Protein AF-F1LXD9-F1 (afdb_monomer_lite)

Radius of gyration: 67.46 Å; chains: 1; bounding box: 187×115×206 Å

Secondary structure (DSSP, 8-state):
-----------TTSHHHHHHHHHHHHHHHHHHHHHHHHTT--------------PPPPTT--S-HHHHHHHSSPTT-SSS--HHHHHHHHHHHHHHTT--HHHHHHHHHHTS-----PPP--TTTHHHHHHHHHHHHHHHHHHHHHHHHHHHHHHHHHHHHHHHHHHHHHHHHHHHHHHHHHHHH-S-GGG--HHHHHHHHHHHHHHHHHHHHHHHHHHHHHHHHHHHHHHHHHHHHHHHHHHHHHH-SS-HHHHHHHHHHHHHHHHHHHHHHHHHHHHHHHHHHHHHHHHHHHHHHHHHHHHHHHHHHHHHHHHHHHHHHHTSHHHHS-HHHHHHHHHHHHHHHHHHHHHHHHHHHGGGS-TTS--HHHHHHHHHHHHHHHHHHHHHHHHHHHHHHHHHHHHHHHHHHHHHHHHHHHHHTSSS-HHHHHHHIIIIIHHHHHHHHHHHHHHHHHHHHHHHHHHHHHHHHHHHHHHHHHHHHHHHHHHHHHHHHHHHHHHHHHHHHHHHHHHHHHHHHHHHHHHHHHHHH--SHHHHHHHHHHHHHHHHHHHHHHHHHHHHHHHHHHHHHHHHHHHHHHHHHHHHHHTTBSEEEEE-TTS-EEEEEPPPPHHHHHHHHHHHHHHHHHHHHHHHTTSS---------------------------PPP---------------------------------SSSHHHHHHHHHHHHHHHHHHHHHHHHHHHHHHHHHHHHHHTTTT--SGGGGGGG-----S----------TTSSEEEE-TTSPEEEESS-HHHHHHHHS---S------S-HHHHHHHTTTSPPHHHHHHHHHHGGG------HHHHHHHHHHHHHHHHHHHHHHHHHHHHHHHHHHHHHHHHHHHHHHHHHHHHHHHHHHHHHHHHHHHHHHHHHHHHHHHHHHHHHHHHHHHHHHHHHHHHHHHH--S--S----HHHHHHHHHHHHHHHHHHHHHHT-BSS-----S----GGGSS-------------------------GGGGSS---S-S-TTS-HHHHHHHHHHT-S----------------------------------------------PPPGGGSTTT-TT-SPPPTT--SHHHHHHHHHHHHHHHHHHHHHHHHHH--SPPS-TTTS-SSHHHHHHHHHHHHHHHHHHHHHHHHHHHHHHHHHHHHHHHHHHHHHHHHHHHHHHHHHHHHHHHHHHHHHHHHHHHHHHHHHHHHHHHH--GGGGSGGGHHHHHHHHHHHHHHHHHHHHHHHHHHHHHHHHHHHHHHHHHHHHHHHHHHHHHHHHTS--GGGBPPP-PPPP---HHHHHHHHHTT--SS------SS--S-EEEPPPPPPHHHHHTTS-SSPPPPEEESS--HHHHHHHHHHHHHHHHHHHHHHHHHHHHHHHHHHHHHHHHHHHHHHHHHHHHHHHHH---------

Structure (mmCIF, N/CA/C/O backbone):
data_AF-F1LXD9-F1
#
_entry.id   AF-F1LXD9-F1
#
loop_
_atom_site.group_PDB
_atom_site.id
_atom_site.type_symbol
_atom_site.label_atom_id
_atom_site.label_alt_id
_atom_site.label_comp_id
_atom_site.label_asym_id
_atom_site.label_entity_id
_atom_site.label_seq_id
_atom_site.pdbx_PDB_ins_code
_atom_site.Cartn_x
_atom_site.Cartn_y
_atom_site.Cartn_z
_atom_site.occupancy
_atom_site.B_iso_or_equiv
_atom_site.auth_seq_id
_atom_site.auth_comp_id
_atom_site.auth_asym_id
_atom_site.auth_atom_id
_atom_site.pdbx_PDB_model_num
ATOM 1 N N . MET A 1 1 ? -75.282 -21.330 60.329 1.00 27.52 1 MET A N 1
ATOM 2 C CA . MET A 1 1 ? -76.629 -21.908 60.531 1.00 27.52 1 MET A CA 1
ATOM 3 C C . MET A 1 1 ? -76.500 -23.121 61.440 1.00 27.52 1 MET A C 1
ATOM 5 O O . MET A 1 1 ? -76.178 -24.201 60.967 1.00 27.52 1 MET A O 1
ATOM 9 N N . SER A 1 2 ? -76.688 -22.927 62.740 1.00 33.53 2 SER A N 1
ATOM 10 C CA . SER A 1 2 ? -76.666 -23.973 63.773 1.00 33.53 2 SER A CA 1
ATOM 11 C C . SER A 1 2 ? -77.575 -23.506 64.925 1.00 33.53 2 SER A C 1
ATOM 13 O O . SER A 1 2 ? -77.695 -22.295 65.130 1.00 33.53 2 SER A O 1
ATOM 15 N N . PRO A 1 3 ? -78.322 -24.405 65.593 1.00 41.50 3 PRO A N 1
ATOM 16 C CA . PRO A 1 3 ? -79.567 -24.012 66.249 1.00 41.50 3 PRO A CA 1
ATOM 17 C C . PRO A 1 3 ? -79.366 -23.394 67.638 1.00 41.50 3 PRO A C 1
ATOM 19 O O . PRO A 1 3 ? -78.721 -23.965 68.515 1.00 41.50 3 PRO A O 1
ATOM 22 N N . VAL A 1 4 ? -79.995 -22.237 67.838 1.00 34.25 4 VAL A N 1
ATOM 23 C CA . VAL A 1 4 ? -80.052 -21.501 69.106 1.00 34.25 4 VAL A CA 1
ATOM 24 C C . VAL A 1 4 ? -81.093 -22.117 70.046 1.00 34.25 4 VAL A C 1
ATOM 26 O O . VAL A 1 4 ? -82.196 -22.448 69.622 1.00 34.25 4 VAL A O 1
ATOM 29 N N . GLY A 1 5 ? -80.782 -22.145 71.346 1.00 36.41 5 GLY A N 1
ATOM 30 C CA . GLY A 1 5 ? -81.804 -22.043 72.395 1.00 36.41 5 GLY A CA 1
ATOM 31 C C . GLY A 1 5 ? -82.176 -23.327 73.141 1.00 36.41 5 GLY A C 1
ATOM 32 O O . GLY A 1 5 ? -83.206 -23.940 72.878 1.00 36.41 5 GLY A O 1
ATOM 33 N N . LYS A 1 6 ? -81.435 -23.628 74.215 1.00 30.03 6 LYS A N 1
ATOM 34 C CA . LYS A 1 6 ? -82.018 -24.248 75.418 1.00 30.03 6 LYS A CA 1
ATOM 35 C C . LYS A 1 6 ? -81.899 -23.272 76.586 1.00 30.03 6 LYS A C 1
ATOM 37 O O . LYS A 1 6 ? -80.832 -23.108 77.164 1.00 30.03 6 LYS A O 1
ATOM 42 N N . MET A 1 7 ? -83.012 -22.617 76.900 1.00 30.58 7 MET A N 1
ATOM 43 C CA . MET A 1 7 ? -83.160 -21.731 78.055 1.00 30.58 7 MET A CA 1
ATOM 44 C C . MET A 1 7 ? -83.231 -22.573 79.337 1.00 30.58 7 MET A C 1
ATOM 46 O O . MET A 1 7 ? -84.167 -23.354 79.508 1.00 30.58 7 MET A O 1
ATOM 50 N N . SER A 1 8 ? -82.267 -22.414 80.244 1.00 36.28 8 SER A N 1
ATOM 51 C CA . SER A 1 8 ? -82.321 -22.966 81.602 1.00 36.28 8 SER A CA 1
ATOM 52 C C . SER A 1 8 ? -82.616 -21.850 82.607 1.00 36.28 8 SER A C 1
ATOM 54 O O . SER A 1 8 ? -81.961 -20.810 82.635 1.00 36.28 8 SER A O 1
ATOM 56 N N . GLN A 1 9 ? -83.655 -22.046 83.417 1.00 37.00 9 GLN A N 1
ATOM 57 C CA . GLN A 1 9 ? -84.186 -21.026 84.320 1.00 37.00 9 GLN A CA 1
ATOM 58 C C . GLN A 1 9 ? -83.293 -20.888 85.568 1.00 37.00 9 GLN A C 1
ATOM 60 O O . GLN A 1 9 ? -83.177 -21.818 86.366 1.00 37.00 9 GLN A O 1
ATOM 65 N N . VAL A 1 10 ? -82.642 -19.732 85.728 1.00 40.84 10 VAL A N 1
ATOM 66 C CA . VAL A 1 10 ? -81.690 -19.454 86.821 1.00 40.84 10 VAL A CA 1
ATOM 67 C C . VAL A 1 10 ? -82.424 -18.969 88.078 1.00 40.84 10 VAL A C 1
ATOM 69 O O . VAL A 1 10 ? -83.356 -18.174 87.995 1.00 40.84 10 VAL A O 1
ATOM 72 N N . GLN A 1 11 ? -82.004 -19.433 89.260 1.00 36.03 11 GLN A N 1
ATOM 73 C CA . GLN A 1 11 ? -82.611 -19.038 90.537 1.00 36.03 11 GLN A CA 1
ATOM 74 C C . GLN A 1 11 ? -82.097 -17.671 91.030 1.00 36.03 11 GLN A C 1
ATOM 76 O O . GLN A 1 11 ? -80.891 -17.436 91.123 1.00 36.03 11 GLN A O 1
ATOM 81 N N . ASN A 1 12 ? -83.028 -16.795 91.425 1.00 44.34 12 ASN A N 1
ATOM 82 C CA . ASN A 1 12 ? -82.843 -15.351 91.667 1.00 44.34 12 ASN A CA 1
ATOM 83 C C . ASN A 1 12 ? -81.933 -14.935 92.854 1.00 44.34 12 ASN A C 1
ATOM 85 O O . ASN A 1 12 ? -81.952 -13.776 93.256 1.00 44.34 12 ASN A O 1
ATOM 89 N N . GLY A 1 13 ? -81.128 -15.834 93.430 1.00 50.00 13 GLY A N 1
ATOM 90 C CA . GLY A 1 13 ? -80.306 -15.549 94.617 1.00 50.00 13 GLY A CA 1
ATOM 91 C C . GLY A 1 13 ? -78.860 -15.095 94.361 1.00 50.00 13 GLY A C 1
ATOM 92 O O . GLY A 1 13 ? -78.222 -14.602 95.285 1.00 50.00 13 GLY A O 1
ATOM 93 N N . LYS A 1 14 ? -78.303 -15.289 93.152 1.00 48.88 14 LYS A N 1
ATOM 94 C CA . LYS A 1 14 ? -76.851 -15.097 92.882 1.00 48.88 14 LYS A CA 1
ATOM 95 C C . LYS A 1 14 ? -76.508 -14.195 91.689 1.00 48.88 14 LYS A C 1
ATOM 97 O O . LYS A 1 14 ? -75.339 -14.066 91.329 1.00 48.88 14 LYS A O 1
ATOM 102 N N . VAL A 1 15 ? -77.511 -13.531 91.116 1.00 53.44 15 VAL A N 1
ATOM 103 C CA . VAL A 1 15 ? -77.382 -12.731 89.886 1.00 53.44 15 VAL A CA 1
ATOM 104 C C . VAL A 1 15 ? -76.377 -11.580 90.042 1.00 53.44 15 VAL A C 1
ATOM 106 O O . VAL A 1 15 ? -75.483 -11.444 89.214 1.00 53.44 15 VAL A O 1
ATOM 109 N N . TYR A 1 16 ? -76.442 -10.805 91.132 1.00 51.16 16 TYR A N 1
ATOM 110 C CA . TYR A 1 16 ? -75.540 -9.660 91.343 1.00 51.16 16 TYR A CA 1
ATOM 111 C C . TYR A 1 16 ? -74.055 -10.043 91.397 1.00 51.16 16 TYR A C 1
ATOM 113 O O . TYR A 1 16 ? -73.221 -9.347 90.824 1.00 51.16 16 TYR A O 1
ATOM 121 N N . GLN A 1 17 ? -73.715 -11.158 92.049 1.00 58.53 17 GLN A N 1
ATOM 122 C CA . GLN A 1 17 ? -72.321 -11.585 92.185 1.00 58.53 17 GLN A CA 1
ATOM 123 C C . GLN A 1 17 ? -71.769 -12.116 90.852 1.00 58.53 17 GLN A C 1
ATOM 125 O O . GLN A 1 17 ? -70.622 -11.839 90.511 1.00 58.53 17 GLN A O 1
ATOM 130 N N . GLN A 1 18 ? -72.593 -12.816 90.063 1.00 56.94 18 GLN A N 1
ATOM 131 C CA . GLN A 1 18 ? -72.212 -13.275 88.723 1.00 56.94 18 GLN A CA 1
ATOM 132 C C . GLN A 1 18 ? -72.073 -12.118 87.725 1.00 56.94 18 GLN A C 1
ATOM 134 O O . GLN A 1 18 ? -71.101 -12.105 86.976 1.00 56.94 18 GLN A O 1
ATOM 139 N N . ILE A 1 19 ? -72.970 -11.124 87.751 1.00 61.09 19 ILE A N 1
ATOM 140 C CA . ILE A 1 19 ? -72.847 -9.921 86.909 1.00 61.09 19 ILE A CA 1
ATOM 141 C C . ILE A 1 19 ? -71.587 -9.130 87.278 1.00 61.09 19 ILE A C 1
ATOM 143 O O . ILE A 1 19 ? -70.840 -8.746 86.382 1.00 61.09 19 ILE A O 1
ATOM 147 N N . PHE A 1 20 ? -71.296 -8.940 88.570 1.00 65.25 20 PHE A N 1
ATOM 148 C CA . PHE A 1 20 ? -70.082 -8.237 88.993 1.00 65.25 20 PHE A CA 1
ATOM 149 C C . PHE A 1 20 ? -68.805 -8.971 88.552 1.00 65.25 20 PHE A C 1
ATOM 151 O O . PHE A 1 20 ? -67.899 -8.344 88.009 1.00 65.25 20 PHE A O 1
ATOM 158 N N . HIS A 1 21 ? -68.741 -10.300 88.703 1.00 63.03 21 HIS A N 1
ATOM 159 C CA . HIS A 1 21 ? -67.600 -11.079 88.206 1.00 63.03 21 HIS A CA 1
ATOM 160 C C . HIS A 1 21 ? -67.473 -11.041 86.679 1.00 63.03 21 HIS A C 1
ATOM 162 O O . HIS A 1 21 ? -66.365 -10.842 86.188 1.00 63.03 21 HIS A O 1
ATOM 168 N N . ALA A 1 22 ? -68.576 -11.156 85.934 1.00 61.69 22 ALA A N 1
ATOM 169 C CA . ALA A 1 22 ? -68.562 -11.025 84.477 1.00 61.69 22 ALA A CA 1
ATOM 170 C C . ALA A 1 22 ? -68.089 -9.628 84.036 1.00 61.69 22 ALA A C 1
ATOM 172 O O . ALA A 1 22 ? -67.298 -9.517 83.105 1.00 61.69 22 ALA A O 1
ATOM 173 N N . GLN A 1 23 ? -68.502 -8.566 84.736 1.00 67.12 23 GLN A N 1
ATOM 174 C CA . GLN A 1 23 ? -68.063 -7.198 84.458 1.00 67.12 23 GLN A CA 1
ATOM 175 C C . GLN A 1 23 ? -66.572 -6.993 84.770 1.00 67.12 23 GLN A C 1
ATOM 177 O O . GLN A 1 23 ? -65.866 -6.389 83.966 1.00 67.12 23 GLN A O 1
ATOM 182 N N . VAL A 1 24 ? -66.064 -7.530 85.886 1.00 72.38 24 VAL A N 1
ATOM 183 C CA . VAL A 1 24 ? -64.622 -7.506 86.203 1.00 72.38 24 VAL A CA 1
ATOM 184 C C . VAL A 1 24 ? -63.819 -8.278 85.154 1.00 72.38 24 VAL A C 1
ATOM 186 O O . VAL A 1 24 ? -62.790 -7.785 84.697 1.00 72.38 24 VAL A O 1
ATOM 189 N N . GLN A 1 25 ? -64.296 -9.450 84.731 1.00 66.50 25 GLN A N 1
ATOM 190 C CA . GLN A 1 25 ? -63.633 -10.274 83.721 1.00 66.50 25 GLN A CA 1
ATOM 191 C C . GLN A 1 25 ? -63.626 -9.586 82.345 1.00 66.50 25 GLN A C 1
ATOM 193 O O . GLN A 1 25 ? -62.584 -9.563 81.694 1.00 66.50 25 GLN A O 1
ATOM 198 N N . LEU A 1 26 ? -64.732 -8.936 81.956 1.00 70.31 26 LEU A N 1
ATOM 199 C CA . LEU A 1 26 ? -64.827 -8.120 80.741 1.00 70.31 26 LEU A CA 1
ATOM 200 C C . LEU A 1 26 ? -63.848 -6.934 80.770 1.00 70.31 26 LEU A C 1
ATOM 202 O O . LEU A 1 26 ? -63.158 -6.671 79.788 1.00 70.31 26 LEU A O 1
ATOM 206 N N . VAL A 1 27 ? -63.755 -6.226 81.903 1.00 73.25 27 VAL A N 1
ATOM 207 C CA . VAL A 1 27 ? -62.814 -5.105 82.082 1.00 73.25 27 VAL A CA 1
ATOM 208 C C . VAL A 1 27 ? -61.361 -5.587 82.031 1.00 73.25 27 VAL A C 1
ATOM 210 O O . VAL A 1 27 ? -60.526 -4.926 81.416 1.00 73.25 27 VAL A O 1
ATOM 213 N N . GLN A 1 28 ? -61.048 -6.747 82.615 1.00 70.50 28 GLN A N 1
ATOM 214 C CA . GLN A 1 28 ? -59.713 -7.349 82.529 1.00 70.50 28 GLN A CA 1
ATOM 215 C C . GLN A 1 28 ? -59.359 -7.781 81.099 1.00 70.50 28 GLN A C 1
ATOM 217 O O . GLN A 1 28 ? -58.237 -7.523 80.660 1.00 70.50 28 GLN A O 1
ATOM 222 N N . SER A 1 29 ? -60.292 -8.381 80.348 1.00 68.56 29 SER A N 1
ATOM 223 C CA . SER A 1 29 ? -60.050 -8.740 78.945 1.00 68.56 29 SER A CA 1
ATOM 224 C C . SER A 1 29 ? -59.862 -7.503 78.063 1.00 68.56 29 SER A C 1
ATOM 226 O O . SER A 1 29 ? -58.898 -7.464 77.302 1.00 68.56 29 SER A O 1
ATOM 228 N N . LEU A 1 30 ? -60.690 -6.463 78.239 1.00 69.50 30 LEU A N 1
ATOM 229 C CA . LEU A 1 30 ? -60.544 -5.164 77.560 1.00 69.50 30 LEU A CA 1
ATOM 230 C C . LEU A 1 30 ? -59.206 -4.483 77.875 1.00 69.50 30 LEU A C 1
ATOM 232 O O . LEU A 1 30 ? -58.548 -3.945 76.986 1.00 69.50 30 LEU A O 1
ATOM 236 N N . ALA A 1 31 ? -58.769 -4.516 79.136 1.00 71.12 31 ALA A N 1
ATOM 237 C CA . ALA A 1 31 ? -57.469 -3.980 79.528 1.00 71.12 31 ALA A CA 1
ATOM 238 C C . ALA A 1 31 ? -56.307 -4.768 78.893 1.00 71.12 31 ALA A C 1
ATOM 240 O O . ALA A 1 31 ? -55.308 -4.171 78.494 1.00 71.12 31 ALA A O 1
ATOM 241 N N . ALA A 1 32 ? -56.438 -6.092 78.752 1.00 67.00 32 ALA A N 1
ATOM 242 C CA . ALA A 1 32 ? -55.429 -6.931 78.111 1.00 67.00 32 ALA A CA 1
ATOM 243 C C . ALA A 1 32 ? -55.329 -6.690 76.592 1.00 67.00 32 ALA A C 1
ATOM 245 O O . ALA A 1 32 ? -54.213 -6.615 76.072 1.00 67.00 32 ALA A O 1
ATOM 246 N N . THR A 1 33 ? -56.450 -6.519 75.878 1.00 66.31 33 THR A N 1
ATOM 247 C CA . THR A 1 33 ? -56.434 -6.123 74.455 1.00 66.31 33 THR A CA 1
ATOM 248 C C . THR A 1 33 ? -55.857 -4.722 74.269 1.00 66.31 33 THR A C 1
ATOM 250 O O . THR A 1 33 ? -54.968 -4.548 73.435 1.00 66.31 33 THR A O 1
ATOM 253 N N . ARG A 1 34 ? -56.261 -3.745 75.096 1.00 67.56 34 ARG A N 1
ATOM 254 C CA . ARG A 1 34 ? -55.706 -2.378 75.057 1.00 67.56 34 ARG A CA 1
ATOM 255 C C . ARG A 1 34 ? -54.208 -2.339 75.339 1.00 67.56 34 ARG A C 1
ATOM 257 O O . ARG A 1 34 ? -53.489 -1.595 74.679 1.00 67.56 34 ARG A O 1
ATOM 264 N N . LYS A 1 35 ? -53.716 -3.168 76.266 1.00 65.06 35 LYS A N 1
ATOM 265 C CA . LYS A 1 35 ? -52.280 -3.269 76.550 1.00 65.06 35 LYS A CA 1
ATOM 266 C C . LYS A 1 35 ? -51.491 -3.795 75.343 1.00 65.06 35 LYS A C 1
ATOM 268 O O . LYS A 1 35 ? -50.496 -3.175 74.988 1.00 65.06 35 LYS A O 1
ATOM 273 N N . ARG A 1 36 ? -51.957 -4.858 74.669 1.00 57.44 36 ARG A N 1
ATOM 274 C CA . ARG A 1 36 ? -51.304 -5.348 73.434 1.00 57.44 36 ARG A CA 1
ATOM 275 C C . ARG A 1 36 ? -51.314 -4.303 72.316 1.00 57.44 36 ARG A C 1
ATOM 277 O O . ARG A 1 36 ? -50.323 -4.170 71.614 1.00 57.44 36 ARG A O 1
ATOM 284 N N . ALA A 1 37 ? -52.410 -3.555 72.165 1.00 53.69 37 ALA A N 1
ATOM 285 C CA . ALA A 1 37 ? -52.494 -2.479 71.178 1.00 53.69 37 ALA A CA 1
ATOM 286 C C . ALA A 1 37 ? -51.478 -1.355 71.466 1.00 53.69 37 ALA A C 1
ATOM 288 O O . ALA A 1 37 ? -50.773 -0.920 70.559 1.00 53.69 37 ALA A O 1
ATOM 289 N N . ALA A 1 38 ? -51.342 -0.939 72.731 1.00 51.78 38 ALA A N 1
ATOM 290 C CA . ALA A 1 38 ? -50.364 0.071 73.148 1.00 51.78 38 ALA A CA 1
ATOM 291 C C . ALA A 1 38 ? -48.903 -0.403 72.998 1.00 51.78 38 ALA A C 1
ATOM 293 O O . ALA A 1 38 ? -48.039 0.375 72.602 1.00 51.78 38 ALA A O 1
ATOM 294 N N . GLU A 1 39 ? -48.623 -1.686 73.247 1.00 54.09 39 GLU A N 1
ATOM 295 C CA . GLU A 1 39 ? -47.307 -2.306 73.008 1.00 54.09 39 GLU A CA 1
ATOM 296 C C . GLU A 1 39 ? -46.944 -2.407 71.512 1.00 54.09 39 GLU A C 1
ATOM 298 O O . GLU A 1 39 ? -45.822 -2.778 71.179 1.00 54.09 39 GLU A O 1
ATOM 303 N N . HIS A 1 40 ? -47.864 -2.103 70.590 1.00 45.00 40 HIS A N 1
ATOM 304 C CA . HIS A 1 40 ? -47.601 -2.057 69.144 1.00 45.00 40 HIS A CA 1
ATOM 305 C C . HIS A 1 40 ? -47.538 -0.623 68.588 1.00 45.00 40 HIS A C 1
ATOM 307 O O . HIS A 1 40 ? -47.250 -0.440 67.405 1.00 45.00 40 HIS A O 1
ATOM 313 N N . SER A 1 41 ? -47.751 0.400 69.424 1.00 35.72 41 SER A N 1
ATOM 314 C CA . SER A 1 41 ? -47.690 1.816 69.039 1.00 35.72 41 SER A CA 1
ATOM 315 C C . SER A 1 41 ? -46.401 2.517 69.496 1.00 35.72 41 SER A C 1
ATOM 317 O O . SER A 1 41 ? -46.444 3.657 69.961 1.00 35.72 41 SER A O 1
ATOM 319 N N . GLU A 1 42 ? -45.238 1.871 69.359 1.00 33.03 42 GLU A N 1
ATOM 320 C CA . GLU A 1 42 ? -43.951 2.571 69.464 1.00 33.03 42 GLU A CA 1
ATOM 321 C C . GLU A 1 42 ? -43.655 3.325 68.160 1.00 33.03 42 GLU A C 1
ATOM 323 O O . GLU A 1 42 ? -43.292 2.735 67.145 1.00 33.03 42 GLU A O 1
ATOM 328 N N . THR A 1 43 ? -43.805 4.651 68.177 1.00 32.94 43 THR A N 1
ATOM 329 C CA . THR A 1 43 ? -43.484 5.521 67.035 1.00 32.94 43 THR A CA 1
ATOM 330 C C . THR A 1 43 ? -41.965 5.699 66.882 1.00 32.94 43 THR A C 1
ATOM 332 O O . THR A 1 43 ? -41.358 6.359 67.736 1.00 32.94 43 THR A O 1
ATOM 335 N N . PRO A 1 44 ? -41.320 5.205 65.805 1.00 35.09 44 PRO A N 1
ATOM 336 C CA . PRO A 1 44 ? -39.893 5.422 65.587 1.00 35.09 44 PRO A CA 1
ATOM 337 C C . PRO A 1 44 ? -39.612 6.881 65.203 1.00 35.09 44 PRO A C 1
ATOM 339 O O . PRO A 1 44 ? -40.444 7.561 64.599 1.00 35.09 44 PRO A O 1
ATOM 342 N N . LYS A 1 45 ? -38.429 7.380 65.573 1.00 35.81 45 LYS A N 1
ATOM 343 C CA . LYS A 1 45 ? -38.072 8.806 65.489 1.00 35.81 45 LYS A CA 1
ATOM 344 C C . LYS A 1 45 ? -38.111 9.350 64.051 1.00 35.81 45 LYS A C 1
ATOM 346 O O . LYS A 1 45 ? -37.630 8.708 63.126 1.00 35.81 45 LYS A O 1
ATOM 351 N N . ASN A 1 46 ? -38.619 10.581 63.919 1.00 32.16 46 ASN A N 1
ATOM 352 C CA . ASN A 1 46 ? -38.711 11.374 62.686 1.00 32.16 46 ASN A CA 1
ATOM 353 C C . ASN A 1 46 ? -37.506 11.223 61.735 1.00 32.16 46 ASN A C 1
ATOM 355 O O . ASN A 1 46 ? -36.449 11.807 61.978 1.00 32.16 46 ASN A O 1
ATOM 359 N N . VAL A 1 47 ? -37.725 10.584 60.584 1.00 37.81 47 VAL A N 1
ATOM 360 C CA . VAL A 1 47 ? -36.912 10.774 59.374 1.00 37.81 47 VAL A CA 1
ATOM 361 C C . VAL A 1 47 ? -37.777 11.534 58.371 1.00 37.81 47 VAL A C 1
ATOM 363 O O . VAL A 1 47 ? -38.861 11.082 58.009 1.00 37.81 47 VAL A O 1
ATOM 366 N N . LYS A 1 48 ? -37.339 12.734 57.968 1.00 38.31 48 LYS A N 1
ATOM 367 C CA . LYS A 1 48 ? -38.082 13.570 57.012 1.00 38.31 48 LYS A CA 1
ATOM 368 C C . LYS A 1 48 ? -38.047 12.951 55.613 1.00 38.31 48 LYS A C 1
ATOM 370 O O . LYS A 1 48 ? -37.009 12.477 55.164 1.00 38.31 48 LYS A O 1
ATOM 375 N N . THR A 1 49 ? -39.177 13.034 54.919 1.00 36.41 49 THR A N 1
ATOM 376 C CA . THR A 1 49 ? -39.425 12.496 53.577 1.00 36.41 49 THR A CA 1
ATOM 377 C C . THR A 1 49 ? -38.387 12.968 52.543 1.00 36.41 49 THR A C 1
ATOM 379 O O . THR A 1 49 ? -38.285 14.175 52.307 1.00 36.41 49 THR A O 1
ATOM 382 N N . PRO A 1 50 ? -37.663 12.064 51.854 1.00 38.38 50 PRO A N 1
ATOM 383 C CA . PRO A 1 50 ? -36.763 12.437 50.767 1.00 38.38 50 PRO A CA 1
ATOM 384 C C . PRO A 1 50 ? -37.511 12.443 49.423 1.00 38.38 50 PRO A C 1
ATOM 386 O O . PRO A 1 50 ? -37.485 11.465 48.675 1.00 38.38 50 PRO A O 1
ATOM 389 N N . MET A 1 51 ? -38.169 13.556 49.080 1.00 35.94 51 MET A N 1
ATOM 390 C CA . MET A 1 51 ? -38.575 13.783 47.684 1.00 35.94 51 MET A CA 1
ATOM 391 C C . MET A 1 51 ? -37.326 13.954 46.810 1.00 35.94 51 MET A C 1
ATOM 393 O O . MET A 1 51 ? -36.437 14.733 47.155 1.00 35.94 51 MET A O 1
ATOM 397 N N . MET A 1 52 ? -37.283 13.278 45.656 1.00 33.31 52 MET A N 1
ATOM 398 C CA . MET A 1 52 ? -36.243 13.482 44.643 1.00 33.31 52 MET A CA 1
ATOM 399 C C . MET A 1 52 ? -36.291 14.919 44.097 1.00 33.31 52 MET A C 1
ATOM 401 O O . MET A 1 52 ? -36.960 15.196 43.102 1.00 33.31 52 MET A O 1
ATOM 405 N N . LYS A 1 53 ? -35.543 15.845 44.703 1.00 36.47 53 LYS A N 1
ATOM 406 C CA . LYS A 1 53 ? -35.055 17.012 43.965 1.00 36.47 53 LYS A CA 1
ATOM 407 C C . LYS A 1 53 ? -33.818 16.585 43.187 1.00 36.47 53 LYS A C 1
ATOM 409 O O . LYS A 1 53 ? -32.899 16.013 43.765 1.00 36.47 53 LYS A O 1
ATOM 414 N N . LYS A 1 54 ? -33.808 16.879 41.885 1.00 37.03 54 LYS A N 1
ATOM 415 C CA . LYS A 1 54 ? -32.611 16.786 41.047 1.00 37.03 54 LYS A CA 1
ATOM 416 C C . LYS A 1 54 ? -31.567 17.750 41.617 1.00 37.03 54 LYS A C 1
ATOM 418 O O . LYS A 1 54 ? -31.692 18.957 41.433 1.00 37.03 54 LYS A O 1
ATOM 423 N N . VAL A 1 55 ? -30.594 17.223 42.351 1.00 43.38 55 VAL A N 1
ATOM 424 C CA . VAL A 1 55 ? -29.374 17.955 42.703 1.00 43.38 55 VAL A CA 1
ATOM 425 C C . VAL A 1 55 ? -28.422 17.793 41.516 1.00 43.38 55 VAL A C 1
ATOM 427 O O . VAL A 1 55 ? -28.208 16.649 41.111 1.00 43.38 55 VAL A O 1
ATOM 430 N N . PRO A 1 56 ? -27.901 18.880 40.919 1.00 44.03 56 PRO A N 1
ATOM 431 C CA . PRO A 1 56 ? -26.887 18.774 39.876 1.00 44.03 56 PRO A CA 1
ATOM 432 C C . PRO A 1 56 ? -25.637 18.092 40.439 1.00 44.03 56 PRO A C 1
ATOM 434 O O . PRO A 1 56 ? -25.131 18.499 41.485 1.00 44.03 56 PRO A O 1
ATOM 437 N N . LEU A 1 57 ? -25.176 17.043 39.763 1.00 42.41 57 LEU A N 1
ATOM 438 C CA . LEU A 1 57 ? -23.901 16.387 40.046 1.00 42.41 57 LEU A CA 1
ATOM 439 C C . LEU A 1 57 ? -22.772 17.185 39.368 1.00 42.41 57 LEU A C 1
ATOM 441 O O . LEU A 1 57 ? -22.981 17.638 38.240 1.00 42.41 57 LEU A O 1
ATOM 445 N N . PRO A 1 58 ? -21.605 17.367 40.012 1.00 46.47 58 PRO A N 1
ATOM 446 C CA . PRO A 1 58 ? -20.407 17.856 39.335 1.00 46.47 58 PRO A CA 1
ATOM 447 C C . PRO A 1 58 ? -19.956 16.872 38.248 1.00 46.47 58 PRO A C 1
ATOM 449 O O . PRO A 1 58 ? -20.143 15.660 38.384 1.00 46.47 58 PRO A O 1
ATOM 452 N N . GLU A 1 59 ? -19.349 17.388 37.180 1.00 45.06 59 GLU A N 1
ATOM 453 C CA . GLU A 1 59 ? -18.827 16.565 36.086 1.00 45.06 59 GLU A CA 1
ATOM 454 C C . GLU A 1 59 ? -17.784 15.561 36.607 1.00 45.06 59 GLU A C 1
ATOM 456 O O . GLU A 1 59 ? -16.868 15.920 37.345 1.00 45.06 59 GLU A O 1
ATOM 461 N N . GLY A 1 60 ? -17.967 14.284 36.255 1.00 55.03 60 GLY A N 1
ATOM 462 C CA . GLY A 1 60 ? -17.134 13.159 36.697 1.00 55.03 60 GLY A CA 1
ATOM 463 C C . GLY A 1 60 ? -17.841 12.141 37.604 1.00 55.03 60 GLY A C 1
ATOM 464 O O . GLY A 1 60 ? -17.552 10.951 37.502 1.00 55.03 60 GLY A O 1
ATOM 465 N N . GLU A 1 61 ? -18.817 12.537 38.435 1.00 46.38 61 GLU A N 1
ATOM 466 C CA . GLU A 1 61 ? -19.558 11.585 39.288 1.00 46.38 61 GLU A CA 1
ATOM 467 C C . GLU A 1 61 ? -20.931 11.208 38.703 1.00 46.38 61 GLU A C 1
ATOM 469 O O . GLU A 1 61 ? -21.914 11.937 38.824 1.00 46.38 61 GLU A O 1
ATOM 474 N N . THR A 1 62 ? -21.037 10.008 38.123 1.00 59.09 62 THR A N 1
ATOM 475 C CA . THR A 1 62 ? -22.283 9.503 37.508 1.00 59.09 62 THR A CA 1
ATOM 476 C C . THR A 1 62 ? -23.358 9.072 38.513 1.00 59.09 62 THR A C 1
ATOM 478 O O . THR A 1 62 ? -24.539 9.002 38.164 1.00 59.09 62 THR A O 1
ATOM 481 N N . MET A 1 63 ? -22.987 8.767 39.763 1.00 54.22 63 MET A N 1
ATOM 482 C CA . MET A 1 63 ? -23.902 8.232 40.777 1.00 54.22 63 MET A CA 1
ATOM 483 C C . MET A 1 63 ? -23.607 8.745 42.187 1.00 54.22 63 MET A C 1
ATOM 485 O O . MET A 1 63 ? -22.534 8.506 42.752 1.00 54.22 63 MET A O 1
ATOM 489 N N . THR A 1 64 ? -24.634 9.325 42.817 1.00 70.94 64 THR A N 1
ATOM 490 C CA . THR A 1 64 ? -24.586 9.705 44.237 1.00 70.94 64 THR A CA 1
ATOM 491 C C . THR A 1 64 ? -24.298 8.487 45.133 1.00 70.94 64 THR A C 1
ATOM 493 O O . THR A 1 64 ? -24.755 7.377 44.829 1.00 70.94 64 THR A O 1
ATOM 496 N N . PRO A 1 65 ? -23.651 8.663 46.303 1.00 68.81 65 PRO A N 1
ATOM 497 C CA . PRO A 1 65 ? -23.396 7.567 47.245 1.00 68.81 65 PRO A CA 1
ATOM 498 C C . PRO A 1 65 ? -24.657 6.782 47.649 1.00 68.81 65 PRO A C 1
ATOM 500 O O . PRO A 1 65 ? -24.597 5.574 47.874 1.00 68.81 65 PRO A O 1
ATOM 503 N N . ARG A 1 66 ? -25.828 7.441 47.682 1.00 61.81 66 ARG A N 1
ATOM 504 C CA . ARG A 1 66 ? -27.122 6.796 47.965 1.00 61.81 66 ARG A CA 1
ATOM 505 C C . ARG A 1 66 ? -27.592 5.888 46.824 1.00 61.81 66 ARG A C 1
ATOM 507 O O . ARG A 1 66 ? -28.127 4.821 47.109 1.00 61.81 66 ARG A O 1
ATOM 514 N N . GLN A 1 67 ? -27.377 6.274 45.563 1.00 69.88 67 GLN A N 1
ATOM 515 C CA . GLN A 1 67 ? -27.658 5.409 44.409 1.00 69.88 67 GLN A CA 1
ATOM 516 C C . GLN A 1 67 ? -26.683 4.230 44.354 1.00 69.88 67 GLN A C 1
ATOM 518 O O . GLN A 1 67 ? -27.125 3.108 44.136 1.00 69.88 67 GLN A O 1
ATOM 523 N N . ARG A 1 68 ? -25.387 4.457 44.625 1.00 69.06 68 ARG A N 1
ATOM 524 C CA . ARG A 1 68 ? -24.383 3.381 44.728 1.00 69.06 68 ARG A CA 1
ATOM 525 C C . ARG A 1 68 ? -24.806 2.346 45.775 1.00 69.06 68 ARG A C 1
ATOM 527 O O . ARG A 1 68 ? -24.871 1.158 45.477 1.00 69.06 68 ARG A O 1
ATOM 534 N N . LYS A 1 69 ? -25.219 2.801 46.967 1.00 68.44 69 LYS A N 1
ATOM 535 C CA . LYS A 1 69 ? -25.739 1.912 48.017 1.00 68.44 69 LYS A CA 1
ATOM 536 C C . LYS A 1 69 ? -26.973 1.120 47.565 1.00 68.44 69 LYS A C 1
ATOM 538 O O . LYS A 1 69 ? -27.069 -0.048 47.909 1.00 68.44 69 LYS A O 1
ATOM 543 N N . TRP A 1 70 ? -27.880 1.717 46.788 1.00 73.06 70 TRP A N 1
ATOM 544 C CA . TRP A 1 70 ? -29.067 1.046 46.228 1.00 73.06 70 TRP A CA 1
ATOM 545 C C . TRP A 1 70 ? -28.757 0.027 45.119 1.00 73.06 70 TRP A C 1
ATOM 547 O O . TRP A 1 70 ? -29.447 -0.978 45.023 1.00 73.06 70 TRP A O 1
ATOM 557 N N . VAL A 1 71 ? -27.746 0.272 44.281 1.00 68.88 71 VAL A N 1
ATOM 558 C CA . VAL A 1 71 ? -27.356 -0.652 43.198 1.00 68.88 71 VAL A CA 1
ATOM 559 C C . VAL A 1 71 ? -26.583 -1.860 43.732 1.00 68.88 71 VAL A C 1
ATOM 561 O O . VAL A 1 71 ? -26.755 -2.962 43.223 1.00 68.88 71 VAL A O 1
ATOM 564 N N . HIS A 1 72 ? -25.778 -1.681 44.783 1.00 68.75 72 HIS A N 1
ATOM 565 C CA . HIS A 1 72 ? -25.004 -2.767 45.398 1.00 68.75 72 HIS A CA 1
ATOM 566 C C . HIS A 1 72 ? -25.711 -3.470 46.574 1.00 68.75 72 HIS A C 1
ATOM 568 O O . HIS A 1 72 ? -25.121 -4.356 47.189 1.00 68.75 72 HIS A O 1
ATOM 574 N N . SER A 1 73 ? -26.944 -3.088 46.926 1.00 56.91 73 SER A N 1
ATOM 575 C CA . SER A 1 73 ? -27.715 -3.754 47.989 1.00 56.91 73 SER A CA 1
ATOM 576 C C . SER A 1 73 ? -28.659 -4.813 47.435 1.00 56.91 73 SER A C 1
ATOM 578 O O . SER A 1 73 ? -29.223 -4.695 46.348 1.00 56.91 73 SER A O 1
ATOM 580 N N . LEU A 1 74 ? -28.845 -5.874 48.218 1.00 61.19 74 LEU A N 1
ATOM 581 C CA . LEU A 1 74 ? -29.757 -6.955 47.875 1.00 61.19 74 LEU A CA 1
ATOM 582 C C . LEU A 1 74 ? -31.214 -6.522 48.121 1.00 61.19 74 LEU A C 1
ATOM 584 O O . LEU A 1 74 ? -31.503 -5.888 49.141 1.00 61.19 74 LEU A O 1
ATOM 588 N N . PRO A 1 75 ? -32.166 -6.907 47.248 1.00 56.84 75 PRO A N 1
ATOM 589 C CA . PRO A 1 75 ? -33.583 -6.666 47.490 1.00 56.84 75 PRO A CA 1
ATOM 590 C C . PRO A 1 75 ? -34.020 -7.238 48.846 1.00 56.84 75 PRO A C 1
ATOM 592 O O . PRO A 1 75 ? -33.887 -8.435 49.092 1.00 56.84 75 PRO A O 1
ATOM 595 N N . ASN A 1 76 ? -34.586 -6.382 49.702 1.00 60.69 76 ASN A N 1
ATOM 596 C CA . ASN A 1 76 ? -35.062 -6.711 51.053 1.00 60.69 76 ASN A CA 1
ATOM 597 C C . ASN A 1 76 ? -33.978 -7.152 52.063 1.00 60.69 76 ASN A C 1
ATOM 599 O O . ASN A 1 76 ? -34.284 -7.913 52.978 1.00 60.69 76 ASN A O 1
ATOM 603 N N . ASP A 1 77 ? -32.752 -6.630 51.966 1.00 68.31 77 ASP A N 1
ATOM 604 C CA . ASP A 1 77 ? -31.673 -6.845 52.956 1.00 68.31 77 ASP A CA 1
ATOM 605 C C . ASP A 1 77 ? -31.977 -6.348 54.397 1.00 68.31 77 ASP A C 1
ATOM 607 O O . ASP A 1 77 ? -31.216 -6.622 55.323 1.00 68.31 77 ASP A O 1
ATOM 611 N N . GLY A 1 78 ? -33.068 -5.601 54.603 1.00 63.72 78 GLY A N 1
ATOM 612 C CA . GLY A 1 78 ? -33.484 -5.036 55.894 1.00 63.72 78 GLY A CA 1
ATOM 613 C C . GLY A 1 78 ? -32.726 -3.774 56.333 1.00 63.72 78 GLY A C 1
ATOM 614 O O . GLY A 1 78 ? -33.138 -3.129 57.298 1.00 63.72 78 GLY A O 1
ATOM 615 N N . VAL A 1 79 ? -31.664 -3.391 55.618 1.00 61.38 79 VAL A N 1
ATOM 616 C CA . VAL A 1 79 ? -30.798 -2.228 55.903 1.00 61.38 79 VAL A CA 1
ATOM 617 C C . VAL A 1 79 ? -31.029 -1.104 54.888 1.00 61.38 79 VAL A C 1
ATOM 619 O O . VAL A 1 79 ? -30.911 0.083 55.209 1.00 61.38 79 VAL A O 1
ATOM 622 N N . THR A 1 80 ? -31.371 -1.474 53.661 1.00 66.75 80 THR A N 1
ATOM 623 C CA . THR A 1 80 ? -31.689 -0.598 52.541 1.00 66.75 80 THR A CA 1
ATOM 624 C C . THR A 1 80 ? -33.182 -0.279 52.552 1.00 66.75 80 THR A C 1
ATOM 626 O O . THR A 1 80 ? -34.033 -1.151 52.724 1.00 66.75 80 THR A O 1
ATOM 629 N N . GLU A 1 81 ? -33.516 1.006 52.405 1.00 63.47 81 GLU A N 1
ATOM 630 C CA . GLU A 1 81 ? -34.884 1.523 52.527 1.00 63.47 81 GLU A CA 1
ATOM 631 C C . GLU A 1 81 ? -35.837 0.896 51.492 1.00 63.47 81 GLU A C 1
ATOM 633 O O . GLU A 1 81 ? -35.925 1.372 50.364 1.00 63.47 81 GLU A O 1
ATOM 638 N N . ASN A 1 82 ? -36.601 -0.134 51.871 1.00 66.81 82 ASN A N 1
ATOM 639 C CA . ASN A 1 82 ? -37.619 -0.721 50.998 1.00 66.81 82 ASN A CA 1
ATOM 640 C C . ASN A 1 82 ? -38.857 0.209 50.890 1.00 66.81 82 ASN A C 1
ATOM 642 O O . ASN A 1 82 ? -39.571 0.385 51.886 1.00 66.81 82 ASN A O 1
ATOM 646 N N . PRO A 1 83 ? -39.188 0.748 49.694 1.00 68.06 83 PRO A N 1
ATOM 647 C CA . PRO A 1 83 ? -40.344 1.627 49.515 1.00 68.06 83 PRO A CA 1
ATOM 648 C C . PRO A 1 83 ? -41.689 0.934 49.755 1.00 68.06 83 PRO A C 1
ATOM 650 O O . PRO A 1 83 ? -42.637 1.597 50.166 1.00 68.06 83 PRO A O 1
ATOM 653 N N . VAL A 1 84 ? -41.782 -0.377 49.504 1.00 68.81 84 VAL A N 1
ATOM 654 C CA . VAL A 1 84 ? -43.011 -1.174 49.656 1.00 68.81 84 VAL A CA 1
ATOM 655 C C . VAL A 1 84 ? -43.354 -1.336 51.133 1.00 68.81 84 VAL A C 1
ATOM 657 O O . VAL A 1 84 ? -44.446 -0.952 51.533 1.00 68.81 84 VAL A O 1
ATOM 660 N N . LEU A 1 85 ? -42.400 -1.771 51.965 1.00 59.84 85 LEU A N 1
ATOM 661 C CA . LEU A 1 85 ? -42.602 -1.884 53.419 1.00 59.84 85 LEU A CA 1
ATOM 662 C C . LEU A 1 85 ? -42.907 -0.529 54.076 1.00 59.84 85 LEU A C 1
ATOM 664 O O . LEU A 1 85 ? -43.648 -0.472 55.057 1.00 59.84 85 LEU A O 1
ATOM 668 N N . TYR A 1 86 ? -42.355 0.572 53.551 1.00 59.72 86 TYR A N 1
ATOM 669 C CA . TYR A 1 86 ? -42.739 1.911 54.001 1.00 59.72 86 TYR A CA 1
ATOM 670 C C . TYR A 1 86 ? -44.176 2.261 53.584 1.00 59.72 86 TYR A C 1
ATOM 672 O O . TYR A 1 86 ? -44.930 2.776 54.409 1.00 59.72 86 TYR A O 1
ATOM 680 N N . ARG A 1 87 ? -44.583 1.932 52.347 1.00 70.06 87 ARG A N 1
ATOM 681 C CA . ARG A 1 87 ? -45.964 2.109 51.864 1.00 70.06 87 ARG A CA 1
ATOM 682 C C . ARG A 1 87 ? -46.963 1.325 52.708 1.00 70.06 87 ARG A C 1
ATOM 684 O O . ARG A 1 87 ? -47.914 1.922 53.190 1.00 70.06 87 ARG A O 1
ATOM 691 N N . GLU A 1 88 ? -46.704 0.043 52.952 1.00 71.81 88 GLU A N 1
ATOM 692 C CA . GLU A 1 88 ? -47.553 -0.831 53.771 1.00 71.81 88 GLU A CA 1
ATOM 693 C C . GLU A 1 88 ? -47.667 -0.324 55.215 1.00 71.81 88 GLU A C 1
ATOM 695 O O . GLU A 1 88 ? -48.763 -0.296 55.770 1.00 71.81 88 GLU A O 1
ATOM 700 N N . LYS A 1 89 ? -46.567 0.151 55.821 1.00 66.75 89 LYS A N 1
ATOM 701 C CA . LYS A 1 89 ? -46.606 0.767 57.160 1.00 66.75 89 LYS A CA 1
ATOM 702 C C . LYS A 1 89 ? -47.393 2.078 57.182 1.00 66.75 89 LYS A C 1
ATOM 704 O O . LYS A 1 89 ? -48.143 2.312 58.125 1.00 66.75 89 LYS A O 1
ATOM 709 N N . GLU A 1 90 ? -47.253 2.923 56.164 1.00 70.62 90 GLU A N 1
ATOM 710 C CA . GLU A 1 90 ? -48.036 4.157 56.020 1.00 70.62 90 GLU A CA 1
ATOM 711 C C . GLU A 1 90 ? -49.520 3.885 55.726 1.00 70.62 90 GLU A C 1
ATOM 713 O O . GLU A 1 90 ? -50.379 4.617 56.210 1.00 70.62 90 GLU A O 1
ATOM 718 N N . GLU A 1 91 ? -49.843 2.841 54.964 1.00 71.44 91 GLU A N 1
ATOM 719 C CA . GLU A 1 91 ? -51.217 2.401 54.695 1.00 71.44 91 GLU A CA 1
ATOM 720 C C . GLU A 1 91 ? -51.859 1.815 55.958 1.00 71.44 91 GLU A C 1
ATOM 722 O O . GLU A 1 91 ? -52.935 2.264 56.346 1.00 71.44 91 GLU A O 1
ATOM 727 N N . ALA A 1 92 ? -51.166 0.927 56.677 1.00 68.06 92 ALA A N 1
ATOM 728 C CA . ALA A 1 92 ? -51.613 0.413 57.973 1.00 68.06 92 ALA A CA 1
ATOM 729 C C . ALA A 1 92 ? -51.803 1.537 59.005 1.00 68.06 92 ALA A C 1
ATOM 731 O O . ALA A 1 92 ? -52.772 1.530 59.765 1.00 68.06 92 ALA A O 1
ATOM 732 N N . ARG A 1 93 ? -50.918 2.543 59.009 1.00 67.31 93 ARG A N 1
ATOM 733 C CA . ARG A 1 93 ? -51.045 3.715 59.880 1.00 67.31 93 ARG A CA 1
ATOM 734 C C . ARG A 1 93 ? -52.233 4.603 59.495 1.00 67.31 93 ARG A C 1
ATOM 736 O O . ARG A 1 93 ? -52.968 5.023 60.383 1.00 67.31 93 ARG A O 1
ATOM 743 N N . LYS A 1 94 ? -52.461 4.857 58.203 1.00 72.81 94 LYS A N 1
ATOM 744 C CA . LYS A 1 94 ? -53.630 5.613 57.708 1.00 72.81 94 LYS A CA 1
ATOM 745 C C . LYS A 1 94 ? -54.945 4.888 57.956 1.00 72.81 94 LYS A C 1
ATOM 747 O O . LYS A 1 94 ? -55.956 5.549 58.177 1.00 72.81 94 LYS A O 1
ATOM 752 N N . GLU A 1 95 ? -54.936 3.560 57.926 1.00 65.44 95 GLU A N 1
ATOM 753 C CA . GLU A 1 95 ? -56.107 2.760 58.267 1.00 65.44 95 GLU A CA 1
ATOM 754 C C . GLU A 1 95 ? -56.380 2.815 59.778 1.00 65.44 95 GLU A C 1
ATOM 756 O O . GLU A 1 95 ? -57.515 3.064 60.172 1.00 65.44 95 GLU A O 1
ATOM 761 N N . MET A 1 96 ? -55.345 2.740 60.627 1.00 59.97 96 MET A N 1
ATOM 762 C CA . MET A 1 96 ? -55.471 2.976 62.076 1.00 59.97 96 MET A CA 1
ATOM 763 C C . MET A 1 96 ? -55.964 4.395 62.409 1.00 59.97 96 MET A C 1
ATOM 765 O O . MET A 1 96 ? -56.854 4.548 63.239 1.00 59.97 96 MET A O 1
ATOM 769 N N . GLU A 1 97 ? -55.460 5.431 61.728 1.00 70.25 97 GLU A N 1
ATOM 770 C CA . GLU A 1 97 ? -55.930 6.824 61.873 1.00 70.25 97 GLU A CA 1
ATOM 771 C C . GLU A 1 97 ? -57.354 7.047 61.304 1.00 70.25 97 GLU A C 1
ATOM 773 O O . GLU A 1 97 ? -57.981 8.070 61.584 1.00 70.25 97 GLU A O 1
ATOM 778 N N . ARG A 1 98 ? -57.896 6.094 60.530 1.00 68.81 98 ARG A N 1
ATOM 779 C CA . ARG A 1 98 ? -59.275 6.107 60.008 1.00 68.81 98 ARG A CA 1
ATOM 780 C C . ARG A 1 98 ? -60.303 5.446 60.921 1.00 68.81 98 ARG A C 1
ATOM 782 O O . ARG A 1 98 ? -61.500 5.680 60.723 1.00 68.81 98 ARG A O 1
ATOM 789 N N . LEU A 1 99 ? -59.880 4.624 61.881 1.00 54.06 99 LEU A N 1
ATOM 790 C CA . LEU A 1 99 ? -60.794 3.957 62.804 1.00 54.06 99 LEU A CA 1
ATOM 791 C C . LEU A 1 99 ? -61.435 4.995 63.737 1.00 54.06 99 LEU A C 1
ATOM 793 O O . LEU A 1 99 ? -60.764 5.671 64.511 1.00 54.06 99 LEU A O 1
ATOM 797 N N . THR A 1 100 ? -62.761 5.120 63.673 1.00 66.56 100 THR A N 1
ATOM 798 C CA . THR A 1 100 ? -63.533 5.909 64.649 1.00 66.56 100 THR A CA 1
ATOM 799 C C . THR A 1 100 ? -63.601 5.165 65.984 1.00 66.56 100 THR A C 1
ATOM 801 O O . THR A 1 100 ? -63.532 3.938 65.992 1.00 66.56 100 THR A O 1
ATOM 804 N N . GLU A 1 101 ? -63.793 5.865 67.109 1.00 60.91 101 GLU A N 1
ATOM 805 C CA . GLU A 1 101 ? -63.879 5.221 68.437 1.00 60.91 101 GLU A CA 1
ATOM 806 C C . GLU A 1 101 ? -64.921 4.085 68.482 1.00 60.91 101 GLU A C 1
ATOM 808 O O . GLU A 1 101 ? -64.639 3.035 69.050 1.00 60.91 101 GLU A O 1
ATOM 813 N N . ASP A 1 102 ? -66.060 4.224 67.790 1.00 68.88 102 ASP A N 1
ATOM 814 C CA . ASP A 1 102 ? -67.065 3.157 67.636 1.00 68.88 102 ASP A CA 1
ATOM 815 C C . ASP A 1 102 ? -66.555 1.935 66.845 1.00 68.88 102 ASP A C 1
ATOM 817 O O . ASP A 1 102 ? -66.934 0.800 67.144 1.00 68.88 102 ASP A O 1
ATOM 821 N N . MET A 1 103 ? -65.690 2.128 65.841 1.00 64.81 103 MET A N 1
ATOM 822 C CA . MET A 1 103 ? -65.068 1.026 65.091 1.00 64.81 103 MET A CA 1
ATOM 823 C C . MET A 1 103 ? -64.020 0.305 65.941 1.00 64.81 103 MET A C 1
ATOM 825 O O . MET A 1 103 ? -63.984 -0.925 65.939 1.00 64.81 103 MET A O 1
ATOM 829 N N . ILE A 1 104 ? -63.225 1.061 66.708 1.00 55.44 104 ILE A N 1
ATOM 830 C CA . ILE A 1 104 ? -62.265 0.510 67.673 1.00 55.44 104 ILE A CA 1
ATOM 831 C C . ILE A 1 104 ? -63.024 -0.285 68.740 1.00 55.44 104 ILE A C 1
ATOM 833 O O . ILE A 1 104 ? -62.720 -1.454 68.945 1.00 55.44 104 ILE A O 1
ATOM 837 N N . ALA A 1 105 ? -64.074 0.283 69.341 1.00 62.84 105 ALA A N 1
ATOM 838 C CA . ALA A 1 105 ? -64.920 -0.407 70.314 1.00 62.84 105 ALA A CA 1
ATOM 839 C C . ALA A 1 105 ? -65.592 -1.663 69.724 1.00 62.84 105 ALA A C 1
ATOM 841 O O . ALA A 1 105 ? -65.674 -2.695 70.389 1.00 62.84 105 ALA A O 1
ATOM 842 N N . SER A 1 106 ? -66.024 -1.620 68.459 1.00 63.59 106 SER A N 1
ATOM 843 C CA . SER A 1 106 ? -66.598 -2.785 67.770 1.00 63.59 106 SER A CA 1
ATOM 844 C C . SER A 1 106 ? -65.569 -3.901 67.548 1.00 63.59 106 SER A C 1
ATOM 846 O O . SER A 1 106 ? -65.897 -5.072 67.743 1.00 63.59 106 SER A O 1
ATOM 848 N N . GLN A 1 107 ? -64.321 -3.563 67.199 1.00 59.75 107 GLN A N 1
ATOM 849 C CA . GLN A 1 107 ? -63.219 -4.532 67.123 1.00 59.75 107 GLN A CA 1
ATOM 850 C C . GLN A 1 107 ? -62.782 -5.036 68.506 1.00 59.75 107 GLN A C 1
ATOM 852 O O . GLN A 1 107 ? -62.521 -6.228 68.650 1.00 59.75 107 GLN A O 1
ATOM 857 N N . GLU A 1 108 ? -62.756 -4.183 69.534 1.00 63.22 108 GLU A N 1
ATOM 858 C CA . GLU A 1 108 ? -62.494 -4.591 70.922 1.00 63.22 108 GLU A CA 1
ATOM 859 C C . GLU A 1 108 ? -63.527 -5.620 71.406 1.00 63.22 108 GLU A C 1
ATOM 861 O O . GLU A 1 108 ? -63.153 -6.593 72.058 1.00 63.22 108 GLU A O 1
ATOM 866 N N . VAL A 1 109 ? -64.805 -5.446 71.047 1.00 62.12 109 VAL A N 1
ATOM 867 C CA . VAL A 1 109 ? -65.887 -6.394 71.366 1.00 62.12 109 VAL A CA 1
ATOM 868 C C . VAL A 1 109 ? -65.809 -7.667 70.514 1.00 62.12 109 VAL A C 1
ATOM 870 O O . VAL A 1 109 ? -65.971 -8.755 71.061 1.00 62.12 109 VAL A O 1
ATOM 873 N N . GLN A 1 110 ? -65.514 -7.581 69.210 1.00 61.25 110 GLN A N 1
ATOM 874 C CA . GLN A 1 110 ? -65.298 -8.773 68.368 1.00 61.25 110 GLN A CA 1
ATOM 875 C C . GLN A 1 110 ? -64.039 -9.571 68.751 1.00 61.25 110 GLN A C 1
ATOM 877 O O . GLN A 1 110 ? -63.972 -10.767 68.481 1.00 61.25 110 GLN A O 1
ATOM 882 N N . GLY A 1 111 ? -63.052 -8.934 69.386 1.00 57.03 111 GLY A N 1
ATOM 883 C CA . GLY A 1 111 ? -61.843 -9.580 69.903 1.00 57.03 111 GLY A CA 1
ATOM 884 C C . GLY A 1 111 ? -62.029 -10.336 71.226 1.00 57.03 111 GLY A C 1
ATOM 885 O O . GLY A 1 111 ? -61.077 -10.957 71.705 1.00 57.03 111 GLY A O 1
ATOM 886 N N . LEU A 1 112 ? -63.220 -10.296 71.834 1.00 47.81 112 LEU A N 1
ATOM 887 C CA . LEU A 1 112 ? -63.530 -11.060 73.043 1.00 47.81 112 LEU A CA 1
ATOM 888 C C . LEU A 1 112 ? -63.669 -12.552 72.705 1.00 47.81 112 LEU A C 1
ATOM 890 O O . LEU A 1 112 ? -64.466 -12.943 71.859 1.00 47.81 112 LEU A O 1
ATOM 894 N N . MET A 1 113 ? -62.904 -13.409 73.386 1.00 43.91 113 MET A N 1
ATOM 895 C CA . MET A 1 113 ? -63.014 -14.861 73.215 1.00 43.91 113 MET A CA 1
ATOM 896 C C . MET A 1 113 ? -64.336 -15.388 73.795 1.00 43.91 113 MET A C 1
ATOM 898 O O . MET A 1 113 ? -64.559 -15.286 74.999 1.00 43.91 113 MET A O 1
ATOM 902 N N . ASP A 1 114 ? -65.134 -16.078 72.974 1.00 46.38 114 ASP A N 1
ATOM 903 C CA . ASP A 1 114 ? -66.399 -16.750 73.350 1.00 46.38 114 ASP A CA 1
ATOM 904 C C . ASP A 1 114 ? -66.255 -17.900 74.379 1.00 46.38 114 ASP A C 1
ATOM 906 O O . ASP A 1 114 ? -67.229 -18.563 74.748 1.00 46.38 114 ASP A O 1
ATOM 910 N N . ILE A 1 115 ? -65.041 -18.182 74.860 1.00 37.03 115 ILE A N 1
ATOM 911 C CA . ILE A 1 115 ? -64.777 -19.274 75.800 1.00 37.03 115 ILE A CA 1
ATOM 912 C C . ILE A 1 115 ? -64.973 -18.772 77.232 1.00 37.03 115 ILE A C 1
ATOM 914 O O . ILE A 1 115 ? -64.078 -18.179 77.835 1.00 37.03 115 ILE A O 1
ATOM 918 N N . ILE A 1 116 ? -66.141 -19.080 77.799 1.00 34.56 116 ILE A N 1
ATOM 919 C CA . ILE A 1 116 ? -66.428 -18.918 79.229 1.00 34.56 116 ILE A CA 1
ATOM 920 C C . ILE A 1 116 ? -65.450 -19.800 80.021 1.00 34.56 116 ILE A C 1
ATOM 922 O O . ILE A 1 116 ? -65.660 -21.008 80.156 1.00 34.56 116 ILE A O 1
ATOM 926 N N . ALA A 1 117 ? -64.379 -19.197 80.542 1.00 33.78 117 ALA A N 1
ATOM 927 C CA . ALA A 1 117 ? -63.411 -19.879 81.393 1.00 33.78 117 ALA A CA 1
ATOM 928 C C . ALA A 1 117 ? -64.127 -20.444 82.631 1.00 33.78 117 ALA A C 1
ATOM 930 O O . ALA A 1 117 ? -64.685 -19.700 83.441 1.00 33.78 117 ALA A O 1
ATOM 931 N N . GLN A 1 118 ? -64.170 -21.773 82.738 1.00 28.77 118 GLN A N 1
ATOM 932 C CA . GLN A 1 118 ? -64.921 -22.457 83.785 1.00 28.77 118 GLN A CA 1
ATOM 933 C C . GLN A 1 118 ? -64.286 -22.221 85.159 1.00 28.77 118 GLN A C 1
ATOM 935 O O . GLN A 1 118 ? -63.068 -22.216 85.306 1.00 28.77 118 GLN A O 1
ATOM 940 N N . PHE A 1 119 ? -65.142 -22.026 86.165 1.00 25.67 119 PHE A N 1
ATOM 941 C CA . PHE A 1 119 ? -64.741 -21.686 87.528 1.00 25.67 119 PHE A CA 1
ATOM 942 C C . PHE A 1 119 ? -63.758 -22.699 88.125 1.00 25.67 119 PHE A C 1
ATOM 944 O O . PHE A 1 119 ? -64.062 -23.887 88.234 1.00 25.67 119 PHE A O 1
ATOM 951 N N . GLU A 1 120 ? -62.628 -22.185 88.607 1.00 27.73 120 GLU A N 1
ATOM 952 C CA . GLU A 1 120 ? -61.619 -22.938 89.345 1.00 27.73 120 GLU A CA 1
ATOM 953 C C . GLU A 1 120 ? -62.228 -23.658 90.557 1.00 27.73 120 GLU A C 1
ATOM 955 O O . GLU A 1 120 ? -62.795 -23.025 91.457 1.00 27.73 120 GLU A O 1
ATOM 960 N N . LYS A 1 121 ? -62.043 -24.984 90.624 1.00 26.23 121 LYS A N 1
ATOM 961 C CA . LYS A 1 121 ? -61.960 -25.716 91.895 1.00 26.23 121 LYS A CA 1
ATOM 962 C C . LYS A 1 121 ? -61.367 -27.118 91.742 1.00 26.23 121 LYS A C 1
ATOM 964 O O . LYS A 1 121 ? -61.896 -27.940 91.005 1.00 26.23 121 LYS A O 1
ATOM 969 N N . VAL A 1 122 ? -60.371 -27.366 92.603 1.00 30.08 122 VAL A N 1
ATOM 970 C CA . VAL A 1 122 ? -59.745 -28.631 93.056 1.00 30.08 122 VAL A CA 1
ATOM 971 C C . VAL A 1 122 ? -58.272 -28.737 92.627 1.00 30.08 122 VAL A C 1
ATOM 973 O O . VAL A 1 122 ? -57.927 -29.073 91.501 1.00 30.08 122 VAL A O 1
ATOM 976 N N . SER A 1 123 ? -57.393 -28.422 93.579 1.00 45.53 123 SER A N 1
ATOM 977 C CA . SER A 1 123 ? -56.105 -27.757 93.333 1.00 45.53 123 SER A CA 1
ATOM 978 C C . SER A 1 123 ? -54.895 -28.641 92.993 1.00 45.53 123 SER A C 1
ATOM 980 O O . SER A 1 123 ? -53.780 -28.134 92.996 1.00 45.53 123 SER A O 1
ATOM 982 N N . ASN A 1 124 ? -55.071 -29.932 92.692 1.00 48.22 124 ASN A N 1
ATOM 983 C CA . ASN A 1 124 ? -53.931 -30.857 92.543 1.00 48.22 124 ASN A CA 1
ATOM 984 C C . ASN A 1 124 ? -53.504 -31.126 91.085 1.00 48.22 124 ASN A C 1
ATOM 986 O O . ASN A 1 124 ? -52.447 -31.714 90.871 1.00 48.22 124 ASN A O 1
ATOM 990 N N . LEU A 1 125 ? -54.290 -30.714 90.079 1.00 52.66 125 LEU A N 1
ATOM 991 C CA . LEU A 1 125 ? -53.903 -30.868 88.665 1.00 52.66 125 LEU A CA 1
ATOM 992 C C . LEU A 1 125 ? -52.995 -29.719 88.179 1.00 52.66 125 LEU A C 1
ATOM 994 O O . LEU A 1 125 ? -52.060 -29.950 87.415 1.00 52.66 125 LEU A O 1
ATOM 998 N N . GLN A 1 126 ? -53.235 -28.499 88.675 1.00 54.75 126 GLN A N 1
ATOM 999 C CA . GLN A 1 126 ? -52.567 -27.271 88.225 1.00 54.75 126 GLN A CA 1
ATOM 1000 C C . GLN A 1 126 ? -51.045 -27.303 88.449 1.00 54.75 126 GLN A C 1
ATOM 1002 O O . GLN A 1 126 ? -50.278 -27.001 87.538 1.00 54.75 126 GLN A O 1
ATOM 1007 N N . GLU A 1 127 ? -50.588 -27.737 89.633 1.00 58.09 127 GLU A N 1
ATOM 1008 C CA . GLU A 1 127 ? -49.150 -27.809 89.946 1.00 58.09 127 GLU A CA 1
ATOM 1009 C C . GLU A 1 127 ? -48.386 -28.744 88.996 1.00 58.09 127 GLU A C 1
ATOM 1011 O O . GLU A 1 127 ? -47.218 -28.499 88.683 1.00 58.09 127 GLU A O 1
ATOM 1016 N N . TYR A 1 128 ? -49.043 -29.802 88.508 1.00 61.81 128 TYR A N 1
ATOM 1017 C CA . TYR A 1 128 ? -48.455 -30.755 87.571 1.00 61.81 128 TYR A CA 1
ATOM 1018 C C . TYR A 1 128 ? -48.292 -30.149 86.167 1.00 61.81 128 TYR A C 1
ATOM 1020 O O . TYR A 1 128 ? -47.238 -30.318 85.542 1.00 61.81 128 TYR A O 1
ATOM 1028 N N . GLU A 1 129 ? -49.280 -29.386 85.693 1.00 67.06 129 GLU A N 1
ATOM 1029 C CA . GLU A 1 129 ? -49.185 -28.639 84.432 1.00 67.06 129 GLU A CA 1
ATOM 1030 C C . GLU A 1 129 ? -48.148 -27.509 84.510 1.00 67.06 129 GLU A C 1
ATOM 1032 O O . GLU A 1 129 ? -47.286 -27.408 83.634 1.00 67.06 129 GLU A O 1
ATOM 1037 N N . ASP A 1 130 ? -48.126 -26.727 85.594 1.00 72.12 130 ASP A N 1
ATOM 1038 C CA . ASP A 1 130 ? -47.132 -25.661 85.799 1.00 72.12 130 ASP A CA 1
ATOM 1039 C C . ASP A 1 130 ? -45.701 -26.194 85.989 1.00 72.12 130 ASP A C 1
ATOM 1041 O O . ASP A 1 130 ? -44.717 -25.508 85.677 1.00 72.12 130 ASP A O 1
ATOM 1045 N N . HIS A 1 131 ? -45.541 -27.421 86.493 1.00 75.44 131 HIS A N 1
ATOM 1046 C CA . HIS A 1 131 ? -44.244 -28.103 86.539 1.00 75.44 131 HIS A CA 1
ATOM 1047 C C . HIS A 1 131 ? -43.784 -28.549 85.147 1.00 75.44 131 HIS A C 1
ATOM 1049 O O . HIS A 1 131 ? -42.626 -28.322 84.780 1.00 75.44 131 HIS A O 1
ATOM 1055 N N . LYS A 1 132 ? -44.690 -29.119 84.338 1.00 78.94 132 LYS A N 1
ATOM 1056 C CA . LYS A 1 132 ? -44.427 -29.441 82.925 1.00 78.94 132 LYS A CA 1
ATOM 1057 C C . LYS A 1 132 ? -44.063 -28.188 82.120 1.00 78.94 132 LYS A C 1
ATOM 1059 O O . LYS A 1 132 ? -43.039 -28.187 81.436 1.00 78.94 132 LYS A O 1
ATOM 1064 N N . LYS A 1 133 ? -44.819 -27.098 82.279 1.00 79.94 133 LYS A N 1
ATOM 1065 C CA . LYS A 1 133 ? -44.568 -25.796 81.639 1.00 79.94 133 LYS A CA 1
ATOM 1066 C C . LYS A 1 133 ? -43.190 -25.233 81.983 1.00 79.94 133 LYS A C 1
ATOM 1068 O O . LYS A 1 133 ? -42.450 -24.826 81.091 1.00 79.94 133 LYS A O 1
ATOM 1073 N N . ARG A 1 134 ? -42.804 -25.250 83.266 1.00 81.69 134 ARG A N 1
ATOM 1074 C CA . ARG A 1 134 ? -41.473 -24.787 83.704 1.00 81.69 134 ARG A CA 1
ATOM 1075 C C . ARG A 1 134 ? -40.335 -25.643 83.154 1.00 81.69 134 ARG A C 1
ATOM 1077 O O . ARG A 1 134 ? -39.295 -25.087 82.811 1.00 81.69 134 ARG A O 1
ATOM 1084 N N . LYS A 1 135 ? -40.508 -26.965 83.040 1.00 82.00 135 LYS A N 1
ATOM 1085 C CA . LYS A 1 135 ? -39.523 -27.829 82.366 1.00 82.00 135 LYS A CA 1
ATOM 1086 C C . LYS A 1 135 ? -39.398 -27.494 80.880 1.00 82.00 135 LYS A C 1
ATOM 1088 O O . LYS A 1 135 ? -38.280 -27.347 80.403 1.00 82.00 135 LYS A O 1
ATOM 1093 N N . TYR A 1 136 ? -40.521 -27.303 80.190 1.00 83.75 136 TYR A N 1
ATOM 1094 C CA . TYR A 1 136 ? -40.548 -26.944 78.772 1.00 83.75 136 TYR A CA 1
ATOM 1095 C C . TYR A 1 136 ? -39.841 -25.607 78.499 1.00 83.75 136 TYR A C 1
ATOM 1097 O O . TYR A 1 136 ? -38.962 -25.540 77.647 1.00 83.75 136 TYR A O 1
ATOM 1105 N N . LEU A 1 137 ? -40.144 -24.564 79.279 1.00 85.69 137 LEU A N 1
ATOM 1106 C CA . LEU A 1 137 ? -39.505 -23.252 79.121 1.00 85.69 137 LEU A CA 1
ATOM 1107 C C . LEU A 1 137 ? -37.992 -23.289 79.399 1.00 85.69 137 LEU A C 1
ATOM 1109 O O . LEU A 1 137 ? -37.235 -22.630 78.697 1.00 85.69 137 LEU A O 1
ATOM 1113 N N . ARG A 1 138 ? -37.528 -24.095 80.366 1.00 85.62 138 ARG A N 1
ATOM 1114 C CA . ARG A 1 138 ? -36.083 -24.315 80.586 1.00 85.62 138 ARG A CA 1
ATOM 1115 C C . ARG A 1 138 ? -35.423 -25.088 79.442 1.00 85.62 138 ARG A C 1
ATOM 1117 O O . ARG A 1 138 ? -34.276 -24.806 79.111 1.00 85.62 138 ARG A O 1
ATOM 1124 N N . ALA A 1 139 ? -36.126 -26.051 78.845 1.00 86.25 139 ALA A N 1
ATOM 1125 C CA . ALA A 1 139 ? -35.632 -26.772 77.674 1.00 86.25 139 ALA A CA 1
ATOM 1126 C C . ALA A 1 139 ? -35.486 -25.837 76.462 1.00 86.25 139 ALA A C 1
ATOM 1128 O O . ALA A 1 139 ? -34.478 -25.918 75.775 1.00 86.25 139 ALA A O 1
ATOM 1129 N N . LEU A 1 140 ? -36.423 -24.904 76.246 1.00 84.75 140 LEU A N 1
ATOM 1130 C CA . LEU A 1 140 ? -36.284 -23.873 75.208 1.00 84.75 140 LEU A CA 1
ATOM 1131 C C . LEU A 1 140 ? -35.146 -22.883 75.489 1.00 84.75 140 LEU A C 1
ATOM 1133 O O . LEU A 1 140 ? -34.389 -22.576 74.578 1.00 84.75 140 LEU A O 1
ATOM 1137 N N . ALA A 1 141 ? -35.006 -22.403 76.728 1.00 86.56 141 ALA A N 1
ATOM 1138 C CA . ALA A 1 141 ? -33.932 -21.471 77.075 1.00 86.56 141 ALA A CA 1
ATOM 1139 C C . ALA A 1 141 ? -32.546 -22.107 76.868 1.00 86.56 141 ALA A C 1
ATOM 1141 O O . ALA A 1 141 ? -31.700 -21.527 76.203 1.00 86.56 141 ALA A O 1
ATOM 1142 N N . SER A 1 142 ? -32.349 -23.341 77.347 1.00 87.44 142 SER A N 1
ATOM 1143 C CA . SER A 1 142 ? -31.082 -24.064 77.151 1.00 87.44 142 SER A CA 1
ATOM 1144 C C . SER A 1 142 ? -30.840 -24.493 75.696 1.00 87.44 142 SER A C 1
ATOM 1146 O O . SER A 1 142 ? -29.693 -24.554 75.269 1.00 87.44 142 SER A O 1
ATOM 1148 N N . PHE A 1 143 ? -31.894 -24.729 74.904 1.00 87.38 143 PHE A N 1
ATOM 1149 C CA . PHE A 1 143 ? -31.772 -24.879 73.450 1.00 87.38 143 PHE A CA 1
ATOM 1150 C C . PHE A 1 143 ? -31.211 -23.605 72.811 1.00 87.38 143 PHE A C 1
ATOM 1152 O O . PHE A 1 143 ? -30.262 -23.690 72.042 1.00 87.38 143 PHE A O 1
ATOM 1159 N N . GLN A 1 144 ? -31.749 -22.433 73.161 1.00 86.75 144 GLN A N 1
ATOM 1160 C CA . GLN A 1 144 ? -31.268 -21.148 72.645 1.00 86.75 144 GLN A CA 1
ATOM 1161 C C . GLN A 1 144 ? -29.830 -20.842 73.098 1.00 86.75 144 GLN A C 1
ATOM 1163 O O . GLN A 1 144 ? -29.012 -20.488 72.254 1.00 86.75 144 GLN A O 1
ATOM 1168 N N . GLU A 1 145 ? -29.483 -21.084 74.368 1.00 87.75 145 GLU A N 1
ATOM 1169 C CA . GLU A 1 145 ? -28.101 -20.953 74.864 1.00 87.75 145 GLU A CA 1
ATOM 1170 C C . GLU A 1 145 ? -27.114 -21.853 74.092 1.00 87.75 145 GLU A C 1
ATOM 1172 O O . GLU A 1 145 ? -26.035 -21.396 73.721 1.00 87.75 145 GLU A O 1
ATOM 1177 N N . GLU A 1 146 ? -27.468 -23.110 73.788 1.00 90.50 146 GLU A N 1
ATOM 1178 C CA . GLU A 1 146 ? -26.594 -23.997 72.998 1.00 90.50 146 GLU A CA 1
ATOM 1179 C C . GLU A 1 146 ? -26.456 -23.563 71.526 1.00 90.50 146 GLU A C 1
ATOM 1181 O O . GLU A 1 146 ? -25.408 -23.797 70.923 1.00 90.50 146 GLU A O 1
ATOM 1186 N N . LEU A 1 147 ? -27.460 -22.895 70.947 1.00 87.69 147 LEU A N 1
ATOM 1187 C CA . LEU A 1 147 ? -27.358 -22.305 69.605 1.00 87.69 147 LEU A CA 1
ATOM 1188 C C . LEU A 1 147 ? -26.457 -21.062 69.593 1.00 87.69 147 LEU A C 1
ATOM 1190 O O . LEU A 1 147 ? -25.593 -20.944 68.722 1.00 87.69 147 LEU A O 1
ATOM 1194 N N . GLU A 1 148 ? -26.626 -20.160 70.562 1.00 86.88 148 GLU A N 1
ATOM 1195 C CA . GLU A 1 148 ? -25.787 -18.962 70.711 1.00 86.88 148 GLU A CA 1
ATOM 1196 C C . GLU A 1 148 ? -24.320 -19.343 70.966 1.00 86.88 148 GLU A C 1
ATOM 1198 O O . GLU A 1 148 ? -23.416 -18.794 70.332 1.00 86.88 148 GLU A O 1
ATOM 1203 N N . GLN A 1 149 ? -24.078 -20.361 71.798 1.00 89.88 149 GLN A N 1
ATOM 1204 C CA . GLN A 1 149 ? -22.743 -20.896 72.074 1.00 89.88 149 GLN A CA 1
ATOM 1205 C C . GLN A 1 149 ? -22.039 -21.424 70.805 1.00 89.88 149 GLN A C 1
ATOM 1207 O O . GLN A 1 149 ? -20.842 -21.193 70.631 1.00 89.88 149 GLN A O 1
ATOM 1212 N N . ILE A 1 150 ? -22.760 -22.065 69.872 1.00 88.69 150 ILE A N 1
ATOM 1213 C CA . ILE A 1 150 ? -22.197 -22.485 68.570 1.00 88.69 150 ILE A CA 1
ATOM 1214 C C . ILE A 1 150 ? -21.782 -21.272 67.719 1.00 88.69 150 ILE A C 1
ATOM 1216 O O . ILE A 1 150 ? -20.771 -21.339 67.013 1.00 88.69 150 ILE A O 1
ATOM 1220 N N . GLY A 1 151 ? -22.534 -20.168 67.779 1.00 87.31 151 GLY A N 1
ATOM 1221 C CA . GLY A 1 151 ? -22.163 -18.900 67.142 1.00 87.31 151 GLY A CA 1
ATOM 1222 C C . GLY A 1 151 ? -20.850 -18.356 67.705 1.00 87.31 151 GLY A C 1
ATOM 1223 O O . GLY A 1 151 ? -19.874 -18.211 66.963 1.00 87.31 151 GLY A O 1
ATOM 1224 N N . VAL A 1 152 ? -20.806 -18.183 69.030 1.00 87.81 152 VAL A N 1
ATOM 1225 C CA . VAL A 1 152 ? -19.650 -17.672 69.791 1.00 87.81 152 VAL A CA 1
ATOM 1226 C C . VAL A 1 152 ? -18.380 -18.510 69.582 1.00 87.81 152 VAL A C 1
ATOM 1228 O O . VAL A 1 152 ? -17.284 -17.956 69.560 1.00 87.81 152 VAL A O 1
ATOM 1231 N N . GLU A 1 153 ? -18.497 -19.826 69.392 1.00 89.00 153 GLU A N 1
ATOM 1232 C CA . GLU A 1 153 ? -17.350 -20.703 69.109 1.00 89.00 153 GLU A CA 1
ATOM 1233 C C . GLU A 1 153 ? -16.787 -20.569 67.686 1.00 89.00 153 GLU A C 1
ATOM 1235 O O . GLU A 1 153 ? -15.585 -20.745 67.489 1.00 89.00 153 GLU A O 1
ATOM 1240 N N . LEU A 1 154 ? -17.634 -20.317 66.682 1.00 89.00 154 LEU A N 1
ATOM 1241 C CA . LEU A 1 154 ? -17.247 -20.424 65.267 1.00 89.00 154 LEU A CA 1
ATOM 1242 C C . LEU A 1 154 ? -16.948 -19.073 64.605 1.00 89.00 154 LEU A C 1
ATOM 1244 O O . LEU A 1 154 ? -16.103 -19.005 63.714 1.00 89.00 154 LEU A O 1
ATOM 1248 N N . GLU A 1 155 ? -17.588 -17.990 65.044 1.00 90.94 155 GLU A N 1
ATOM 1249 C CA . GLU A 1 155 ? -17.351 -16.642 64.503 1.00 90.94 155 GLU A CA 1
ATOM 1250 C C . GLU A 1 155 ? -15.906 -16.141 64.694 1.00 90.94 155 GLU A C 1
ATOM 1252 O O . GLU A 1 155 ? -15.348 -15.599 63.733 1.00 90.94 155 GLU A O 1
ATOM 1257 N N . PRO A 1 156 ? -15.234 -16.362 65.847 1.00 90.38 156 PRO A N 1
ATOM 1258 C CA . PRO A 1 156 ? -13.829 -15.997 66.007 1.00 90.38 156 PRO A CA 1
ATOM 1259 C C . PRO A 1 156 ? -12.906 -16.744 65.039 1.00 90.38 156 PRO A C 1
ATOM 1261 O O . PRO A 1 156 ? -11.985 -16.133 64.503 1.00 90.38 156 PRO A O 1
ATOM 1264 N N . LEU A 1 157 ? -13.180 -18.028 64.771 1.00 90.25 157 LEU A N 1
ATOM 1265 C CA . LEU A 1 157 ? -12.382 -18.857 63.860 1.00 90.25 157 LEU A CA 1
ATOM 1266 C C . LEU A 1 157 ? -12.500 -18.364 62.411 1.00 90.25 157 LEU A C 1
ATOM 1268 O O . LEU A 1 157 ? -11.489 -18.209 61.730 1.00 90.25 157 LEU A O 1
ATOM 1272 N N . ILE A 1 158 ? -13.716 -18.038 61.960 1.00 89.94 158 ILE A N 1
ATOM 1273 C CA . ILE A 1 158 ? -13.963 -17.444 60.634 1.00 89.94 158 ILE A CA 1
ATOM 1274 C C . ILE A 1 158 ? -13.193 -16.119 60.481 1.00 89.94 158 ILE A C 1
ATOM 1276 O O . ILE A 1 158 ? -12.513 -15.897 59.475 1.00 89.94 158 ILE A O 1
ATOM 1280 N N . LEU A 1 159 ? -13.243 -15.250 61.498 1.00 89.50 159 LEU A N 1
ATOM 1281 C CA . LEU A 1 159 ? -12.520 -13.973 61.499 1.00 89.50 159 LEU A CA 1
ATOM 1282 C C . LEU A 1 159 ? -10.994 -14.140 61.558 1.00 89.50 159 LEU A C 1
ATOM 1284 O O . LEU A 1 159 ? -10.272 -13.318 60.989 1.00 89.50 159 LEU A O 1
ATOM 1288 N N . GLU A 1 160 ? -10.488 -15.165 62.242 1.00 91.38 160 GLU A N 1
ATOM 1289 C CA . GLU A 1 160 ? -9.059 -15.484 62.296 1.00 91.38 160 GLU A CA 1
ATOM 1290 C C . GLU A 1 160 ? -8.531 -15.906 60.920 1.00 91.38 160 GLU A C 1
ATOM 1292 O O . GLU A 1 160 ? -7.523 -15.360 60.462 1.00 91.38 160 GLU A O 1
ATOM 1297 N N . LYS A 1 161 ? -9.250 -16.793 60.217 1.00 90.75 161 LYS A N 1
ATOM 1298 C CA . LYS A 1 161 ? -8.888 -17.231 58.859 1.00 90.75 161 LYS A CA 1
ATOM 1299 C C . LYS A 1 161 ? -8.857 -16.075 57.856 1.00 90.75 161 LYS A C 1
ATOM 1301 O O . LYS A 1 161 ? -7.860 -15.906 57.154 1.00 90.75 161 LYS A O 1
ATOM 1306 N N . GLY A 1 162 ? -9.873 -15.208 57.862 1.00 90.44 162 GLY A N 1
ATOM 1307 C CA . GLY A 1 162 ? -9.891 -14.013 57.007 1.00 90.44 162 GLY A CA 1
ATOM 1308 C C . GLY A 1 162 ? -8.730 -13.042 57.285 1.00 90.44 162 GLY A C 1
ATOM 1309 O O . GLY A 1 162 ? -8.110 -12.528 56.354 1.00 90.44 162 GLY A O 1
ATOM 1310 N N . LYS A 1 163 ? -8.374 -12.826 58.561 1.00 90.25 163 LYS A N 1
ATOM 1311 C CA . LYS A 1 163 ? -7.222 -11.984 58.947 1.00 90.25 163 LYS A CA 1
ATOM 1312 C C . LYS A 1 163 ? -5.877 -12.587 58.539 1.00 90.25 163 LYS A C 1
ATOM 1314 O O . LYS A 1 163 ? -4.965 -11.837 58.191 1.00 90.25 163 LYS A O 1
ATOM 1319 N N . LEU A 1 164 ? -5.745 -13.914 58.595 1.00 90.38 164 LEU A N 1
ATOM 1320 C CA . LEU A 1 164 ? -4.547 -14.623 58.146 1.00 90.38 164 LEU A CA 1
ATOM 1321 C C . LEU A 1 164 ? -4.314 -14.428 56.645 1.00 90.38 164 LEU A C 1
ATOM 1323 O O . LEU A 1 164 ? -3.198 -14.068 56.273 1.00 90.38 164 LEU A O 1
ATOM 1327 N N . LEU A 1 165 ? -5.349 -14.584 55.807 1.00 90.81 165 LEU A N 1
ATOM 1328 C CA . LEU A 1 165 ? -5.225 -14.333 54.367 1.00 90.81 165 LEU A CA 1
ATOM 1329 C C . LEU A 1 165 ? -4.883 -12.866 54.075 1.00 90.81 165 LEU A C 1
ATOM 1331 O O . LEU A 1 165 ? -3.948 -12.603 53.328 1.00 90.81 165 LEU A O 1
ATOM 1335 N N . LEU A 1 166 ? -5.571 -11.906 54.702 1.00 90.69 166 LEU A N 1
ATOM 1336 C CA . LEU A 1 166 ? -5.330 -10.478 54.447 1.00 90.69 166 LEU A CA 1
ATOM 1337 C C . LEU A 1 166 ? -3.868 -10.079 54.724 1.00 90.69 166 LEU A C 1
ATOM 1339 O O . LEU A 1 166 ? -3.282 -9.316 53.961 1.00 90.69 166 LEU A O 1
ATOM 1343 N N . LYS A 1 167 ? -3.251 -10.653 55.767 1.00 90.19 167 LYS A N 1
ATOM 1344 C CA . LYS A 1 167 ? -1.828 -10.452 56.088 1.00 90.19 167 LYS A CA 1
ATOM 1345 C C . LYS A 1 167 ? -0.869 -11.150 55.107 1.00 90.19 167 LYS A C 1
ATOM 1347 O O . LYS A 1 167 ? 0.260 -10.691 54.940 1.00 90.19 167 LYS A O 1
ATOM 1352 N N . LYS A 1 168 ? -1.277 -12.269 54.498 1.00 89.69 168 LYS A N 1
ATOM 1353 C CA . LYS A 1 168 ? -0.506 -12.950 53.444 1.00 89.69 168 LYS A CA 1
ATOM 1354 C C . LYS A 1 168 ? -0.527 -12.132 52.150 1.00 89.69 168 LYS A C 1
ATOM 1356 O O . LYS A 1 168 ? 0.543 -11.833 51.624 1.00 89.69 168 LYS A O 1
ATOM 1361 N N . ILE A 1 169 ? -1.715 -11.687 51.726 1.00 89.88 169 ILE A N 1
ATOM 1362 C CA . ILE A 1 169 ? -1.914 -10.821 50.553 1.00 89.88 169 ILE A CA 1
ATOM 1363 C C . ILE A 1 169 ? -1.075 -9.549 50.693 1.00 89.88 169 ILE A C 1
ATOM 1365 O O . ILE A 1 169 ? -0.176 -9.356 49.885 1.00 89.88 169 ILE A O 1
ATOM 1369 N N . SER A 1 170 ? -1.234 -8.777 51.778 1.00 89.06 170 SER A N 1
ATOM 1370 C CA . SER A 1 170 ? -0.496 -7.513 51.944 1.00 89.06 170 SER A CA 1
ATOM 1371 C C . SER A 1 170 ? 1.027 -7.685 51.896 1.00 89.06 170 SER A C 1
ATOM 1373 O O . SER A 1 170 ? 1.735 -6.820 51.393 1.00 89.06 170 SER A O 1
ATOM 1375 N N . LYS A 1 171 ? 1.552 -8.810 52.403 1.00 90.44 171 LYS A N 1
ATOM 1376 C CA . LYS A 1 171 ? 2.985 -9.115 52.320 1.00 90.44 171 LYS A CA 1
ATOM 1377 C C . LYS A 1 171 ? 3.410 -9.467 50.888 1.00 90.44 171 LYS A C 1
ATOM 1379 O O . LYS A 1 171 ? 4.472 -9.037 50.452 1.00 90.44 171 LYS A O 1
ATOM 1384 N N . SER A 1 172 ? 2.599 -10.243 50.172 1.00 87.31 172 SER A N 1
ATOM 1385 C CA . SER A 1 172 ? 2.830 -10.548 48.756 1.00 87.31 172 SER A CA 1
ATOM 1386 C C . SER A 1 172 ? 2.825 -9.272 47.912 1.00 87.31 172 SER A C 1
ATOM 1388 O O . SER A 1 172 ? 3.706 -9.108 47.074 1.00 87.31 172 SER A O 1
ATOM 1390 N N . ASP A 1 173 ? 1.917 -8.336 48.192 1.00 89.81 173 ASP A N 1
ATOM 1391 C CA . ASP A 1 173 ? 1.843 -7.038 47.513 1.00 89.81 173 ASP A CA 1
ATOM 1392 C C . ASP A 1 173 ? 3.127 -6.232 47.743 1.00 89.81 173 ASP A C 1
ATOM 1394 O O . ASP A 1 173 ? 3.761 -5.791 46.787 1.00 89.81 173 ASP A O 1
ATOM 1398 N N . GLU A 1 174 ? 3.582 -6.123 48.998 1.00 89.94 174 GLU A N 1
ATOM 1399 C CA . GLU A 1 174 ? 4.870 -5.500 49.323 1.00 89.94 174 GLU A CA 1
ATOM 1400 C C . GLU A 1 174 ? 6.064 -6.204 48.656 1.00 89.94 174 GLU A C 1
ATOM 1402 O O . GLU A 1 174 ? 7.092 -5.569 48.436 1.00 89.94 174 GLU A O 1
ATOM 1407 N N . ASP A 1 175 ? 6.017 -7.519 48.434 1.00 89.69 175 ASP A N 1
ATOM 1408 C CA . ASP A 1 175 ? 7.114 -8.279 47.819 1.00 89.69 175 ASP A CA 1
ATOM 1409 C C . ASP A 1 175 ? 7.109 -8.136 46.281 1.00 89.69 175 ASP A C 1
ATOM 1411 O O . ASP A 1 175 ? 8.180 -7.981 45.694 1.00 89.69 175 ASP A O 1
ATOM 1415 N N . VAL A 1 176 ? 5.939 -8.077 45.631 1.00 90.81 176 VAL A N 1
ATOM 1416 C CA . VAL A 1 176 ? 5.791 -7.715 44.203 1.00 90.81 176 VAL A CA 1
ATOM 1417 C C . VAL A 1 176 ? 6.271 -6.284 43.956 1.00 90.81 176 VAL A C 1
ATOM 1419 O O . VAL A 1 176 ? 7.029 -6.025 43.023 1.00 90.81 176 VAL A O 1
ATOM 1422 N N . ASP A 1 177 ? 5.907 -5.356 44.835 1.00 89.81 177 ASP A N 1
ATOM 1423 C CA . ASP A 1 177 ? 6.253 -3.943 44.691 1.00 89.81 177 ASP A CA 1
ATOM 1424 C C . ASP A 1 177 ? 7.764 -3.678 44.894 1.00 89.81 177 ASP A C 1
ATOM 1426 O O . ASP A 1 177 ? 8.322 -2.752 44.303 1.00 89.81 177 ASP A O 1
ATOM 1430 N N . LYS A 1 178 ? 8.458 -4.530 45.670 1.00 88.88 178 LYS A N 1
ATOM 1431 C CA . LYS A 1 178 ? 9.934 -4.561 45.754 1.00 88.88 178 LYS A CA 1
ATOM 1432 C C . LYS A 1 178 ? 10.577 -5.099 44.471 1.00 88.88 178 LYS A C 1
ATOM 1434 O O . LYS A 1 178 ? 11.589 -4.550 44.047 1.00 88.88 178 LYS A O 1
ATOM 1439 N N . LEU A 1 179 ? 10.011 -6.148 43.861 1.00 88.25 179 LEU A N 1
ATOM 1440 C CA . LEU A 1 179 ? 10.542 -6.730 42.619 1.00 88.25 179 LEU A CA 1
ATOM 1441 C C . LEU A 1 179 ? 10.595 -5.690 41.491 1.00 88.25 179 LEU A C 1
ATOM 1443 O O . LEU A 1 179 ? 11.634 -5.560 40.850 1.00 88.25 179 LEU A O 1
ATOM 1447 N N . PHE A 1 180 ? 9.528 -4.906 41.305 1.00 89.88 180 PHE A N 1
ATOM 1448 C CA . PHE A 1 180 ? 9.517 -3.821 40.318 1.00 89.88 180 PHE A CA 1
ATOM 1449 C C . PHE A 1 180 ? 10.483 -2.680 40.665 1.00 89.88 180 PHE A C 1
ATOM 1451 O O . PHE A 1 180 ? 11.259 -2.264 39.809 1.00 89.88 180 PHE A O 1
ATOM 1458 N N . LYS A 1 181 ? 10.500 -2.210 41.923 1.00 85.75 181 LYS A N 1
ATOM 1459 C CA . LYS A 1 181 ? 11.372 -1.094 42.345 1.00 85.75 181 LYS A CA 1
ATOM 1460 C C . LYS A 1 181 ? 12.861 -1.369 42.145 1.00 85.75 181 LYS A C 1
ATOM 1462 O O . LYS A 1 181 ? 13.602 -0.432 41.878 1.00 85.75 181 LYS A O 1
ATOM 1467 N N . ASN A 1 182 ? 13.299 -2.622 42.253 1.00 82.94 182 ASN A N 1
ATOM 1468 C CA . ASN A 1 182 ? 14.695 -2.978 41.993 1.00 82.94 182 ASN A CA 1
ATOM 1469 C C . ASN A 1 182 ? 15.104 -2.704 40.533 1.00 82.94 182 ASN A C 1
ATOM 1471 O O . ASN A 1 182 ? 16.233 -2.297 40.301 1.00 82.94 182 ASN A O 1
ATOM 1475 N N . VAL A 1 183 ? 14.191 -2.888 39.572 1.00 82.38 183 VAL A N 1
ATOM 1476 C CA . VAL A 1 183 ? 14.452 -2.666 38.136 1.00 82.38 183 VAL A CA 1
ATOM 1477 C C . VAL A 1 183 ? 14.161 -1.217 37.725 1.00 82.38 183 VAL A C 1
ATOM 1479 O O . VAL A 1 183 ? 14.868 -0.661 36.899 1.00 82.38 183 VAL A O 1
ATOM 1482 N N . GLU A 1 184 ? 13.161 -0.571 38.332 1.00 80.50 184 GLU A N 1
ATOM 1483 C CA . GLU A 1 184 ? 12.795 0.830 38.048 1.00 80.50 184 GLU A CA 1
ATOM 1484 C C . GLU A 1 184 ? 13.803 1.871 38.566 1.00 80.50 184 GLU A C 1
ATOM 1486 O O . GLU A 1 184 ? 13.815 2.998 38.075 1.00 80.50 184 GLU A O 1
ATOM 1491 N N . ILE A 1 185 ? 14.588 1.543 39.599 1.00 70.25 185 ILE A N 1
ATOM 1492 C CA . ILE A 1 185 ? 15.513 2.488 40.255 1.00 70.25 185 ILE A CA 1
ATOM 1493 C C . ILE A 1 185 ? 16.939 2.385 39.693 1.00 70.25 185 ILE A C 1
ATOM 1495 O O . ILE A 1 185 ? 17.704 3.345 39.812 1.00 70.25 185 ILE A O 1
ATOM 1499 N N . GLU A 1 186 ? 17.323 1.253 39.099 1.00 65.31 186 GLU A N 1
ATOM 1500 C CA . GLU A 1 186 ? 18.657 1.114 38.512 1.00 65.31 186 GLU A CA 1
ATOM 1501 C C . GLU A 1 186 ? 18.766 1.932 37.211 1.00 65.31 186 GLU A C 1
ATOM 1503 O O . GLU A 1 186 ? 17.945 1.763 36.310 1.00 65.31 186 GLU A O 1
ATOM 1508 N N . PRO A 1 187 ? 19.756 2.841 37.095 1.00 60.72 187 PRO A N 1
ATOM 1509 C CA . PRO A 1 187 ? 19.818 3.792 35.984 1.00 60.72 187 PRO A CA 1
ATOM 1510 C C . PRO A 1 187 ? 20.136 3.123 34.640 1.00 60.72 187 PRO A C 1
ATOM 1512 O O . PRO A 1 187 ? 19.697 3.603 33.598 1.00 60.72 187 PRO A O 1
ATOM 1515 N N . ASP A 1 188 ? 20.854 1.999 34.661 1.00 68.00 188 ASP A N 1
ATOM 1516 C CA . ASP A 1 188 ? 21.286 1.275 33.467 1.00 68.00 188 ASP A CA 1
ATOM 1517 C C . ASP A 1 188 ? 20.251 0.222 33.043 1.00 68.00 188 ASP A C 1
ATOM 1519 O O . ASP A 1 188 ? 20.582 -0.958 32.901 1.00 68.00 188 ASP A O 1
ATOM 1523 N N . LEU A 1 189 ? 18.998 0.626 32.793 1.00 77.19 189 LEU A N 1
ATOM 1524 C CA . LEU A 1 189 ? 17.986 -0.278 32.218 1.00 77.19 189 LEU A CA 1
ATOM 1525 C C . LEU A 1 189 ? 18.475 -0.884 30.884 1.00 77.19 189 LEU A C 1
ATOM 1527 O O . LEU A 1 189 ? 18.182 -2.037 30.588 1.00 77.19 189 LEU A O 1
ATOM 1531 N N . ASP A 1 190 ? 19.301 -0.159 30.119 1.00 73.94 190 ASP A N 1
ATOM 1532 C CA . ASP A 1 190 ? 19.942 -0.669 28.897 1.00 73.94 190 ASP A CA 1
ATOM 1533 C C . ASP A 1 190 ? 20.933 -1.831 29.158 1.00 73.94 190 ASP A C 1
ATOM 1535 O O . ASP A 1 190 ? 21.189 -2.638 28.266 1.00 73.94 190 ASP A O 1
ATOM 1539 N N . SER A 1 191 ? 21.455 -2.001 30.378 1.00 76.69 191 SER A N 1
ATOM 1540 C CA . SER A 1 191 ? 22.317 -3.150 30.717 1.00 76.69 191 SER A CA 1
ATOM 1541 C C . SER A 1 191 ? 21.548 -4.468 30.898 1.00 76.69 191 SER A C 1
ATOM 1543 O O . SER A 1 191 ? 22.143 -5.546 30.830 1.00 76.69 191 SER A O 1
ATOM 1545 N N . TYR A 1 192 ? 20.227 -4.403 31.099 1.00 77.69 192 TYR A N 1
ATOM 1546 C CA . TYR A 1 192 ? 19.377 -5.575 31.298 1.00 77.69 192 TYR A CA 1
ATOM 1547 C C . TYR A 1 192 ? 19.157 -6.336 29.980 1.00 77.69 192 TYR A C 1
ATOM 1549 O O . TYR A 1 192 ? 19.111 -5.751 28.894 1.00 77.69 192 TYR A O 1
ATOM 1557 N N . THR A 1 193 ? 18.982 -7.657 30.063 1.00 82.62 193 THR A N 1
ATOM 1558 C CA . THR A 1 193 ? 18.571 -8.495 28.927 1.00 82.62 193 THR A CA 1
ATOM 1559 C C . THR A 1 193 ? 17.057 -8.711 28.952 1.00 82.62 193 THR A C 1
ATOM 1561 O O . THR A 1 193 ? 16.417 -8.604 29.997 1.00 82.62 193 THR A O 1
ATOM 1564 N N . ILE A 1 194 ? 16.451 -9.088 27.821 1.00 83.44 194 ILE A N 1
ATOM 1565 C CA . ILE A 1 194 ? 15.026 -9.468 27.820 1.00 83.44 194 ILE A CA 1
ATOM 1566 C C . ILE A 1 194 ? 14.741 -10.632 28.787 1.00 83.44 194 ILE A C 1
ATOM 1568 O O . ILE A 1 194 ? 13.660 -10.723 29.359 1.00 83.44 194 ILE A O 1
ATOM 1572 N N . GLU A 1 195 ? 15.729 -11.499 29.011 1.00 84.50 195 GLU A N 1
ATOM 1573 C CA . GLU A 1 195 ? 15.649 -12.655 29.903 1.00 84.50 195 GLU A CA 1
ATOM 1574 C C . GLU A 1 195 ? 15.487 -12.220 31.367 1.00 84.50 195 GLU A C 1
ATOM 1576 O O . GLU A 1 195 ? 14.636 -12.772 32.062 1.00 84.50 195 GLU A O 1
ATOM 1581 N N . THR A 1 196 ? 16.181 -11.170 31.827 1.00 85.56 196 THR A N 1
ATOM 1582 C CA . THR A 1 196 ? 15.989 -10.647 33.194 1.00 85.56 196 THR A CA 1
ATOM 1583 C C . THR A 1 196 ? 14.619 -9.983 33.381 1.00 85.56 196 THR A C 1
ATOM 1585 O O . THR A 1 196 ? 14.028 -10.094 34.460 1.00 85.56 196 THR A O 1
ATOM 1588 N N . LEU A 1 197 ? 14.059 -9.365 32.333 1.00 87.12 197 LEU A N 1
ATOM 1589 C CA . LEU A 1 197 ? 12.682 -8.854 32.343 1.00 87.12 197 LEU A CA 1
ATOM 1590 C C . LEU A 1 197 ? 11.645 -9.990 32.317 1.00 87.12 197 LEU A C 1
ATOM 1592 O O . LEU A 1 197 ? 10.625 -9.902 33.003 1.00 87.12 197 LEU A O 1
ATOM 1596 N N . LEU A 1 198 ? 11.890 -11.077 31.584 1.00 88.44 198 LEU A N 1
ATOM 1597 C CA . LEU A 1 198 ? 11.032 -12.267 31.602 1.00 88.44 198 LEU A CA 1
ATOM 1598 C C . LEU A 1 198 ? 11.067 -12.954 32.975 1.00 88.44 198 LEU A C 1
ATOM 1600 O O . LEU A 1 198 ? 10.007 -13.230 33.534 1.00 88.44 198 LEU A O 1
ATOM 1604 N N . GLU A 1 199 ? 12.248 -13.119 33.577 1.00 88.81 199 GLU A N 1
ATOM 1605 C CA . GLU A 1 199 ? 12.394 -13.619 34.949 1.00 88.81 199 GLU A CA 1
ATOM 1606 C C . GLU A 1 199 ? 11.648 -12.754 35.980 1.00 88.81 199 GLU A C 1
ATOM 1608 O O . GLU A 1 199 ? 11.094 -13.284 36.946 1.00 88.81 199 GLU A O 1
ATOM 1613 N N . LEU A 1 200 ? 11.647 -11.423 35.817 1.00 89.00 200 LEU A N 1
ATOM 1614 C CA . LEU A 1 200 ? 10.867 -10.517 36.667 1.00 89.00 200 LEU A CA 1
ATOM 1615 C C . LEU A 1 200 ? 9.373 -10.860 36.585 1.00 89.00 200 LEU A C 1
ATOM 1617 O O . LEU A 1 200 ? 8.721 -10.992 37.624 1.00 89.00 200 LEU A O 1
ATOM 1621 N N . TRP A 1 201 ? 8.839 -11.050 35.373 1.00 93.50 201 TRP A N 1
ATOM 1622 C CA . TRP A 1 201 ? 7.439 -11.440 35.196 1.00 93.50 201 TRP A CA 1
ATOM 1623 C C . TRP A 1 201 ? 7.145 -12.841 35.731 1.00 93.50 201 TRP A C 1
ATOM 1625 O O . TRP A 1 201 ? 6.125 -13.014 36.392 1.00 93.50 201 TRP A O 1
ATOM 1635 N N . GLU A 1 202 ? 8.028 -13.824 35.534 1.00 91.19 202 GLU A N 1
ATOM 1636 C CA . GLU A 1 202 ? 7.861 -15.166 36.112 1.00 91.19 202 GLU A CA 1
ATOM 1637 C C . GLU A 1 202 ? 7.777 -15.115 37.643 1.00 91.19 202 GLU A C 1
ATOM 1639 O O . GLU A 1 202 ? 6.852 -15.684 38.227 1.00 91.19 202 GLU A O 1
ATOM 1644 N N . LYS A 1 203 ? 8.667 -14.355 38.297 1.00 91.75 203 LYS A N 1
ATOM 1645 C CA . LYS A 1 203 ? 8.654 -14.150 39.758 1.00 91.75 203 LYS A CA 1
ATOM 1646 C C . LYS A 1 203 ? 7.352 -13.487 40.229 1.00 91.75 203 LYS A C 1
ATOM 1648 O O . LYS A 1 203 ? 6.810 -13.878 41.263 1.00 91.75 203 LYS A O 1
ATOM 1653 N N . VAL A 1 204 ? 6.822 -12.513 39.485 1.00 92.88 204 VAL A N 1
ATOM 1654 C CA . VAL A 1 204 ? 5.538 -11.849 39.794 1.00 92.88 204 VAL A CA 1
ATOM 1655 C C . VAL A 1 204 ? 4.344 -12.786 39.551 1.00 92.88 204 VAL A C 1
ATOM 1657 O O . VAL A 1 204 ? 3.460 -12.891 40.403 1.00 92.88 204 VAL A O 1
ATOM 1660 N N . ALA A 1 205 ? 4.334 -13.535 38.449 1.00 92.56 205 ALA A N 1
ATOM 1661 C CA . ALA A 1 205 ? 3.299 -14.517 38.131 1.00 92.56 205 ALA A CA 1
ATOM 1662 C C . ALA A 1 205 ? 3.264 -15.675 39.146 1.00 92.56 205 ALA A C 1
ATOM 1664 O O . ALA A 1 205 ? 2.182 -16.143 39.509 1.00 92.56 205 ALA A O 1
ATOM 1665 N N . GLU A 1 206 ? 4.417 -16.098 39.676 1.00 91.69 206 GLU A N 1
ATOM 1666 C CA . GLU A 1 206 ? 4.489 -17.082 40.761 1.00 91.69 206 GLU A CA 1
ATOM 1667 C C . GLU A 1 206 ? 3.829 -16.556 42.051 1.00 91.69 206 GLU A C 1
ATOM 1669 O O . GLU A 1 206 ? 3.106 -17.297 42.723 1.00 91.69 206 GLU A O 1
ATOM 1674 N N . ARG A 1 207 ? 3.983 -15.261 42.377 1.00 90.62 207 ARG A N 1
ATOM 1675 C CA . ARG A 1 207 ? 3.261 -14.634 43.503 1.00 90.62 207 ARG A CA 1
ATOM 1676 C C . ARG A 1 207 ? 1.751 -14.630 43.290 1.00 90.62 207 ARG A C 1
ATOM 1678 O O . ARG A 1 207 ? 1.016 -14.988 44.210 1.00 90.62 207 ARG A O 1
ATOM 1685 N N . PHE A 1 208 ? 1.277 -14.313 42.086 1.00 91.75 208 PHE A N 1
ATOM 1686 C CA . PHE A 1 208 ? -0.158 -14.362 41.781 1.00 91.75 208 PHE A CA 1
ATOM 1687 C C . PHE A 1 208 ? -0.719 -15.792 41.769 1.00 91.75 208 PHE A C 1
ATOM 1689 O O . PHE A 1 208 ? -1.831 -16.011 42.252 1.00 91.75 208 PHE A O 1
ATOM 1696 N N . MET A 1 209 ? 0.049 -16.791 41.317 1.00 91.38 209 MET A N 1
ATOM 1697 C CA . MET A 1 209 ? -0.281 -18.215 41.496 1.00 91.38 209 MET A CA 1
ATOM 1698 C C . MET A 1 209 ? -0.436 -18.574 42.982 1.00 91.38 209 MET A C 1
ATOM 1700 O O . MET A 1 209 ? -1.428 -19.203 43.357 1.00 91.38 209 MET A O 1
ATOM 1704 N N . GLN A 1 210 ? 0.507 -18.143 43.830 1.00 89.81 210 GLN A N 1
ATOM 1705 C CA . GLN A 1 210 ? 0.466 -18.363 45.281 1.00 89.81 210 GLN A CA 1
ATOM 1706 C C . GLN A 1 210 ? -0.783 -17.708 45.903 1.00 89.81 210 GLN A C 1
ATOM 1708 O O . GLN A 1 210 ? -1.566 -18.408 46.542 1.00 89.81 210 GLN A O 1
ATOM 1713 N N . GLN A 1 211 ? -1.057 -16.423 45.639 1.00 89.31 211 GLN A N 1
ATOM 1714 C CA . GLN A 1 211 ? -2.267 -15.734 46.127 1.00 89.31 211 GLN A CA 1
ATOM 1715 C C . GLN A 1 211 ? -3.569 -16.436 45.688 1.00 89.31 211 GLN A C 1
ATOM 1717 O O . GLN A 1 211 ? -4.460 -16.667 46.509 1.00 89.31 211 GLN A O 1
ATOM 1722 N N . LYS A 1 212 ? -3.679 -16.837 44.412 1.00 92.56 212 LYS A N 1
ATOM 1723 C CA . LYS A 1 212 ? -4.848 -17.571 43.883 1.00 92.56 212 LYS A CA 1
ATOM 1724 C C . LYS A 1 212 ? -5.055 -18.921 44.577 1.00 92.56 212 LYS A C 1
ATOM 1726 O O . LYS A 1 212 ? -6.198 -19.353 44.731 1.00 92.56 212 LYS A O 1
ATOM 1731 N N . GLN A 1 213 ? -3.979 -19.588 44.989 1.00 90.94 213 GLN A N 1
ATOM 1732 C CA . GLN A 1 213 ? -4.049 -20.834 45.750 1.00 90.94 213 GLN A CA 1
ATOM 1733 C C . GLN A 1 213 ? -4.463 -20.583 47.212 1.00 90.94 213 GLN A C 1
ATOM 1735 O O . GLN A 1 213 ? -5.348 -21.273 47.714 1.00 90.94 213 GLN A O 1
ATOM 1740 N N . GLU A 1 214 ? -3.931 -19.545 47.863 1.00 91.56 214 GLU A N 1
ATOM 1741 C CA . GLU A 1 214 ? -4.321 -19.169 49.231 1.00 91.56 214 GLU A CA 1
ATOM 1742 C C . GLU A 1 214 ? -5.800 -18.744 49.345 1.00 91.56 214 GLU A C 1
ATOM 1744 O O . GLU A 1 214 ? -6.440 -19.003 50.366 1.00 91.56 214 GLU A O 1
ATOM 1749 N N . ILE A 1 215 ? -6.371 -18.138 48.296 1.00 92.69 215 ILE A N 1
ATOM 1750 C CA . ILE A 1 215 ? -7.808 -17.813 48.225 1.00 92.69 215 ILE A CA 1
ATOM 1751 C C . ILE A 1 215 ? -8.670 -19.087 48.162 1.00 92.69 215 ILE A C 1
ATOM 1753 O O . ILE A 1 215 ? -9.707 -19.148 48.822 1.00 92.69 215 ILE A O 1
ATOM 1757 N N . LYS A 1 216 ? -8.241 -20.120 47.420 1.00 91.12 216 LYS A N 1
ATOM 1758 C CA . LYS A 1 216 ? -8.937 -21.423 47.378 1.00 91.12 216 LYS A CA 1
ATOM 1759 C C . LYS A 1 216 ? -8.858 -22.152 48.716 1.00 91.12 216 LYS A C 1
ATOM 1761 O O . LYS A 1 216 ? -9.863 -22.675 49.182 1.00 91.12 216 LYS A O 1
ATOM 1766 N N . GLU A 1 217 ? -7.688 -22.142 49.352 1.00 91.69 217 GLU A N 1
ATOM 1767 C CA . GLU A 1 217 ? -7.501 -22.719 50.688 1.00 91.69 217 GLU A CA 1
ATOM 1768 C C . GLU A 1 217 ? -8.411 -22.039 51.720 1.00 91.69 217 GLU A C 1
ATOM 1770 O O . GLU A 1 217 ? -9.031 -22.725 52.532 1.00 91.69 217 GLU A O 1
ATOM 1775 N N . LEU A 1 218 ? -8.571 -20.708 51.656 1.00 91.75 218 LEU A N 1
ATOM 1776 C CA . LEU A 1 218 ? -9.526 -20.003 52.513 1.00 91.75 218 LEU A CA 1
ATOM 1777 C C . LEU A 1 218 ? -10.975 -20.458 52.264 1.00 91.75 218 LEU A C 1
ATOM 1779 O O . LEU A 1 218 ? -11.714 -20.632 53.232 1.00 91.75 218 LEU A O 1
ATOM 1783 N N . ASP A 1 219 ? -11.395 -20.648 51.012 1.00 92.94 219 ASP A N 1
ATOM 1784 C CA . ASP A 1 219 ? -12.751 -21.121 50.693 1.00 92.94 219 ASP A CA 1
ATOM 1785 C C . ASP A 1 219 ? -13.010 -22.526 51.248 1.00 92.94 219 ASP A C 1
ATOM 1787 O O . ASP A 1 219 ? -13.998 -22.738 51.954 1.00 92.94 219 ASP A O 1
ATOM 1791 N N . GLU A 1 220 ? -12.082 -23.463 51.036 1.00 92.31 220 GLU A N 1
ATOM 1792 C CA . GLU A 1 220 ? -12.170 -24.817 51.595 1.00 92.31 220 GLU A CA 1
ATOM 1793 C C . GLU A 1 220 ? -12.248 -24.799 53.133 1.00 92.31 220 GLU A C 1
ATOM 1795 O O . GLU A 1 220 ? -13.088 -25.489 53.721 1.00 92.31 220 GLU A O 1
ATOM 1800 N N . GLU A 1 221 ? -11.440 -23.967 53.802 1.00 92.88 221 GLU A N 1
ATOM 1801 C CA . GLU A 1 221 ? -11.471 -23.815 55.261 1.00 92.88 221 GLU A CA 1
ATOM 1802 C C . GLU A 1 221 ? -12.770 -23.169 55.775 1.00 92.88 221 GLU A C 1
ATOM 1804 O O . GLU A 1 221 ? -13.337 -23.633 56.772 1.00 92.88 221 GLU A O 1
ATOM 1809 N N . LEU A 1 222 ? -13.274 -22.123 55.112 1.00 92.75 222 LEU A N 1
ATOM 1810 C CA . LEU A 1 222 ? -14.525 -21.455 55.488 1.00 92.75 222 LEU A CA 1
ATOM 1811 C C . LEU A 1 222 ? -15.742 -22.356 55.251 1.00 92.75 222 LEU A C 1
ATOM 1813 O O . LEU A 1 222 ? -16.631 -22.431 56.106 1.00 92.75 222 LEU A O 1
ATOM 1817 N N . LEU A 1 223 ? -15.770 -23.091 54.138 1.00 91.25 223 LEU A N 1
ATOM 1818 C CA . LEU A 1 223 ? -16.797 -24.092 53.869 1.00 91.25 223 LEU A CA 1
ATOM 1819 C C . LEU A 1 223 ? -16.742 -25.223 54.902 1.00 91.25 223 LEU A C 1
ATOM 1821 O O . LEU A 1 223 ? -17.792 -25.599 55.426 1.00 91.25 223 LEU A O 1
ATOM 1825 N N . ALA A 1 224 ? -15.556 -25.725 55.262 1.00 92.00 224 ALA A N 1
ATOM 1826 C CA . ALA A 1 224 ? -15.398 -26.750 56.297 1.00 92.00 224 ALA A CA 1
ATOM 1827 C C . ALA A 1 224 ? -15.890 -26.275 57.680 1.00 92.00 224 ALA A C 1
ATOM 1829 O O . ALA A 1 224 ? -16.581 -27.026 58.380 1.00 92.00 224 ALA A O 1
ATOM 1830 N N . LEU A 1 225 ? -15.611 -25.021 58.059 1.00 91.88 225 LEU A N 1
ATOM 1831 C CA . LEU A 1 225 ? -16.164 -24.406 59.272 1.00 91.88 225 LEU A CA 1
ATOM 1832 C C . LEU A 1 225 ? -17.699 -24.313 59.220 1.00 91.88 225 LEU A C 1
ATOM 1834 O O . LEU A 1 225 ? -18.360 -24.606 60.218 1.00 91.88 225 LEU A O 1
ATOM 1838 N N . GLU A 1 226 ? -18.285 -23.990 58.066 1.00 91.94 226 GLU A N 1
ATOM 1839 C CA . GLU A 1 226 ? -19.742 -23.874 57.921 1.00 91.94 226 GLU A CA 1
ATOM 1840 C C . GLU A 1 226 ? -20.456 -25.237 57.796 1.00 91.94 226 GLU A C 1
ATOM 1842 O O . GLU A 1 226 ? -21.605 -25.385 58.222 1.00 91.94 226 GLU A O 1
ATOM 1847 N N . PHE A 1 227 ? -19.780 -26.279 57.296 1.00 90.88 227 PHE A N 1
ATOM 1848 C CA . PHE A 1 227 ? -20.229 -27.671 57.437 1.00 90.88 227 PHE A CA 1
ATOM 1849 C C . PHE A 1 227 ? -20.197 -28.118 58.907 1.00 90.88 227 PHE A C 1
ATOM 1851 O O . PHE A 1 227 ? -21.185 -28.666 59.397 1.00 90.88 227 PHE A O 1
ATOM 1858 N N . SER A 1 228 ? -19.121 -27.804 59.638 1.00 91.38 228 SER A N 1
ATOM 1859 C CA . SER A 1 228 ? -19.016 -28.055 61.083 1.00 91.38 228 SER A CA 1
ATOM 1860 C C . SER A 1 228 ? -20.117 -27.332 61.875 1.00 91.38 228 SER A C 1
ATOM 1862 O O . SER A 1 228 ? -20.745 -27.933 62.753 1.00 91.38 228 SER A O 1
ATOM 1864 N N . ARG A 1 229 ? -20.447 -26.081 61.509 1.00 92.56 229 ARG A N 1
ATOM 1865 C CA . ARG A 1 229 ? -21.608 -25.351 62.046 1.00 92.56 229 ARG A CA 1
ATOM 1866 C C . ARG A 1 229 ? -22.908 -26.119 61.816 1.00 92.56 229 ARG A C 1
ATOM 1868 O O . ARG A 1 229 ? -23.661 -26.335 62.764 1.00 92.56 229 ARG A O 1
ATOM 1875 N N . ALA A 1 230 ? -23.162 -26.548 60.580 1.00 92.44 230 ALA A N 1
ATOM 1876 C CA . ALA A 1 230 ? -24.384 -27.260 60.219 1.00 92.44 230 ALA A CA 1
ATOM 1877 C C . ALA A 1 230 ? -24.548 -28.586 60.989 1.00 92.44 230 ALA A C 1
ATOM 1879 O O . ALA A 1 230 ? -25.643 -28.868 61.483 1.00 92.44 230 ALA A O 1
ATOM 1880 N N . ASP A 1 231 ? -23.480 -29.374 61.152 1.00 91.38 231 ASP A N 1
ATOM 1881 C CA . ASP A 1 231 ? -23.544 -30.623 61.921 1.00 91.38 231 ASP A CA 1
ATOM 1882 C C . ASP A 1 231 ? -23.676 -30.384 63.439 1.00 91.38 231 ASP A C 1
ATOM 1884 O O . ASP A 1 231 ? -24.485 -31.062 64.079 1.00 91.38 231 ASP A O 1
ATOM 1888 N N . LYS A 1 232 ? -22.999 -29.378 64.023 1.00 91.88 232 LYS A N 1
ATOM 1889 C CA . LYS A 1 232 ? -23.225 -28.983 65.432 1.00 91.88 232 LYS A CA 1
ATOM 1890 C C . LYS A 1 232 ? -24.691 -28.597 65.682 1.00 91.88 232 LYS A C 1
ATOM 1892 O O . LYS A 1 232 ? -25.315 -29.125 66.605 1.00 91.88 232 LYS A O 1
ATOM 1897 N N . LEU A 1 233 ? -25.258 -27.725 64.842 1.00 91.75 233 LEU A N 1
ATOM 1898 C CA . LEU A 1 233 ? -26.655 -27.275 64.945 1.00 91.75 233 LEU A CA 1
ATOM 1899 C C . LEU A 1 233 ? -27.645 -28.446 64.839 1.00 91.75 233 LEU A C 1
ATOM 1901 O O . LEU A 1 233 ? -28.602 -28.535 65.606 1.00 91.75 233 LEU A O 1
ATOM 1905 N N . LYS A 1 234 ? -27.391 -29.382 63.923 1.00 90.62 234 LYS A N 1
ATOM 1906 C CA . LYS A 1 234 ? -28.194 -30.594 63.700 1.00 90.62 234 LYS A CA 1
ATOM 1907 C C . LYS A 1 234 ? -28.194 -31.545 64.900 1.00 90.62 234 LYS A C 1
ATOM 1909 O O . LYS A 1 234 ? -29.251 -32.089 65.228 1.00 90.62 234 LYS A O 1
ATOM 1914 N N . GLU A 1 235 ? -27.061 -31.739 65.576 1.00 91.31 235 GLU A N 1
ATOM 1915 C CA . GLU A 1 235 ? -27.021 -32.558 66.797 1.00 91.31 235 GLU A CA 1
ATOM 1916 C C . GLU A 1 235 ? -27.715 -31.869 67.984 1.00 91.31 235 GLU A C 1
ATOM 1918 O O . GLU A 1 235 ? -28.464 -32.532 68.710 1.00 91.31 235 GLU A O 1
ATOM 1923 N N . VAL A 1 236 ? -27.578 -30.543 68.134 1.00 90.69 236 VAL A N 1
ATOM 1924 C CA . VAL A 1 236 ? -28.361 -29.762 69.114 1.00 90.69 236 VAL A CA 1
ATOM 1925 C C . VAL A 1 236 ? -29.864 -29.887 68.832 1.00 90.69 236 VAL A C 1
ATOM 1927 O O . VAL A 1 236 ? -30.630 -30.222 69.739 1.00 90.69 236 VAL A O 1
ATOM 1930 N N . LEU A 1 237 ? -30.298 -29.731 67.577 1.00 88.00 237 LEU A N 1
ATOM 1931 C CA . LEU A 1 237 ? -31.704 -29.878 67.186 1.00 88.00 237 LEU A CA 1
ATOM 1932 C C . LEU A 1 237 ? -32.259 -31.261 67.579 1.00 88.00 237 LEU A C 1
ATOM 1934 O O . LEU A 1 237 ? -33.268 -31.344 68.283 1.00 88.00 237 LEU A O 1
ATOM 1938 N N . LYS A 1 238 ? -31.574 -32.355 67.207 1.00 89.50 238 LYS A N 1
ATOM 1939 C CA . LYS A 1 238 ? -31.966 -33.734 67.574 1.00 89.50 238 LYS A CA 1
ATOM 1940 C C . LYS A 1 238 ? -32.070 -33.934 69.088 1.00 89.50 238 LYS A C 1
ATOM 1942 O O . LYS A 1 238 ? -33.033 -34.536 69.572 1.00 89.50 238 LYS A O 1
ATOM 1947 N N . LYS A 1 239 ? -31.076 -33.446 69.836 1.00 89.94 239 LYS A N 1
ATOM 1948 C CA . LYS A 1 239 ? -31.027 -33.529 71.302 1.00 89.94 239 LYS A CA 1
ATOM 1949 C C . LYS A 1 239 ? -32.253 -32.856 71.922 1.00 89.94 239 LYS A C 1
ATOM 1951 O O . LYS A 1 239 ? -32.908 -33.457 72.777 1.00 89.94 239 LYS A O 1
ATOM 1956 N N . TYR A 1 240 ? -32.602 -31.655 71.462 1.00 88.19 240 TYR A N 1
ATOM 1957 C CA . TYR A 1 240 ? -33.715 -30.895 72.025 1.00 88.19 240 TYR A CA 1
ATOM 1958 C C . TYR A 1 240 ? -35.100 -31.366 71.578 1.00 88.19 240 TYR A C 1
ATOM 1960 O O . TYR A 1 240 ? -36.000 -31.351 72.419 1.00 88.19 240 TYR A O 1
ATOM 1968 N N . VAL A 1 241 ? -35.265 -31.915 70.365 1.00 86.75 241 VAL A N 1
ATOM 1969 C CA . VAL A 1 241 ? -36.483 -32.666 69.977 1.00 86.75 241 VAL A CA 1
ATOM 1970 C C . VAL A 1 241 ? -36.820 -33.703 71.054 1.00 86.75 241 VAL A C 1
ATOM 1972 O O . VAL A 1 241 ? -37.890 -33.653 71.663 1.00 86.75 241 VAL A O 1
ATOM 1975 N N . GLY A 1 242 ? -35.864 -34.582 71.375 1.00 84.94 242 GLY A N 1
ATOM 1976 C CA . GLY A 1 242 ? -36.076 -35.661 72.341 1.00 84.94 242 GLY A CA 1
ATOM 1977 C C . GLY A 1 242 ? -36.279 -35.193 73.790 1.00 84.94 242 GLY A C 1
ATOM 1978 O O . GLY A 1 242 ? -36.912 -35.902 74.574 1.00 84.94 242 GLY A O 1
ATOM 1979 N N . ILE A 1 243 ? -35.764 -34.020 74.179 1.00 84.25 243 ILE A N 1
ATOM 1980 C CA . ILE A 1 243 ? -36.006 -33.422 75.508 1.00 84.25 243 ILE A CA 1
ATOM 1981 C C . ILE A 1 243 ? -37.416 -32.819 75.582 1.00 84.25 243 ILE A C 1
ATOM 1983 O O . ILE A 1 243 ? -38.130 -33.012 76.574 1.00 84.25 243 ILE A O 1
ATOM 1987 N N . ILE A 1 244 ? -37.829 -32.100 74.537 1.00 83.50 244 ILE A N 1
ATOM 1988 C CA . ILE A 1 244 ? -39.122 -31.415 74.485 1.00 83.50 244 ILE A CA 1
ATOM 1989 C C . ILE A 1 244 ? -40.263 -32.442 74.414 1.00 83.50 244 ILE A C 1
ATOM 1991 O O . ILE A 1 244 ? -41.195 -32.353 75.218 1.00 83.50 244 ILE A O 1
ATOM 1995 N N . GLU A 1 245 ? -40.148 -33.473 73.568 1.00 81.94 245 GLU A N 1
ATOM 1996 C CA . GLU A 1 245 ? -41.106 -34.592 73.503 1.00 81.94 245 GLU A CA 1
ATOM 1997 C C . GLU A 1 245 ? -41.305 -35.261 74.875 1.00 81.94 245 GLU A C 1
ATOM 1999 O O . GLU A 1 245 ? -42.432 -35.378 75.362 1.00 81.94 245 GLU A O 1
ATOM 2004 N N . LYS A 1 246 ? -40.209 -35.630 75.559 1.00 81.00 246 LYS A N 1
ATOM 2005 C CA . LYS A 1 246 ? -40.247 -36.270 76.892 1.00 81.00 246 LYS A CA 1
ATOM 2006 C C . LYS A 1 246 ? -40.845 -35.388 77.987 1.00 81.00 246 LYS A C 1
ATOM 2008 O O . LYS A 1 246 ? -41.271 -35.903 79.020 1.00 81.00 246 LYS A O 1
ATOM 2013 N N . THR A 1 247 ? -40.879 -34.071 77.792 1.00 80.06 247 THR A N 1
ATOM 2014 C CA . THR A 1 247 ? -41.489 -33.142 78.752 1.00 80.06 247 THR A CA 1
ATOM 2015 C C . THR A 1 247 ? -43.023 -33.209 78.707 1.00 80.06 247 THR A C 1
ATOM 2017 O O . THR A 1 247 ? -43.673 -32.926 79.717 1.00 80.06 247 THR A O 1
ATOM 2020 N N . ALA A 1 248 ? -43.606 -33.642 77.578 1.00 70.75 248 ALA A N 1
ATOM 2021 C CA . ALA A 1 248 ? -45.038 -33.905 77.402 1.00 70.75 248 ALA A CA 1
ATOM 2022 C C . ALA A 1 248 ? -45.956 -32.761 77.894 1.00 70.75 248 ALA A C 1
ATOM 2024 O O . ALA A 1 248 ? -46.983 -33.007 78.537 1.00 70.75 248 ALA A O 1
ATOM 2025 N N . TYR A 1 249 ? -45.542 -31.512 77.645 1.00 75.69 249 TYR A N 1
ATOM 2026 C CA . TYR A 1 249 ? -46.300 -30.293 77.962 1.00 75.69 249 TYR A CA 1
ATOM 2027 C C . TYR A 1 249 ? -47.192 -29.839 76.796 1.00 75.69 249 TYR A C 1
ATOM 2029 O O . TYR A 1 249 ? -48.328 -29.439 77.020 1.00 75.69 249 TYR A O 1
ATOM 2037 N N . ILE A 1 250 ? -46.690 -29.938 75.562 1.00 78.50 250 ILE A N 1
ATOM 2038 C CA . ILE A 1 250 ? -47.425 -29.639 74.324 1.00 78.50 250 ILE A CA 1
ATOM 2039 C C . ILE A 1 250 ? -47.606 -30.949 73.547 1.00 78.50 250 ILE A C 1
ATOM 2041 O O . ILE A 1 250 ? -46.848 -31.901 73.755 1.00 78.50 250 ILE A O 1
ATOM 2045 N N . LEU A 1 251 ? -48.613 -31.022 72.674 1.00 78.44 251 LEU A N 1
ATOM 2046 C CA . LEU A 1 251 ? -48.798 -32.169 71.796 1.00 78.44 251 LEU A CA 1
ATOM 2047 C C . LEU A 1 251 ? -47.624 -32.283 70.810 1.00 78.44 251 LEU A C 1
ATOM 2049 O O . LEU A 1 251 ? -47.092 -31.293 70.312 1.00 78.44 251 LEU A O 1
ATOM 2053 N N . GLN A 1 252 ? -47.260 -33.524 70.499 1.00 79.69 252 GLN A N 1
ATOM 2054 C CA . GLN A 1 252 ? -46.152 -33.888 69.614 1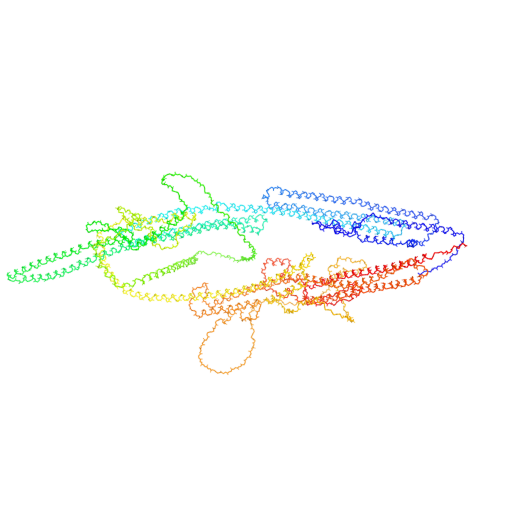.00 79.69 252 GLN A CA 1
ATOM 2055 C C . GLN A 1 252 ? -46.149 -33.157 68.243 1.00 79.69 252 GLN A C 1
ATOM 2057 O O . GLN A 1 252 ? -45.078 -32.714 67.834 1.00 79.69 252 GLN A O 1
ATOM 2062 N N . PRO A 1 253 ? -47.292 -32.909 67.558 1.00 83.81 253 PRO A N 1
ATOM 2063 C CA . PRO A 1 253 ? -47.300 -32.139 66.307 1.00 83.81 253 PRO A CA 1
ATOM 2064 C C . PRO A 1 253 ? -46.871 -30.672 66.465 1.00 83.81 253 PRO A C 1
ATOM 2066 O O . PRO A 1 253 ? -46.274 -30.108 65.551 1.00 83.81 253 PRO A O 1
ATOM 2069 N N . ASP A 1 254 ? -47.146 -30.046 67.612 1.00 81.75 254 ASP A N 1
ATOM 2070 C CA . ASP A 1 254 ? -46.752 -28.656 67.871 1.00 81.75 254 ASP A CA 1
ATOM 2071 C C . ASP A 1 254 ? -45.268 -28.551 68.248 1.00 81.75 254 ASP A C 1
ATOM 2073 O O . ASP A 1 254 ? -44.616 -27.561 67.916 1.00 81.75 254 ASP A O 1
ATOM 2077 N N . VAL A 1 255 ? -44.711 -29.599 68.872 1.00 80.94 255 VAL A N 1
ATOM 2078 C CA . VAL A 1 255 ? -43.259 -29.742 69.063 1.00 80.94 255 VAL A CA 1
ATOM 2079 C C . VAL A 1 255 ? -42.558 -29.784 67.706 1.00 80.94 255 VAL A C 1
ATOM 2081 O O . VAL A 1 255 ? -41.614 -29.027 67.496 1.00 80.94 255 VAL A O 1
ATOM 2084 N N . TYR A 1 256 ? -43.055 -30.588 66.759 1.00 85.38 256 TYR A N 1
ATOM 2085 C CA . TYR A 1 256 ? -42.501 -30.622 65.402 1.00 85.38 256 TYR A CA 1
ATOM 2086 C C . TYR A 1 256 ? -42.642 -29.284 64.680 1.00 85.38 256 TYR A C 1
ATOM 2088 O O . TYR A 1 256 ? -41.661 -28.808 64.129 1.00 85.38 256 TYR A O 1
ATOM 2096 N N . ARG A 1 257 ? -43.785 -28.596 64.783 1.00 87.38 257 ARG A N 1
ATOM 2097 C CA . ARG A 1 257 ? -43.947 -27.245 64.209 1.00 87.38 257 ARG A CA 1
ATOM 2098 C C . ARG A 1 257 ? -42.956 -26.216 64.751 1.00 87.38 257 ARG A C 1
ATOM 2100 O O . ARG A 1 257 ? -42.515 -25.350 63.998 1.00 87.38 257 ARG A O 1
ATOM 2107 N N . LEU A 1 258 ? -42.627 -26.278 66.042 1.00 82.94 258 LEU A N 1
ATOM 2108 C CA . LEU A 1 258 ? -41.611 -25.406 66.627 1.00 82.94 258 LEU A CA 1
ATOM 2109 C C . LEU A 1 258 ? -40.219 -25.760 66.089 1.00 82.94 258 LEU A C 1
ATOM 2111 O O . LEU A 1 258 ? -39.504 -24.876 65.632 1.00 82.94 258 LEU A O 1
ATOM 2115 N N . ILE A 1 259 ? -39.869 -27.046 66.071 1.00 84.00 259 ILE A N 1
ATOM 2116 C CA . ILE A 1 259 ? -38.580 -27.525 65.559 1.00 84.00 259 ILE A CA 1
ATOM 2117 C C . ILE A 1 259 ? -38.411 -27.227 64.062 1.00 84.00 259 ILE A C 1
ATOM 2119 O O . ILE A 1 259 ? -37.344 -26.768 63.672 1.00 84.00 259 ILE A O 1
ATOM 2123 N N . ASP A 1 260 ? -39.447 -27.401 63.238 1.00 85.38 260 ASP A N 1
ATOM 2124 C CA . ASP A 1 260 ? -39.438 -27.065 61.807 1.00 85.38 260 ASP A CA 1
ATOM 2125 C C . ASP A 1 260 ? -39.185 -25.568 61.585 1.00 85.38 260 ASP A C 1
ATOM 2127 O O . ASP A 1 260 ? -38.423 -25.185 60.696 1.00 85.38 260 ASP A O 1
ATOM 2131 N N . LYS A 1 261 ? -39.793 -24.705 62.411 1.00 88.56 261 LYS A N 1
ATOM 2132 C CA . LYS A 1 261 ? -39.585 -23.253 62.345 1.00 88.56 261 LYS A CA 1
ATOM 2133 C C . LYS A 1 261 ? -38.139 -22.879 62.681 1.00 88.56 261 LYS A C 1
ATOM 2135 O O . LYS A 1 261 ? -37.536 -22.091 61.955 1.00 88.56 261 LYS A O 1
ATOM 2140 N N . GLU A 1 262 ? -37.588 -23.446 63.752 1.00 84.81 262 GLU A N 1
ATOM 2141 C CA . GLU A 1 262 ? -36.209 -23.181 64.181 1.00 84.81 262 GLU A CA 1
ATOM 2142 C C . GLU A 1 262 ? -35.194 -23.772 63.186 1.00 84.81 262 GLU A C 1
ATOM 2144 O O . GLU A 1 262 ? -34.260 -23.087 62.776 1.00 84.81 262 GLU A O 1
ATOM 2149 N N . ALA A 1 263 ? -35.424 -24.987 62.679 1.00 89.12 263 ALA A N 1
ATOM 2150 C CA . ALA A 1 263 ? -34.616 -25.592 61.620 1.00 89.12 263 ALA A CA 1
ATOM 2151 C C . ALA A 1 263 ? -34.662 -24.777 60.314 1.00 89.12 263 ALA A C 1
ATOM 2153 O O . ALA A 1 263 ? -33.643 -24.630 59.638 1.00 89.12 263 ALA A O 1
ATOM 2154 N N . MET A 1 264 ? -35.815 -24.199 59.958 1.00 88.88 264 MET A N 1
ATOM 2155 C CA . MET A 1 264 ? -35.928 -23.299 58.808 1.00 88.88 264 MET A CA 1
ATOM 2156 C C . MET A 1 264 ? -35.132 -22.002 59.016 1.00 88.88 264 MET A C 1
ATOM 2158 O O . MET A 1 264 ? -34.450 -21.571 58.087 1.00 88.88 264 MET A O 1
ATOM 2162 N N . ALA A 1 265 ? -35.156 -21.416 60.218 1.00 87.00 265 ALA A N 1
ATOM 2163 C CA . ALA A 1 265 ? -34.347 -20.241 60.551 1.00 87.00 265 ALA A CA 1
ATOM 2164 C C . ALA A 1 265 ? -32.836 -20.547 60.497 1.00 87.00 265 ALA A C 1
ATOM 2166 O O . ALA A 1 265 ? -32.080 -19.800 59.874 1.00 87.00 265 ALA A O 1
ATOM 2167 N N . MET A 1 266 ? -32.401 -21.688 61.050 1.00 86.56 266 MET A N 1
ATOM 2168 C CA . MET A 1 266 ? -31.012 -22.162 60.948 1.00 86.56 266 MET A CA 1
ATOM 2169 C C . MET A 1 266 ? -30.581 -22.350 59.490 1.00 86.56 266 MET A C 1
ATOM 2171 O O . MET A 1 266 ? -29.523 -21.870 59.093 1.00 86.56 266 MET A O 1
ATOM 2175 N N . ASN A 1 267 ? -31.410 -23.002 58.669 1.00 91.62 267 ASN A N 1
ATOM 2176 C CA . ASN A 1 267 ? -31.111 -23.212 57.252 1.00 91.62 267 ASN A CA 1
ATOM 2177 C C . ASN A 1 267 ? -31.021 -21.889 56.477 1.00 91.62 267 ASN A C 1
ATOM 2179 O O . ASN A 1 267 ? -30.149 -21.750 55.621 1.00 91.62 267 ASN A O 1
ATOM 2183 N N . GLN A 1 268 ? -31.871 -20.903 56.783 1.00 91.12 268 GLN A N 1
ATOM 2184 C CA . GLN A 1 268 ? -31.776 -19.564 56.191 1.00 91.12 268 GLN A CA 1
ATOM 2185 C C . GLN A 1 268 ? -30.462 -18.864 56.570 1.00 91.12 268 GLN A C 1
ATOM 2187 O O . GLN A 1 268 ? -29.815 -18.297 55.689 1.00 91.12 268 GLN A O 1
ATOM 2192 N N . ALA A 1 269 ? -30.028 -18.959 57.831 1.00 87.56 269 ALA A N 1
ATOM 2193 C CA . ALA A 1 269 ? -28.743 -18.417 58.277 1.00 87.56 269 ALA A CA 1
ATOM 2194 C C . ALA A 1 269 ? -27.548 -19.115 57.596 1.00 87.56 269 ALA A C 1
ATOM 2196 O O . ALA A 1 269 ? -26.707 -18.440 57.008 1.00 87.56 269 ALA A O 1
ATOM 2197 N N . LEU A 1 270 ? -27.514 -20.454 57.578 1.00 89.62 270 LEU A N 1
ATOM 2198 C CA . LEU A 1 270 ? -26.463 -21.244 56.914 1.00 89.62 270 LEU A CA 1
ATOM 2199 C C . LEU A 1 270 ? -26.369 -20.943 55.405 1.00 89.62 270 LEU A C 1
ATOM 2201 O O . LEU A 1 270 ? -25.273 -20.843 54.852 1.00 89.62 270 LEU A O 1
ATOM 2205 N N . LEU A 1 271 ? -27.507 -20.776 54.720 1.00 89.62 271 LEU A N 1
ATOM 2206 C CA . LEU A 1 271 ? -27.538 -20.384 53.306 1.00 89.62 271 LEU A CA 1
ATOM 2207 C C . LEU A 1 271 ? -27.058 -18.940 53.098 1.00 89.62 271 LEU A C 1
ATOM 2209 O O . LEU A 1 271 ? -26.335 -18.679 52.137 1.00 89.62 271 LEU A O 1
ATOM 2213 N N . GLY A 1 272 ? -27.419 -18.018 53.996 1.00 89.50 272 GLY A N 1
ATOM 2214 C CA . GLY A 1 272 ? -26.910 -16.645 53.998 1.00 89.50 272 GLY A CA 1
ATOM 2215 C C . GLY A 1 272 ? -25.389 -16.593 54.163 1.00 89.50 272 GLY A C 1
ATOM 2216 O O . GLY A 1 272 ? -24.708 -15.950 53.366 1.00 89.50 272 GLY A O 1
ATOM 2217 N N . ASN A 1 273 ? -24.852 -17.347 55.123 1.00 88.50 273 ASN A N 1
ATOM 2218 C CA . ASN A 1 273 ? -23.417 -17.450 55.383 1.00 88.50 273 ASN A CA 1
ATOM 2219 C C . ASN A 1 273 ? -22.661 -18.042 54.188 1.00 88.50 273 ASN A C 1
ATOM 2221 O O . ASN A 1 273 ? -21.694 -17.446 53.724 1.00 88.50 273 ASN A O 1
ATOM 2225 N N . ARG A 1 274 ? -23.133 -19.161 53.617 1.00 90.38 274 ARG A N 1
ATOM 2226 C CA . ARG A 1 274 ? -22.537 -19.750 52.400 1.00 90.38 274 ARG A CA 1
ATOM 2227 C C . ARG A 1 274 ? -22.544 -18.784 51.218 1.00 90.38 274 ARG A C 1
ATOM 2229 O O . ARG A 1 274 ? -21.572 -18.729 50.472 1.00 90.38 274 ARG A O 1
ATOM 2236 N N . ARG A 1 275 ? -23.607 -17.989 51.064 1.00 90.06 275 ARG A N 1
ATOM 2237 C CA . ARG A 1 275 ? -23.679 -16.943 50.035 1.00 90.06 275 ARG A CA 1
ATOM 2238 C C . ARG A 1 275 ? -22.674 -15.817 50.287 1.00 90.06 275 ARG A C 1
ATOM 2240 O O . ARG A 1 275 ? -22.088 -15.322 49.332 1.00 90.06 275 ARG A O 1
ATOM 2247 N N . ALA A 1 276 ? -22.459 -15.434 51.545 1.00 89.50 276 ALA A N 1
ATOM 2248 C CA . ALA A 1 276 ? -21.454 -14.442 51.919 1.00 89.50 276 ALA A CA 1
ATOM 2249 C C . ALA A 1 276 ? -20.018 -14.953 51.696 1.00 89.50 276 ALA A C 1
ATOM 2251 O O . ALA A 1 276 ? -19.195 -14.196 51.190 1.00 89.50 276 ALA A O 1
ATOM 2252 N N . ILE A 1 277 ? -19.735 -16.230 51.990 1.00 89.50 277 ILE A N 1
ATOM 2253 C CA . ILE A 1 277 ? -18.445 -16.882 51.686 1.00 89.50 277 ILE A CA 1
ATOM 2254 C C . ILE A 1 277 ? -18.200 -16.881 50.168 1.00 89.50 277 ILE A C 1
ATOM 2256 O O . ILE A 1 277 ? -17.168 -16.395 49.717 1.00 89.50 277 ILE A O 1
ATOM 2260 N N . ALA A 1 278 ? -19.184 -17.309 49.368 1.00 90.88 278 ALA A N 1
ATOM 2261 C CA . ALA A 1 278 ? -19.071 -17.296 47.909 1.00 90.88 278 ALA A CA 1
ATOM 2262 C C . ALA A 1 278 ? -18.867 -15.878 47.336 1.00 90.88 278 ALA A C 1
ATOM 2264 O O . ALA A 1 278 ? -18.065 -15.691 46.426 1.00 90.88 278 ALA A O 1
ATOM 2265 N N . GLN A 1 279 ? -19.548 -14.861 47.881 1.00 91.81 279 GLN A N 1
ATOM 2266 C CA . GLN A 1 279 ? -19.341 -13.469 47.463 1.00 91.81 279 GLN A CA 1
ATOM 2267 C C . GLN A 1 279 ? -17.955 -12.944 47.867 1.00 91.81 279 GLN A C 1
ATOM 2269 O O . GLN A 1 279 ? -17.342 -12.203 47.103 1.00 91.81 279 GLN A O 1
ATOM 2274 N N . LEU A 1 280 ? -17.446 -13.331 49.043 1.00 89.69 280 LEU A N 1
ATOM 2275 C CA . LEU A 1 280 ? -16.088 -13.001 49.473 1.00 89.69 280 LEU A CA 1
ATOM 2276 C C . LEU A 1 280 ? -15.050 -13.598 48.513 1.00 89.69 280 LEU A C 1
ATOM 2278 O O . LEU A 1 280 ? -14.145 -12.876 48.107 1.00 89.69 280 LEU A O 1
ATOM 2282 N N . LEU A 1 281 ? -15.209 -14.866 48.111 1.00 90.19 281 LEU A N 1
ATOM 2283 C CA . LEU A 1 281 ? -14.344 -15.499 47.112 1.00 90.19 281 LEU A CA 1
ATOM 2284 C C . LEU A 1 281 ? -14.366 -14.723 45.787 1.00 90.19 281 LEU A C 1
ATOM 2286 O O . LEU A 1 281 ? -13.300 -14.358 45.303 1.00 90.19 281 LEU A O 1
ATOM 2290 N N . VAL A 1 282 ? -15.551 -14.423 45.237 1.00 89.88 282 VAL A N 1
ATOM 2291 C CA . VAL A 1 282 ? -15.679 -13.654 43.983 1.00 89.88 282 VAL A CA 1
ATOM 2292 C C . VAL A 1 282 ? -14.926 -12.325 44.085 1.00 89.88 282 VAL A C 1
ATOM 2294 O O . VAL A 1 282 ? -14.041 -12.072 43.269 1.00 89.88 282 VAL A O 1
ATOM 2297 N N . ASN A 1 283 ? -15.188 -11.538 45.132 1.00 91.75 283 ASN A N 1
ATOM 2298 C CA . ASN A 1 283 ? -14.546 -10.238 45.336 1.00 91.75 283 ASN A CA 1
ATOM 2299 C C . ASN A 1 283 ? -13.015 -10.349 45.492 1.00 91.75 283 ASN A C 1
ATOM 2301 O O . ASN A 1 283 ? -12.289 -9.492 44.995 1.00 91.75 283 ASN A O 1
ATOM 2305 N N . LEU A 1 284 ? -12.517 -11.384 46.182 1.00 91.75 284 LEU A N 1
ATOM 2306 C CA . LEU A 1 284 ? -11.077 -11.635 46.317 1.00 91.75 284 LEU A CA 1
ATOM 2307 C C . LEU A 1 284 ? -10.453 -12.017 44.970 1.00 91.75 284 LEU A C 1
ATOM 2309 O O . LEU A 1 284 ? -9.423 -11.462 44.604 1.00 91.75 284 LEU A O 1
ATOM 2313 N N . THR A 1 285 ? -11.088 -12.912 44.207 1.00 89.94 285 THR A N 1
ATOM 2314 C CA . THR A 1 285 ? -10.586 -13.301 42.879 1.00 89.94 285 THR A CA 1
ATOM 2315 C C . THR A 1 285 ? -10.589 -12.138 41.889 1.00 89.94 285 THR A C 1
ATOM 2317 O O . THR A 1 285 ? -9.626 -11.991 41.146 1.00 89.94 285 THR A O 1
ATOM 2320 N N . GLU A 1 286 ? -11.615 -11.284 41.911 1.00 90.50 286 GLU A N 1
ATOM 2321 C CA . GLU A 1 286 ? -11.697 -10.075 41.083 1.00 90.50 286 GLU A CA 1
ATOM 2322 C C . GLU A 1 286 ? -10.576 -9.085 41.435 1.00 90.50 286 GLU A C 1
ATOM 2324 O O . GLU A 1 286 ? -9.852 -8.638 40.547 1.00 90.50 286 GLU A O 1
ATOM 2329 N N . ALA A 1 287 ? -10.355 -8.820 42.729 1.00 90.69 287 ALA A N 1
ATOM 2330 C CA . ALA A 1 287 ? -9.280 -7.940 43.189 1.00 90.69 287 ALA A CA 1
ATOM 2331 C C . ALA A 1 287 ? -7.880 -8.462 42.811 1.00 90.69 287 ALA A C 1
ATOM 2333 O O . ALA A 1 287 ? -7.056 -7.695 42.315 1.00 90.69 287 ALA A O 1
ATOM 2334 N N . THR A 1 288 ? -7.613 -9.761 42.987 1.00 90.81 288 THR A N 1
ATOM 2335 C CA . THR A 1 288 ? -6.326 -10.371 42.609 1.00 90.81 288 THR A CA 1
ATOM 2336 C C . THR A 1 288 ? -6.101 -10.362 41.093 1.00 90.81 288 THR A C 1
ATOM 2338 O O . THR A 1 288 ? -4.981 -10.118 40.654 1.00 90.81 288 THR A O 1
ATOM 2341 N N . LEU A 1 289 ? -7.141 -10.584 40.279 1.00 90.38 289 LEU A N 1
ATOM 2342 C CA . LEU A 1 289 ? -7.038 -10.500 38.815 1.00 90.38 289 LEU A CA 1
ATOM 2343 C C . LEU A 1 289 ? -6.804 -9.061 38.331 1.00 90.38 289 LEU A C 1
ATOM 2345 O O . LEU A 1 289 ? -6.012 -8.855 37.414 1.00 90.38 289 LEU A O 1
ATOM 2349 N N . GLN A 1 290 ? -7.437 -8.065 38.960 1.00 92.06 290 GLN A N 1
ATOM 2350 C CA . GLN A 1 290 ? -7.174 -6.658 38.646 1.00 92.06 290 GLN A CA 1
ATOM 2351 C C . GLN A 1 290 ? -5.723 -6.284 38.974 1.00 92.06 290 GLN A C 1
ATOM 2353 O O . GLN A 1 290 ? -5.034 -5.695 38.148 1.00 92.06 290 GLN A O 1
ATOM 2358 N N . GLN A 1 291 ? -5.223 -6.698 40.138 1.00 90.19 291 GLN A N 1
ATOM 2359 C CA . GLN A 1 291 ? -3.842 -6.443 40.543 1.00 90.19 291 GLN A CA 1
ATOM 2360 C C . GLN A 1 291 ? -2.818 -7.158 39.637 1.00 90.19 291 GLN A C 1
ATOM 2362 O O . GLN A 1 291 ? -1.739 -6.624 39.375 1.00 90.19 291 GLN A O 1
ATOM 2367 N N . GLU A 1 292 ? -3.138 -8.353 39.135 1.00 91.50 292 GLU A N 1
ATOM 2368 C CA . GLU A 1 292 ? -2.324 -9.066 38.142 1.00 91.50 292 GLU A CA 1
ATOM 2369 C C . GLU A 1 292 ? -2.281 -8.313 36.802 1.00 91.50 292 GLU A C 1
ATOM 2371 O O . GLU A 1 292 ? -1.205 -8.187 36.217 1.00 91.50 292 GLU A O 1
ATOM 2376 N N . LEU A 1 293 ? -3.410 -7.750 36.349 1.00 92.31 293 LEU A N 1
ATOM 2377 C CA . LEU A 1 293 ? -3.483 -6.881 35.166 1.00 92.31 293 LEU A CA 1
ATOM 2378 C C . LEU A 1 293 ? -2.685 -5.582 35.345 1.00 92.31 293 LEU A C 1
ATOM 2380 O O . LEU A 1 293 ? -1.885 -5.235 34.478 1.00 92.31 293 LEU A O 1
ATOM 2384 N N . ASP A 1 294 ? -2.834 -4.894 36.475 1.00 91.88 294 ASP A N 1
ATOM 2385 C CA . ASP A 1 294 ? -2.118 -3.640 36.743 1.00 91.88 294 ASP A CA 1
ATOM 2386 C C . ASP A 1 294 ? -0.589 -3.865 36.738 1.00 91.88 294 ASP A C 1
ATOM 2388 O O . ASP A 1 294 ? 0.170 -3.092 36.145 1.00 91.88 294 ASP A O 1
ATOM 2392 N N . ASN A 1 295 ? -0.124 -4.984 37.309 1.00 92.12 295 ASN A N 1
ATOM 2393 C CA . ASN A 1 295 ? 1.288 -5.377 37.260 1.00 92.12 295 ASN A CA 1
ATOM 2394 C C . ASN A 1 295 ? 1.731 -5.886 35.876 1.00 92.12 295 ASN A C 1
ATOM 2396 O O . ASN A 1 295 ? 2.880 -5.662 35.492 1.00 92.12 295 ASN A O 1
ATOM 2400 N N . ARG A 1 296 ? 0.844 -6.526 35.098 1.00 92.50 296 ARG A N 1
ATOM 2401 C CA . ARG A 1 296 ? 1.093 -6.889 33.689 1.00 92.50 296 ARG A CA 1
ATOM 2402 C C . ARG A 1 296 ? 1.368 -5.637 32.855 1.00 92.50 296 ARG A C 1
ATOM 2404 O O . ARG A 1 296 ? 2.316 -5.633 32.074 1.00 92.50 296 ARG A O 1
ATOM 2411 N N . HIS A 1 297 ? 0.583 -4.576 33.054 1.00 92.12 297 HIS A N 1
ATOM 2412 C CA . HIS A 1 297 ? 0.792 -3.285 32.399 1.00 92.12 297 HIS A CA 1
ATOM 2413 C C . HIS A 1 297 ? 2.097 -2.619 32.848 1.00 92.12 297 HIS A C 1
ATOM 2415 O O . HIS A 1 297 ? 2.875 -2.202 31.997 1.00 92.12 297 HIS A O 1
ATOM 2421 N N . ARG A 1 298 ? 2.395 -2.597 34.155 1.00 91.62 298 ARG A N 1
ATOM 2422 C CA . ARG A 1 298 ? 3.668 -2.071 34.688 1.00 91.62 298 ARG A CA 1
ATOM 2423 C C . ARG A 1 298 ? 4.894 -2.776 34.094 1.00 91.62 298 ARG A C 1
ATOM 2425 O O . ARG A 1 298 ? 5.854 -2.116 33.710 1.00 91.62 298 ARG A O 1
ATOM 2432 N N . TRP A 1 299 ? 4.841 -4.103 33.972 1.00 93.19 299 TRP A N 1
ATOM 2433 C CA . TRP A 1 299 ? 5.880 -4.889 33.302 1.00 93.19 299 TRP A CA 1
ATOM 2434 C C . TRP A 1 299 ? 5.990 -4.567 31.809 1.00 93.19 299 TRP A C 1
ATOM 2436 O O . TRP A 1 299 ? 7.098 -4.402 31.308 1.00 93.19 299 TRP A O 1
ATOM 2446 N N . GLN A 1 300 ? 4.861 -4.444 31.103 1.00 92.06 300 GLN A N 1
ATOM 2447 C CA . GLN A 1 300 ? 4.866 -4.118 29.676 1.00 92.06 300 GLN A CA 1
ATOM 2448 C C . GLN A 1 300 ? 5.516 -2.751 29.428 1.00 92.06 300 GLN A C 1
ATOM 2450 O O . GLN A 1 300 ? 6.399 -2.658 28.584 1.00 92.06 300 GLN A O 1
ATOM 2455 N N . SER A 1 301 ? 5.188 -1.736 30.235 1.00 88.69 301 SER A N 1
ATOM 2456 C CA . SER A 1 301 ? 5.824 -0.417 30.154 1.00 88.69 301 SER A CA 1
ATOM 2457 C C . SER A 1 301 ? 7.349 -0.474 30.315 1.00 88.69 301 SER A C 1
ATOM 2459 O O . SER A 1 301 ? 8.047 0.259 29.626 1.00 88.69 301 SER A O 1
ATOM 2461 N N . LEU A 1 302 ? 7.876 -1.349 31.185 1.00 88.31 302 LEU A N 1
ATOM 2462 C CA . LEU A 1 302 ? 9.326 -1.553 31.343 1.00 88.31 302 LEU A CA 1
ATOM 2463 C C . LEU A 1 302 ? 9.964 -2.231 30.121 1.00 88.31 302 LEU A C 1
ATOM 2465 O O . LEU A 1 302 ? 11.070 -1.872 29.723 1.00 88.31 302 LEU A O 1
ATOM 2469 N N . VAL A 1 303 ? 9.276 -3.200 29.511 1.00 88.25 303 VAL A N 1
ATOM 2470 C CA . VAL A 1 303 ? 9.728 -3.820 28.254 1.00 88.25 303 VAL A CA 1
ATOM 2471 C C . VAL A 1 303 ? 9.724 -2.799 27.118 1.00 88.25 303 VAL A C 1
ATOM 2473 O O . VAL A 1 303 ? 10.660 -2.776 26.322 1.00 88.25 303 VAL A O 1
ATOM 2476 N N . ASP A 1 304 ? 8.716 -1.931 27.056 1.00 87.44 304 ASP A N 1
ATOM 2477 C CA . ASP A 1 304 ? 8.585 -0.923 26.005 1.00 87.44 304 ASP A CA 1
ATOM 2478 C C . ASP A 1 304 ? 9.645 0.188 26.145 1.00 87.44 304 ASP A C 1
ATOM 2480 O O . ASP A 1 304 ? 10.248 0.580 25.142 1.00 87.44 304 ASP A O 1
ATOM 2484 N N . THR A 1 305 ? 9.964 0.642 27.367 1.00 86.50 305 THR A N 1
ATOM 2485 C CA . THR A 1 305 ? 11.080 1.586 27.592 1.00 86.50 305 THR A CA 1
ATOM 2486 C C . THR A 1 305 ? 12.438 0.955 27.289 1.00 86.50 305 THR A C 1
ATOM 2488 O O . THR A 1 305 ? 13.269 1.590 26.641 1.00 86.50 305 THR A O 1
ATOM 2491 N N . TRP A 1 306 ? 12.658 -0.306 27.673 1.00 88.75 306 TRP A N 1
ATOM 2492 C CA . TRP A 1 306 ? 13.864 -1.053 27.302 1.00 88.75 306 TRP A CA 1
ATOM 2493 C C . TRP A 1 306 ? 13.992 -1.208 25.778 1.00 88.75 306 TRP A C 1
ATOM 2495 O O . TRP A 1 306 ? 15.059 -0.955 25.216 1.00 88.75 306 TRP A O 1
ATOM 2505 N N . LYS A 1 307 ? 12.895 -1.542 25.082 1.00 87.81 307 LYS A N 1
ATOM 2506 C CA . LYS A 1 307 ? 12.854 -1.615 23.613 1.00 87.81 307 LYS A CA 1
ATOM 2507 C C . LYS A 1 307 ? 13.220 -0.278 22.965 1.00 87.81 307 LYS A C 1
ATOM 2509 O O . LYS A 1 307 ? 13.947 -0.276 21.974 1.00 87.81 307 LYS A O 1
ATOM 2514 N N . ALA A 1 308 ? 12.720 0.838 23.498 1.00 86.44 308 ALA A N 1
ATOM 2515 C CA . ALA A 1 308 ? 13.029 2.173 22.989 1.00 86.44 308 ALA A CA 1
ATOM 2516 C C . ALA A 1 308 ? 14.527 2.498 23.121 1.00 86.44 308 ALA A C 1
ATOM 2518 O O . ALA A 1 308 ? 15.155 2.816 22.113 1.00 86.44 308 ALA A O 1
ATOM 2519 N N . LEU A 1 309 ? 15.116 2.300 24.308 1.00 85.50 309 LEU A N 1
ATOM 2520 C CA . LEU A 1 309 ? 16.553 2.505 24.546 1.00 85.50 309 LEU A CA 1
ATOM 2521 C C . LEU A 1 309 ? 17.422 1.640 23.618 1.00 85.50 309 LEU A C 1
ATOM 2523 O O . LEU A 1 309 ? 18.389 2.126 23.033 1.00 85.50 309 LEU A O 1
ATOM 2527 N N . LYS A 1 310 ? 17.043 0.370 23.415 1.00 85.44 310 LYS A N 1
ATOM 2528 C CA . LYS A 1 310 ? 17.741 -0.541 22.495 1.00 85.44 310 LYS A CA 1
ATOM 2529 C C . LYS A 1 310 ? 17.675 -0.094 21.036 1.00 85.44 310 LYS A C 1
ATOM 2531 O O . LYS A 1 310 ? 18.671 -0.226 20.326 1.00 85.44 310 LYS A O 1
ATOM 2536 N N . LYS A 1 311 ? 16.534 0.442 20.590 1.00 84.94 311 LYS A N 1
ATOM 2537 C CA . LYS A 1 311 ? 16.367 1.013 19.243 1.00 84.94 311 LYS A CA 1
ATOM 2538 C C . LYS A 1 311 ? 17.196 2.287 19.066 1.00 84.94 311 LYS A C 1
ATOM 2540 O O . LYS A 1 311 ? 17.948 2.383 18.103 1.00 84.94 311 LYS A O 1
ATOM 2545 N N . GLU A 1 312 ? 17.109 3.221 20.009 1.00 86.50 312 GLU A N 1
ATOM 2546 C CA . GLU A 1 312 ? 17.845 4.493 19.991 1.00 86.50 312 GLU A CA 1
ATOM 2547 C C . GLU A 1 312 ? 19.366 4.268 20.011 1.00 86.50 312 GLU A C 1
ATOM 2549 O O . GLU A 1 312 ? 20.083 4.781 19.152 1.00 86.50 312 GLU A O 1
ATOM 2554 N N . GLY A 1 313 ? 19.857 3.399 20.900 1.00 86.62 313 GLY A N 1
ATOM 2555 C CA . GLY A 1 313 ? 21.273 3.029 20.968 1.00 86.62 313 GLY A CA 1
ATOM 2556 C C . GLY A 1 313 ? 21.785 2.231 19.761 1.00 86.62 313 GLY A C 1
ATOM 2557 O O . GLY A 1 313 ? 22.992 2.209 19.522 1.00 86.62 313 GLY A O 1
ATOM 2558 N N . LEU A 1 314 ? 20.909 1.575 18.989 1.00 86.81 314 LEU A N 1
ATOM 2559 C CA . LEU A 1 314 ? 21.282 0.950 17.715 1.00 86.81 314 LEU A CA 1
ATOM 2560 C C . LEU A 1 314 ? 21.355 1.987 16.588 1.00 86.81 314 LEU A C 1
ATOM 2562 O O . LEU A 1 314 ? 22.317 1.963 15.824 1.00 86.81 314 LEU A O 1
ATOM 2566 N N . ILE A 1 315 ? 20.387 2.912 16.524 1.00 87.06 315 ILE A N 1
ATOM 2567 C CA . ILE A 1 315 ? 20.401 4.025 15.567 1.00 87.06 315 ILE A CA 1
ATOM 2568 C C . ILE A 1 315 ? 21.661 4.863 15.761 1.00 87.06 315 ILE A C 1
ATOM 2570 O O . ILE A 1 315 ? 22.407 5.031 14.806 1.00 87.06 315 ILE A O 1
ATOM 2574 N N . GLN A 1 316 ? 21.962 5.284 16.992 1.00 87.25 316 GLN A N 1
ATOM 2575 C CA . GLN A 1 316 ? 23.139 6.102 17.293 1.00 87.25 316 GLN A CA 1
ATOM 2576 C C . GLN A 1 316 ? 24.450 5.455 16.810 1.00 87.25 316 GLN A C 1
ATOM 2578 O O . GLN A 1 316 ? 25.253 6.119 16.161 1.00 87.25 316 GLN A O 1
ATOM 2583 N N . ARG A 1 317 ? 24.645 4.146 17.038 1.00 89.00 317 ARG A N 1
ATOM 2584 C CA . ARG A 1 317 ? 25.833 3.416 16.547 1.00 89.00 317 ARG A CA 1
ATOM 2585 C C . ARG A 1 317 ? 25.884 3.305 15.024 1.00 89.00 317 ARG A C 1
ATOM 2587 O O . ARG A 1 317 ? 26.974 3.245 14.462 1.00 89.00 317 ARG A O 1
ATOM 2594 N N . PHE A 1 318 ? 24.733 3.227 14.356 1.00 89.31 318 PHE A N 1
ATOM 2595 C CA . PHE A 1 318 ? 24.678 3.220 12.896 1.00 89.31 318 PHE A CA 1
ATOM 2596 C C . PHE A 1 318 ? 24.970 4.615 12.326 1.00 89.31 318 PHE A C 1
ATOM 2598 O O . PHE A 1 318 ? 25.744 4.728 11.383 1.00 89.31 318 PHE A O 1
ATOM 2605 N N . THR A 1 319 ? 24.452 5.679 12.945 1.00 88.38 319 THR A N 1
ATOM 2606 C CA . THR A 1 319 ? 24.789 7.070 12.607 1.00 88.38 319 THR A CA 1
ATOM 2607 C C . THR A 1 319 ? 26.282 7.349 12.805 1.00 88.38 319 THR A C 1
ATOM 2609 O O . THR A 1 319 ? 26.909 7.938 11.932 1.00 88.38 319 THR A O 1
ATOM 2612 N N . GLU A 1 320 ? 26.882 6.876 13.903 1.00 89.31 320 GLU A N 1
ATOM 2613 C CA . GLU A 1 320 ? 28.331 6.965 14.154 1.00 89.31 320 GLU A CA 1
ATOM 2614 C C . GLU A 1 320 ? 29.160 6.199 13.110 1.00 89.31 320 GLU A C 1
ATOM 2616 O O . GLU A 1 320 ? 30.214 6.674 12.697 1.00 89.31 320 GLU A O 1
ATOM 2621 N N . PHE A 1 321 ? 28.674 5.043 12.645 1.00 91.12 321 PHE A N 1
ATOM 2622 C CA . PHE A 1 321 ? 29.292 4.288 11.552 1.00 91.12 321 PHE A CA 1
ATOM 2623 C C . PHE A 1 321 ? 29.181 5.025 10.205 1.00 91.12 321 PHE A C 1
ATOM 2625 O O . PHE A 1 321 ? 30.189 5.188 9.521 1.00 91.12 321 PHE A O 1
ATOM 2632 N N . MET A 1 322 ? 28.002 5.544 9.849 1.00 88.75 322 MET A N 1
ATOM 2633 C CA . MET A 1 322 ? 27.806 6.326 8.618 1.00 88.75 322 MET A CA 1
ATOM 2634 C C . MET A 1 322 ? 28.590 7.646 8.625 1.00 88.75 322 MET A C 1
ATOM 2636 O O . MET A 1 322 ? 28.997 8.116 7.567 1.00 88.75 322 MET A O 1
ATOM 2640 N N . ALA A 1 323 ? 28.822 8.238 9.799 1.00 86.31 323 ALA A N 1
ATOM 2641 C CA . ALA A 1 323 ? 29.645 9.433 9.982 1.00 86.31 323 ALA A CA 1
ATOM 2642 C C . ALA A 1 323 ? 31.155 9.137 10.099 1.00 86.31 323 ALA A C 1
ATOM 2644 O O . ALA A 1 323 ? 31.941 10.067 10.285 1.00 86.31 323 ALA A O 1
ATOM 2645 N N . SER A 1 324 ? 31.574 7.869 10.024 1.00 87.50 324 SER A N 1
ATOM 2646 C CA . SER A 1 324 ? 32.990 7.505 10.100 1.00 87.50 324 SER A CA 1
ATOM 2647 C C . SER A 1 324 ? 33.751 7.912 8.834 1.00 87.50 324 SER A C 1
ATOM 2649 O O . SER A 1 324 ? 33.221 7.884 7.723 1.00 87.50 324 SER A O 1
ATOM 2651 N N . GLU A 1 325 ? 35.022 8.277 9.009 1.00 82.44 325 GLU A N 1
ATOM 2652 C CA . GLU A 1 325 ? 35.909 8.707 7.919 1.00 82.44 325 GLU A CA 1
ATOM 2653 C C . GLU A 1 325 ? 36.121 7.584 6.883 1.00 82.44 325 GLU A C 1
ATOM 2655 O O . GLU A 1 325 ? 36.181 7.860 5.690 1.00 82.44 325 GLU A O 1
ATOM 2660 N N . GLU A 1 326 ? 36.105 6.316 7.321 1.00 83.50 326 GLU A N 1
ATOM 2661 C CA . GLU A 1 326 ? 36.196 5.121 6.462 1.00 83.50 326 GLU A CA 1
ATOM 2662 C C . GLU A 1 326 ? 35.050 5.013 5.439 1.00 83.50 326 GLU A C 1
ATOM 2664 O O . GLU A 1 326 ? 35.260 4.469 4.355 1.00 83.50 326 GLU A O 1
ATOM 2669 N N . ILE A 1 327 ? 33.861 5.542 5.763 1.00 86.94 327 ILE A N 1
ATOM 2670 C CA . ILE A 1 327 ? 32.691 5.561 4.870 1.00 86.94 327 ILE A CA 1
ATOM 2671 C C . ILE A 1 327 ? 32.587 6.896 4.124 1.00 86.94 327 ILE A C 1
ATOM 2673 O O . ILE A 1 327 ? 32.370 6.899 2.916 1.00 86.94 327 ILE A O 1
ATOM 2677 N N . GLN A 1 328 ? 32.752 8.032 4.812 1.00 83.06 328 GLN A N 1
ATOM 2678 C CA . GLN A 1 328 ? 32.564 9.361 4.209 1.00 83.06 328 GLN A CA 1
ATOM 2679 C C . GLN A 1 328 ? 33.651 9.737 3.192 1.00 83.06 328 GLN A C 1
ATOM 2681 O O . GLN A 1 328 ? 33.338 10.385 2.194 1.00 83.06 328 GLN A O 1
ATOM 2686 N N . GLU A 1 329 ? 34.908 9.342 3.417 1.00 82.50 329 GLU A N 1
ATOM 2687 C CA . GLU A 1 329 ? 36.015 9.566 2.478 1.00 82.50 329 GLU A CA 1
ATOM 2688 C C . GLU A 1 329 ? 36.889 8.296 2.384 1.00 82.50 329 GLU A C 1
ATOM 2690 O O . GLU A 1 329 ? 37.974 8.236 2.971 1.00 82.50 329 GLU A O 1
ATOM 2695 N N . PRO A 1 330 ? 36.426 7.251 1.664 1.00 88.75 330 PRO A N 1
ATOM 2696 C CA . PRO A 1 330 ? 37.056 5.936 1.695 1.00 88.75 330 PRO A CA 1
ATOM 2697 C C . PRO A 1 330 ? 38.540 5.985 1.292 1.00 88.75 330 PRO A C 1
ATOM 2699 O O . PRO A 1 330 ? 38.876 6.519 0.228 1.00 88.75 330 PRO A O 1
ATOM 2702 N N . PRO A 1 331 ? 39.458 5.399 2.085 1.00 87.75 331 PRO A N 1
ATOM 2703 C CA . PRO A 1 331 ? 40.897 5.561 1.872 1.00 87.75 331 PRO A CA 1
ATOM 2704 C C . PRO A 1 331 ? 41.395 4.927 0.565 1.00 87.75 331 PRO A C 1
ATOM 2706 O O . PRO A 1 331 ? 42.376 5.406 -0.004 1.00 87.75 331 PRO A O 1
ATOM 2709 N N . GLU A 1 332 ? 40.721 3.885 0.062 1.00 87.31 332 GLU A N 1
ATOM 2710 C CA . GLU A 1 332 ? 41.023 3.287 -1.247 1.00 87.31 332 GLU A CA 1
ATOM 2711 C C . GLU A 1 332 ? 40.655 4.240 -2.395 1.00 87.31 332 GLU A C 1
ATOM 2713 O O . GLU A 1 332 ? 41.494 4.495 -3.256 1.00 87.31 332 GLU A O 1
ATOM 2718 N N . VAL A 1 333 ? 39.464 4.855 -2.358 1.00 90.56 333 VAL A N 1
ATOM 2719 C CA . VAL A 1 333 ? 39.037 5.874 -3.338 1.00 90.56 333 VAL A CA 1
ATOM 2720 C C . VAL A 1 333 ? 39.974 7.080 -3.309 1.00 90.56 333 VAL A C 1
ATOM 2722 O O . VAL A 1 333 ? 40.432 7.544 -4.350 1.00 90.56 333 VAL A O 1
ATOM 2725 N N . LYS A 1 334 ? 40.306 7.576 -2.112 1.00 86.38 334 LYS A N 1
ATOM 2726 C CA . LYS A 1 334 ? 41.211 8.719 -1.938 1.00 86.38 334 LYS A CA 1
ATOM 2727 C C . LYS A 1 334 ? 42.597 8.442 -2.522 1.00 86.38 334 LYS A C 1
ATOM 2729 O O . LYS A 1 334 ? 43.154 9.301 -3.204 1.00 86.38 334 LYS A O 1
ATOM 2734 N N . LYS A 1 335 ? 43.128 7.234 -2.301 1.00 88.94 335 LYS A N 1
ATOM 2735 C CA . LYS A 1 335 ? 44.379 6.775 -2.916 1.00 88.94 335 LYS A CA 1
ATOM 2736 C C . LYS A 1 335 ? 44.267 6.747 -4.443 1.00 88.94 335 LYS A C 1
ATOM 2738 O O . LYS A 1 335 ? 45.200 7.204 -5.097 1.00 88.94 335 LYS A O 1
ATOM 2743 N N . GLU A 1 336 ? 43.170 6.235 -4.994 1.0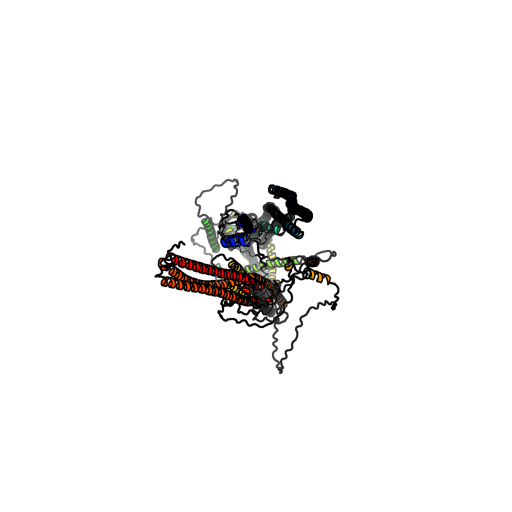0 89.69 336 GLU A N 1
ATOM 2744 C CA . GLU A 1 336 ? 42.983 6.136 -6.446 1.00 89.69 336 GLU A CA 1
ATOM 2745 C C . GLU A 1 336 ? 42.890 7.519 -7.104 1.00 89.69 336 GLU A C 1
ATOM 2747 O O . GLU A 1 336 ? 43.624 7.809 -8.043 1.00 89.69 336 GLU A O 1
ATOM 2752 N N . LEU A 1 337 ? 42.117 8.443 -6.526 1.00 87.81 337 LEU A N 1
ATOM 2753 C CA . LEU A 1 337 ? 42.054 9.839 -6.979 1.00 87.81 337 LEU A CA 1
ATOM 2754 C C . LEU A 1 337 ? 43.421 10.551 -6.891 1.00 87.81 337 LEU A C 1
ATOM 2756 O O . LEU A 1 337 ? 43.744 11.396 -7.728 1.00 87.81 337 LEU A O 1
ATOM 2760 N N . GLU A 1 338 ? 44.257 10.216 -5.903 1.00 88.12 338 GLU A N 1
ATOM 2761 C CA . GLU A 1 338 ? 45.645 10.694 -5.818 1.00 88.12 338 GLU A CA 1
ATOM 2762 C C . GLU A 1 338 ? 46.608 10.009 -6.805 1.00 88.12 338 GLU A C 1
ATOM 2764 O O . GLU A 1 338 ? 47.681 10.558 -7.080 1.00 88.12 338 GLU A O 1
ATOM 2769 N N . GLU A 1 339 ? 46.303 8.803 -7.278 1.00 89.50 339 GLU A N 1
ATOM 2770 C CA . GLU A 1 339 ? 47.086 8.060 -8.273 1.00 89.50 339 GLU A CA 1
ATOM 2771 C C . GLU A 1 339 ? 46.744 8.563 -9.685 1.00 89.50 339 GLU A C 1
ATOM 2773 O O . GLU A 1 339 ? 47.653 8.954 -10.425 1.00 89.50 339 GLU A O 1
ATOM 2778 N N . MET A 1 340 ? 45.449 8.756 -9.963 1.00 90.50 340 MET A N 1
ATOM 2779 C CA . MET A 1 340 ? 44.908 9.443 -11.139 1.00 90.50 340 MET A CA 1
ATOM 2780 C C . MET A 1 340 ? 45.591 10.790 -11.389 1.00 90.50 340 MET A C 1
ATOM 2782 O O . MET A 1 340 ? 46.125 11.006 -12.475 1.00 90.50 340 MET A O 1
ATOM 2786 N N . GLN A 1 341 ? 45.703 11.657 -10.374 1.00 86.12 341 GLN A N 1
ATOM 2787 C CA . GLN A 1 341 ? 46.389 12.950 -10.531 1.00 86.12 341 GLN A CA 1
ATOM 2788 C C . GLN A 1 341 ? 47.872 12.831 -10.920 1.00 86.12 341 GLN A C 1
ATOM 2790 O O . GLN A 1 341 ? 48.385 13.689 -11.638 1.00 86.12 341 GLN A O 1
ATOM 2795 N N . LYS A 1 342 ? 48.582 11.794 -10.456 1.00 87.81 342 LYS A N 1
ATOM 2796 C CA . LYS A 1 342 ? 50.003 11.586 -10.791 1.00 87.81 342 LYS A CA 1
ATOM 2797 C C . LYS A 1 342 ? 50.158 11.063 -12.218 1.00 87.81 342 LYS A C 1
ATOM 2799 O O . LYS A 1 342 ? 51.055 11.503 -12.933 1.00 87.81 342 LYS A O 1
ATOM 2804 N N . ASN A 1 343 ? 49.279 10.158 -12.638 1.00 89.75 343 ASN A N 1
ATOM 2805 C CA . ASN A 1 343 ? 49.301 9.586 -13.982 1.00 89.75 343 ASN A CA 1
ATOM 2806 C C . ASN A 1 343 ? 48.849 10.615 -15.032 1.00 89.75 343 ASN A C 1
ATOM 2808 O O . ASN A 1 343 ? 49.511 10.756 -16.060 1.00 89.75 343 ASN A O 1
ATOM 2812 N N . GLN A 1 344 ? 47.837 11.431 -14.718 1.00 88.94 344 GLN A N 1
ATOM 2813 C CA . GLN A 1 344 ? 47.448 12.618 -15.489 1.00 88.94 344 GLN A CA 1
ATOM 2814 C C . GLN A 1 344 ? 48.632 13.569 -15.732 1.00 88.94 344 GLN A C 1
ATOM 2816 O O . GLN A 1 344 ? 48.866 13.971 -16.870 1.00 88.94 344 GLN A O 1
ATOM 2821 N N . GLU A 1 345 ? 49.432 13.894 -14.706 1.00 86.38 345 GLU A N 1
ATOM 2822 C CA . GLU A 1 345 ? 50.637 14.732 -14.864 1.00 86.38 345 GLU A CA 1
ATOM 2823 C C . GLU A 1 345 ? 51.688 14.105 -15.804 1.00 86.38 345 GLU A C 1
ATOM 2825 O O . GLU A 1 345 ? 52.362 14.826 -16.548 1.00 86.38 345 GLU A O 1
ATOM 2830 N N . VAL A 1 346 ? 51.829 12.774 -15.806 1.00 89.06 346 VAL A N 1
ATOM 2831 C CA . VAL A 1 346 ? 52.753 12.051 -16.698 1.00 89.06 346 VAL A CA 1
ATOM 2832 C C . VAL A 1 346 ? 52.246 12.049 -18.143 1.00 89.06 346 VAL A C 1
ATOM 2834 O O . VAL A 1 346 ? 53.002 12.429 -19.041 1.00 89.06 346 VAL A O 1
ATOM 2837 N N . LEU A 1 347 ? 50.982 11.678 -18.370 1.00 89.81 347 LEU A N 1
ATOM 2838 C CA . LEU A 1 347 ? 50.359 11.649 -19.699 1.00 89.81 347 LEU A CA 1
ATOM 2839 C C . LEU A 1 347 ? 50.321 13.048 -20.325 1.00 89.81 347 LEU A C 1
ATOM 2841 O O . LEU A 1 347 ? 50.782 13.239 -21.452 1.00 89.81 347 LEU A O 1
ATOM 2845 N N . GLN A 1 348 ? 49.890 14.055 -19.559 1.00 88.25 348 GLN A N 1
ATOM 2846 C CA . GLN A 1 348 ? 49.882 15.447 -20.003 1.00 88.25 348 GLN A CA 1
ATOM 2847 C C . GLN A 1 348 ? 51.287 15.924 -20.380 1.00 88.25 348 GLN A C 1
ATOM 2849 O O . GLN A 1 348 ? 51.449 16.624 -21.377 1.00 88.25 348 GLN A O 1
ATOM 2854 N N . LYS A 1 349 ? 52.330 15.533 -19.639 1.00 87.94 349 LYS A N 1
ATOM 2855 C CA . LYS A 1 349 ? 53.704 15.894 -20.004 1.00 87.94 349 LYS A CA 1
ATOM 2856 C C . LYS A 1 349 ? 54.120 15.289 -21.349 1.00 87.94 349 LYS A C 1
ATOM 2858 O O . LYS A 1 349 ? 54.666 16.016 -22.174 1.00 87.94 349 LYS A O 1
ATOM 2863 N N . VAL A 1 350 ? 53.838 14.004 -21.586 1.00 90.50 350 VAL A N 1
ATOM 2864 C CA . VAL A 1 350 ? 54.114 13.347 -22.880 1.00 90.50 350 VAL A CA 1
ATOM 2865 C C . VAL A 1 350 ? 53.361 14.051 -24.012 1.00 90.50 350 VAL A C 1
ATOM 2867 O O . VAL A 1 350 ? 53.957 14.351 -25.047 1.00 90.50 350 VAL A O 1
ATOM 2870 N N . ARG A 1 351 ? 52.089 14.404 -23.791 1.00 90.88 351 ARG A N 1
ATOM 2871 C CA . ARG A 1 351 ? 51.271 15.156 -24.750 1.00 90.88 351 ARG A CA 1
ATOM 2872 C C . ARG A 1 351 ? 51.830 16.551 -25.049 1.00 90.88 351 ARG A C 1
ATOM 2874 O O . ARG A 1 351 ? 51.931 16.927 -26.214 1.00 90.88 351 ARG A O 1
ATOM 2881 N N . LEU A 1 352 ? 52.237 17.311 -24.030 1.00 86.44 352 LEU A N 1
ATOM 2882 C CA . LEU A 1 352 ? 52.835 18.645 -24.192 1.00 86.44 352 LEU A CA 1
ATOM 2883 C C . LEU A 1 352 ? 54.207 18.596 -24.889 1.00 86.44 352 LEU A C 1
ATOM 2885 O O . LEU A 1 352 ? 54.511 19.477 -25.701 1.00 86.44 352 LEU A O 1
ATOM 2889 N N . ASP A 1 353 ? 55.016 17.571 -24.609 1.00 87.12 353 ASP A N 1
ATOM 2890 C CA . ASP A 1 353 ? 56.285 17.332 -25.303 1.00 87.12 353 ASP A CA 1
ATOM 2891 C C . ASP A 1 353 ? 56.030 16.976 -26.786 1.00 87.12 353 ASP A C 1
ATOM 2893 O O . ASP A 1 353 ? 56.660 17.573 -27.664 1.00 87.12 353 ASP A O 1
ATOM 2897 N N . HIS A 1 354 ? 55.053 16.105 -27.093 1.00 89.50 354 HIS A N 1
ATOM 2898 C CA . HIS A 1 354 ? 54.648 15.770 -28.474 1.00 89.50 354 HIS A CA 1
ATOM 2899 C C . HIS A 1 354 ? 54.083 16.975 -29.240 1.00 89.50 354 HIS A C 1
ATOM 2901 O O . HIS A 1 354 ? 54.479 17.215 -30.384 1.00 89.50 354 HIS A O 1
ATOM 2907 N N . LEU A 1 355 ? 53.246 17.797 -28.597 1.00 86.94 355 LEU A N 1
ATOM 2908 C CA . LEU A 1 355 ? 52.740 19.057 -29.155 1.00 86.94 355 LEU A CA 1
ATOM 2909 C C . LEU A 1 355 ? 53.876 19.997 -29.585 1.00 86.94 355 LEU A C 1
ATOM 2911 O O . LEU A 1 355 ? 53.762 20.688 -30.594 1.00 86.94 355 LEU A O 1
ATOM 2915 N N . CYS A 1 356 ? 55.006 19.999 -28.873 1.00 81.19 356 CYS A N 1
ATOM 2916 C CA . CYS A 1 356 ? 56.172 20.795 -29.254 1.00 81.19 356 CYS A CA 1
ATOM 2917 C C . CYS A 1 356 ? 56.948 20.229 -30.461 1.00 81.19 356 CYS A C 1
ATOM 2919 O O . CYS A 1 356 ? 57.712 20.978 -31.078 1.00 81.19 356 CYS A O 1
ATOM 2921 N N . THR A 1 357 ? 56.780 18.948 -30.820 1.00 85.25 357 THR A N 1
ATOM 2922 C CA . THR A 1 357 ? 57.540 18.313 -31.918 1.00 85.25 357 THR A CA 1
ATOM 2923 C C . THR A 1 357 ? 57.120 18.769 -33.312 1.00 85.25 357 THR A C 1
ATOM 2925 O O . THR A 1 357 ? 57.941 18.689 -34.223 1.00 85.25 357 THR A O 1
ATOM 2928 N N . ILE A 1 358 ? 55.921 19.342 -33.481 1.00 81.69 358 ILE A N 1
ATOM 2929 C CA . ILE A 1 358 ? 55.480 19.920 -34.764 1.00 81.69 358 ILE A CA 1
ATOM 2930 C C . ILE A 1 358 ? 56.421 21.018 -35.271 1.00 81.69 358 ILE A C 1
ATOM 2932 O O . ILE A 1 358 ? 56.567 21.213 -36.470 1.00 81.69 358 ILE A O 1
ATOM 2936 N N . CYS A 1 359 ? 57.153 21.679 -34.369 1.00 72.31 359 CYS A N 1
ATOM 2937 C CA . CYS A 1 359 ? 58.172 22.664 -34.731 1.00 72.31 359 CYS A CA 1
ATOM 2938 C C . CYS A 1 359 ? 59.371 22.054 -35.485 1.00 72.31 359 CYS A C 1
ATOM 2940 O O . CYS A 1 359 ? 60.153 22.801 -36.062 1.00 72.31 359 CYS A O 1
ATOM 2942 N N . ASN A 1 360 ? 59.529 20.724 -35.482 1.00 73.81 360 ASN A N 1
ATOM 2943 C CA . ASN A 1 360 ? 60.526 20.012 -36.286 1.00 73.81 360 ASN A CA 1
ATOM 2944 C C . ASN A 1 360 ? 60.025 19.746 -37.721 1.00 73.81 360 ASN A C 1
ATOM 2946 O O . ASN A 1 360 ? 60.835 19.492 -38.612 1.00 73.81 360 ASN A O 1
ATOM 2950 N N . LEU A 1 361 ? 58.706 19.808 -37.950 1.00 73.25 361 LEU A N 1
ATOM 2951 C CA . LEU A 1 361 ? 58.075 19.718 -39.267 1.00 73.25 361 LEU A CA 1
ATOM 2952 C C . LEU A 1 361 ? 58.122 21.095 -39.934 1.00 73.25 361 LEU A C 1
ATOM 2954 O O . LEU A 1 361 ? 57.115 21.781 -40.081 1.00 73.25 361 LEU A O 1
ATOM 2958 N N . LEU A 1 362 ? 59.333 21.516 -40.292 1.00 66.62 362 LEU A N 1
ATOM 2959 C CA . LEU A 1 362 ? 59.596 22.780 -40.969 1.00 66.62 362 LEU A CA 1
ATOM 2960 C C . LEU A 1 362 ? 60.064 22.562 -42.408 1.00 66.62 362 LEU A C 1
ATOM 2962 O O . LEU A 1 362 ? 60.702 21.543 -42.706 1.00 66.62 362 LEU A O 1
ATOM 2966 N N . PRO A 1 363 ? 59.822 23.538 -43.305 1.00 62.94 363 PRO A N 1
ATOM 2967 C CA . PRO A 1 363 ? 60.483 23.566 -44.594 1.00 62.94 363 PRO A CA 1
ATOM 2968 C C . PRO A 1 363 ? 62.010 23.441 -44.413 1.00 62.94 363 PRO A C 1
ATOM 2970 O O . PRO A 1 363 ? 62.607 24.171 -43.613 1.00 62.94 363 PRO A O 1
ATOM 2973 N N . PRO A 1 364 ? 62.639 22.483 -45.111 1.00 62.72 364 PRO A N 1
ATOM 2974 C CA . PRO A 1 364 ? 62.164 21.978 -46.392 1.00 62.72 364 PRO A CA 1
ATOM 2975 C C . PRO A 1 364 ? 61.704 20.501 -46.358 1.00 62.72 364 PRO A C 1
ATOM 2977 O O . PRO A 1 364 ? 61.253 19.988 -47.375 1.00 62.72 364 PRO A O 1
ATOM 2980 N N . ASN A 1 365 ? 61.746 19.832 -45.195 1.00 64.88 365 ASN A N 1
ATOM 2981 C CA . ASN A 1 365 ? 61.264 18.448 -45.003 1.00 64.88 365 ASN A CA 1
ATOM 2982 C C . ASN A 1 365 ? 59.725 18.328 -44.960 1.00 64.88 365 ASN A C 1
ATOM 2984 O O . ASN A 1 365 ? 59.184 17.225 -44.904 1.00 64.88 365 ASN A O 1
ATOM 2988 N N . TYR A 1 366 ? 59.042 19.470 -44.952 1.00 69.56 366 TYR A N 1
ATOM 2989 C CA . TYR A 1 366 ? 57.609 19.635 -44.754 1.00 69.56 366 TYR A CA 1
ATOM 2990 C C . TYR A 1 366 ? 56.789 18.983 -45.875 1.00 69.56 366 TYR A C 1
ATOM 2992 O O . TYR A 1 366 ? 56.941 19.339 -47.042 1.00 69.56 366 TYR A O 1
ATOM 3000 N N . ASN A 1 367 ? 55.925 18.035 -45.513 1.00 75.88 367 ASN A N 1
ATOM 3001 C CA . ASN A 1 367 ? 54.972 17.387 -46.414 1.00 75.88 367 ASN A CA 1
ATOM 3002 C C . ASN A 1 367 ? 53.701 16.980 -45.653 1.00 75.88 367 ASN A C 1
ATOM 3004 O O . ASN A 1 367 ? 53.734 16.803 -44.427 1.00 75.88 367 ASN A O 1
ATOM 3008 N N . LYS A 1 368 ? 52.597 16.798 -46.385 1.00 81.31 368 LYS A N 1
ATOM 3009 C CA . LYS A 1 368 ? 51.289 16.421 -45.821 1.00 81.31 368 LYS A CA 1
ATOM 3010 C C . LYS A 1 368 ? 51.341 15.155 -44.952 1.00 81.31 368 LYS A C 1
ATOM 3012 O O . LYS A 1 368 ? 50.743 15.139 -43.878 1.00 81.31 368 LYS A O 1
ATOM 3017 N N . ASN A 1 369 ? 52.098 14.138 -45.371 1.00 86.06 369 ASN A N 1
ATOM 3018 C CA . ASN A 1 369 ? 52.138 12.827 -44.714 1.00 86.06 369 ASN A CA 1
ATOM 3019 C C . ASN A 1 369 ? 52.713 12.898 -43.289 1.00 86.06 369 ASN A C 1
ATOM 3021 O O . ASN A 1 369 ? 52.130 12.342 -42.361 1.00 86.06 369 ASN A O 1
ATOM 3025 N N . GLN A 1 370 ? 53.817 13.624 -43.086 1.00 83.31 370 GLN A N 1
ATOM 3026 C CA . GLN A 1 370 ? 54.413 13.789 -41.752 1.00 83.31 370 GLN A CA 1
ATOM 3027 C C . GLN A 1 370 ? 53.507 14.583 -40.803 1.00 83.31 370 GLN A C 1
ATOM 3029 O O . GLN A 1 370 ? 53.483 14.310 -39.603 1.00 83.31 370 GLN A O 1
ATOM 3034 N N . LEU A 1 371 ? 52.741 15.548 -41.325 1.00 85.06 371 LEU A N 1
ATOM 3035 C CA . LEU A 1 371 ? 51.769 16.282 -40.517 1.00 85.06 371 LEU A CA 1
ATOM 3036 C C . LEU A 1 371 ? 50.588 15.386 -40.110 1.00 85.06 371 LEU A C 1
ATOM 3038 O O . LEU A 1 371 ? 50.172 15.437 -38.954 1.00 85.06 371 LEU A O 1
ATOM 3042 N N . THR A 1 372 ? 50.088 14.531 -41.012 1.00 87.94 372 THR A N 1
ATOM 3043 C CA . THR A 1 372 ? 49.061 13.530 -40.666 1.00 87.94 372 THR A CA 1
ATOM 3044 C C . THR A 1 372 ? 49.580 12.485 -39.676 1.00 87.94 372 THR A C 1
ATOM 3046 O O . THR A 1 372 ? 48.875 12.156 -38.731 1.00 87.94 372 THR A O 1
ATOM 3049 N N . GLU A 1 373 ? 50.826 12.017 -39.804 1.00 88.75 373 GLU A N 1
ATOM 3050 C CA . GLU A 1 373 ? 51.444 11.108 -38.821 1.00 88.75 373 GLU A CA 1
ATOM 3051 C C . GLU A 1 373 ? 51.564 11.763 -37.433 1.00 88.75 373 GLU A C 1
ATOM 3053 O O . GLU A 1 373 ? 51.234 11.142 -36.419 1.00 88.75 373 GLU A O 1
ATOM 3058 N N . TRP A 1 374 ? 51.984 13.033 -37.373 1.00 90.88 374 TRP A N 1
ATOM 3059 C CA . TRP A 1 374 ? 52.043 13.792 -36.121 1.00 90.88 374 TRP A CA 1
ATOM 3060 C C . TRP A 1 374 ? 50.658 13.976 -35.486 1.00 90.88 374 TRP A C 1
ATOM 3062 O O . TRP A 1 374 ? 50.533 13.815 -34.268 1.00 90.88 374 TRP A O 1
ATOM 3072 N N . TYR A 1 375 ? 49.637 14.279 -36.297 1.00 91.88 375 TYR A N 1
ATOM 3073 C CA . TYR A 1 375 ? 48.262 14.460 -35.833 1.00 91.88 375 TYR A CA 1
ATOM 3074 C C . TYR A 1 375 ? 47.677 13.148 -35.314 1.00 91.88 375 TYR A C 1
ATOM 3076 O O . TYR A 1 375 ? 47.253 13.100 -34.167 1.00 91.88 375 TYR A O 1
ATOM 3084 N N . ASN A 1 376 ? 47.795 12.052 -36.067 1.00 92.94 376 ASN A N 1
ATOM 3085 C CA . ASN A 1 376 ? 47.361 10.724 -35.625 1.00 92.94 376 ASN A CA 1
ATOM 3086 C C . ASN A 1 376 ? 48.045 10.312 -34.307 1.00 92.94 376 ASN A C 1
ATOM 3088 O O . ASN A 1 376 ? 47.411 9.741 -33.420 1.00 92.94 376 ASN A O 1
ATOM 3092 N N . SER A 1 377 ? 49.327 10.656 -34.132 1.00 92.19 377 SER A N 1
ATOM 3093 C CA . SER A 1 377 ? 50.045 10.445 -32.870 1.00 92.19 377 SER A CA 1
ATOM 3094 C C . SER A 1 377 ? 49.568 11.360 -31.731 1.00 92.19 377 SER A C 1
ATOM 3096 O O . SER A 1 377 ? 49.684 10.966 -30.572 1.00 92.19 377 SER A O 1
ATOM 3098 N N . LEU A 1 378 ? 49.055 12.562 -32.016 1.00 91.88 378 LEU A N 1
ATOM 3099 C CA . LEU A 1 378 ? 48.445 13.445 -31.015 1.00 91.88 378 LEU A CA 1
ATOM 3100 C C . LEU A 1 378 ? 47.050 12.943 -30.621 1.00 91.88 378 LEU A C 1
ATOM 3102 O O . LEU A 1 378 ? 46.770 12.827 -29.432 1.00 91.88 378 LEU A O 1
ATOM 3106 N N . THR A 1 379 ? 46.214 12.579 -31.594 1.00 92.31 379 THR A N 1
ATOM 3107 C CA . THR A 1 379 ? 44.882 12.001 -31.369 1.00 92.31 379 THR A CA 1
ATOM 3108 C C . THR A 1 379 ? 44.979 10.686 -30.596 1.00 92.31 379 THR A C 1
ATOM 3110 O O . THR A 1 379 ? 44.231 10.483 -29.647 1.00 92.31 379 THR A O 1
ATOM 3113 N N . SER A 1 380 ? 45.971 9.835 -30.888 1.00 92.50 380 SER A N 1
ATOM 3114 C CA . SER A 1 380 ? 46.246 8.632 -30.087 1.00 92.50 380 SER A CA 1
ATOM 3115 C C . SER A 1 380 ? 46.639 8.950 -28.635 1.00 92.50 380 SER A C 1
ATOM 3117 O O . SER A 1 380 ? 46.231 8.227 -27.729 1.00 92.50 380 SER A O 1
ATOM 3119 N N . LEU A 1 381 ? 47.391 10.031 -28.386 1.00 92.31 381 LEU A N 1
ATOM 3120 C CA . LEU A 1 381 ? 47.721 10.482 -27.025 1.00 92.31 381 LEU A CA 1
ATOM 3121 C C . LEU A 1 381 ? 46.522 11.104 -26.292 1.00 92.31 381 LEU A C 1
ATOM 3123 O O . LEU A 1 381 ? 46.474 11.023 -25.067 1.00 92.31 381 LEU A O 1
ATOM 3127 N N . ASN A 1 382 ? 45.573 11.708 -27.015 1.00 92.44 382 ASN A N 1
ATOM 3128 C CA . ASN A 1 382 ? 44.297 12.155 -26.452 1.00 92.44 382 ASN A CA 1
ATOM 3129 C C . ASN A 1 382 ? 43.438 10.943 -26.071 1.00 92.44 382 ASN A C 1
ATOM 3131 O O . ASN A 1 382 ? 43.177 10.760 -24.889 1.00 92.44 382 ASN A O 1
ATOM 3135 N N . LYS A 1 383 ? 43.160 10.028 -27.015 1.00 91.75 383 LYS A N 1
ATOM 3136 C CA . LYS A 1 383 ? 42.392 8.801 -26.738 1.00 91.75 383 LYS A CA 1
ATOM 3137 C C . LYS A 1 383 ? 42.976 8.001 -25.559 1.00 91.75 383 LYS A C 1
ATOM 3139 O O . LYS A 1 383 ? 42.232 7.615 -24.674 1.00 91.75 383 LYS A O 1
ATOM 3144 N N . GLN A 1 384 ? 44.304 7.848 -25.456 1.00 90.88 384 GLN A N 1
ATOM 3145 C CA . GLN A 1 384 ? 44.954 7.204 -24.293 1.00 90.88 384 GLN A CA 1
ATOM 3146 C C . GLN A 1 384 ? 44.672 7.887 -22.943 1.00 90.88 384 GLN A C 1
ATOM 3148 O O . GLN A 1 384 ? 44.625 7.218 -21.912 1.00 90.88 384 GLN A 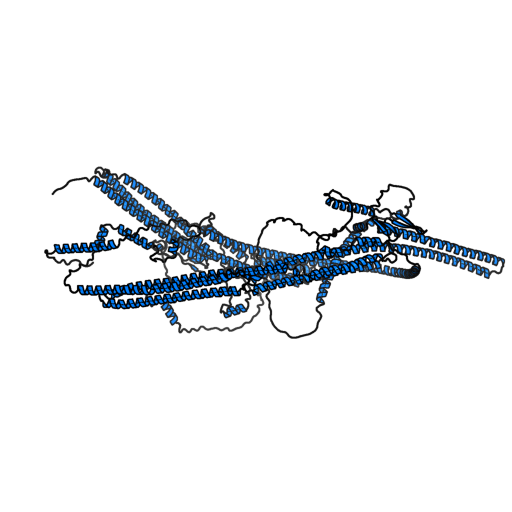O 1
ATOM 3153 N N . LEU A 1 385 ? 44.551 9.213 -22.928 1.00 89.44 385 LEU A N 1
ATOM 3154 C CA . LEU A 1 385 ? 44.238 9.988 -21.730 1.00 89.44 385 LEU A CA 1
ATOM 3155 C C . LEU A 1 385 ? 42.752 9.868 -21.367 1.00 89.44 385 LEU A C 1
ATOM 3157 O O . LEU A 1 385 ? 42.432 9.748 -20.187 1.00 89.44 385 LEU A O 1
ATOM 3161 N N . ASP A 1 386 ? 41.875 9.850 -22.367 1.00 91.50 386 ASP A N 1
ATOM 3162 C CA . ASP A 1 386 ? 40.428 9.753 -22.175 1.00 91.50 386 ASP A CA 1
ATOM 3163 C C . ASP A 1 386 ? 40.020 8.330 -21.746 1.00 91.50 386 ASP A C 1
ATOM 3165 O O . ASP A 1 386 ? 39.335 8.180 -20.735 1.00 91.50 386 ASP A O 1
ATOM 3169 N N . THR A 1 387 ? 40.582 7.280 -22.366 1.00 91.75 387 THR A N 1
ATOM 3170 C CA . THR A 1 387 ? 40.482 5.892 -21.869 1.00 91.75 387 THR A CA 1
ATOM 3171 C C . THR A 1 387 ? 40.983 5.781 -20.427 1.00 91.75 387 THR A C 1
ATOM 3173 O O . THR A 1 387 ? 40.331 5.157 -19.597 1.00 91.75 387 THR A O 1
ATOM 3176 N N . TYR A 1 388 ? 42.094 6.445 -20.078 1.00 91.12 388 TYR A N 1
ATOM 3177 C CA . TYR A 1 388 ? 42.586 6.435 -18.697 1.00 91.12 388 TYR A CA 1
ATOM 3178 C C . TYR A 1 388 ? 41.620 7.108 -17.704 1.00 91.12 388 TYR A C 1
ATOM 3180 O O . TYR A 1 388 ? 41.527 6.676 -16.550 1.00 91.12 388 TYR A O 1
ATOM 3188 N N . HIS A 1 389 ? 40.891 8.148 -18.122 1.00 92.62 389 HIS A N 1
ATOM 3189 C CA . HIS A 1 389 ? 39.837 8.750 -17.304 1.00 92.62 389 HIS A CA 1
ATOM 3190 C C . HIS A 1 389 ? 38.654 7.790 -17.118 1.00 92.62 389 HIS A C 1
ATOM 3192 O O . HIS A 1 389 ? 38.247 7.584 -15.975 1.00 92.62 389 HIS A O 1
ATOM 3198 N N . MET A 1 390 ? 38.170 7.149 -18.189 1.00 92.38 390 MET A N 1
ATOM 3199 C CA . MET A 1 390 ? 37.091 6.149 -18.125 1.00 92.38 390 MET A CA 1
ATOM 3200 C C . MET A 1 390 ? 37.460 4.968 -17.211 1.00 92.38 390 MET A C 1
ATOM 3202 O O . MET A 1 390 ? 36.710 4.640 -16.288 1.00 92.38 390 MET A O 1
ATOM 3206 N N . ASP A 1 391 ? 38.655 4.392 -17.386 1.00 91.12 391 ASP A N 1
ATOM 3207 C CA . ASP A 1 391 ? 39.188 3.318 -16.536 1.00 91.12 391 ASP A CA 1
ATOM 3208 C C . ASP A 1 391 ? 39.212 3.741 -15.058 1.00 91.12 391 ASP A C 1
ATOM 3210 O O . ASP A 1 391 ? 38.721 3.021 -14.182 1.00 91.12 391 ASP A O 1
ATOM 3214 N N . SER A 1 392 ? 39.743 4.938 -14.777 1.00 88.25 392 SER A N 1
ATOM 3215 C CA . SER A 1 392 ? 39.845 5.485 -13.417 1.00 88.25 392 SER A CA 1
ATOM 3216 C C . SER A 1 392 ? 38.469 5.734 -12.792 1.00 88.25 392 SER A C 1
ATOM 3218 O O . SER A 1 392 ? 38.265 5.418 -11.617 1.00 88.25 392 SER A O 1
ATOM 3220 N N . MET A 1 393 ? 37.510 6.254 -13.564 1.00 92.56 393 MET A N 1
ATOM 3221 C CA . MET A 1 393 ? 36.131 6.457 -13.113 1.00 92.56 393 MET A CA 1
ATOM 3222 C C . MET A 1 393 ? 35.445 5.122 -12.816 1.00 92.56 393 MET A C 1
ATOM 3224 O O . MET A 1 393 ? 34.883 4.968 -11.729 1.00 92.56 393 MET A O 1
ATOM 3228 N N . SER A 1 394 ? 35.569 4.123 -13.698 1.00 89.75 394 SER A N 1
ATOM 3229 C CA . SER A 1 394 ? 35.010 2.780 -13.474 1.00 89.75 394 SER A CA 1
ATOM 3230 C C . SER A 1 394 ? 35.530 2.150 -12.171 1.00 89.75 394 SER A C 1
ATOM 3232 O O . SER A 1 394 ? 34.760 1.599 -11.376 1.00 89.75 394 SER A O 1
ATOM 3234 N N . LEU A 1 395 ? 36.827 2.320 -11.886 1.00 91.75 395 LEU A N 1
ATOM 3235 C CA . LEU A 1 395 ? 37.465 1.831 -10.669 1.00 91.75 395 LEU A CA 1
ATOM 3236 C C . LEU A 1 395 ? 36.979 2.589 -9.424 1.00 91.75 395 LEU A C 1
ATOM 3238 O O . LEU A 1 395 ? 36.692 1.961 -8.404 1.00 91.75 395 LEU A O 1
ATOM 3242 N N . VAL A 1 396 ? 36.829 3.914 -9.496 1.00 92.12 396 VAL A N 1
ATOM 3243 C CA . VAL A 1 396 ? 36.273 4.724 -8.397 1.00 92.12 396 VAL A CA 1
ATOM 3244 C C . VAL A 1 396 ? 34.817 4.340 -8.102 1.00 92.12 396 VAL A C 1
ATOM 3246 O O . VAL A 1 396 ? 34.479 4.138 -6.932 1.00 92.12 396 VAL A O 1
ATOM 3249 N N . HIS A 1 397 ? 33.978 4.149 -9.126 1.00 91.38 397 HIS A N 1
ATOM 3250 C CA . HIS A 1 397 ? 32.610 3.641 -8.967 1.00 91.38 397 HIS A CA 1
ATOM 3251 C C . HIS A 1 397 ? 32.592 2.257 -8.297 1.00 91.38 397 HIS A C 1
ATOM 3253 O O . HIS A 1 397 ? 31.881 2.059 -7.311 1.00 91.38 397 HIS A O 1
ATOM 3259 N N . PHE A 1 398 ? 33.432 1.321 -8.748 1.00 91.81 398 PHE A N 1
ATOM 3260 C CA . PHE A 1 398 ? 33.555 -0.015 -8.151 1.00 91.81 398 PHE A CA 1
ATOM 3261 C C . PHE A 1 398 ? 34.022 0.006 -6.683 1.00 91.81 398 PHE A C 1
ATOM 3263 O O . PHE A 1 398 ? 33.589 -0.817 -5.868 1.00 91.81 398 PHE A O 1
ATOM 3270 N N . LEU A 1 399 ? 34.901 0.942 -6.314 1.00 91.00 399 LEU A N 1
ATOM 3271 C CA . LEU A 1 399 ? 35.327 1.126 -4.926 1.00 91.00 399 LEU A CA 1
ATOM 3272 C C . LEU A 1 399 ? 34.196 1.683 -4.048 1.00 91.00 399 LEU A C 1
ATOM 3274 O O . LEU A 1 399 ? 34.028 1.211 -2.922 1.00 91.00 399 LEU A O 1
ATOM 3278 N N . TYR A 1 400 ? 33.383 2.617 -4.551 1.00 92.62 400 TYR A N 1
ATOM 3279 C CA . TYR A 1 400 ? 32.196 3.090 -3.830 1.00 92.62 400 TYR A CA 1
ATOM 3280 C C . TYR A 1 400 ? 31.103 2.020 -3.712 1.00 92.62 400 TYR A C 1
ATOM 3282 O O . TYR A 1 400 ? 30.552 1.861 -2.624 1.00 92.62 400 TYR A O 1
ATOM 3290 N N . GLU A 1 401 ? 30.868 1.213 -4.749 1.00 90.56 401 GLU A N 1
ATOM 3291 C CA . GLU A 1 401 ? 29.949 0.065 -4.703 1.00 90.56 401 GLU A CA 1
ATOM 3292 C C . GLU A 1 401 ? 30.326 -0.913 -3.573 1.00 90.56 401 GLU A C 1
ATOM 3294 O O . GLU A 1 401 ? 29.476 -1.311 -2.775 1.00 90.56 401 GLU A O 1
ATOM 3299 N N . LYS A 1 402 ? 31.619 -1.218 -3.387 1.00 90.88 402 LYS A N 1
ATOM 3300 C CA . LYS A 1 402 ? 32.081 -2.009 -2.226 1.00 90.88 402 LYS A CA 1
ATOM 3301 C C . LYS A 1 402 ? 31.763 -1.353 -0.879 1.00 90.88 402 LYS A C 1
ATOM 3303 O O . LYS A 1 402 ? 31.471 -2.063 0.084 1.00 90.88 402 LYS A O 1
ATOM 3308 N N . VAL A 1 403 ? 31.847 -0.027 -0.778 1.00 91.12 403 VAL A N 1
ATOM 3309 C CA . VAL A 1 403 ? 31.514 0.715 0.452 1.00 91.12 403 VAL A CA 1
ATOM 3310 C C . VAL A 1 403 ? 30.003 0.695 0.697 1.00 91.12 403 VAL A C 1
ATOM 3312 O O . VAL A 1 403 ? 29.574 0.472 1.832 1.00 91.12 403 VAL A O 1
ATOM 3315 N N . TRP A 1 404 ? 29.180 0.823 -0.346 1.00 91.06 404 TRP A N 1
ATOM 3316 C CA . TRP A 1 404 ? 27.727 0.659 -0.246 1.00 91.06 404 TRP A CA 1
ATOM 3317 C C . TRP A 1 404 ? 27.351 -0.765 0.177 1.00 91.06 404 TRP A C 1
ATOM 3319 O O . TRP A 1 404 ? 26.536 -0.929 1.085 1.00 91.06 404 TRP A O 1
ATOM 3329 N N . GLN A 1 405 ? 28.016 -1.794 -0.354 1.00 89.56 405 GLN A N 1
ATOM 3330 C CA . GLN A 1 405 ? 27.845 -3.180 0.095 1.00 89.56 405 GLN A CA 1
ATOM 3331 C C . GLN A 1 405 ? 28.220 -3.374 1.573 1.00 89.56 405 GLN A C 1
ATOM 3333 O O . GLN A 1 405 ? 27.496 -4.068 2.286 1.00 89.56 405 GLN A O 1
ATOM 3338 N N . GLN A 1 406 ? 29.279 -2.720 2.070 1.00 89.06 406 GLN A N 1
ATOM 3339 C CA . GLN A 1 406 ? 29.621 -2.718 3.502 1.00 89.06 406 GLN A CA 1
ATOM 3340 C C . GLN A 1 406 ? 28.562 -2.001 4.357 1.00 89.06 406 GLN A C 1
ATOM 3342 O O . GLN A 1 406 ? 28.209 -2.474 5.442 1.00 89.06 406 GLN A O 1
ATOM 3347 N N . CYS A 1 407 ? 28.000 -0.892 3.866 1.00 89.44 407 CYS A N 1
ATOM 3348 C CA . CYS A 1 407 ? 26.884 -0.212 4.525 1.00 89.44 407 CYS A CA 1
ATOM 3349 C C . CYS A 1 407 ? 25.651 -1.124 4.593 1.00 89.44 407 CYS A C 1
ATOM 3351 O O . CYS A 1 407 ? 25.068 -1.301 5.664 1.00 89.44 407 CYS A O 1
ATOM 3353 N N . LEU A 1 408 ? 25.288 -1.772 3.484 1.00 91.06 408 LEU A N 1
ATOM 3354 C CA . LEU A 1 408 ? 24.155 -2.695 3.402 1.00 91.06 408 LEU A CA 1
ATOM 3355 C C . LEU A 1 408 ? 24.358 -3.949 4.264 1.00 91.06 408 LEU A C 1
ATOM 3357 O O . LEU A 1 408 ? 23.429 -4.354 4.966 1.00 91.06 408 LEU A O 1
ATOM 3361 N N . SER A 1 409 ? 25.561 -4.534 4.300 1.00 89.00 409 SER A N 1
ATOM 3362 C CA . SER A 1 409 ? 25.854 -5.644 5.217 1.00 89.00 409 SER A CA 1
ATOM 3363 C C . SER A 1 409 ? 25.734 -5.200 6.673 1.00 89.00 409 SER A C 1
ATOM 3365 O O . SER A 1 409 ? 25.159 -5.924 7.485 1.00 89.00 409 SER A O 1
ATOM 3367 N N . ARG A 1 410 ? 26.170 -3.976 7.002 1.00 89.12 410 ARG A N 1
ATOM 3368 C CA . ARG A 1 410 ? 26.016 -3.412 8.347 1.00 89.12 410 ARG A CA 1
ATOM 3369 C C . ARG A 1 410 ? 24.548 -3.168 8.718 1.00 89.12 410 ARG A C 1
ATOM 3371 O O . ARG A 1 410 ? 24.166 -3.426 9.858 1.00 89.12 410 ARG A O 1
ATOM 3378 N N . VAL A 1 411 ? 23.703 -2.768 7.765 1.00 90.00 411 VAL A N 1
ATOM 3379 C CA . VAL A 1 411 ? 22.240 -2.704 7.950 1.00 90.00 411 VAL A CA 1
ATOM 3380 C C . VAL A 1 411 ? 21.653 -4.090 8.248 1.00 90.00 411 VAL A C 1
ATOM 3382 O O . VAL A 1 411 ? 20.834 -4.219 9.162 1.00 90.00 411 VAL A O 1
ATOM 3385 N N . GLN A 1 412 ? 22.093 -5.140 7.545 1.00 87.56 412 GLN A N 1
ATOM 3386 C CA . GLN A 1 412 ? 21.648 -6.514 7.819 1.00 87.56 412 GLN A CA 1
ATOM 3387 C C . GLN A 1 412 ? 22.134 -7.024 9.184 1.00 87.56 412 GLN A C 1
ATOM 3389 O O . GLN A 1 412 ? 21.360 -7.654 9.905 1.00 87.56 412 GLN A O 1
ATOM 3394 N N . GLU A 1 413 ? 23.358 -6.694 9.604 1.00 88.00 413 GLU A N 1
ATOM 3395 C CA . GLU A 1 413 ? 23.831 -6.962 10.970 1.00 88.00 413 GLU A CA 1
ATOM 3396 C C . GLU A 1 413 ? 22.963 -6.258 12.024 1.00 88.00 413 GLU A C 1
ATOM 3398 O O . GLU A 1 413 ? 22.618 -6.862 13.041 1.00 88.00 413 GLU A O 1
ATOM 3403 N N . CYS A 1 414 ? 22.551 -5.009 11.784 1.00 86.56 414 CYS A N 1
ATOM 3404 C CA . CYS A 1 414 ? 21.621 -4.296 12.661 1.00 86.56 414 CYS A CA 1
ATOM 3405 C C . CYS A 1 414 ? 20.225 -4.951 12.691 1.00 86.56 414 CYS A C 1
ATOM 3407 O O . CYS A 1 414 ? 19.656 -5.091 13.779 1.00 86.56 414 CYS A O 1
ATOM 3409 N N . LYS A 1 415 ? 19.687 -5.421 11.550 1.00 85.69 415 LYS A N 1
ATOM 3410 C CA . LYS A 1 415 ? 18.443 -6.223 11.514 1.00 85.69 415 LYS A CA 1
ATOM 3411 C C . LYS A 1 415 ? 18.602 -7.505 12.341 1.00 85.69 415 LYS A C 1
ATOM 3413 O O . LYS A 1 415 ? 17.749 -7.810 13.175 1.00 85.69 415 LYS A O 1
ATOM 3418 N N . GLN A 1 416 ? 19.712 -8.217 12.165 1.00 86.44 416 GLN A N 1
ATOM 3419 C CA . GLN A 1 416 ? 20.002 -9.462 12.873 1.00 86.44 416 GLN A CA 1
ATOM 3420 C C . GLN A 1 416 ? 20.154 -9.250 14.391 1.00 86.44 416 GLN A C 1
ATOM 3422 O O . GLN A 1 416 ? 19.590 -10.019 15.166 1.00 86.44 416 GLN A O 1
ATOM 3427 N N . GLN A 1 417 ? 20.809 -8.172 14.840 1.00 85.19 417 GLN A N 1
ATOM 3428 C CA . GLN A 1 417 ? 20.917 -7.830 16.268 1.00 85.19 417 GLN A CA 1
ATOM 3429 C C . GLN A 1 417 ? 19.548 -7.568 16.923 1.00 85.19 417 GLN A C 1
ATOM 3431 O O . GLN A 1 417 ? 19.311 -8.015 18.048 1.00 85.19 417 GLN A O 1
ATOM 3436 N N . LEU A 1 418 ? 18.616 -6.910 16.218 1.00 86.06 418 LEU A N 1
ATOM 3437 C CA . LEU A 1 418 ? 17.239 -6.719 16.702 1.00 86.06 418 LEU A CA 1
ATOM 3438 C C . LEU A 1 418 ? 16.505 -8.058 16.882 1.00 86.06 418 LEU A C 1
ATOM 3440 O O . LEU A 1 418 ? 15.792 -8.241 17.874 1.00 86.06 418 LEU A O 1
ATOM 3444 N N . LEU A 1 419 ? 16.699 -9.002 15.957 1.00 84.81 419 LEU A N 1
ATOM 3445 C CA . LEU A 1 419 ? 16.108 -10.343 16.022 1.00 84.81 419 LEU A CA 1
ATOM 3446 C C . LEU A 1 419 ? 16.742 -11.207 17.129 1.00 84.81 419 LEU A C 1
ATOM 3448 O O . LEU A 1 419 ? 16.031 -11.905 17.855 1.00 84.81 419 LEU A O 1
ATOM 3452 N N . GLU A 1 420 ? 18.061 -11.126 17.322 1.00 84.69 420 GLU A N 1
ATOM 3453 C CA . GLU A 1 420 ? 18.792 -11.853 18.373 1.00 84.69 420 GLU A CA 1
ATOM 3454 C C . GLU A 1 420 ? 18.386 -11.441 19.789 1.00 84.69 420 GLU A C 1
ATOM 3456 O O . GLU A 1 420 ? 18.380 -12.272 20.703 1.00 84.69 420 GLU A O 1
ATOM 3461 N N . TRP A 1 421 ? 17.956 -10.190 19.970 1.00 83.06 421 TRP A N 1
ATOM 3462 C CA . TRP A 1 421 ? 17.351 -9.726 21.216 1.00 83.06 421 TRP A CA 1
ATOM 3463 C C . TRP A 1 421 ? 15.988 -10.370 21.526 1.00 83.06 421 TRP A C 1
ATOM 3465 O O . TRP A 1 421 ? 15.487 -10.166 22.631 1.00 83.06 421 TRP A O 1
ATOM 3475 N N . LYS A 1 422 ? 15.382 -11.141 20.604 1.00 77.62 422 LYS A N 1
ATOM 3476 C CA . LYS A 1 422 ? 14.120 -11.920 20.741 1.00 77.62 422 LYS A CA 1
ATOM 3477 C C . LYS A 1 422 ? 12.870 -11.138 21.177 1.00 77.62 422 LYS A C 1
ATOM 3479 O O . LYS A 1 422 ? 11.793 -11.717 21.292 1.00 77.62 422 LYS A O 1
ATOM 3484 N N . ALA A 1 423 ? 13.000 -9.842 21.437 1.00 75.81 423 ALA A N 1
ATOM 3485 C CA . ALA A 1 423 ? 11.925 -8.961 21.868 1.00 75.81 423 ALA A CA 1
ATOM 3486 C C . ALA A 1 423 ? 11.215 -8.290 20.685 1.00 75.81 423 ALA A C 1
ATOM 3488 O O . ALA A 1 423 ? 10.032 -7.960 20.787 1.00 75.81 423 ALA A O 1
ATOM 3489 N N . PHE A 1 424 ? 11.935 -8.064 19.586 1.00 81.69 424 PHE A N 1
ATOM 3490 C CA . PHE A 1 424 ? 11.426 -7.428 18.378 1.00 81.69 424 PHE A CA 1
ATOM 3491 C C . PHE A 1 424 ? 10.923 -8.494 17.405 1.00 81.69 424 PHE A C 1
ATOM 3493 O O . PHE A 1 424 ? 11.581 -9.511 17.185 1.00 81.69 424 PHE A O 1
ATOM 3500 N N . SER A 1 425 ? 9.744 -8.267 16.833 1.00 83.06 425 SER A N 1
ATOM 3501 C CA . SER A 1 425 ? 9.270 -9.045 15.688 1.00 83.06 425 SER A CA 1
ATOM 3502 C C . SER A 1 425 ? 10.011 -8.632 14.412 1.00 83.06 425 SER A C 1
ATOM 3504 O O . SER A 1 425 ? 10.566 -7.537 14.338 1.00 83.06 425 SER A O 1
ATOM 3506 N N . GLU A 1 426 ? 9.995 -9.479 13.382 1.00 78.50 426 GLU A N 1
ATOM 3507 C CA . GLU A 1 426 ? 10.637 -9.150 12.102 1.00 78.50 426 GLU A CA 1
ATOM 3508 C C . GLU A 1 426 ? 10.038 -7.889 11.459 1.00 78.50 426 GLU A C 1
ATOM 3510 O O . GLU A 1 426 ? 10.783 -7.011 11.034 1.00 78.50 426 GLU A O 1
ATOM 3515 N N . ALA A 1 427 ? 8.716 -7.706 11.557 1.00 81.88 427 ALA A N 1
ATOM 3516 C CA . ALA A 1 427 ? 8.044 -6.470 11.155 1.00 81.88 427 ALA A CA 1
ATOM 3517 C C . ALA A 1 427 ? 8.473 -5.242 11.991 1.00 81.88 427 ALA A C 1
ATOM 3519 O O . ALA A 1 427 ? 8.634 -4.151 11.449 1.00 81.88 427 ALA A O 1
ATOM 3520 N N . GLU A 1 428 ? 8.701 -5.388 13.306 1.00 79.38 428 GLU A N 1
ATOM 3521 C CA . GLU A 1 428 ? 9.240 -4.295 14.134 1.00 79.38 428 GLU A CA 1
ATOM 3522 C C . GLU A 1 428 ? 10.681 -3.930 13.758 1.00 79.38 428 GLU A C 1
ATOM 3524 O O . GLU A 1 428 ? 11.046 -2.759 13.879 1.00 79.38 428 GLU A O 1
ATOM 3529 N N . ALA A 1 429 ? 11.492 -4.901 13.328 1.00 81.94 429 ALA A N 1
ATOM 3530 C CA . ALA A 1 429 ? 12.853 -4.660 12.861 1.00 81.94 429 ALA A CA 1
ATOM 3531 C C . ALA A 1 429 ? 12.849 -3.965 11.489 1.00 81.94 429 ALA A C 1
ATOM 3533 O O . ALA A 1 429 ? 13.480 -2.922 11.327 1.00 81.94 429 ALA A O 1
ATOM 3534 N N . GLU A 1 430 ? 12.059 -4.467 10.538 1.00 82.38 430 GLU A N 1
ATOM 3535 C CA . GLU A 1 430 ? 11.897 -3.867 9.206 1.00 82.38 430 GLU A CA 1
ATOM 3536 C C . GLU A 1 430 ? 11.306 -2.454 9.265 1.00 82.38 430 GLU A C 1
ATOM 3538 O O . GLU A 1 430 ? 11.767 -1.574 8.545 1.00 82.38 430 GLU A O 1
ATOM 3543 N N . SER A 1 431 ? 10.378 -2.179 10.190 1.00 80.44 431 SER A N 1
ATOM 3544 C CA . SER A 1 431 ? 9.830 -0.827 10.403 1.00 80.44 431 SER A CA 1
ATOM 3545 C C . SER A 1 431 ? 10.859 0.222 10.847 1.00 80.44 431 SER A C 1
ATOM 3547 O O . SER A 1 431 ? 10.586 1.415 10.745 1.00 80.44 431 SER A O 1
ATOM 3549 N N . LEU A 1 432 ? 12.017 -0.205 11.359 1.00 75.56 432 LEU A N 1
ATOM 3550 C CA . LEU A 1 432 ? 13.116 0.677 11.757 1.00 75.56 432 LEU A CA 1
ATOM 3551 C C . LEU A 1 432 ? 14.186 0.737 10.663 1.00 75.56 432 LEU A C 1
ATOM 3553 O O . LEU A 1 432 ? 14.650 1.814 10.307 1.00 75.56 432 LEU A O 1
ATOM 3557 N N . VAL A 1 433 ? 14.520 -0.416 10.083 1.00 76.81 433 VAL A N 1
ATOM 3558 C CA . VAL A 1 433 ? 15.486 -0.530 8.987 1.00 76.81 433 VAL A CA 1
ATOM 3559 C C . VAL A 1 433 ? 15.024 0.243 7.743 1.00 76.81 433 VAL A C 1
ATOM 3561 O O . VAL A 1 433 ? 15.796 1.043 7.212 1.00 76.81 433 VAL A O 1
ATOM 3564 N N . ASN A 1 434 ? 13.769 0.054 7.315 1.00 78.81 434 ASN A N 1
ATOM 3565 C CA . ASN A 1 434 ? 13.245 0.602 6.060 1.00 78.81 434 ASN A CA 1
ATOM 3566 C C . ASN A 1 434 ? 13.244 2.140 6.011 1.00 78.81 434 ASN A C 1
ATOM 3568 O O . ASN A 1 434 ? 13.705 2.675 5.006 1.00 78.81 434 ASN A O 1
ATOM 3572 N N . PRO A 1 435 ? 12.797 2.873 7.053 1.00 81.56 435 PRO A N 1
ATOM 3573 C CA . PRO A 1 435 ? 12.861 4.328 7.038 1.00 81.56 435 PRO A CA 1
ATOM 3574 C C . PRO A 1 435 ? 14.257 4.842 7.394 1.00 81.56 435 PRO A C 1
ATOM 3576 O O . PRO A 1 435 ? 14.851 5.559 6.603 1.00 81.56 435 PRO A O 1
ATOM 3579 N N . THR A 1 436 ? 14.815 4.520 8.568 1.00 81.69 436 THR A N 1
ATOM 3580 C CA . THR A 1 436 ? 15.960 5.306 9.063 1.00 81.69 436 THR A CA 1
ATOM 3581 C C . THR A 1 436 ? 17.295 4.881 8.469 1.00 81.69 436 THR A C 1
ATOM 3583 O O . THR A 1 436 ? 18.121 5.742 8.183 1.00 81.69 436 THR A O 1
ATOM 3586 N N . PHE A 1 437 ? 17.539 3.580 8.279 1.00 87.44 437 PHE A N 1
ATOM 3587 C CA . PHE A 1 437 ? 18.849 3.126 7.800 1.00 87.44 437 PHE A CA 1
ATOM 3588 C C . PHE A 1 437 ? 19.009 3.299 6.291 1.00 87.44 437 PHE A C 1
ATOM 3590 O O . PHE A 1 437 ? 20.019 3.851 5.861 1.00 87.44 437 PHE A O 1
ATOM 3597 N N . PHE A 1 438 ? 18.011 2.914 5.490 1.00 87.69 438 PHE A N 1
ATOM 3598 C CA . PHE A 1 438 ? 18.096 3.114 4.041 1.00 87.69 438 PHE A CA 1
ATOM 3599 C C . PHE A 1 438 ? 18.049 4.591 3.626 1.00 87.69 438 PHE A C 1
ATOM 3601 O O . PHE A 1 438 ? 18.713 4.927 2.652 1.00 87.69 438 PHE A O 1
ATOM 3608 N N . LEU A 1 439 ? 17.371 5.488 4.362 1.00 86.44 439 LEU A N 1
ATOM 3609 C CA . LEU A 1 439 ? 17.477 6.930 4.083 1.00 86.44 439 LEU A CA 1
ATOM 3610 C C . LEU A 1 439 ? 18.907 7.444 4.307 1.00 86.44 439 LEU A C 1
ATOM 3612 O O . LEU A 1 439 ? 19.445 8.093 3.420 1.00 86.44 439 LEU A O 1
ATOM 3616 N N . MET A 1 440 ? 19.562 7.097 5.423 1.00 85.81 440 MET A N 1
ATOM 3617 C CA . MET A 1 440 ? 20.952 7.520 5.670 1.00 85.81 440 MET A CA 1
ATOM 3618 C C . MET A 1 440 ? 21.943 6.963 4.632 1.00 85.81 440 MET A C 1
ATOM 3620 O O . MET A 1 440 ? 22.867 7.667 4.230 1.00 85.81 440 MET A O 1
ATOM 3624 N N . VAL A 1 441 ? 21.758 5.716 4.178 1.00 88.94 441 VAL A N 1
ATOM 3625 C CA . VAL A 1 441 ? 22.589 5.131 3.108 1.00 88.94 441 VAL A CA 1
ATOM 3626 C C . VAL A 1 441 ? 22.300 5.801 1.759 1.00 88.94 441 VAL A C 1
ATOM 3628 O O . VAL A 1 441 ? 23.241 6.159 1.057 1.00 88.94 441 VAL A O 1
ATOM 3631 N N . GLY A 1 442 ? 21.029 6.043 1.424 1.00 87.69 442 GLY A N 1
ATOM 3632 C CA . GLY A 1 442 ? 20.619 6.694 0.176 1.00 87.69 442 GLY A CA 1
ATOM 3633 C C . GLY A 1 442 ? 21.029 8.169 0.077 1.00 87.69 442 GLY A C 1
ATOM 3634 O O . GLY A 1 442 ? 21.409 8.626 -0.998 1.00 87.69 442 GLY A O 1
ATOM 3635 N N . GLU A 1 443 ? 21.021 8.913 1.187 1.00 87.19 443 GLU A N 1
ATOM 3636 C CA . GLU A 1 443 ? 21.551 10.285 1.244 1.00 87.19 443 GLU A CA 1
ATOM 3637 C C . GLU A 1 443 ? 23.064 10.321 0.981 1.00 87.19 443 GLU A C 1
ATOM 3639 O O . GLU A 1 443 ? 23.540 11.182 0.238 1.00 87.19 443 GLU A O 1
ATOM 3644 N N . PHE A 1 444 ? 23.819 9.370 1.545 1.00 86.88 444 PHE A N 1
ATOM 3645 C CA . PHE A 1 444 ? 25.251 9.227 1.276 1.00 86.88 444 PHE A CA 1
ATOM 3646 C C . PHE A 1 444 ? 25.519 8.834 -0.186 1.00 86.88 444 PHE A C 1
ATOM 3648 O O . PHE A 1 444 ? 26.293 9.512 -0.861 1.00 86.88 444 PHE A O 1
ATOM 3655 N N . GLN A 1 445 ? 24.839 7.800 -0.689 1.00 90.44 445 GLN A N 1
ATOM 3656 C CA . GLN A 1 445 ? 24.942 7.341 -2.076 1.00 90.44 445 GLN A CA 1
ATOM 3657 C C . GLN A 1 445 ? 24.640 8.479 -3.064 1.00 90.44 445 GLN A C 1
ATOM 3659 O O . GLN A 1 445 ? 25.500 8.831 -3.867 1.00 90.44 445 GLN A O 1
ATOM 3664 N N . SER A 1 446 ? 23.493 9.153 -2.928 1.00 88.06 446 SER A N 1
ATOM 3665 C CA . SER A 1 446 ? 23.089 10.233 -3.841 1.00 88.06 446 SER A CA 1
ATOM 3666 C C . SER A 1 446 ? 24.003 11.465 -3.787 1.00 88.06 446 SER A C 1
ATOM 3668 O O . SER A 1 446 ? 24.047 12.246 -4.739 1.00 88.06 446 SER A O 1
ATOM 3670 N N . LYS A 1 447 ? 24.722 11.683 -2.677 1.00 86.94 447 LYS A N 1
ATOM 3671 C CA . LYS A 1 447 ? 25.756 12.724 -2.586 1.00 86.94 447 LYS A CA 1
ATOM 3672 C C . LYS A 1 447 ? 27.003 12.332 -3.383 1.00 86.94 447 LYS A C 1
ATOM 3674 O O . LYS A 1 447 ? 27.545 13.186 -4.077 1.00 86.94 447 LYS A O 1
ATOM 3679 N N . VAL A 1 448 ? 27.439 11.076 -3.283 1.00 88.25 448 VAL A N 1
ATOM 3680 C CA . VAL A 1 448 ? 28.608 10.550 -4.007 1.00 88.25 448 VAL A CA 1
ATOM 3681 C C . VAL A 1 448 ? 28.332 10.460 -5.507 1.00 88.25 448 VAL A C 1
ATOM 3683 O O . VAL A 1 448 ? 29.123 10.976 -6.287 1.00 88.25 448 VAL A O 1
ATOM 3686 N N . GLU A 1 449 ? 27.198 9.886 -5.914 1.00 91.38 449 GLU A N 1
ATOM 3687 C CA . GLU A 1 449 ? 26.816 9.739 -7.328 1.00 91.38 449 GLU A CA 1
ATOM 3688 C C . GLU A 1 449 ? 26.854 11.082 -8.063 1.00 91.38 449 GLU A C 1
ATOM 3690 O O . GLU A 1 449 ? 27.520 11.193 -9.084 1.00 91.38 449 GLU A O 1
ATOM 3695 N N . LYS A 1 450 ? 26.271 12.139 -7.479 1.00 87.44 450 LYS A N 1
ATOM 3696 C CA . LYS A 1 450 ? 26.324 13.499 -8.044 1.00 87.44 450 LYS A CA 1
ATOM 3697 C C . LYS A 1 450 ? 27.745 14.046 -8.184 1.00 87.44 450 LYS A C 1
ATOM 3699 O O . LYS A 1 450 ? 28.013 14.792 -9.117 1.00 87.44 450 LYS A O 1
ATOM 3704 N N . GLN A 1 451 ? 28.653 13.724 -7.260 1.00 85.62 451 GLN A N 1
ATOM 3705 C CA . GLN A 1 451 ? 30.054 14.158 -7.350 1.00 85.62 451 GLN A CA 1
ATOM 3706 C C . GLN A 1 451 ? 30.822 13.410 -8.445 1.00 85.62 451 GLN A C 1
ATOM 3708 O O . GLN A 1 451 ? 31.715 13.995 -9.055 1.00 85.62 451 GLN A O 1
ATOM 3713 N N . LEU A 1 452 ? 30.476 12.145 -8.697 1.00 88.88 452 LEU A N 1
ATOM 3714 C CA . LEU A 1 452 ? 31.062 11.349 -9.774 1.00 88.88 452 LEU A CA 1
ATOM 3715 C C . LEU A 1 452 ? 30.496 11.760 -11.139 1.00 88.88 452 LEU A C 1
ATOM 3717 O O . LEU A 1 452 ? 31.278 12.039 -12.035 1.00 88.88 452 LEU A O 1
ATOM 3721 N N . GLU A 1 453 ? 29.180 11.938 -11.260 1.00 87.06 453 GLU A N 1
ATOM 3722 C CA . GLU A 1 453 ? 28.491 12.451 -12.458 1.00 87.06 453 GLU A CA 1
ATOM 3723 C C . GLU A 1 453 ? 29.036 13.829 -12.890 1.00 87.06 453 GLU A C 1
ATOM 3725 O O . GLU A 1 453 ? 29.316 14.062 -14.067 1.00 87.06 453 GLU A O 1
ATOM 3730 N N . LEU A 1 454 ? 29.282 14.732 -11.928 1.00 85.94 454 LEU A N 1
ATOM 3731 C CA . LEU A 1 454 ? 29.922 16.035 -12.166 1.00 85.94 454 LEU A CA 1
ATOM 3732 C C . LEU A 1 454 ? 31.397 15.934 -12.582 1.00 85.94 454 LEU A C 1
ATOM 3734 O O . LEU A 1 454 ? 31.906 16.849 -13.238 1.00 85.94 454 LEU A O 1
ATOM 3738 N N . LEU A 1 455 ? 32.111 14.887 -12.167 1.00 87.62 455 LEU A N 1
ATOM 3739 C CA . LEU A 1 455 ? 33.501 14.650 -12.560 1.00 87.62 455 LEU A CA 1
ATOM 3740 C C . LEU A 1 455 ? 33.570 14.033 -13.964 1.00 87.62 455 LEU A C 1
ATOM 3742 O O . LEU A 1 455 ? 34.366 14.493 -14.777 1.00 87.62 455 LEU A O 1
ATOM 3746 N N . ASP A 1 456 ? 32.686 13.083 -14.258 1.00 88.38 456 ASP A N 1
ATOM 3747 C CA . ASP A 1 456 ? 32.568 12.390 -15.542 1.00 88.38 456 ASP A CA 1
ATOM 3748 C C . ASP A 1 456 ? 32.182 13.356 -16.672 1.00 88.38 456 ASP A C 1
ATOM 3750 O O . ASP A 1 456 ? 32.954 13.567 -17.608 1.00 88.38 456 ASP A O 1
ATOM 3754 N N . SER A 1 457 ? 31.089 14.109 -16.478 1.00 88.06 457 SER A N 1
ATOM 3755 C CA . SER A 1 457 ? 30.665 15.198 -17.378 1.00 88.06 457 SER A CA 1
ATOM 3756 C C . SER A 1 457 ? 31.788 16.215 -17.630 1.00 88.06 457 SER A C 1
ATOM 3758 O O . SER A 1 457 ? 31.881 16.832 -18.690 1.00 88.06 457 SER A O 1
ATOM 3760 N N . SER A 1 458 ? 32.660 16.432 -16.638 1.00 84.94 458 SER A N 1
ATOM 3761 C CA . SER A 1 458 ? 33.792 17.349 -16.781 1.00 84.94 458 SER A CA 1
ATOM 3762 C C . SER A 1 458 ? 34.950 16.764 -17.594 1.00 84.94 458 SER A C 1
ATOM 3764 O O . SER A 1 458 ? 35.676 17.532 -18.230 1.00 84.94 458 SER A O 1
ATOM 3766 N N . PHE A 1 459 ? 35.149 15.442 -17.571 1.00 89.81 459 PHE A N 1
ATOM 3767 C CA . PHE A 1 459 ? 36.112 14.765 -18.438 1.00 89.81 459 PHE A CA 1
ATOM 3768 C C . PHE A 1 459 ? 35.608 14.701 -19.883 1.00 89.81 459 PHE A C 1
ATOM 3770 O O . PHE A 1 459 ? 36.387 14.989 -20.787 1.00 89.81 459 PHE A O 1
ATOM 3777 N N . GLU A 1 460 ? 34.314 14.465 -20.102 1.00 87.25 460 GLU A N 1
ATOM 3778 C CA . GLU A 1 460 ? 33.691 14.519 -21.433 1.00 87.25 460 GLU A CA 1
ATOM 3779 C C . GLU A 1 460 ? 33.873 15.905 -22.094 1.00 87.25 460 GLU A C 1
ATOM 3781 O O . GLU A 1 460 ? 34.361 16.021 -23.221 1.00 87.25 460 GLU A O 1
ATOM 3786 N N . ILE A 1 461 ? 33.592 16.988 -21.354 1.00 83.44 461 ILE A N 1
ATOM 3787 C CA . ILE A 1 461 ? 33.827 18.371 -21.814 1.00 83.44 461 ILE A CA 1
ATOM 3788 C C . ILE A 1 461 ? 35.321 18.631 -22.097 1.00 83.44 461 ILE A C 1
ATOM 3790 O O . ILE A 1 461 ? 35.660 19.359 -23.033 1.00 83.44 461 ILE A O 1
ATOM 3794 N N . LEU A 1 462 ? 36.227 18.052 -21.301 1.00 85.88 462 LEU A N 1
ATOM 3795 C CA . LEU A 1 462 ? 37.676 18.187 -21.488 1.00 85.88 462 LEU A CA 1
ATOM 3796 C C . LEU A 1 462 ? 38.177 17.444 -22.738 1.00 85.88 462 LEU A C 1
ATOM 3798 O O . LEU A 1 462 ? 39.075 17.961 -23.413 1.00 85.88 462 LEU A O 1
ATOM 3802 N N . ALA A 1 463 ? 37.617 16.272 -23.046 1.00 87.12 463 ALA A N 1
ATOM 3803 C CA . ALA A 1 463 ? 37.913 15.520 -24.264 1.00 87.12 463 ALA A CA 1
ATOM 3804 C C . ALA A 1 463 ? 37.483 16.326 -25.502 1.00 87.12 463 ALA A C 1
ATOM 3806 O O . ALA A 1 463 ? 38.315 16.618 -26.364 1.00 87.12 463 ALA A O 1
ATOM 3807 N N . LYS A 1 464 ? 36.242 16.835 -25.512 1.00 85.94 464 LYS A N 1
ATOM 3808 C CA . LYS A 1 464 ? 35.694 17.669 -26.601 1.00 85.94 464 LYS A CA 1
ATOM 3809 C C . LYS A 1 464 ? 36.486 18.977 -26.820 1.00 85.94 464 LYS A C 1
ATOM 3811 O O . LYS A 1 464 ? 36.851 19.295 -27.952 1.00 85.94 464 LYS A O 1
ATOM 3816 N N . ASP A 1 465 ? 36.862 19.709 -25.759 1.00 80.69 465 ASP A N 1
ATOM 3817 C CA . ASP A 1 465 ? 37.746 20.899 -25.864 1.00 80.69 465 ASP A CA 1
ATOM 3818 C C . ASP A 1 465 ? 39.155 20.542 -26.382 1.00 80.69 465 ASP A C 1
ATOM 3820 O O . ASP A 1 465 ? 39.754 21.291 -27.161 1.00 80.69 465 ASP A O 1
ATOM 3824 N N . THR A 1 466 ? 39.686 19.387 -25.973 1.00 83.62 466 THR A N 1
ATOM 3825 C CA . THR A 1 466 ? 40.991 18.878 -26.417 1.00 83.62 466 THR A CA 1
ATOM 3826 C C . THR A 1 466 ? 40.984 18.541 -27.907 1.00 83.62 466 THR A C 1
ATOM 3828 O O . THR A 1 466 ? 41.909 18.932 -28.629 1.00 83.62 466 THR A O 1
ATOM 3831 N N . GLU A 1 467 ? 39.973 17.808 -28.365 1.00 85.56 467 GLU A N 1
ATOM 3832 C CA . GLU A 1 467 ? 39.827 17.381 -29.752 1.00 85.56 467 GLU A CA 1
ATOM 3833 C C . GLU A 1 467 ? 39.719 18.584 -30.686 1.00 85.56 467 GLU A C 1
ATOM 3835 O O . GLU A 1 467 ? 40.546 18.724 -31.595 1.00 85.56 467 GLU A O 1
ATOM 3840 N N . LEU A 1 468 ? 38.813 19.516 -30.379 1.00 80.81 468 LEU A N 1
ATOM 3841 C CA . LEU A 1 468 ? 38.614 20.743 -31.148 1.00 80.81 468 LEU A CA 1
ATOM 3842 C C . LEU A 1 468 ? 39.909 21.566 -31.243 1.00 80.81 468 LEU A C 1
ATOM 3844 O O . LEU A 1 468 ? 40.313 21.961 -32.339 1.00 80.81 468 LEU A O 1
ATOM 3848 N N . LYS A 1 469 ? 40.644 21.735 -30.132 1.00 81.38 469 LYS A N 1
ATOM 3849 C CA . LYS A 1 469 ? 41.965 22.399 -30.134 1.00 81.38 469 LYS A CA 1
ATOM 3850 C C . LYS A 1 469 ? 43.022 21.654 -30.951 1.00 81.38 469 LYS A C 1
ATOM 3852 O O . LYS A 1 469 ? 43.915 22.294 -31.513 1.00 81.38 469 LYS A O 1
ATOM 3857 N N . SER A 1 470 ? 42.962 20.323 -31.004 1.00 83.50 470 SER A N 1
ATOM 3858 C CA . SER A 1 470 ? 43.893 19.509 -31.794 1.00 83.50 470 SER A CA 1
ATOM 3859 C C . SER A 1 470 ? 43.603 19.602 -33.296 1.00 83.50 470 SER A C 1
ATOM 3861 O O . SER A 1 470 ? 44.543 19.771 -34.078 1.00 83.50 470 SER A O 1
ATOM 3863 N N . SER A 1 471 ? 42.323 19.593 -33.683 1.00 83.69 471 SER A N 1
ATOM 3864 C CA . SER A 1 471 ? 41.859 19.771 -35.062 1.00 83.69 471 SER A CA 1
ATOM 3865 C C . SER A 1 471 ? 42.170 21.180 -35.578 1.00 83.69 471 SER A C 1
ATOM 3867 O O . SER A 1 471 ? 42.788 21.330 -36.633 1.00 83.69 471 SER A O 1
ATOM 3869 N N . ASP A 1 472 ? 41.899 22.221 -34.780 1.00 79.25 472 ASP A N 1
ATOM 3870 C CA . ASP A 1 472 ? 42.273 23.609 -35.091 1.00 79.25 472 ASP A CA 1
ATOM 3871 C C . ASP A 1 472 ? 43.778 23.771 -35.346 1.00 79.25 472 ASP A C 1
ATOM 3873 O O . ASP A 1 472 ? 44.198 24.459 -36.283 1.00 79.25 472 ASP A O 1
ATOM 3877 N N . LEU A 1 473 ? 44.608 23.134 -34.513 1.00 81.38 473 LEU A N 1
ATOM 3878 C CA . LEU A 1 473 ? 46.060 23.186 -34.654 1.00 81.38 473 LEU A CA 1
ATOM 3879 C C . LEU A 1 473 ? 46.534 22.431 -35.903 1.00 81.38 473 LEU A C 1
ATOM 3881 O O . LEU A 1 473 ? 47.424 22.917 -36.604 1.00 81.38 473 LEU A O 1
ATOM 3885 N N . PHE A 1 474 ? 45.929 21.280 -36.206 1.00 84.06 474 PHE A N 1
ATOM 3886 C CA . PHE A 1 474 ? 46.209 20.513 -37.418 1.00 84.06 474 PHE A CA 1
ATOM 3887 C C . PHE A 1 474 ? 45.815 21.281 -38.684 1.00 84.06 474 PHE A C 1
ATOM 3889 O O . PHE A 1 474 ? 46.671 21.469 -39.549 1.00 84.06 474 PHE A O 1
ATOM 3896 N N . ARG A 1 475 ? 44.583 21.803 -38.763 1.00 82.75 475 ARG A N 1
ATOM 3897 C CA . ARG A 1 475 ? 44.075 22.631 -39.874 1.00 82.75 475 ARG A CA 1
ATOM 3898 C C . ARG A 1 475 ? 45.012 23.799 -40.182 1.00 82.75 475 ARG A C 1
ATOM 3900 O O . ARG A 1 475 ? 45.461 23.949 -41.319 1.00 82.75 475 ARG A O 1
ATOM 3907 N N . TYR A 1 476 ? 45.399 24.549 -39.150 1.00 77.44 476 TYR A N 1
ATOM 3908 C CA . TYR A 1 476 ? 46.295 25.701 -39.270 1.00 77.44 476 TYR A CA 1
ATOM 3909 C C . TYR A 1 476 ? 47.657 25.356 -39.898 1.00 77.44 476 TYR A C 1
ATOM 3911 O O . TYR A 1 476 ? 48.170 26.104 -40.731 1.00 77.44 476 TYR A O 1
ATOM 3919 N N . PHE A 1 477 ? 48.250 24.211 -39.541 1.00 81.75 477 PHE A N 1
ATOM 3920 C CA . PHE A 1 477 ? 49.493 23.760 -40.175 1.00 81.75 477 PHE A CA 1
ATOM 3921 C C . PHE A 1 477 ? 49.264 23.048 -41.515 1.00 81.75 477 PHE A C 1
ATOM 3923 O O . PHE A 1 477 ? 50.135 23.112 -42.377 1.00 81.75 477 PHE A O 1
ATOM 3930 N N . GLN A 1 478 ? 48.109 22.421 -41.743 1.00 83.62 478 GLN A N 1
ATOM 3931 C CA . GLN A 1 478 ? 47.787 21.772 -43.016 1.00 83.62 478 GLN A CA 1
ATOM 3932 C C . GLN A 1 478 ? 47.667 22.803 -44.147 1.00 83.62 478 GLN A C 1
ATOM 3934 O O . GLN A 1 478 ? 48.159 22.573 -45.251 1.00 83.62 478 GLN A O 1
ATOM 3939 N N . GLU A 1 479 ? 47.081 23.967 -43.871 1.00 80.69 479 GLU A N 1
ATOM 3940 C CA . GLU A 1 479 ? 47.063 25.100 -44.801 1.00 80.69 479 GLU A CA 1
ATOM 3941 C C . GLU A 1 479 ? 48.480 25.603 -45.117 1.00 80.69 479 GLU A C 1
ATOM 3943 O O . GLU A 1 479 ? 48.824 25.792 -46.285 1.00 80.69 479 GLU A O 1
ATOM 3948 N N . ALA A 1 480 ? 49.346 25.726 -44.107 1.00 80.00 480 ALA A N 1
ATOM 3949 C CA . ALA A 1 480 ? 50.745 26.100 -44.312 1.00 80.00 480 ALA A CA 1
ATOM 3950 C C . ALA A 1 480 ? 51.526 25.057 -45.146 1.00 80.00 480 ALA A C 1
ATOM 3952 O O . ALA A 1 480 ? 52.358 25.445 -45.971 1.00 80.00 480 ALA A O 1
ATOM 3953 N N . VAL A 1 481 ? 51.235 23.753 -45.001 1.00 81.12 481 VAL A N 1
ATOM 3954 C CA . VAL A 1 481 ? 51.761 22.699 -45.894 1.00 81.12 481 VAL A CA 1
ATOM 3955 C C . VAL A 1 481 ? 51.295 22.927 -47.333 1.00 81.12 481 VAL A C 1
ATOM 3957 O O . VAL A 1 481 ? 52.137 22.957 -48.230 1.00 81.12 481 VAL A O 1
ATOM 3960 N N . LYS A 1 482 ? 49.990 23.147 -47.563 1.00 82.69 482 LYS A N 1
ATOM 3961 C CA . LYS A 1 482 ? 49.429 23.385 -48.910 1.00 82.69 482 LYS A CA 1
ATOM 3962 C C . LYS A 1 482 ? 50.123 24.561 -49.614 1.00 82.69 482 LYS A C 1
ATOM 3964 O O . LYS A 1 482 ? 50.415 24.475 -50.806 1.00 82.69 482 LYS A O 1
ATOM 3969 N N . LEU A 1 483 ? 50.449 25.634 -48.884 1.00 82.50 483 LEU A N 1
ATOM 3970 C CA . LEU A 1 483 ? 51.191 26.781 -49.429 1.00 82.50 483 LEU A CA 1
ATOM 3971 C C . LEU A 1 483 ? 52.628 26.426 -49.849 1.00 82.50 483 LEU A C 1
ATOM 3973 O O . LEU A 1 483 ? 53.095 26.903 -50.885 1.00 82.50 483 LEU A O 1
ATOM 3977 N N . TRP A 1 484 ? 53.329 25.596 -49.072 1.00 81.94 484 TRP A N 1
ATOM 3978 C CA . TRP A 1 484 ? 54.680 25.130 -49.409 1.00 81.94 484 TRP A CA 1
ATOM 3979 C C . TRP A 1 484 ? 54.679 24.155 -50.593 1.00 81.94 484 TRP A C 1
ATOM 3981 O O . TRP A 1 484 ? 55.472 24.320 -51.521 1.00 81.94 484 TRP A O 1
ATOM 3991 N N . GLU A 1 485 ? 53.767 23.179 -50.601 1.00 84.50 485 GLU A N 1
ATOM 3992 C CA . GLU A 1 485 ? 53.612 22.217 -51.701 1.00 84.50 485 GLU A CA 1
ATOM 3993 C C . GLU A 1 485 ? 53.231 22.936 -53.012 1.00 84.50 485 GLU A C 1
ATOM 3995 O O . GLU A 1 485 ? 53.807 22.651 -54.065 1.00 84.50 485 GLU A O 1
ATOM 4000 N N . GLY A 1 486 ? 52.358 23.950 -52.943 1.00 84.94 486 GLY A N 1
ATOM 4001 C CA . GLY A 1 486 ? 52.044 24.834 -54.070 1.00 84.94 486 GLY A CA 1
ATOM 4002 C C . GLY A 1 486 ? 53.268 25.590 -54.601 1.00 84.94 486 GLY A C 1
ATOM 4003 O O . GLY A 1 486 ? 53.541 25.551 -55.801 1.00 84.94 486 GLY A O 1
ATOM 4004 N N . HIS A 1 487 ? 54.057 26.209 -53.717 1.00 83.69 487 HIS A N 1
ATOM 4005 C CA . HIS A 1 487 ? 55.300 26.893 -54.092 1.00 83.69 487 HIS A CA 1
ATOM 4006 C C . HIS A 1 487 ? 56.313 25.950 -54.770 1.00 83.69 487 HIS A C 1
ATOM 4008 O O . HIS A 1 487 ? 56.867 26.284 -55.822 1.00 83.69 487 HIS A O 1
ATOM 4014 N N . GLN A 1 488 ? 56.520 24.745 -54.222 1.00 82.44 488 GLN A N 1
ATOM 4015 C CA . GLN A 1 488 ? 57.395 23.745 -54.844 1.00 82.44 488 GLN A CA 1
ATOM 4016 C C . GLN A 1 488 ? 56.882 23.306 -56.222 1.00 82.44 488 GLN A C 1
ATOM 4018 O O . GLN A 1 488 ? 57.676 23.192 -57.155 1.00 82.44 488 GLN A O 1
ATOM 4023 N N . SER A 1 489 ? 55.569 23.119 -56.377 1.00 85.12 489 SER A N 1
ATOM 4024 C CA . SER A 1 489 ? 54.942 22.760 -57.657 1.00 85.12 489 SER A CA 1
ATOM 4025 C C . SER A 1 489 ? 55.139 23.836 -58.736 1.00 85.12 489 SER A C 1
ATOM 4027 O O . SER A 1 489 ? 55.499 23.525 -59.879 1.00 85.12 489 SER A O 1
ATOM 4029 N N . VAL A 1 490 ? 54.995 25.119 -58.381 1.00 87.75 490 VAL A N 1
ATOM 4030 C CA . VAL A 1 490 ? 55.241 26.226 -59.320 1.00 87.75 490 VAL A CA 1
ATOM 4031 C C . VAL A 1 490 ? 56.721 26.303 -59.710 1.00 87.75 490 VAL A C 1
ATOM 4033 O O . VAL A 1 490 ? 57.020 26.471 -60.895 1.00 87.75 490 VAL A O 1
ATOM 4036 N N . LEU A 1 491 ? 57.652 26.122 -58.766 1.00 85.50 491 LEU A N 1
ATOM 4037 C CA . LEU A 1 491 ? 59.087 26.075 -59.075 1.00 85.50 491 LEU A CA 1
ATOM 4038 C C . LEU A 1 491 ? 59.443 24.904 -60.006 1.00 85.50 491 LEU A C 1
ATOM 4040 O O . LEU A 1 491 ? 60.098 25.128 -61.023 1.00 85.50 491 LEU A O 1
ATOM 4044 N N . LEU A 1 492 ? 58.948 23.693 -59.727 1.00 86.12 492 LEU A N 1
ATOM 4045 C CA . LEU A 1 492 ? 59.124 22.519 -60.597 1.00 86.12 492 LEU A CA 1
ATOM 4046 C C . LEU A 1 492 ? 58.562 22.764 -62.007 1.00 86.12 492 LEU A C 1
ATOM 4048 O O . LEU A 1 492 ? 59.191 22.413 -63.004 1.00 86.12 492 LEU A O 1
ATOM 4052 N N . THR A 1 493 ? 57.412 23.432 -62.113 1.00 89.56 493 THR A N 1
ATOM 4053 C CA . THR A 1 493 ? 56.815 23.800 -63.408 1.00 89.56 493 THR A CA 1
ATOM 4054 C C . THR A 1 493 ? 57.690 24.804 -64.175 1.00 89.56 493 THR A C 1
ATOM 4056 O O . THR A 1 493 ? 57.865 24.681 -65.391 1.00 89.56 493 THR A O 1
ATOM 4059 N N . GLN A 1 494 ? 58.284 25.784 -63.483 1.00 86.00 494 GLN A N 1
ATOM 4060 C CA . GLN A 1 494 ? 59.224 26.737 -64.088 1.00 86.00 494 GLN A CA 1
ATOM 4061 C C . GLN A 1 494 ? 60.538 26.068 -64.526 1.00 86.00 494 GLN A C 1
ATOM 4063 O O . GLN A 1 494 ? 61.099 26.460 -65.555 1.00 86.00 494 GLN A O 1
ATOM 4068 N N . GLU A 1 495 ? 61.012 25.068 -63.778 1.00 86.44 495 GLU A N 1
ATOM 4069 C CA . GLU A 1 495 ? 62.187 24.256 -64.114 1.00 86.44 495 GLU A CA 1
ATOM 4070 C C . GLU A 1 495 ? 61.936 23.421 -65.378 1.00 86.44 495 GLU A C 1
ATOM 4072 O O . GLU A 1 495 ? 62.672 23.555 -66.357 1.00 86.44 495 GLU A O 1
ATOM 4077 N N . LEU A 1 496 ? 60.825 22.679 -65.430 1.00 90.19 496 LEU A N 1
ATOM 4078 C CA . LEU A 1 496 ? 60.420 21.888 -66.600 1.00 90.19 496 LEU A CA 1
ATOM 4079 C C . LEU A 1 496 ? 60.239 22.752 -67.864 1.00 90.19 496 LEU A C 1
ATOM 4081 O O . LEU A 1 496 ? 60.669 22.368 -68.956 1.00 90.19 496 LEU A O 1
ATOM 4085 N N . GLU A 1 497 ? 59.656 23.953 -67.755 1.00 88.06 497 GLU A N 1
ATOM 4086 C CA . GLU A 1 497 ? 59.537 24.868 -68.903 1.00 88.06 497 GLU A CA 1
ATOM 4087 C C . GLU A 1 497 ? 60.889 25.506 -69.292 1.00 88.06 497 GLU A C 1
ATOM 4089 O O . GLU A 1 497 ? 61.096 25.860 -70.458 1.00 88.06 497 GLU A O 1
ATOM 4094 N N . LEU A 1 498 ? 61.854 25.636 -68.372 1.00 85.69 498 LEU A N 1
ATOM 4095 C CA . LEU A 1 498 ? 63.236 25.979 -68.729 1.00 85.69 498 LEU A CA 1
ATOM 4096 C C . LEU A 1 498 ? 63.906 24.830 -69.497 1.00 85.69 498 LEU A C 1
ATOM 4098 O O . LEU A 1 498 ? 64.481 25.076 -70.561 1.00 85.69 498 LEU A O 1
ATOM 4102 N N . GLU A 1 499 ? 63.824 23.595 -69.000 1.00 88.44 499 GLU A N 1
ATOM 4103 C CA . GLU A 1 499 ? 64.398 22.410 -69.653 1.00 88.44 499 GLU A CA 1
ATOM 4104 C C . GLU A 1 499 ? 63.840 22.227 -71.068 1.00 88.44 499 GLU A C 1
ATOM 4106 O O . GLU A 1 499 ? 64.594 22.078 -72.035 1.00 88.44 499 GLU A O 1
ATOM 4111 N N . LYS A 1 500 ? 62.521 22.362 -71.219 1.00 89.94 500 LYS A N 1
ATOM 4112 C CA . LYS A 1 500 ? 61.812 22.336 -72.502 1.00 89.94 500 LYS A CA 1
ATOM 4113 C C . LYS A 1 500 ? 62.283 23.435 -73.460 1.00 89.94 500 LYS A C 1
ATOM 4115 O O . LYS A 1 500 ? 62.539 23.139 -74.630 1.00 89.94 500 LYS A O 1
ATOM 4120 N N . ARG A 1 501 ? 62.469 24.681 -73.002 1.00 88.00 501 ARG A N 1
ATOM 4121 C CA . ARG A 1 501 ? 63.048 25.767 -73.827 1.00 88.00 501 ARG A CA 1
ATOM 4122 C C . ARG A 1 501 ? 64.493 25.469 -74.235 1.00 88.00 501 ARG A C 1
ATOM 4124 O O . ARG A 1 501 ? 64.852 25.627 -75.406 1.00 88.00 501 ARG A O 1
ATOM 4131 N N . ILE A 1 502 ? 65.315 24.986 -73.303 1.00 88.25 502 ILE A N 1
ATOM 4132 C CA . ILE A 1 502 ? 66.701 24.557 -73.551 1.00 88.25 502 ILE A CA 1
ATOM 4133 C C . ILE A 1 502 ? 66.751 23.460 -74.621 1.00 88.25 502 ILE A C 1
ATOM 4135 O O . ILE A 1 502 ? 67.546 23.550 -75.564 1.00 88.25 502 ILE A O 1
ATOM 4139 N N . GLU A 1 503 ? 65.894 22.448 -74.513 1.00 89.50 503 GLU A N 1
ATOM 4140 C CA . GLU A 1 503 ? 65.876 21.313 -75.429 1.00 89.50 503 GLU A CA 1
ATOM 4141 C C . GLU A 1 503 ? 65.322 21.695 -76.810 1.00 89.50 503 GLU A C 1
ATOM 4143 O O . GLU A 1 503 ? 65.919 21.335 -77.825 1.00 89.50 503 GLU A O 1
ATOM 4148 N N . GLN A 1 504 ? 64.299 22.554 -76.893 1.00 89.25 504 GLN A N 1
ATOM 4149 C CA . GLN A 1 504 ? 63.871 23.154 -78.168 1.00 89.25 504 GLN A CA 1
ATOM 4150 C C . GLN A 1 504 ? 65.018 23.908 -78.865 1.00 89.25 504 GLN A C 1
ATOM 4152 O O . GLN A 1 504 ? 65.227 23.760 -80.077 1.00 89.25 504 GLN A O 1
ATOM 4157 N N . HIS A 1 505 ? 65.808 24.686 -78.115 1.00 87.38 505 HIS A N 1
ATOM 4158 C CA . HIS A 1 505 ? 66.990 25.359 -78.656 1.00 87.38 505 HIS A CA 1
ATOM 4159 C C . HIS A 1 505 ? 68.064 24.365 -79.126 1.00 87.38 505 HIS A C 1
ATOM 4161 O O . HIS A 1 505 ? 68.636 24.568 -80.205 1.00 87.38 505 HIS A O 1
ATOM 4167 N N . ARG A 1 506 ? 68.316 23.283 -78.375 1.00 89.50 506 ARG A N 1
ATOM 4168 C CA . ARG A 1 506 ? 69.248 22.206 -78.763 1.00 89.50 506 ARG A CA 1
ATOM 4169 C C . ARG A 1 506 ? 68.793 21.495 -80.035 1.00 89.50 506 ARG A C 1
ATOM 4171 O O . ARG A 1 506 ? 69.585 21.381 -80.968 1.00 89.50 506 ARG A O 1
ATOM 4178 N N . GLN A 1 507 ? 67.530 21.083 -80.127 1.00 88.31 507 GLN A N 1
ATOM 4179 C CA . GLN A 1 507 ? 66.970 20.407 -81.305 1.00 88.31 507 GLN A CA 1
ATOM 4180 C C . GLN A 1 507 ? 67.049 21.283 -82.554 1.00 88.31 507 GLN A C 1
ATOM 4182 O O . GLN A 1 507 ? 67.536 20.836 -83.597 1.00 88.31 507 GLN A O 1
ATOM 4187 N N . LYS A 1 508 ? 66.661 22.560 -82.442 1.00 87.56 508 LYS A N 1
ATOM 4188 C CA . LYS A 1 508 ? 66.784 23.529 -83.537 1.00 87.56 508 LYS A CA 1
ATOM 4189 C C . LYS A 1 508 ? 68.237 23.692 -83.987 1.00 87.56 508 LYS A C 1
ATOM 4191 O O . LYS A 1 508 ? 68.516 23.632 -85.185 1.00 87.56 508 LYS A O 1
ATOM 4196 N N . HIS A 1 509 ? 69.166 23.851 -83.043 1.00 86.50 509 HIS A N 1
ATOM 4197 C CA . HIS A 1 509 ? 70.590 23.956 -83.349 1.00 86.50 509 HIS A CA 1
ATOM 4198 C C . HIS A 1 509 ? 71.138 22.675 -84.001 1.00 86.50 509 HIS A C 1
ATOM 4200 O O . HIS A 1 509 ? 71.851 22.760 -84.996 1.00 86.50 509 HIS A O 1
ATOM 4206 N N . ASN A 1 510 ? 70.763 21.491 -83.515 1.00 88.12 510 ASN A N 1
ATOM 4207 C CA . ASN A 1 510 ? 71.173 20.207 -84.090 1.00 88.12 510 ASN A CA 1
ATOM 4208 C C . ASN A 1 510 ? 70.663 20.041 -85.530 1.00 88.12 510 ASN A C 1
ATOM 4210 O O . ASN A 1 510 ? 71.434 19.673 -86.418 1.00 88.12 510 ASN A O 1
ATOM 4214 N N . GLN A 1 511 ? 69.399 20.389 -85.792 1.00 86.69 511 GLN A N 1
ATOM 4215 C CA . GLN A 1 511 ? 68.825 20.350 -87.138 1.00 86.69 511 GLN A CA 1
ATOM 4216 C C . GLN A 1 511 ? 69.524 21.335 -88.089 1.00 86.69 511 GLN A C 1
ATOM 4218 O O . GLN A 1 511 ? 69.781 21.007 -89.252 1.00 86.69 511 GLN A O 1
ATOM 4223 N N . GLU A 1 512 ? 69.854 22.537 -87.610 1.00 84.31 512 GLU A N 1
ATOM 4224 C CA . GLU A 1 512 ? 70.642 23.518 -88.359 1.00 84.31 512 GLU A CA 1
ATOM 4225 C C . GLU A 1 512 ? 72.074 23.033 -88.630 1.00 84.31 512 GLU A C 1
ATOM 4227 O O . GLU A 1 512 ? 72.546 23.161 -89.763 1.00 84.31 512 GLU A O 1
ATOM 4232 N N . THR A 1 513 ? 72.739 22.430 -87.642 1.00 83.88 513 THR A N 1
ATOM 4233 C CA . THR A 1 513 ? 74.083 21.849 -87.773 1.00 83.88 513 THR A CA 1
ATOM 4234 C C . THR A 1 513 ? 74.094 20.725 -88.799 1.00 83.88 513 THR A C 1
ATOM 4236 O O . THR A 1 513 ? 74.895 20.781 -89.725 1.00 83.88 513 THR A O 1
ATOM 4239 N N . GLN A 1 514 ? 73.148 19.784 -88.750 1.00 86.00 514 GLN A N 1
ATOM 4240 C CA . GLN A 1 514 ? 73.037 18.695 -89.731 1.00 86.00 514 GLN A CA 1
ATOM 4241 C C . GLN A 1 514 ? 72.825 19.224 -91.168 1.00 86.00 514 GLN A C 1
ATOM 4243 O O . GLN A 1 514 ? 73.404 18.722 -92.139 1.00 86.00 514 GLN A O 1
ATOM 4248 N N . ASN A 1 515 ? 72.048 20.302 -91.323 1.00 84.12 515 ASN A N 1
ATOM 4249 C CA . ASN A 1 515 ? 71.879 20.996 -92.605 1.00 84.12 515 ASN A CA 1
ATOM 4250 C C . ASN A 1 515 ? 73.174 21.692 -93.078 1.00 84.12 515 ASN A C 1
ATOM 4252 O O . ASN A 1 515 ? 73.438 21.770 -94.284 1.00 84.12 515 ASN A O 1
ATOM 4256 N N . GLN A 1 516 ? 74.005 22.188 -92.156 1.00 80.75 516 GLN A N 1
ATOM 4257 C CA . GLN A 1 516 ? 75.320 22.750 -92.475 1.00 80.75 516 GLN A CA 1
ATOM 4258 C C . GLN A 1 516 ? 76.369 21.669 -92.768 1.00 80.75 516 GLN A C 1
ATOM 4260 O O . GLN A 1 516 ? 77.128 21.835 -93.720 1.00 80.75 516 GLN A O 1
ATOM 4265 N N . GLU A 1 517 ? 76.393 20.561 -92.028 1.00 83.75 517 GLU A N 1
ATOM 4266 C CA . GLU A 1 517 ? 77.296 19.421 -92.238 1.00 83.75 517 GLU A CA 1
ATOM 4267 C C . GLU A 1 517 ? 77.048 18.772 -93.597 1.00 83.75 517 GLU A C 1
ATOM 4269 O O . GLU A 1 517 ? 77.958 18.702 -94.415 1.00 83.75 517 GLU A O 1
ATOM 4274 N N . THR A 1 518 ? 75.795 18.448 -93.930 1.00 84.44 518 THR A N 1
ATOM 4275 C CA . THR A 1 518 ? 75.447 17.916 -95.263 1.00 84.44 518 THR A CA 1
ATOM 4276 C C . THR A 1 518 ? 75.746 18.893 -96.407 1.00 84.44 518 THR A C 1
ATOM 4278 O O . THR A 1 518 ? 75.932 18.472 -97.553 1.00 84.44 518 THR A O 1
ATOM 4281 N N . SER A 1 519 ? 75.796 20.201 -96.133 1.00 82.38 519 SER A N 1
ATOM 4282 C CA . SER A 1 519 ? 76.240 21.220 -97.095 1.00 82.38 519 SER A CA 1
ATOM 4283 C C . SER A 1 519 ? 77.766 21.290 -97.200 1.00 82.38 519 SER A C 1
ATOM 4285 O O . SER A 1 519 ? 78.290 21.471 -98.301 1.00 82.38 519 SER A O 1
ATOM 4287 N N . LEU A 1 520 ? 78.476 21.116 -96.083 1.00 83.88 520 LEU A N 1
ATOM 4288 C CA . LEU A 1 520 ? 79.933 21.068 -96.012 1.00 83.88 520 LEU A CA 1
ATOM 4289 C C . LEU A 1 520 ? 80.479 19.792 -96.665 1.00 83.88 520 LEU A C 1
ATOM 4291 O O . LEU A 1 520 ? 81.411 19.894 -97.454 1.00 83.88 520 LEU A O 1
ATOM 4295 N N . ASP A 1 521 ? 79.868 18.630 -96.436 1.00 86.25 521 ASP A N 1
ATOM 4296 C CA . ASP A 1 521 ? 80.251 17.349 -97.044 1.00 86.25 521 ASP A CA 1
ATOM 4297 C C . ASP A 1 521 ? 80.151 17.390 -98.569 1.00 86.25 521 ASP A C 1
ATOM 4299 O O . ASP A 1 521 ? 81.112 17.058 -99.261 1.00 86.25 521 ASP A O 1
ATOM 4303 N N . LYS A 1 522 ? 79.046 17.920 -99.116 1.00 85.12 522 LYS A N 1
ATOM 4304 C CA . LYS A 1 522 ? 78.912 18.173 -100.566 1.00 85.12 522 LYS A CA 1
ATOM 4305 C C . LYS A 1 522 ? 80.053 19.041 -101.103 1.00 85.12 522 LYS A C 1
ATOM 4307 O O . LYS A 1 522 ? 80.481 18.868 -102.243 1.00 85.12 522 LYS A O 1
ATOM 4312 N N . LEU A 1 523 ? 80.542 19.978 -100.295 1.00 83.31 523 LEU A N 1
ATOM 4313 C CA . LEU A 1 523 ? 81.602 20.913 -100.656 1.00 83.31 523 LEU A CA 1
ATOM 4314 C C . LEU A 1 523 ? 83.004 20.285 -100.496 1.00 83.31 523 LEU A C 1
ATOM 4316 O O . LEU A 1 523 ? 83.890 20.548 -101.311 1.00 83.31 523 LEU A O 1
ATOM 4320 N N . LEU A 1 524 ? 83.190 19.391 -99.521 1.00 81.62 524 LEU A N 1
ATOM 4321 C CA . LEU A 1 524 ? 84.379 18.549 -99.347 1.00 81.62 524 LEU A CA 1
ATOM 4322 C C . LEU A 1 524 ? 84.503 17.491 -100.453 1.00 81.62 524 LEU A C 1
ATOM 4324 O O . LEU A 1 524 ? 85.605 17.253 -100.948 1.00 81.62 524 LEU A O 1
ATOM 4328 N N . ASP A 1 525 ? 83.398 16.907 -100.909 1.00 83.56 525 ASP A N 1
ATOM 4329 C CA . ASP A 1 525 ? 83.399 16.000 -102.059 1.00 83.56 525 ASP A CA 1
ATOM 4330 C C . ASP A 1 525 ? 83.661 16.748 -103.371 1.00 83.56 525 ASP A C 1
ATOM 4332 O O . ASP A 1 525 ? 84.455 16.278 -104.189 1.00 83.56 525 ASP A O 1
ATOM 4336 N N . GLN A 1 526 ? 83.112 17.958 -103.544 1.00 81.81 526 GLN A N 1
ATOM 4337 C CA . GLN A 1 526 ? 83.507 18.843 -104.648 1.00 81.81 526 GLN A CA 1
ATOM 4338 C C . GLN A 1 526 ? 85.020 19.098 -104.643 1.00 81.81 526 GLN A C 1
ATOM 4340 O O . GLN A 1 526 ? 85.646 18.981 -105.696 1.00 81.81 526 GLN A O 1
ATOM 4345 N N . LEU A 1 527 ? 85.610 19.389 -103.476 1.00 79.00 527 LEU A N 1
ATOM 4346 C CA . LEU A 1 527 ? 87.055 19.577 -103.294 1.00 79.00 527 LEU A CA 1
ATOM 4347 C C . LEU A 1 527 ? 87.874 18.330 -103.646 1.00 79.00 527 LEU A C 1
ATOM 4349 O O . LEU A 1 527 ? 88.887 18.455 -104.330 1.00 79.00 527 LEU A O 1
ATOM 4353 N N . ARG A 1 528 ? 87.433 17.136 -103.232 1.00 81.56 528 ARG A N 1
ATOM 4354 C CA . ARG A 1 528 ? 88.089 15.858 -103.573 1.00 81.56 528 ARG A CA 1
ATOM 4355 C C . ARG A 1 528 ? 88.054 15.549 -105.073 1.00 81.56 528 ARG A C 1
ATOM 4357 O O . ARG A 1 528 ? 88.941 14.856 -105.560 1.00 81.56 528 ARG A O 1
ATOM 4364 N N . GLN A 1 529 ? 87.041 16.036 -105.789 1.00 82.06 529 GLN A N 1
ATOM 4365 C CA . GLN A 1 529 ? 86.834 15.767 -107.217 1.00 82.06 529 GLN A CA 1
ATOM 4366 C C . GLN A 1 529 ? 87.396 16.855 -108.157 1.00 82.06 529 GLN A C 1
ATOM 4368 O O . GLN A 1 529 ? 87.467 16.622 -109.365 1.00 82.06 529 GLN A O 1
ATOM 4373 N N . GLN A 1 530 ? 87.797 18.034 -107.657 1.00 76.88 530 GLN A N 1
ATOM 4374 C CA . GLN A 1 530 ? 88.343 19.101 -108.513 1.00 76.88 530 GLN A CA 1
ATOM 4375 C C . GLN A 1 530 ? 89.724 18.746 -109.085 1.00 76.88 530 GLN A C 1
ATOM 4377 O O . GLN A 1 530 ? 90.643 18.384 -108.358 1.00 76.88 530 GLN A O 1
ATOM 4382 N N . SER A 1 531 ? 89.898 18.964 -110.392 1.00 77.12 531 SER A N 1
ATOM 4383 C CA . SER A 1 531 ? 91.163 18.756 -111.118 1.00 77.12 531 SER A CA 1
ATOM 4384 C C . SER A 1 531 ? 91.912 20.048 -111.479 1.00 77.12 531 SER A C 1
ATOM 4386 O O . SER A 1 531 ? 92.983 19.986 -112.079 1.00 77.12 531 SER A O 1
ATOM 4388 N N . GLN A 1 532 ? 91.365 21.220 -111.135 1.00 75.06 532 GLN A N 1
ATOM 4389 C CA . GLN A 1 532 ? 91.919 22.536 -111.476 1.00 75.06 532 GLN A CA 1
ATOM 4390 C C . GLN A 1 532 ? 92.187 23.357 -110.210 1.00 75.06 532 GLN A C 1
ATOM 4392 O O . GLN A 1 532 ? 91.299 23.504 -109.369 1.00 75.06 532 GLN A O 1
ATOM 4397 N N . GLU A 1 533 ? 93.391 23.923 -110.092 1.00 82.38 533 GLU A N 1
ATOM 4398 C CA . GLU A 1 533 ? 93.859 24.648 -108.899 1.00 82.38 533 GLU A CA 1
ATOM 4399 C C . GLU A 1 533 ? 92.982 25.864 -108.552 1.00 82.38 533 GLU A C 1
ATOM 4401 O O . GLU A 1 533 ? 92.631 26.071 -107.391 1.00 82.38 533 GLU A O 1
ATOM 4406 N N . GLU A 1 534 ? 92.563 26.636 -109.556 1.00 79.69 534 GLU A N 1
ATOM 4407 C CA . GLU A 1 534 ? 91.700 27.814 -109.383 1.00 79.69 534 GLU A CA 1
ATOM 4408 C C . GLU A 1 534 ? 90.331 27.426 -108.804 1.00 79.69 534 GLU A C 1
ATOM 4410 O O . GLU A 1 534 ? 89.868 28.009 -107.820 1.00 79.69 534 GLU A O 1
ATOM 4415 N N . SER A 1 535 ? 89.720 26.375 -109.358 1.00 77.94 535 SER A N 1
ATOM 4416 C CA . SER A 1 535 ? 88.464 25.802 -108.870 1.00 77.94 535 SER A CA 1
ATOM 4417 C C . SER A 1 535 ? 88.623 25.241 -107.457 1.00 77.94 535 SER A C 1
ATOM 4419 O O . SER A 1 535 ? 87.776 25.501 -106.601 1.00 77.94 535 SER A O 1
ATOM 4421 N N . LEU A 1 536 ? 89.719 24.530 -107.172 1.00 80.31 536 LEU A N 1
ATOM 4422 C CA . LEU A 1 536 ? 90.028 24.012 -105.836 1.00 80.31 536 LEU A CA 1
ATOM 4423 C C . LEU A 1 536 ? 90.144 25.150 -104.808 1.00 80.31 536 LEU A C 1
ATOM 4425 O O . LEU A 1 536 ? 89.581 25.054 -103.719 1.00 80.31 536 LEU A O 1
ATOM 4429 N N . LYS A 1 537 ? 90.802 26.258 -105.169 1.00 83.56 537 LYS A N 1
ATOM 4430 C CA . LYS A 1 537 ? 90.956 27.443 -104.314 1.00 83.56 537 LYS A CA 1
ATOM 4431 C C . LYS A 1 537 ? 89.618 28.124 -104.012 1.00 83.56 537 LYS A C 1
ATOM 4433 O O . LYS A 1 537 ? 89.338 28.412 -102.852 1.00 83.56 537 LYS A O 1
ATOM 4438 N N . ILE A 1 538 ? 88.753 28.289 -105.017 1.00 83.19 538 ILE A N 1
ATOM 4439 C CA . ILE A 1 538 ? 87.395 28.833 -104.828 1.00 83.19 538 ILE A CA 1
ATOM 4440 C C . ILE A 1 538 ? 86.576 27.953 -103.869 1.00 83.19 538 ILE A C 1
ATOM 4442 O O . ILE A 1 538 ? 85.883 28.475 -102.995 1.00 83.19 538 ILE A O 1
ATOM 4446 N N . HIS A 1 539 ? 86.652 26.625 -103.997 1.00 82.44 539 HIS A N 1
ATOM 4447 C CA . HIS A 1 539 ? 85.961 25.726 -103.069 1.00 82.44 539 HIS A CA 1
ATOM 4448 C C . HIS A 1 539 ? 86.613 25.723 -101.672 1.00 82.44 539 HIS A C 1
ATOM 4450 O O . HIS A 1 539 ? 85.894 25.664 -100.682 1.00 82.44 539 HIS A O 1
ATOM 4456 N N . MET A 1 540 ? 87.937 25.876 -101.551 1.00 83.56 540 MET A N 1
ATOM 4457 C CA . MET A 1 540 ? 88.624 26.017 -100.257 1.00 83.56 540 MET A CA 1
ATOM 4458 C C . MET A 1 540 ? 88.183 27.281 -99.513 1.00 83.56 540 MET A C 1
ATOM 4460 O O . MET A 1 540 ? 87.905 27.226 -98.313 1.00 83.56 540 MET A O 1
ATOM 4464 N N . ASP A 1 541 ? 88.070 28.411 -100.212 1.00 85.06 541 ASP A N 1
ATOM 4465 C CA . ASP A 1 541 ? 87.598 29.657 -99.608 1.00 85.06 541 ASP A CA 1
ATOM 4466 C C . ASP A 1 541 ? 86.111 29.564 -99.222 1.00 85.06 541 ASP A C 1
ATOM 4468 O O . ASP A 1 541 ? 85.745 29.998 -98.129 1.00 85.06 541 ASP A O 1
ATOM 4472 N N . LYS A 1 542 ? 85.268 28.896 -100.028 1.00 85.12 542 LYS A N 1
ATOM 4473 C CA . LYS A 1 542 ? 83.891 28.556 -99.620 1.00 85.12 542 LYS A CA 1
ATOM 4474 C C . LYS A 1 542 ? 83.857 27.650 -98.381 1.00 85.12 542 LYS A C 1
ATOM 4476 O O . LYS A 1 542 ? 83.094 27.921 -97.463 1.00 85.12 542 LYS A O 1
ATOM 4481 N N . ALA A 1 543 ? 84.686 26.607 -98.305 1.00 86.38 543 ALA A N 1
ATOM 4482 C CA . ALA A 1 543 ? 84.753 25.736 -97.127 1.00 86.38 543 ALA A CA 1
ATOM 4483 C C . ALA A 1 543 ? 85.128 26.531 -95.865 1.00 86.38 543 ALA A C 1
ATOM 4485 O O . ALA A 1 543 ? 84.512 26.367 -94.814 1.00 86.38 543 ALA A O 1
ATOM 4486 N N . ARG A 1 544 ? 86.084 27.463 -95.978 1.00 86.44 544 ARG A N 1
ATOM 4487 C CA . ARG A 1 544 ? 86.462 28.373 -94.886 1.00 86.44 544 ARG A CA 1
ATOM 4488 C C . ARG A 1 544 ? 85.330 29.314 -94.476 1.00 86.44 544 ARG A C 1
ATOM 4490 O O . ARG A 1 544 ? 85.156 29.535 -93.278 1.00 86.44 544 ARG A O 1
ATOM 4497 N N . THR A 1 545 ? 84.554 29.861 -95.416 1.00 83.88 545 THR A N 1
ATOM 4498 C CA . THR A 1 545 ? 83.391 30.692 -95.058 1.00 83.88 545 THR A CA 1
ATOM 4499 C C . THR A 1 545 ? 82.270 29.869 -94.424 1.00 83.88 545 THR A C 1
ATOM 4501 O O . THR A 1 545 ? 81.670 30.344 -93.462 1.00 83.88 545 THR A O 1
ATOM 4504 N N . PHE A 1 546 ? 82.043 28.626 -94.865 1.00 82.62 546 PHE A N 1
ATOM 4505 C CA . PHE A 1 546 ? 81.117 27.688 -94.217 1.00 82.62 546 PHE A CA 1
ATOM 4506 C C . PHE A 1 546 ? 81.546 27.336 -92.785 1.00 82.62 546 PHE A C 1
ATOM 4508 O O . PHE A 1 546 ? 80.744 27.490 -91.869 1.00 82.62 546 PHE A O 1
ATOM 4515 N N . LEU A 1 547 ? 82.811 26.966 -92.561 1.00 87.06 547 LEU A N 1
ATOM 4516 C CA . LEU A 1 547 ? 83.344 26.688 -91.218 1.00 87.06 547 LEU A CA 1
ATOM 4517 C C . LEU A 1 547 ? 83.274 27.916 -90.295 1.00 87.06 547 LEU A C 1
ATOM 4519 O O . LEU A 1 547 ? 82.966 27.792 -89.110 1.00 87.06 547 LEU A O 1
ATOM 4523 N N . LYS A 1 548 ? 83.511 29.122 -90.829 1.00 87.62 548 LYS A N 1
ATOM 4524 C CA . LYS A 1 548 ? 83.334 30.365 -90.066 1.00 87.62 548 LYS A CA 1
ATOM 4525 C C . LYS A 1 548 ? 81.861 30.608 -89.704 1.00 87.62 548 LYS A C 1
ATOM 4527 O O . LYS A 1 548 ? 81.595 31.038 -88.588 1.00 87.62 548 LYS A O 1
ATOM 4532 N N . ASN A 1 549 ? 80.933 30.309 -90.616 1.00 86.31 549 ASN A N 1
ATOM 4533 C CA . ASN A 1 549 ? 79.488 30.415 -90.391 1.00 86.31 549 ASN A CA 1
ATOM 4534 C C . ASN A 1 549 ? 79.006 29.413 -89.324 1.00 86.31 549 ASN A C 1
ATOM 4536 O O . ASN A 1 549 ? 78.291 29.810 -88.406 1.00 86.31 549 ASN A O 1
ATOM 4540 N N . MET A 1 550 ? 79.472 28.157 -89.380 1.00 84.94 550 MET A N 1
ATOM 4541 C CA . MET A 1 550 ? 79.271 27.162 -88.315 1.00 84.94 550 MET A CA 1
ATOM 4542 C C . MET A 1 550 ? 79.732 27.710 -86.959 1.00 84.94 550 MET A C 1
ATOM 4544 O O . MET A 1 550 ? 78.932 27.776 -86.030 1.00 84.94 550 MET A O 1
ATOM 4548 N N . LYS A 1 551 ? 80.979 28.203 -86.850 1.00 88.56 551 LYS A N 1
ATOM 4549 C CA . LYS A 1 551 ? 81.497 28.775 -85.591 1.00 88.56 551 LYS A CA 1
ATOM 4550 C C . LYS A 1 551 ? 80.600 29.893 -85.046 1.00 88.56 551 LYS A C 1
ATOM 4552 O O . LYS A 1 551 ? 80.261 29.860 -83.868 1.00 88.56 551 LYS A O 1
ATOM 4557 N N . SER A 1 552 ? 80.170 30.832 -85.893 1.00 86.62 552 SER A N 1
ATOM 4558 C CA . SER A 1 552 ? 79.265 31.903 -85.455 1.00 86.62 552 SER A CA 1
ATOM 4559 C C . SER A 1 552 ? 77.884 31.400 -85.023 1.00 86.62 552 SER A C 1
ATOM 4561 O O . SER A 1 552 ? 77.269 32.030 -84.172 1.00 86.62 552 SER A O 1
ATOM 4563 N N . ARG A 1 553 ? 77.391 30.265 -85.544 1.00 83.88 553 ARG A N 1
ATOM 4564 C CA . ARG A 1 553 ? 76.128 29.673 -85.066 1.00 83.88 553 ARG A CA 1
ATOM 4565 C C . ARG A 1 553 ? 76.261 29.029 -83.694 1.00 83.88 553 ARG A C 1
ATOM 4567 O O . ARG A 1 553 ? 75.389 29.269 -82.870 1.00 83.88 553 ARG A O 1
ATOM 4574 N N . TYR A 1 554 ? 77.356 28.320 -83.419 1.00 86.19 554 TYR A N 1
ATOM 4575 C CA . TYR A 1 554 ? 77.652 27.836 -82.065 1.00 86.19 554 TYR A CA 1
ATOM 4576 C C . TYR A 1 554 ? 77.777 29.000 -81.066 1.00 86.19 554 TYR A C 1
ATOM 4578 O O . TYR A 1 554 ? 77.257 28.915 -79.958 1.00 86.19 554 TYR A O 1
ATOM 4586 N N . GLU A 1 555 ? 78.405 30.112 -81.467 1.00 89.69 555 GLU A N 1
ATOM 4587 C CA . GLU A 1 555 ? 78.475 31.336 -80.653 1.00 89.69 555 GLU A CA 1
ATOM 4588 C C . GLU A 1 555 ? 77.079 31.939 -80.401 1.00 89.69 555 GLU A C 1
ATOM 4590 O O . GLU A 1 555 ? 76.743 32.237 -79.257 1.00 89.69 555 GLU A O 1
ATOM 4595 N N . CYS A 1 556 ? 76.230 32.060 -81.429 1.00 86.19 556 CYS A N 1
ATOM 4596 C CA . CYS A 1 556 ? 74.847 32.524 -81.269 1.00 86.19 556 CYS A CA 1
ATOM 4597 C C . CYS A 1 556 ? 73.989 31.578 -80.412 1.00 86.19 556 CYS A C 1
ATOM 4599 O O . CYS A 1 556 ? 73.213 32.054 -79.588 1.00 86.19 556 CYS A O 1
ATOM 4601 N N . PHE A 1 557 ? 74.124 30.261 -80.579 1.00 88.19 557 PHE A N 1
ATOM 4602 C CA . PHE A 1 557 ? 73.418 29.261 -79.775 1.00 88.19 557 PHE A CA 1
ATOM 4603 C C . PHE A 1 557 ? 73.826 29.335 -78.304 1.00 88.19 557 PHE A C 1
ATOM 4605 O O . PHE A 1 557 ? 72.955 29.334 -77.441 1.00 88.19 557 PHE A O 1
ATOM 4612 N N . HIS A 1 558 ? 75.122 29.485 -78.014 1.00 88.25 558 HIS A N 1
ATOM 4613 C CA . HIS A 1 558 ? 75.595 29.684 -76.646 1.00 88.25 558 HIS A CA 1
ATOM 4614 C C . HIS A 1 558 ? 75.002 30.954 -76.019 1.00 88.25 558 HIS A C 1
ATOM 4616 O O . HIS A 1 558 ? 74.490 30.886 -74.908 1.00 88.25 558 HIS A O 1
ATOM 4622 N N . ILE A 1 559 ? 74.980 32.080 -76.746 1.00 89.75 559 ILE A N 1
ATOM 4623 C CA . ILE A 1 559 ? 74.369 33.335 -76.267 1.00 89.75 559 ILE A CA 1
ATOM 4624 C C . ILE A 1 559 ? 72.868 33.162 -75.982 1.00 89.75 559 ILE A C 1
ATOM 4626 O O . ILE A 1 559 ? 72.394 33.635 -74.951 1.00 89.75 559 ILE A O 1
ATOM 4630 N N . LEU A 1 560 ? 72.125 32.482 -76.863 1.00 88.75 560 LEU A N 1
ATOM 4631 C CA . LEU A 1 560 ? 70.700 32.195 -76.654 1.00 88.75 560 LEU A CA 1
ATOM 4632 C C . LEU A 1 560 ? 70.482 31.307 -75.424 1.00 88.75 560 LEU A C 1
ATOM 4634 O O . LEU A 1 560 ? 69.684 31.651 -74.562 1.00 88.75 560 LEU A O 1
ATOM 4638 N N . LEU A 1 561 ? 71.234 30.211 -75.306 1.00 89.00 561 LEU A N 1
ATOM 4639 C CA . LEU A 1 561 ? 71.119 29.283 -74.183 1.00 89.00 561 LEU A CA 1
ATOM 4640 C C . LEU A 1 561 ? 71.467 29.958 -72.847 1.00 89.00 561 LEU A C 1
ATOM 4642 O O . LEU A 1 561 ? 70.756 29.783 -71.863 1.00 89.00 561 LEU A O 1
ATOM 4646 N N . THR A 1 562 ? 72.525 30.774 -72.819 1.00 89.00 562 THR A N 1
ATOM 4647 C CA . THR A 1 562 ? 72.875 31.579 -71.644 1.00 89.00 562 THR A CA 1
ATOM 4648 C C . THR A 1 562 ? 71.781 32.590 -71.310 1.00 89.00 562 THR A C 1
ATOM 4650 O O . THR A 1 562 ? 71.512 32.777 -70.131 1.00 89.00 562 THR A O 1
ATOM 4653 N N . LYS A 1 563 ? 71.116 33.213 -72.293 1.00 88.62 563 LYS A N 1
ATOM 4654 C CA . LYS A 1 563 ? 69.983 34.111 -72.017 1.00 88.62 563 LYS A CA 1
ATOM 4655 C C . LYS A 1 563 ? 68.846 33.368 -71.307 1.00 88.62 563 LYS A C 1
ATOM 4657 O O . LYS A 1 563 ? 68.425 33.824 -70.251 1.00 88.62 563 LYS A O 1
ATOM 4662 N N . GLU A 1 564 ? 68.393 32.234 -71.844 1.00 88.62 564 GLU A N 1
ATOM 4663 C CA . GLU A 1 564 ? 67.285 31.468 -71.248 1.00 88.62 564 GLU A CA 1
ATOM 4664 C C . GLU A 1 564 ? 67.612 31.004 -69.816 1.00 88.62 564 GLU A C 1
ATOM 4666 O O . GLU A 1 564 ? 66.801 31.181 -68.908 1.00 88.62 564 GLU A O 1
ATOM 4671 N N . VAL A 1 565 ? 68.831 30.500 -69.581 1.00 88.94 565 VAL A N 1
ATOM 4672 C CA . VAL A 1 565 ? 69.292 30.090 -68.239 1.00 88.94 565 VAL A CA 1
ATOM 4673 C 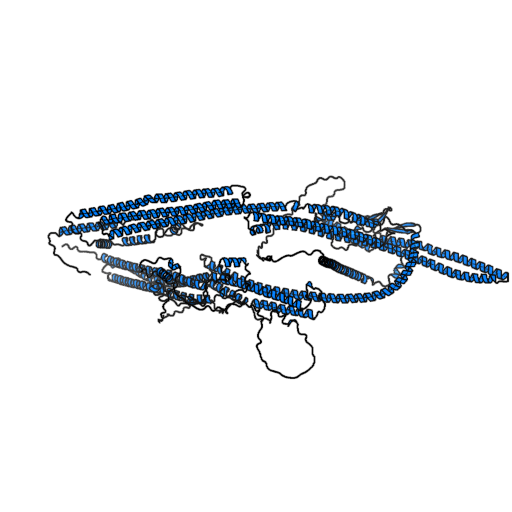C . VAL A 1 565 ? 69.398 31.278 -67.275 1.00 88.94 565 VAL A C 1
ATOM 4675 O O . VAL A 1 565 ? 69.061 31.140 -66.104 1.00 88.94 565 VAL A O 1
ATOM 4678 N N . MET A 1 566 ? 69.833 32.455 -67.737 1.00 87.81 566 MET A N 1
ATOM 4679 C CA . MET A 1 566 ? 69.960 33.648 -66.886 1.00 87.81 566 MET A CA 1
ATOM 4680 C C . MET A 1 566 ? 68.616 34.315 -66.550 1.00 87.81 566 MET A C 1
ATOM 4682 O O . MET A 1 566 ? 68.572 35.134 -65.634 1.00 87.81 566 MET A O 1
ATOM 4686 N N . GLU A 1 567 ? 67.527 33.975 -67.245 1.00 86.75 567 GLU A N 1
ATOM 4687 C CA . GLU A 1 567 ? 66.174 34.437 -66.902 1.00 86.75 567 GLU A CA 1
ATOM 4688 C C . GLU A 1 567 ? 65.552 33.621 -65.753 1.00 86.75 567 GLU A C 1
ATOM 4690 O O . GLU A 1 567 ? 64.797 34.177 -64.954 1.00 86.75 567 GLU A O 1
ATOM 4695 N N . TYR A 1 568 ? 65.915 32.341 -65.601 1.00 88.19 568 TYR A N 1
ATOM 4696 C CA . TYR A 1 568 ? 65.337 31.451 -64.584 1.00 88.19 568 TYR A CA 1
ATOM 4697 C C . TYR A 1 568 ? 65.545 31.908 -63.125 1.00 88.19 568 TYR A C 1
ATOM 4699 O O . TYR A 1 568 ? 64.551 31.955 -62.402 1.00 88.19 568 TYR A O 1
ATOM 4707 N N . PRO A 1 569 ? 66.736 32.362 -62.675 1.00 87.44 569 PRO A N 1
ATOM 4708 C CA . PRO A 1 569 ? 66.900 32.915 -61.327 1.00 87.44 569 PRO A CA 1
ATOM 4709 C C . PRO A 1 569 ? 65.958 34.087 -61.014 1.00 87.44 569 PRO A C 1
ATOM 4711 O O . PRO A 1 569 ? 65.593 34.283 -59.860 1.00 87.44 569 PRO A O 1
ATOM 4714 N N . GLY A 1 570 ? 65.539 34.858 -62.025 1.00 84.56 570 GLY A N 1
ATOM 4715 C CA . GLY A 1 570 ? 64.543 35.920 -61.862 1.00 84.56 570 GLY A CA 1
ATOM 4716 C C . GLY A 1 570 ? 63.119 35.396 -61.653 1.00 84.56 570 GLY A C 1
ATOM 4717 O O . GLY A 1 570 ? 62.350 36.018 -60.923 1.00 84.56 570 GLY A O 1
ATOM 4718 N N . LEU A 1 571 ? 62.780 34.250 -62.252 1.00 86.00 571 LEU A N 1
ATOM 4719 C CA . LEU A 1 571 ? 61.494 33.573 -62.061 1.00 86.00 571 LEU A CA 1
ATOM 4720 C C . LEU A 1 571 ? 61.422 32.911 -60.678 1.00 86.00 571 LEU A C 1
ATOM 4722 O O . LEU A 1 571 ? 60.487 33.194 -59.932 1.00 86.00 571 LEU A O 1
ATOM 4726 N N . VAL A 1 572 ? 62.466 32.168 -60.287 1.00 85.81 572 VAL A N 1
ATOM 4727 C CA . VAL A 1 572 ? 62.603 31.573 -58.941 1.00 85.81 572 VAL A CA 1
ATOM 4728 C C . VAL A 1 572 ? 62.503 32.644 -57.854 1.00 85.81 572 VAL A C 1
ATOM 4730 O O . VAL A 1 572 ? 61.805 32.465 -56.862 1.00 85.81 572 VAL A O 1
ATOM 4733 N N . LEU A 1 573 ? 63.158 33.794 -58.048 1.00 83.50 573 LEU A N 1
ATOM 4734 C CA . LEU A 1 573 ? 63.101 34.912 -57.107 1.00 83.50 573 LEU A CA 1
ATOM 4735 C C . LEU A 1 573 ? 61.709 35.557 -57.032 1.00 83.50 573 LEU A C 1
ATOM 4737 O O . LEU A 1 573 ? 61.254 35.908 -55.944 1.00 83.50 573 LEU A O 1
ATOM 4741 N N . LYS A 1 574 ? 61.024 35.715 -58.174 1.00 85.19 574 LYS A N 1
ATOM 4742 C CA . LYS A 1 574 ? 59.636 36.197 -58.203 1.00 85.19 574 LYS A CA 1
ATOM 4743 C C . LYS A 1 574 ? 58.735 35.250 -57.410 1.00 85.19 574 LYS A C 1
ATOM 4745 O O . LYS A 1 574 ? 57.951 35.716 -56.593 1.00 85.19 574 LYS A O 1
ATOM 4750 N N . GLU A 1 575 ? 58.892 33.950 -57.625 1.00 87.12 575 GLU A N 1
ATOM 4751 C CA . GLU A 1 575 ? 58.105 32.907 -56.973 1.00 87.12 575 GLU A CA 1
ATOM 4752 C C . GLU A 1 575 ? 58.391 32.818 -55.464 1.00 87.12 575 GLU A C 1
ATOM 4754 O O . GLU A 1 575 ? 57.465 32.765 -54.662 1.00 87.12 575 GLU A O 1
ATOM 4759 N N . LEU A 1 576 ? 59.653 32.946 -55.043 1.00 83.44 576 LEU A N 1
ATOM 4760 C CA . LEU A 1 576 ? 60.030 33.049 -53.628 1.00 83.44 576 LEU A CA 1
ATOM 4761 C C . LEU A 1 576 ? 59.392 34.271 -52.939 1.00 83.44 576 LEU A C 1
ATOM 4763 O O . LEU A 1 576 ? 58.904 34.171 -51.812 1.00 83.44 576 LEU A O 1
ATOM 4767 N N . ASN A 1 577 ? 59.360 35.419 -53.623 1.00 83.12 577 ASN A N 1
ATOM 4768 C CA . ASN A 1 577 ? 58.715 36.631 -53.113 1.00 83.12 577 ASN A CA 1
ATOM 4769 C C . ASN A 1 577 ? 57.178 36.471 -53.060 1.00 83.12 577 ASN A C 1
ATOM 4771 O O . ASN A 1 577 ? 56.553 36.924 -52.100 1.00 83.12 577 ASN A O 1
ATOM 4775 N N . CYS A 1 578 ? 56.568 35.787 -54.037 1.00 83.25 578 CYS A N 1
ATOM 4776 C CA . CYS A 1 578 ? 55.147 35.419 -54.017 1.00 83.25 578 CYS A CA 1
ATOM 4777 C C . CYS A 1 578 ? 54.817 34.470 -52.854 1.00 83.25 578 CYS A C 1
ATOM 4779 O O . CYS A 1 578 ? 53.856 34.717 -52.130 1.00 83.25 578 CYS A O 1
ATOM 4781 N N . TYR A 1 579 ? 55.639 33.452 -52.598 1.00 83.44 579 TYR A N 1
ATOM 4782 C CA . TYR A 1 579 ? 55.478 32.570 -51.441 1.00 83.44 579 TYR A CA 1
ATOM 4783 C C . TYR A 1 579 ? 55.614 33.324 -50.109 1.00 83.44 579 TYR A C 1
ATOM 4785 O O . TYR A 1 579 ? 54.764 33.166 -49.232 1.00 83.44 579 TYR A O 1
ATOM 4793 N N . SER A 1 580 ? 56.603 34.220 -49.967 1.00 79.25 580 SER A N 1
ATOM 4794 C CA . SER A 1 580 ? 56.711 35.069 -48.769 1.00 79.25 580 SER A CA 1
ATOM 4795 C C . SER A 1 580 ? 55.482 35.962 -48.575 1.00 79.25 580 SER A C 1
ATOM 4797 O O . SER A 1 580 ? 55.032 36.120 -47.438 1.00 79.25 580 SER A O 1
ATOM 4799 N N . PHE A 1 581 ? 54.919 36.515 -49.654 1.00 78.81 581 PHE A N 1
ATOM 4800 C CA . PHE A 1 581 ? 53.671 37.273 -49.597 1.00 78.81 581 PHE A CA 1
ATOM 4801 C C . PHE A 1 581 ? 52.513 36.401 -49.096 1.00 78.81 581 PHE A C 1
ATOM 4803 O O . PHE A 1 581 ? 51.856 36.766 -48.119 1.00 78.81 581 PHE A O 1
ATOM 4810 N N . THR A 1 582 ? 52.301 35.229 -49.698 1.00 81.94 582 THR A N 1
ATOM 4811 C CA . THR A 1 582 ? 51.177 34.341 -49.366 1.00 81.94 582 THR A CA 1
ATOM 4812 C C . THR A 1 582 ? 51.273 33.791 -47.941 1.00 81.94 582 THR A C 1
ATOM 4814 O O . THR A 1 582 ? 50.268 33.793 -47.230 1.00 81.94 582 THR A O 1
ATOM 4817 N N . LEU A 1 583 ? 52.476 33.438 -47.471 1.00 80.31 583 LEU A N 1
ATOM 4818 C CA . LEU A 1 583 ? 52.723 33.126 -46.058 1.00 80.31 583 LEU A CA 1
ATOM 4819 C C . LEU A 1 583 ? 52.374 34.312 -45.146 1.00 80.31 583 LEU A C 1
ATOM 4821 O O . LEU A 1 583 ? 51.654 34.142 -44.167 1.00 80.31 583 LEU A O 1
ATOM 4825 N N . SER A 1 584 ? 52.849 35.526 -45.454 1.00 76.75 584 SER A N 1
ATOM 4826 C CA . SER A 1 584 ? 52.552 36.704 -44.620 1.00 76.75 584 SER A CA 1
ATOM 4827 C C . SER A 1 584 ? 51.048 37.017 -44.557 1.00 76.75 584 SER A C 1
ATOM 4829 O O . SER A 1 584 ? 50.558 37.529 -43.548 1.00 76.75 584 SER A O 1
ATOM 4831 N N . ARG A 1 585 ? 50.294 36.665 -45.609 1.00 77.69 585 ARG A N 1
ATOM 4832 C CA . ARG A 1 585 ? 48.831 36.731 -45.614 1.00 77.69 585 ARG A CA 1
ATOM 4833 C C . ARG A 1 585 ? 48.226 35.690 -44.673 1.00 77.69 585 ARG A C 1
ATOM 4835 O O . ARG A 1 585 ? 47.488 36.074 -43.777 1.00 77.69 585 ARG A O 1
ATOM 4842 N N . HIS A 1 586 ? 48.592 34.417 -44.840 1.00 77.25 586 HIS A N 1
ATOM 4843 C CA . HIS A 1 586 ? 48.083 33.289 -44.042 1.00 77.25 586 HIS A CA 1
ATOM 4844 C C . HIS A 1 586 ? 48.301 33.465 -42.534 1.00 77.25 586 HIS A C 1
ATOM 4846 O O . HIS A 1 586 ? 47.375 33.305 -41.750 1.00 77.25 586 HIS A O 1
ATOM 4852 N N . PHE A 1 587 ? 49.495 33.901 -42.139 1.00 74.75 587 PHE A N 1
ATOM 4853 C CA . PHE A 1 587 ? 49.862 34.117 -40.737 1.00 74.75 587 PHE A CA 1
ATOM 4854 C C . PHE A 1 587 ? 49.513 35.522 -40.202 1.00 74.75 587 PHE A C 1
ATOM 4856 O O . PHE A 1 587 ? 50.047 35.938 -39.177 1.00 74.75 587 PHE A O 1
ATOM 4863 N N . PHE A 1 588 ? 48.694 36.301 -40.921 1.00 72.19 588 PHE A N 1
ATOM 4864 C CA . PHE A 1 588 ? 48.310 37.683 -40.578 1.00 72.19 588 PHE A CA 1
ATOM 4865 C C . PHE A 1 588 ? 49.486 38.649 -40.290 1.00 72.19 588 PHE A C 1
ATOM 4867 O O . PHE A 1 588 ? 49.316 39.692 -39.654 1.00 72.19 588 PHE A O 1
ATOM 4874 N N . ILE A 1 589 ? 50.683 38.337 -40.794 1.00 74.50 589 ILE A N 1
ATOM 4875 C CA . ILE A 1 589 ? 51.933 39.082 -40.603 1.00 74.50 589 ILE A CA 1
ATOM 4876 C C . ILE A 1 589 ? 52.025 40.259 -41.576 1.00 74.50 589 ILE A C 1
ATOM 4878 O O . ILE A 1 589 ? 51.731 40.142 -42.766 1.00 74.50 589 ILE A O 1
ATOM 4882 N N . ARG A 1 590 ? 52.491 41.406 -41.083 1.00 73.25 590 ARG A N 1
ATOM 4883 C CA . ARG A 1 590 ? 52.653 42.634 -41.864 1.00 73.25 590 ARG A CA 1
ATOM 4884 C C . ARG A 1 590 ? 53.888 42.619 -42.772 1.00 73.25 590 ARG A C 1
ATOM 4886 O O . ARG A 1 590 ? 53.858 43.222 -43.847 1.00 73.25 590 ARG A O 1
ATOM 4893 N N . GLU A 1 591 ? 54.973 41.994 -42.328 1.00 73.81 591 GLU A N 1
ATOM 4894 C CA . GLU A 1 591 ? 56.274 41.980 -43.001 1.00 73.81 591 GLU A CA 1
ATOM 4895 C C . GLU A 1 591 ? 56.351 40.911 -44.099 1.00 73.81 591 GLU A C 1
ATOM 4897 O O . GLU A 1 591 ? 56.268 39.713 -43.837 1.00 73.81 591 GLU A O 1
ATOM 4902 N N . ILE A 1 592 ? 56.611 41.357 -45.327 1.00 68.69 592 ILE A N 1
ATOM 4903 C CA . ILE A 1 592 ? 56.963 40.514 -46.471 1.00 68.69 592 ILE A CA 1
ATOM 4904 C C . ILE A 1 592 ? 58.478 40.595 -46.670 1.00 68.69 592 ILE A C 1
ATOM 4906 O O . ILE A 1 592 ? 59.048 41.693 -46.727 1.00 68.69 592 ILE A O 1
ATOM 4910 N N . PHE A 1 593 ? 59.120 39.437 -46.818 1.00 69.06 593 PHE A N 1
ATOM 4911 C CA . PHE A 1 593 ? 60.532 39.333 -47.167 1.00 69.06 593 PHE A CA 1
ATOM 4912 C C . PHE A 1 593 ? 60.668 39.234 -48.681 1.00 69.06 593 PHE A C 1
ATOM 4914 O O . PHE A 1 593 ? 60.492 38.164 -49.258 1.00 69.06 593 PHE A O 1
ATOM 4921 N N . GLU A 1 594 ? 61.032 40.339 -49.327 1.00 72.12 594 GLU A N 1
ATOM 4922 C CA . GLU A 1 594 ? 61.478 40.287 -50.714 1.00 72.12 594 GLU A CA 1
ATOM 4923 C C . GLU A 1 594 ? 62.999 40.195 -50.780 1.00 72.12 594 GLU A C 1
ATOM 4925 O O . GLU A 1 594 ? 63.714 40.928 -50.096 1.00 72.12 594 GLU A O 1
ATOM 4930 N N . GLN A 1 595 ? 63.511 39.331 -51.648 1.00 69.06 595 GLN A N 1
ATOM 4931 C CA . GLN A 1 595 ? 64.914 39.358 -52.052 1.00 69.06 595 GLN A CA 1
ATOM 4932 C C . GLN A 1 595 ? 65.033 39.946 -53.459 1.00 69.06 595 GLN A C 1
ATOM 4934 O O . GLN A 1 595 ? 64.154 39.760 -54.308 1.00 69.06 595 GLN A O 1
ATOM 4939 N N . ASN A 1 596 ? 66.130 40.662 -53.716 1.00 75.06 596 ASN A N 1
ATOM 4940 C CA . ASN A 1 596 ? 66.528 41.061 -55.065 1.00 75.06 596 ASN A CA 1
ATOM 4941 C C . ASN A 1 596 ? 67.635 40.136 -55.618 1.00 75.06 596 ASN A C 1
ATOM 4943 O O . ASN A 1 596 ? 68.266 39.384 -54.878 1.00 75.06 596 ASN A O 1
ATOM 4947 N N . LEU A 1 597 ? 67.913 40.204 -56.927 1.00 70.50 597 LEU A N 1
ATOM 4948 C CA . LEU A 1 597 ? 68.935 39.364 -57.584 1.00 70.50 597 LEU A CA 1
ATOM 4949 C C . LEU A 1 597 ? 70.376 39.599 -57.080 1.00 70.50 597 LEU A C 1
ATOM 4951 O O . LEU A 1 597 ? 71.266 38.823 -57.417 1.00 70.50 597 LEU A O 1
ATOM 4955 N N . ALA A 1 598 ? 70.625 40.655 -56.298 1.00 70.12 598 ALA A N 1
ATOM 4956 C CA . ALA A 1 598 ? 71.912 40.901 -55.646 1.00 70.12 598 ALA A CA 1
ATOM 4957 C C . ALA A 1 598 ? 72.015 40.253 -54.248 1.00 70.12 598 ALA A C 1
ATOM 4959 O O . ALA A 1 598 ? 73.072 40.330 -53.622 1.00 70.12 598 ALA A O 1
ATOM 4960 N N . GLY A 1 599 ? 70.943 39.612 -53.763 1.00 66.75 599 GLY A N 1
ATOM 4961 C CA . GLY A 1 599 ? 70.853 39.041 -52.417 1.00 66.75 599 GLY A CA 1
ATOM 4962 C C . GLY A 1 599 ? 70.548 40.072 -51.324 1.00 66.75 599 GLY A C 1
ATOM 4963 O O . GLY A 1 599 ? 70.669 39.759 -50.141 1.00 66.75 599 GLY A O 1
ATOM 4964 N N . GLU A 1 600 ? 70.168 41.300 -51.687 1.00 70.12 600 GLU A N 1
ATOM 4965 C CA . GLU A 1 600 ? 69.723 42.298 -50.714 1.00 70.12 600 GLU A CA 1
ATOM 4966 C C . GLU A 1 600 ? 68.269 42.000 -50.322 1.00 70.12 600 GLU A C 1
ATOM 4968 O O . GLU A 1 600 ? 67.389 41.880 -51.179 1.00 70.12 600 GLU A O 1
ATOM 4973 N N . VAL A 1 601 ? 68.026 41.882 -49.015 1.00 66.94 601 VAL A N 1
ATOM 4974 C CA . VAL A 1 601 ? 66.694 41.668 -48.440 1.00 66.94 601 VAL A CA 1
ATOM 4975 C C . VAL A 1 601 ? 66.003 43.020 -48.268 1.00 66.94 601 VAL A C 1
ATOM 4977 O O . VAL A 1 601 ? 66.522 43.910 -47.590 1.00 66.94 601 VAL A O 1
ATOM 4980 N N . ILE A 1 602 ? 64.820 43.162 -48.857 1.00 70.31 602 ILE A N 1
ATOM 4981 C CA . ILE A 1 602 ? 63.962 44.341 -48.769 1.00 70.31 602 ILE A CA 1
ATOM 4982 C C . ILE A 1 602 ? 62.715 43.951 -47.972 1.00 70.31 602 ILE A C 1
ATOM 4984 O O . ILE A 1 602 ? 61.916 43.124 -48.403 1.00 70.31 602 ILE A O 1
ATOM 4988 N N . PHE A 1 603 ? 62.530 44.581 -46.814 1.00 66.75 603 PHE A N 1
ATOM 4989 C CA . PHE A 1 603 ? 61.282 44.478 -46.063 1.00 66.75 603 PHE A CA 1
ATOM 4990 C C . PHE A 1 603 ? 60.217 45.356 -46.718 1.00 66.75 603 PHE A C 1
ATOM 4992 O O . PHE A 1 603 ? 60.375 46.580 -46.783 1.00 66.75 603 PHE A O 1
ATOM 4999 N N . LYS A 1 604 ? 59.113 44.747 -47.153 1.00 72.00 604 LYS A N 1
ATOM 5000 C CA . LYS A 1 604 ? 57.877 45.472 -47.465 1.00 72.00 604 LYS A CA 1
ATOM 5001 C C . LYS A 1 604 ? 56.856 45.240 -46.361 1.00 72.00 604 LYS A C 1
ATOM 5003 O O . LYS A 1 604 ? 56.749 44.145 -45.824 1.00 72.00 604 LYS A O 1
ATOM 5008 N N . PHE A 1 605 ? 56.085 46.274 -46.052 1.00 75.69 605 PHE A N 1
ATOM 5009 C CA . PHE A 1 605 ? 54.947 46.176 -45.146 1.00 75.69 605 PHE A CA 1
ATOM 5010 C C . PHE A 1 605 ? 53.671 46.123 -45.981 1.00 75.69 605 PHE A C 1
ATOM 5012 O O . PHE A 1 605 ? 53.405 47.069 -46.729 1.00 75.69 605 PHE A O 1
ATOM 5019 N N . ARG A 1 606 ? 52.875 45.057 -45.855 1.00 79.62 606 ARG A N 1
ATOM 5020 C CA . ARG A 1 606 ? 51.536 45.039 -46.459 1.00 79.62 606 ARG A CA 1
ATOM 5021 C C . ARG A 1 606 ? 50.577 45.947 -45.687 1.00 79.62 606 ARG A C 1
ATOM 5023 O O . ARG A 1 606 ? 50.829 46.323 -44.540 1.00 79.62 606 ARG A O 1
ATOM 5030 N N . GLN A 1 607 ? 49.487 46.322 -46.344 1.00 75.94 607 GLN A N 1
ATOM 5031 C CA . GLN A 1 607 ? 48.306 46.890 -45.695 1.00 75.94 607 GLN A CA 1
ATOM 5032 C C . GLN A 1 607 ? 47.315 45.751 -45.420 1.00 75.94 607 GLN A C 1
ATOM 5034 O O . GLN A 1 607 ? 47.280 44.807 -46.212 1.00 75.94 607 GLN A O 1
ATOM 5039 N N . PRO A 1 608 ? 46.514 45.821 -44.345 1.00 71.69 608 PRO A N 1
ATOM 5040 C CA . PRO A 1 608 ? 45.545 44.779 -44.057 1.00 71.69 608 PRO A CA 1
ATOM 5041 C C . PRO A 1 608 ? 44.389 44.804 -45.068 1.00 71.69 608 PRO A C 1
ATOM 5043 O O . PRO A 1 608 ? 43.842 45.865 -45.406 1.00 71.69 608 PRO A O 1
ATOM 5046 N N . GLU A 1 609 ? 43.998 43.628 -45.542 1.00 72.88 609 GLU A N 1
ATOM 5047 C CA . GLU A 1 609 ? 42.959 43.432 -46.552 1.00 72.88 609 GLU A CA 1
ATOM 5048 C C . GLU A 1 609 ? 41.562 43.827 -46.025 1.00 72.88 609 GLU A C 1
ATOM 5050 O O . GLU A 1 609 ? 41.374 44.215 -44.867 1.00 72.88 609 GLU A O 1
ATOM 5055 N N . SER A 1 610 ? 40.553 43.842 -46.900 1.00 71.12 610 SER A N 1
ATOM 5056 C CA . SER A 1 610 ? 39.178 44.235 -46.541 1.00 71.12 610 SER A CA 1
ATOM 5057 C C . SER A 1 610 ? 38.596 43.357 -45.425 1.00 71.12 610 SER A C 1
ATOM 5059 O O . SER A 1 610 ? 38.024 43.887 -44.465 1.00 71.12 610 SER A O 1
ATOM 5061 N N . HIS A 1 611 ? 38.799 42.040 -45.518 1.00 67.19 611 HIS A N 1
ATOM 5062 C CA . HIS A 1 611 ? 38.353 41.060 -44.532 1.00 67.19 611 HIS A CA 1
ATOM 5063 C C . HIS A 1 611 ? 39.115 41.209 -43.202 1.00 67.19 611 HIS A C 1
ATOM 5065 O O . HIS A 1 611 ? 38.485 41.361 -42.156 1.00 67.19 611 HIS A O 1
ATOM 5071 N N . GLU A 1 612 ? 40.448 41.322 -43.221 1.00 69.81 612 GLU A N 1
ATOM 5072 C CA . GLU A 1 612 ? 41.273 41.561 -42.021 1.00 69.81 612 GLU A CA 1
ATOM 5073 C C . GLU A 1 612 ? 40.858 42.845 -41.288 1.00 69.81 612 GLU A C 1
ATOM 5075 O O . GLU A 1 612 ? 40.688 42.853 -40.067 1.00 69.81 612 GLU A O 1
ATOM 5080 N N . ARG A 1 613 ? 40.598 43.936 -42.027 1.00 70.38 613 ARG A N 1
ATOM 5081 C CA . ARG A 1 613 ? 40.072 45.191 -41.458 1.00 70.38 613 ARG A CA 1
ATOM 5082 C C . ARG A 1 613 ? 38.673 45.025 -40.861 1.00 70.38 613 ARG A C 1
ATOM 5084 O O . ARG A 1 613 ? 38.349 45.703 -39.878 1.00 70.38 613 ARG A O 1
ATOM 5091 N N . HIS A 1 614 ? 37.841 44.143 -41.415 1.00 69.38 614 HIS A N 1
ATOM 5092 C CA . HIS A 1 614 ? 36.545 43.801 -40.834 1.00 69.38 614 HIS A CA 1
ATOM 5093 C C . HIS A 1 614 ? 36.702 43.001 -39.532 1.00 69.38 614 HIS A C 1
ATOM 5095 O O . HIS A 1 614 ? 36.100 43.384 -38.524 1.00 69.38 614 HIS A O 1
ATOM 5101 N N . PHE A 1 615 ? 37.560 41.977 -39.505 1.00 65.62 615 PHE A N 1
ATOM 5102 C CA . PHE A 1 615 ? 37.858 41.190 -38.303 1.00 65.62 615 PHE A CA 1
ATOM 5103 C C . PHE A 1 615 ? 38.470 42.046 -37.193 1.00 65.62 615 PHE A C 1
ATOM 5105 O O . PHE A 1 615 ? 37.924 42.085 -36.091 1.00 65.62 615 PHE A O 1
ATOM 5112 N N . MET A 1 616 ? 39.476 42.866 -37.503 1.00 65.56 616 MET A N 1
ATOM 5113 C CA . MET A 1 616 ? 40.025 43.884 -36.597 1.00 65.56 616 MET A CA 1
ATOM 5114 C C . MET A 1 616 ? 38.937 44.774 -35.983 1.00 65.56 616 MET A C 1
ATOM 5116 O O . MET A 1 616 ? 38.934 45.053 -34.782 1.00 65.56 616 MET A O 1
ATOM 5120 N N . ARG A 1 617 ? 37.950 45.200 -36.780 1.00 70.88 617 ARG A N 1
ATOM 5121 C CA . ARG A 1 617 ? 36.813 45.996 -36.291 1.00 70.88 617 ARG A CA 1
ATOM 5122 C C . ARG A 1 617 ? 35.838 45.167 -35.441 1.00 70.88 617 ARG A C 1
ATOM 5124 O O . ARG A 1 617 ? 35.312 45.700 -34.460 1.00 70.88 617 ARG A O 1
ATOM 5131 N N . LYS A 1 618 ? 35.592 43.896 -35.783 1.00 70.69 618 LYS A N 1
ATOM 5132 C CA . LYS A 1 618 ? 34.758 42.944 -35.018 1.00 70.69 618 LYS A CA 1
ATOM 5133 C C . LYS A 1 618 ? 35.383 42.681 -33.644 1.00 70.69 618 LYS A C 1
ATOM 5135 O O . LYS A 1 618 ? 34.700 42.832 -32.635 1.00 70.69 618 LYS A O 1
ATOM 5140 N N . ILE A 1 619 ? 36.689 42.443 -33.592 1.00 65.50 619 ILE A N 1
ATOM 5141 C CA . ILE A 1 619 ? 37.456 42.163 -32.373 1.00 65.50 619 ILE A CA 1
ATOM 5142 C C . ILE A 1 619 ? 37.661 43.418 -31.524 1.00 65.50 619 ILE A C 1
ATOM 5144 O O . ILE A 1 619 ? 37.434 43.365 -30.318 1.00 65.50 619 ILE A O 1
ATOM 5148 N N . ARG A 1 620 ? 37.930 44.594 -32.114 1.00 67.81 620 ARG A N 1
ATOM 5149 C CA . ARG A 1 620 ? 37.877 45.873 -31.373 1.00 67.81 620 ARG A CA 1
ATOM 5150 C C . ARG A 1 620 ? 36.504 46.094 -30.722 1.00 67.81 620 ARG A C 1
ATOM 5152 O O . ARG A 1 620 ? 36.447 46.515 -29.567 1.00 67.81 620 ARG A O 1
ATOM 5159 N N . LYS A 1 621 ? 35.393 45.772 -31.407 1.00 70.44 621 LYS A N 1
ATOM 5160 C CA . LYS A 1 621 ? 34.042 45.793 -30.803 1.00 70.44 621 LYS A CA 1
ATOM 5161 C C . LYS A 1 621 ? 33.894 44.744 -29.694 1.00 70.44 621 LYS A C 1
ATOM 5163 O O . LYS A 1 621 ? 33.292 45.060 -28.674 1.00 70.44 621 LYS A O 1
ATOM 5168 N N . LEU A 1 622 ? 34.438 43.538 -29.859 1.00 59.62 622 LEU A N 1
ATOM 5169 C CA . LEU A 1 622 ? 34.341 42.429 -28.899 1.00 59.62 622 LEU A CA 1
ATOM 5170 C C . LEU A 1 622 ? 35.154 42.701 -27.622 1.00 59.62 622 LEU A C 1
ATOM 5172 O O . LEU A 1 622 ? 34.587 42.685 -26.532 1.00 59.62 622 LEU A O 1
ATOM 5176 N N . LYS A 1 623 ? 36.424 43.106 -27.753 1.00 62.78 623 LYS A N 1
ATOM 5177 C CA . LYS A 1 623 ? 37.285 43.583 -26.655 1.00 62.78 623 LYS A CA 1
ATOM 5178 C C . LYS A 1 623 ? 36.701 44.822 -25.973 1.00 62.78 623 LYS A C 1
ATOM 5180 O O . LYS A 1 623 ? 36.746 44.919 -24.748 1.00 62.78 623 LYS A O 1
ATOM 5185 N N . LYS A 1 624 ? 36.079 45.746 -26.720 1.00 65.19 624 LYS A N 1
ATOM 5186 C CA . LYS A 1 624 ? 35.321 46.865 -26.132 1.00 65.19 624 LYS A CA 1
ATOM 5187 C C . LYS A 1 624 ? 34.098 46.375 -25.348 1.00 65.19 624 LYS A C 1
ATOM 5189 O O . LYS A 1 624 ? 33.932 46.797 -24.213 1.00 65.19 624 LYS A O 1
ATOM 5194 N N . LYS A 1 625 ? 33.309 45.438 -25.881 1.00 64.56 625 LYS A N 1
ATOM 5195 C CA . LYS A 1 625 ? 32.129 44.848 -25.217 1.00 64.56 625 LYS A CA 1
ATOM 5196 C C . LYS A 1 625 ? 32.505 44.022 -23.977 1.00 64.56 625 LYS A C 1
ATOM 5198 O O . LYS A 1 625 ? 31.777 44.058 -22.991 1.00 64.56 625 LYS A O 1
ATOM 5203 N N . GLN A 1 626 ? 33.650 43.335 -23.977 1.00 52.91 626 GLN A N 1
ATOM 5204 C CA . GLN A 1 626 ? 34.219 42.686 -22.788 1.00 52.91 626 GLN A CA 1
ATOM 5205 C C . GLN A 1 626 ? 34.690 43.715 -21.752 1.00 52.91 626 GLN A C 1
ATOM 5207 O O . GLN A 1 626 ? 34.334 43.593 -20.583 1.00 52.91 626 GLN A O 1
ATOM 5212 N N . ARG A 1 627 ? 35.414 44.768 -22.163 1.00 56.38 627 ARG A N 1
ATOM 5213 C CA . ARG A 1 627 ? 35.796 45.884 -21.273 1.00 56.38 627 ARG A CA 1
ATOM 5214 C C . ARG A 1 627 ? 34.580 46.639 -20.728 1.00 56.38 627 ARG A C 1
ATOM 5216 O O . ARG A 1 627 ? 34.624 47.088 -19.592 1.00 56.38 627 ARG A O 1
ATOM 5223 N N . GLU A 1 628 ? 33.492 46.744 -21.486 1.00 52.12 628 GLU A N 1
ATOM 5224 C CA . GLU A 1 628 ? 32.217 47.323 -21.045 1.00 52.12 628 GLU A CA 1
ATOM 5225 C C . GLU A 1 628 ? 31.438 46.374 -20.123 1.00 52.12 628 GLU A C 1
ATOM 5227 O O . GLU A 1 628 ? 30.847 46.849 -19.162 1.00 52.12 628 GLU A O 1
ATOM 5232 N N . ARG A 1 629 ? 31.492 45.046 -20.318 1.00 49.50 629 ARG A N 1
ATOM 5233 C CA . ARG A 1 629 ? 30.945 44.062 -19.360 1.00 49.50 629 ARG A CA 1
ATOM 5234 C C . ARG A 1 629 ? 31.729 44.056 -18.041 1.00 49.50 629 ARG A C 1
ATOM 5236 O O . ARG A 1 629 ? 31.132 44.213 -16.981 1.00 49.50 629 ARG A O 1
ATOM 5243 N N . MET A 1 630 ? 33.061 43.973 -18.090 1.00 43.91 630 MET A N 1
ATOM 5244 C CA . MET A 1 630 ? 33.920 44.103 -16.901 1.00 43.91 630 MET A CA 1
ATOM 5245 C C . MET A 1 630 ? 33.828 45.499 -16.261 1.00 43.91 630 MET A C 1
ATOM 5247 O O . MET A 1 630 ? 33.946 45.628 -15.047 1.00 43.91 630 MET A O 1
ATOM 5251 N N . GLY A 1 631 ? 33.601 46.542 -17.064 1.00 43.53 631 GLY A N 1
ATOM 5252 C CA . GLY A 1 631 ? 33.406 47.920 -16.614 1.00 43.53 631 GLY A CA 1
ATOM 5253 C C . GLY A 1 631 ? 32.042 48.157 -15.968 1.00 43.53 631 GLY A C 1
ATOM 5254 O O . GLY A 1 631 ? 31.969 48.860 -14.966 1.00 43.53 631 GLY A O 1
ATOM 5255 N N . ALA A 1 632 ? 30.978 47.519 -16.462 1.00 45.69 632 ALA A N 1
ATOM 5256 C CA . ALA A 1 632 ? 29.662 47.515 -15.822 1.00 45.69 632 ALA A CA 1
ATOM 5257 C C . ALA A 1 632 ? 29.709 46.823 -14.448 1.00 45.69 632 ALA A C 1
ATOM 5259 O O . ALA A 1 632 ? 29.093 47.308 -13.504 1.00 45.69 632 ALA A O 1
ATOM 5260 N N . HIS A 1 633 ? 30.533 45.780 -14.298 1.00 42.41 633 HIS A N 1
ATOM 5261 C CA . HIS A 1 633 ? 30.857 45.177 -12.997 1.00 42.41 633 HIS A CA 1
ATOM 5262 C C . HIS A 1 633 ? 31.857 45.984 -12.139 1.00 42.41 633 HIS A C 1
ATOM 5264 O O . HIS A 1 633 ? 32.147 45.583 -11.016 1.00 42.41 633 HIS A O 1
ATOM 5270 N N . LYS A 1 634 ? 32.374 47.123 -12.623 1.00 37.22 634 LYS A N 1
ATOM 5271 C CA . LYS A 1 634 ? 33.252 48.047 -11.872 1.00 37.22 634 LYS A CA 1
ATOM 5272 C C . LYS A 1 634 ? 32.724 49.489 -11.830 1.00 37.22 634 LYS A C 1
ATOM 5274 O O . LYS A 1 634 ? 33.481 50.426 -11.584 1.00 37.22 634 LYS A O 1
ATOM 5279 N N . GLY A 1 635 ? 31.416 49.668 -12.037 1.00 28.83 635 GLY A N 1
ATOM 5280 C CA . GLY A 1 635 ? 30.731 50.959 -11.901 1.00 28.83 635 GLY A CA 1
ATOM 5281 C C . GLY A 1 635 ? 30.660 51.486 -10.460 1.00 28.83 635 GLY A C 1
ATOM 5282 O O . GLY A 1 635 ? 30.459 52.682 -10.265 1.00 28.83 635 GLY A O 1
ATOM 5283 N N . GLU A 1 636 ? 30.886 50.624 -9.466 1.00 28.98 636 GLU A N 1
ATOM 5284 C CA . GLU A 1 636 ? 30.970 50.970 -8.045 1.00 28.98 636 GLU A CA 1
ATOM 5285 C C . GLU A 1 636 ? 32.332 50.564 -7.461 1.00 28.98 636 GLU A C 1
ATOM 5287 O O . GLU A 1 636 ? 32.442 49.557 -6.781 1.00 28.98 636 GLU A O 1
ATOM 5292 N N . GLU A 1 637 ? 33.380 51.340 -7.756 1.00 28.52 637 GLU A N 1
ATOM 5293 C CA . GLU A 1 637 ? 34.437 51.725 -6.799 1.00 28.52 637 GLU A CA 1
ATOM 5294 C C . GLU A 1 637 ? 35.470 52.634 -7.489 1.00 28.52 637 GLU A C 1
ATOM 5296 O O . GLU A 1 637 ? 36.171 52.247 -8.422 1.00 28.52 637 GLU A O 1
ATOM 5301 N N . SER A 1 638 ? 35.574 53.887 -7.037 1.00 24.86 638 SER A N 1
ATOM 5302 C CA . SER A 1 638 ? 36.512 54.878 -7.582 1.00 24.86 638 SER A CA 1
ATOM 5303 C C . SER A 1 638 ? 37.341 55.544 -6.485 1.00 24.86 638 SER A C 1
ATOM 5305 O O . SER A 1 638 ? 37.059 56.677 -6.102 1.00 24.86 638 SER A O 1
ATOM 5307 N N . VAL A 1 639 ? 38.421 54.887 -6.046 1.00 28.34 639 VAL A N 1
ATOM 5308 C CA . VAL A 1 639 ? 39.625 55.561 -5.514 1.00 28.34 639 VAL A CA 1
ATOM 5309 C C . VAL A 1 639 ? 40.876 54.780 -5.935 1.00 28.34 639 VAL A C 1
ATOM 5311 O O . VAL A 1 639 ? 41.003 53.592 -5.664 1.00 28.34 639 VAL A O 1
ATOM 5314 N N . ALA A 1 640 ? 41.828 55.453 -6.585 1.00 32.22 640 ALA A N 1
ATOM 5315 C CA . ALA A 1 640 ? 43.111 54.866 -6.978 1.00 32.22 640 ALA A CA 1
ATOM 5316 C C . ALA A 1 640 ? 44.077 54.698 -5.788 1.00 32.22 640 ALA A C 1
ATOM 5318 O O . ALA A 1 640 ? 44.113 55.557 -4.903 1.00 32.22 640 ALA A O 1
ATOM 5319 N N . PRO A 1 641 ? 44.988 53.709 -5.847 1.00 34.03 641 PRO A N 1
ATOM 5320 C CA . PRO A 1 641 ? 46.401 54.067 -5.682 1.00 34.03 641 PRO A CA 1
ATOM 5321 C C . PRO A 1 641 ? 47.377 53.341 -6.632 1.00 34.03 641 PRO A C 1
ATOM 5323 O O . PRO A 1 641 ? 47.023 52.475 -7.426 1.00 34.03 641 PRO A O 1
ATOM 5326 N N . LYS A 1 642 ? 48.643 53.777 -6.586 1.00 22.70 642 LYS A N 1
ATOM 5327 C CA . LYS A 1 642 ? 49.733 53.408 -7.506 1.00 22.70 642 LYS A CA 1
ATOM 5328 C C . LYS A 1 642 ? 50.620 52.276 -6.963 1.00 22.70 642 LYS A C 1
ATOM 5330 O O . LYS A 1 642 ? 50.925 52.267 -5.781 1.00 22.70 642 LYS A O 1
ATOM 5335 N N . LYS A 1 643 ? 51.145 51.469 -7.896 1.00 24.19 643 LYS A N 1
ATOM 5336 C CA . LYS A 1 643 ? 52.491 50.841 -7.952 1.00 24.19 643 LYS A CA 1
ATOM 5337 C C . LYS A 1 643 ? 53.343 50.766 -6.661 1.00 24.19 643 LYS A C 1
ATOM 5339 O O . LYS A 1 643 ? 53.954 51.770 -6.307 1.00 24.19 643 LYS A O 1
ATOM 5344 N N . SER A 1 644 ? 53.560 49.540 -6.169 1.00 22.73 644 SER A N 1
ATOM 5345 C CA . SER A 1 644 ? 54.860 48.898 -5.821 1.00 22.73 644 SER A CA 1
ATOM 5346 C C . SER A 1 644 ? 54.542 47.607 -5.044 1.00 22.73 644 SER A C 1
ATOM 5348 O O . SER A 1 644 ? 53.859 47.696 -4.034 1.00 22.73 644 SER A O 1
ATOM 5350 N N . ALA A 1 645 ? 54.771 46.402 -5.574 1.00 23.48 645 ALA A N 1
ATOM 5351 C CA . ALA A 1 645 ? 56.068 45.715 -5.685 1.00 23.48 645 ALA A CA 1
ATOM 5352 C C . ALA A 1 645 ? 56.639 45.294 -4.313 1.00 23.48 645 ALA A C 1
ATOM 5354 O O . ALA A 1 645 ? 57.028 46.167 -3.545 1.00 23.48 645 ALA A O 1
ATOM 5355 N N . GLU A 1 646 ? 56.718 43.968 -4.108 1.00 22.98 646 GLU A N 1
ATOM 5356 C CA . GLU A 1 646 ? 57.348 43.236 -2.984 1.00 22.98 646 GLU A CA 1
ATOM 5357 C C . GLU A 1 646 ? 56.666 43.447 -1.600 1.00 22.98 646 GLU A C 1
ATOM 5359 O O . GLU A 1 646 ? 56.147 44.515 -1.299 1.00 22.98 646 GLU A O 1
ATOM 5364 N N . ASP A 1 647 ? 56.543 42.454 -0.710 1.00 23.41 647 ASP A N 1
ATOM 5365 C CA . ASP A 1 647 ? 57.204 41.143 -0.656 1.00 23.41 647 ASP A CA 1
ATOM 5366 C C . ASP A 1 647 ? 56.308 40.054 -0.014 1.00 23.41 647 ASP A C 1
ATOM 5368 O O . ASP A 1 647 ? 55.296 40.354 0.624 1.00 23.41 647 ASP A O 1
ATOM 5372 N N . MET A 1 648 ? 56.692 38.786 -0.177 1.00 23.62 648 MET A N 1
ATOM 5373 C CA . MET A 1 648 ? 55.976 37.607 0.340 1.00 23.62 648 MET A CA 1
ATOM 5374 C C . MET A 1 648 ? 55.884 37.560 1.877 1.00 23.62 648 MET A C 1
ATOM 5376 O O . MET A 1 648 ? 56.901 37.729 2.557 1.00 23.62 648 MET A O 1
ATOM 5380 N N . LYS A 1 649 ? 54.725 37.134 2.409 1.00 24.33 649 LYS A N 1
ATOM 5381 C CA . LYS A 1 649 ? 54.651 36.029 3.391 1.00 24.33 649 LYS A CA 1
ATOM 5382 C C . LYS A 1 649 ? 53.230 35.540 3.661 1.00 24.33 649 LYS A C 1
ATOM 5384 O O . LYS A 1 649 ? 52.339 36.324 3.967 1.00 24.33 649 LYS A O 1
ATOM 5389 N N . GLU A 1 650 ? 53.080 34.224 3.588 1.00 23.73 650 GLU A N 1
ATOM 5390 C CA . GLU A 1 650 ? 51.926 33.468 4.065 1.00 23.73 650 GLU A CA 1
ATOM 5391 C C . GLU A 1 650 ? 51.795 33.608 5.589 1.00 23.73 650 GLU A C 1
ATOM 5393 O O . GLU A 1 650 ? 52.770 33.374 6.299 1.00 23.73 650 GLU A O 1
ATOM 5398 N N . GLU A 1 651 ? 50.592 33.890 6.089 1.00 23.62 651 GLU A N 1
ATOM 5399 C CA . GLU A 1 651 ? 50.019 33.188 7.245 1.00 23.62 651 GLU A CA 1
ATOM 5400 C C . GLU A 1 651 ? 48.518 33.017 6.968 1.00 23.62 651 GLU A C 1
ATOM 5402 O O . GLU A 1 651 ? 47.862 33.931 6.462 1.00 23.62 651 GLU A O 1
ATOM 5407 N N . GLY A 1 652 ? 47.992 31.815 7.210 1.00 23.48 652 GLY A N 1
ATOM 5408 C CA . GLY A 1 652 ? 46.612 31.470 6.869 1.00 23.48 652 GLY A CA 1
ATOM 5409 C C . GLY A 1 652 ? 45.585 32.132 7.788 1.00 23.48 652 GLY A C 1
ATOM 5410 O O . GLY A 1 652 ? 45.859 32.420 8.952 1.00 23.48 652 GLY A O 1
ATOM 5411 N N . SER A 1 653 ? 44.369 32.311 7.276 1.00 23.39 653 SER A N 1
ATOM 5412 C CA . SER A 1 653 ? 43.187 32.583 8.092 1.00 23.39 653 SER A CA 1
ATOM 5413 C C . SER A 1 653 ? 42.041 31.714 7.591 1.00 23.39 653 SER A C 1
ATOM 5415 O O . SER A 1 653 ? 41.842 31.571 6.385 1.00 23.39 653 SER A O 1
ATOM 5417 N N . GLU A 1 654 ? 41.369 31.068 8.536 1.00 25.41 654 GLU A N 1
ATOM 5418 C CA . GLU A 1 654 ? 40.396 30.004 8.307 1.00 25.41 654 GLU A CA 1
ATOM 5419 C C . GLU A 1 654 ? 39.159 30.509 7.554 1.00 25.41 654 GLU A C 1
ATOM 5421 O O . GLU A 1 654 ? 38.700 31.638 7.744 1.00 25.41 654 GLU A O 1
ATOM 5426 N N . GLY A 1 655 ? 38.599 29.648 6.702 1.00 23.75 655 GLY A N 1
ATOM 5427 C CA . GLY A 1 655 ? 37.351 29.937 6.009 1.00 23.75 655 GLY A CA 1
ATOM 5428 C C . GLY A 1 655 ? 36.204 30.121 7.002 1.00 23.75 655 GLY A C 1
ATOM 5429 O O . GLY A 1 655 ? 35.990 29.291 7.880 1.00 23.75 655 GLY A O 1
ATOM 5430 N N . SER A 1 656 ? 35.449 31.205 6.843 1.00 24.95 656 SER A N 1
ATOM 5431 C CA . SER A 1 656 ? 34.123 31.357 7.442 1.00 24.95 656 SER A CA 1
ATOM 5432 C C . SER A 1 656 ? 33.101 31.335 6.316 1.00 24.95 656 SER A C 1
ATOM 5434 O O . SER A 1 656 ? 33.097 32.220 5.460 1.00 24.95 656 SER A O 1
ATOM 5436 N N . GLU A 1 657 ? 32.281 30.289 6.301 1.00 22.67 657 GLU A N 1
ATOM 5437 C CA . GLU A 1 657 ? 31.259 30.048 5.284 1.00 22.67 657 GLU A CA 1
ATOM 5438 C C . GLU A 1 657 ? 30.243 31.206 5.226 1.00 22.67 657 GLU A C 1
ATOM 5440 O O . GLU A 1 657 ? 29.811 31.705 6.272 1.00 22.67 657 GLU A O 1
ATOM 5445 N N . PRO A 1 658 ? 29.815 31.645 4.028 1.00 26.70 658 PRO A N 1
ATOM 5446 C CA . PRO A 1 658 ? 28.747 32.623 3.905 1.00 26.70 658 PRO A CA 1
ATOM 5447 C C . PRO A 1 658 ? 27.399 31.947 4.182 1.00 26.70 658 PRO A C 1
ATOM 5449 O O . PRO A 1 658 ? 26.892 31.177 3.368 1.00 26.70 658 PRO A O 1
ATOM 5452 N N . SER A 1 659 ? 26.794 32.265 5.327 1.00 23.52 659 SER A N 1
ATOM 5453 C CA . SER A 1 659 ? 25.472 31.769 5.708 1.00 23.52 659 SER A CA 1
ATOM 5454 C C . SER A 1 659 ? 24.375 32.287 4.768 1.00 23.52 659 SER A C 1
ATOM 5456 O O . SER A 1 659 ? 23.838 33.389 4.926 1.00 23.52 659 SER A O 1
ATOM 5458 N N . LEU A 1 660 ? 24.013 31.461 3.783 1.00 27.14 660 LEU A N 1
ATOM 5459 C CA . LEU A 1 660 ? 22.836 31.686 2.949 1.00 27.14 660 LEU A CA 1
ATOM 5460 C C . LEU A 1 660 ? 21.590 31.726 3.838 1.00 27.14 660 LEU A C 1
ATOM 5462 O O . LEU A 1 660 ? 21.320 30.829 4.631 1.00 27.14 660 LEU A O 1
ATOM 5466 N N . THR A 1 661 ? 20.886 32.851 3.758 1.00 25.77 661 THR A N 1
ATOM 5467 C CA . THR A 1 661 ? 19.901 33.259 4.759 1.00 25.77 661 THR A CA 1
ATOM 5468 C C . THR A 1 661 ? 18.575 32.526 4.571 1.00 25.77 661 THR A C 1
ATOM 5470 O O . THR A 1 661 ? 18.079 32.418 3.451 1.00 25.77 661 THR A O 1
ATOM 5473 N N . GLU A 1 662 ? 17.982 32.067 5.675 1.00 26.09 662 GLU A N 1
ATOM 5474 C CA . GLU A 1 662 ? 16.723 31.313 5.709 1.00 26.09 662 GLU A CA 1
ATOM 5475 C C . GLU A 1 662 ? 15.572 32.032 4.974 1.00 26.09 662 GLU A C 1
ATOM 5477 O O . GLU A 1 662 ? 14.983 32.997 5.469 1.00 26.09 662 GLU A O 1
ATOM 5482 N N . GLY A 1 663 ? 15.206 31.523 3.795 1.00 25.39 663 GLY A N 1
ATOM 5483 C CA . GLY A 1 663 ? 13.948 31.842 3.121 1.00 25.39 663 GLY A CA 1
ATOM 5484 C C . GLY A 1 663 ? 12.834 30.946 3.660 1.00 25.39 663 GLY A C 1
ATOM 5485 O O . GLY A 1 663 ? 12.776 29.770 3.318 1.00 25.39 663 GLY A O 1
ATOM 5486 N N . GLY A 1 664 ? 11.979 31.488 4.533 1.00 24.12 664 GLY A N 1
ATOM 5487 C CA . GLY A 1 664 ? 10.982 30.709 5.280 1.00 24.12 664 GLY A CA 1
ATOM 5488 C C . GLY A 1 664 ? 9.970 29.929 4.414 1.00 24.12 664 GLY A C 1
ATOM 5489 O O . GLY A 1 664 ? 9.641 30.355 3.304 1.00 24.12 664 GLY A O 1
ATOM 5490 N N . PRO A 1 665 ? 9.441 28.799 4.924 1.00 31.30 665 PRO A N 1
ATOM 5491 C CA . PRO A 1 665 ? 8.678 27.842 4.129 1.00 31.30 665 PRO A CA 1
ATOM 5492 C C . PRO A 1 665 ? 7.271 28.346 3.794 1.00 31.30 665 PRO A C 1
ATOM 5494 O O . PRO A 1 665 ? 6.511 28.760 4.673 1.00 31.30 665 PRO A O 1
ATOM 5497 N N . SER A 1 666 ? 6.894 28.232 2.521 1.00 27.00 666 SER A N 1
ATOM 5498 C CA . SER A 1 666 ? 5.498 28.376 2.101 1.00 27.00 666 SER A CA 1
ATOM 5499 C C . SER A 1 666 ? 4.748 27.084 2.419 1.00 27.00 666 SER A C 1
ATOM 5501 O O . SER A 1 666 ? 5.080 26.020 1.906 1.00 27.00 666 SER A O 1
ATOM 5503 N N . GLN A 1 667 ? 3.764 27.177 3.312 1.00 25.55 667 GLN A N 1
ATOM 5504 C CA . GLN A 1 667 ? 2.947 26.046 3.740 1.00 25.55 667 GLN A CA 1
ATOM 5505 C C . GLN A 1 667 ? 1.911 25.690 2.666 1.00 25.55 667 GLN A C 1
ATOM 5507 O O . GLN A 1 667 ? 0.858 26.322 2.608 1.00 25.55 667 GLN A O 1
ATOM 5512 N N . GLU A 1 668 ? 2.152 24.632 1.897 1.00 25.08 668 GLU A N 1
ATOM 5513 C CA . GLU A 1 668 ? 1.079 23.872 1.246 1.00 25.08 668 GLU A CA 1
ATOM 5514 C C . GLU A 1 668 ? 1.173 22.416 1.707 1.00 25.08 668 GLU A C 1
ATOM 5516 O O . GLU A 1 668 ? 2.030 21.647 1.282 1.00 25.08 668 GLU A O 1
ATOM 5521 N N . ALA A 1 669 ? 0.317 22.077 2.671 1.00 25.72 669 ALA A N 1
ATOM 5522 C CA . ALA A 1 669 ? 0.181 20.734 3.205 1.00 25.72 669 ALA A CA 1
ATOM 5523 C C . ALA A 1 669 ? -1.042 20.067 2.569 1.00 25.72 669 ALA A C 1
ATOM 5525 O O . ALA A 1 669 ? -2.172 20.397 2.926 1.00 25.72 669 ALA A O 1
ATOM 5526 N N . GLU A 1 670 ? -0.815 19.101 1.681 1.00 26.88 670 GLU A N 1
ATOM 5527 C CA . GLU A 1 670 ? -1.823 18.107 1.305 1.00 26.88 670 GLU A CA 1
ATOM 5528 C C . GLU A 1 670 ? -1.278 16.695 1.555 1.00 26.88 670 GLU A C 1
ATOM 5530 O O . GLU A 1 670 ? -0.717 16.033 0.683 1.00 26.88 670 GLU A O 1
ATOM 5535 N N . GLU A 1 671 ? -1.465 16.220 2.789 1.00 23.80 671 GLU A N 1
ATOM 5536 C CA . GLU A 1 671 ? -1.427 14.791 3.091 1.00 23.80 671 GLU A CA 1
ATOM 5537 C C . GLU A 1 671 ? -2.598 14.096 2.375 1.00 23.80 671 GLU A C 1
ATOM 5539 O O . GLU A 1 671 ? -3.747 14.208 2.806 1.00 23.80 671 GLU A O 1
ATOM 5544 N N . ILE A 1 672 ? -2.327 13.316 1.325 1.00 28.81 672 ILE A N 1
ATOM 5545 C CA . ILE A 1 672 ? -3.262 12.278 0.862 1.00 28.81 672 ILE A CA 1
ATOM 5546 C C . ILE A 1 672 ? -2.543 10.930 0.843 1.00 28.81 672 ILE A C 1
ATOM 5548 O O . ILE A 1 672 ? -1.879 10.532 -0.113 1.00 28.81 672 ILE A O 1
ATOM 5552 N N . GLN A 1 673 ? -2.707 10.212 1.952 1.00 25.12 673 GLN A N 1
ATOM 5553 C CA . GLN A 1 673 ? -2.170 8.879 2.174 1.00 25.12 673 GLN A CA 1
ATOM 5554 C C . GLN A 1 673 ? -2.950 7.829 1.363 1.00 25.12 673 GLN A C 1
ATOM 5556 O O . GLN A 1 673 ? -3.999 7.340 1.782 1.00 25.12 673 GLN A O 1
ATOM 5561 N N . GLY A 1 674 ? -2.425 7.467 0.190 1.00 26.78 674 GLY A N 1
ATOM 5562 C CA . GLY A 1 674 ? -2.962 6.412 -0.673 1.00 26.78 674 GLY A CA 1
ATOM 5563 C C . GLY A 1 674 ? -2.260 5.067 -0.471 1.00 26.78 674 GLY A C 1
ATOM 5564 O O . GLY A 1 674 ? -1.332 4.744 -1.207 1.00 26.78 674 GLY A O 1
ATOM 5565 N N . LEU A 1 675 ? -2.715 4.266 0.498 1.00 25.45 675 LEU A N 1
ATOM 5566 C CA . LEU A 1 675 ? -2.247 2.886 0.698 1.00 25.45 675 LEU A CA 1
ATOM 5567 C C . LEU A 1 675 ? -2.451 2.041 -0.572 1.00 25.45 675 LEU A C 1
ATOM 5569 O O . LEU A 1 675 ? -3.585 1.778 -0.974 1.00 25.45 675 LEU A O 1
ATOM 5573 N N . ARG A 1 676 ? -1.353 1.563 -1.170 1.00 26.56 676 ARG A N 1
ATOM 5574 C CA . ARG A 1 676 ? -1.378 0.575 -2.257 1.00 26.56 676 ARG A CA 1
ATOM 5575 C C . ARG A 1 676 ? -0.361 -0.536 -2.012 1.00 26.56 676 ARG A C 1
ATOM 5577 O O . ARG A 1 676 ? 0.658 -0.633 -2.685 1.00 26.56 676 ARG A O 1
ATOM 5584 N N . GLU A 1 677 ? -0.676 -1.394 -1.050 1.00 24.30 677 GLU A N 1
ATOM 5585 C CA . GLU A 1 677 ? 0.018 -2.666 -0.862 1.00 24.30 677 GLU A CA 1
ATOM 5586 C C . GLU A 1 677 ? -0.294 -3.597 -2.047 1.00 24.30 677 GLU A C 1
ATOM 5588 O O . GLU A 1 677 ? -1.408 -4.102 -2.189 1.00 24.30 677 GLU A O 1
ATOM 5593 N N . THR A 1 678 ? 0.690 -3.826 -2.916 1.00 25.03 678 THR A N 1
ATOM 5594 C CA . THR A 1 678 ? 0.670 -4.921 -3.896 1.00 25.03 678 THR A CA 1
ATOM 5595 C C . THR A 1 678 ? 1.805 -5.880 -3.573 1.00 25.03 678 THR A C 1
ATOM 5597 O O . THR A 1 678 ? 2.937 -5.678 -4.005 1.00 25.03 678 THR A O 1
ATOM 5600 N N . SER A 1 679 ? 1.501 -6.907 -2.782 1.00 24.06 679 SER A N 1
ATOM 5601 C CA . SER A 1 679 ? 2.445 -7.944 -2.371 1.00 24.06 679 SER A CA 1
ATOM 5602 C C . SER A 1 679 ? 2.773 -8.902 -3.522 1.00 24.06 679 SER A C 1
ATOM 5604 O O . SER A 1 679 ? 1.944 -9.704 -3.954 1.00 24.06 679 SER A O 1
ATOM 5606 N N . SER A 1 680 ? 4.014 -8.854 -4.003 1.00 25.48 680 SER A N 1
ATOM 5607 C CA . SER A 1 680 ? 4.571 -9.801 -4.973 1.00 25.48 680 SER A CA 1
ATOM 5608 C C . SER A 1 680 ? 5.113 -11.062 -4.280 1.00 25.48 680 SER A C 1
ATOM 5610 O O . SER A 1 680 ? 6.319 -11.285 -4.199 1.00 25.48 680 SER A O 1
ATOM 5612 N N . GLU A 1 681 ? 4.222 -11.932 -3.790 1.00 24.28 681 GLU A N 1
ATOM 5613 C CA . GLU A 1 681 ? 4.616 -13.267 -3.307 1.00 24.28 681 GLU A CA 1
ATOM 5614 C C . GLU A 1 681 ? 4.961 -14.217 -4.476 1.00 24.28 681 GLU A C 1
ATOM 5616 O O . GLU A 1 681 ? 4.131 -15.009 -4.924 1.00 24.28 681 GLU A O 1
ATOM 5621 N N . ALA A 1 682 ? 6.214 -14.196 -4.937 1.00 29.31 682 ALA A N 1
ATOM 5622 C CA . ALA A 1 682 ? 6.783 -15.228 -5.812 1.00 29.31 682 ALA A CA 1
ATOM 5623 C C . ALA A 1 682 ? 7.641 -16.210 -4.988 1.00 29.31 682 ALA A C 1
ATOM 5625 O O . ALA A 1 682 ? 8.865 -16.119 -4.933 1.00 29.31 682 ALA A O 1
ATOM 5626 N N . SER A 1 683 ? 6.986 -17.142 -4.287 1.00 25.62 683 SER A N 1
ATOM 5627 C CA . SER A 1 683 ? 7.674 -18.136 -3.447 1.00 25.62 683 SER A CA 1
ATOM 5628 C C . SER A 1 683 ? 8.240 -19.309 -4.254 1.00 25.62 683 SER A C 1
ATOM 5630 O O . SER A 1 683 ? 7.482 -20.111 -4.787 1.00 25.62 683 SER A O 1
ATOM 5632 N N . GLN A 1 684 ? 9.570 -19.421 -4.241 1.00 28.34 684 GLN A N 1
ATOM 5633 C CA . GLN A 1 684 ? 10.380 -20.650 -4.216 1.00 28.34 684 GLN A CA 1
ATOM 5634 C C . GLN A 1 684 ? 9.617 -21.995 -4.318 1.00 28.34 684 GLN A C 1
ATOM 5636 O O . GLN A 1 684 ? 9.101 -22.492 -3.315 1.00 28.34 684 GLN A O 1
ATOM 5641 N N . ASP A 1 685 ? 9.683 -22.647 -5.483 1.00 28.81 685 ASP A N 1
ATOM 5642 C CA . ASP A 1 685 ? 9.524 -24.104 -5.606 1.00 28.81 685 ASP A CA 1
ATOM 5643 C C . ASP A 1 685 ? 10.922 -24.729 -5.771 1.00 28.81 685 ASP A C 1
ATOM 5645 O O . ASP A 1 685 ? 11.571 -24.598 -6.809 1.00 28.81 685 ASP A O 1
ATOM 5649 N N . LEU A 1 686 ? 11.397 -25.389 -4.713 1.00 26.02 686 LEU A N 1
ATOM 5650 C CA . LEU A 1 686 ? 12.696 -26.064 -4.635 1.00 26.02 686 LEU A CA 1
ATOM 5651 C C . LEU A 1 686 ? 12.463 -27.556 -4.325 1.00 26.02 686 LEU A C 1
ATOM 5653 O O . LEU A 1 686 ? 11.456 -27.915 -3.723 1.00 26.02 686 LEU A O 1
ATOM 5657 N N . GLU A 1 687 ? 13.414 -28.409 -4.720 1.00 25.03 687 GLU A N 1
ATOM 5658 C CA . GLU A 1 687 ? 13.390 -29.885 -4.655 1.00 25.03 687 GLU A CA 1
ATOM 5659 C C . GLU A 1 687 ? 12.526 -30.609 -5.714 1.00 25.03 687 GLU A C 1
ATOM 5661 O O . GLU A 1 687 ? 11.328 -30.828 -5.528 1.00 25.03 687 GLU A O 1
ATOM 5666 N N . ASN A 1 688 ? 13.177 -31.232 -6.713 1.00 24.94 688 ASN A N 1
ATOM 5667 C CA . ASN A 1 688 ? 13.474 -32.672 -6.597 1.00 24.94 688 ASN A CA 1
ATOM 5668 C C . ASN A 1 688 ? 14.371 -33.277 -7.709 1.00 24.94 688 ASN A C 1
ATOM 5670 O O . ASN A 1 688 ? 14.114 -33.115 -8.895 1.00 24.94 688 ASN A O 1
ATOM 5674 N N . LEU A 1 689 ? 15.284 -34.156 -7.260 1.00 25.16 689 LEU A N 1
ATOM 5675 C CA . LEU A 1 689 ? 15.903 -35.308 -7.954 1.00 25.16 689 LEU A CA 1
ATOM 5676 C C . LEU A 1 689 ? 17.173 -35.150 -8.836 1.00 25.16 689 LEU A C 1
ATOM 5678 O O . LEU A 1 689 ? 17.110 -35.172 -10.056 1.00 25.16 689 LEU A O 1
ATOM 5682 N N . ARG A 1 690 ? 18.307 -35.384 -8.148 1.00 24.80 690 ARG A N 1
ATOM 5683 C CA . ARG A 1 690 ? 19.426 -36.305 -8.497 1.00 24.80 690 ARG A CA 1
ATOM 5684 C C . ARG A 1 690 ? 20.480 -35.895 -9.543 1.00 24.80 690 ARG A C 1
ATOM 5686 O O . ARG A 1 690 ? 20.232 -35.895 -10.739 1.00 24.80 690 ARG A O 1
ATOM 5693 N N . ALA A 1 691 ? 21.720 -35.815 -9.047 1.00 28.47 691 ALA A N 1
ATOM 5694 C CA . ALA A 1 691 ? 22.968 -36.036 -9.787 1.00 28.47 691 ALA A CA 1
ATOM 5695 C C . ALA A 1 691 ? 22.980 -37.409 -10.515 1.00 28.47 691 ALA A C 1
ATOM 5697 O O . ALA A 1 691 ? 22.274 -38.330 -10.070 1.00 28.47 691 ALA A O 1
ATOM 5698 N N . PRO A 1 692 ? 23.776 -37.576 -11.594 1.00 33.38 692 PRO A N 1
ATOM 5699 C CA . PRO A 1 692 ? 25.212 -37.836 -11.393 1.00 33.38 692 PRO A CA 1
ATOM 5700 C C . PRO A 1 692 ? 26.199 -37.221 -12.417 1.00 33.38 692 PRO A C 1
ATOM 5702 O O . PRO A 1 692 ? 25.896 -37.099 -13.596 1.00 33.38 692 PRO A O 1
ATOM 5705 N N . GLU A 1 693 ? 27.417 -36.983 -11.916 1.00 24.02 693 GLU A N 1
ATOM 5706 C CA . GLU A 1 693 ? 28.729 -37.253 -12.546 1.00 24.02 693 GLU A CA 1
ATOM 5707 C C . GLU A 1 693 ? 29.093 -36.602 -13.901 1.00 24.02 693 GLU A C 1
ATOM 5709 O O . GLU A 1 693 ? 28.760 -37.089 -14.978 1.00 24.02 693 GLU A O 1
ATOM 5714 N N . GLU A 1 694 ? 29.936 -35.569 -13.784 1.00 22.02 694 GLU A N 1
ATOM 5715 C CA . GLU A 1 694 ? 31.250 -35.466 -14.447 1.00 22.02 694 GLU A CA 1
ATOM 5716 C C . GLU A 1 694 ? 31.322 -35.813 -15.947 1.00 22.02 694 GLU A C 1
ATOM 5718 O O . GLU A 1 694 ? 31.569 -36.955 -16.348 1.00 22.02 694 GLU A O 1
ATOM 5723 N N . ARG A 1 695 ? 31.281 -34.765 -16.780 1.00 27.52 695 ARG A N 1
ATOM 5724 C CA . ARG A 1 695 ? 32.111 -34.695 -17.989 1.00 27.52 695 ARG A CA 1
ATOM 5725 C C . ARG A 1 695 ? 32.856 -33.370 -18.038 1.00 27.52 695 ARG A C 1
ATOM 5727 O O . ARG A 1 695 ? 32.288 -32.325 -17.744 1.00 27.52 695 ARG A O 1
ATOM 5734 N N . GLU A 1 696 ? 34.139 -33.485 -18.340 1.00 24.53 696 GLU A N 1
ATOM 5735 C CA . GLU A 1 696 ? 35.133 -32.420 -18.325 1.00 24.53 696 GLU A CA 1
ATOM 5736 C C . GLU A 1 696 ? 35.086 -31.562 -19.602 1.00 24.53 696 GLU A C 1
ATOM 5738 O O . GLU A 1 696 ? 34.662 -32.031 -20.656 1.00 24.53 696 GLU A O 1
ATOM 5743 N N . GLU A 1 697 ? 35.622 -30.346 -19.461 1.00 24.45 697 GLU A N 1
ATOM 5744 C CA . GLU A 1 697 ? 36.270 -29.527 -20.500 1.00 24.45 697 GLU A CA 1
ATOM 5745 C C . GLU A 1 697 ? 35.406 -28.859 -21.599 1.00 24.45 697 GLU A C 1
ATOM 5747 O O . GLU A 1 697 ? 35.289 -29.339 -22.719 1.00 24.45 697 GLU A O 1
ATOM 5752 N N . ILE A 1 698 ? 34.916 -27.661 -21.234 1.00 26.48 698 ILE A N 1
ATOM 5753 C CA . ILE A 1 698 ? 35.286 -26.346 -21.820 1.00 26.48 698 ILE A CA 1
ATOM 5754 C C . ILE A 1 698 ? 34.948 -26.078 -23.305 1.00 26.48 698 ILE A C 1
ATOM 5756 O O . ILE A 1 698 ? 35.614 -26.587 -24.201 1.00 26.48 698 ILE A O 1
ATOM 5760 N N . GLY A 1 699 ? 34.075 -25.077 -23.515 1.00 27.83 699 GLY A N 1
ATOM 5761 C CA . GLY A 1 699 ? 34.503 -23.849 -24.209 1.00 27.83 699 GLY A CA 1
ATOM 5762 C C . GLY A 1 699 ? 33.902 -23.506 -25.576 1.00 27.83 699 GLY A C 1
ATOM 5763 O O . GLY A 1 699 ? 34.683 -23.311 -26.496 1.00 27.83 699 GLY A O 1
ATOM 5764 N N . GLU A 1 700 ? 32.574 -23.378 -25.698 1.00 29.66 700 GLU A N 1
ATOM 5765 C CA . GLU A 1 700 ? 31.886 -22.786 -26.874 1.00 29.66 700 GLU A CA 1
ATOM 5766 C C . GLU A 1 700 ? 30.585 -22.037 -26.448 1.00 29.66 700 GLU A C 1
ATOM 5768 O O . GLU A 1 700 ? 29.522 -22.317 -26.986 1.00 29.66 700 GLU A O 1
ATOM 5773 N N . GLU A 1 701 ? 30.629 -21.145 -25.439 1.00 30.83 701 GLU A N 1
ATOM 5774 C CA . GLU A 1 701 ? 29.482 -20.272 -25.040 1.00 30.83 701 GLU A CA 1
ATOM 5775 C C . GLU A 1 701 ? 29.905 -18.838 -24.593 1.00 30.83 701 GLU A C 1
ATOM 5777 O O . GLU A 1 701 ? 29.104 -18.127 -24.002 1.00 30.83 701 GLU A O 1
ATOM 5782 N N . GLU A 1 702 ? 31.141 -18.381 -24.863 1.00 32.66 702 GLU A N 1
ATOM 5783 C CA . GLU A 1 702 ? 31.561 -16.972 -24.627 1.00 32.66 702 GLU A CA 1
ATOM 5784 C C . GLU A 1 702 ? 31.580 -16.117 -25.918 1.00 32.66 702 GLU A C 1
ATOM 5786 O O . GLU A 1 702 ? 31.785 -14.914 -25.838 1.00 32.66 702 GLU A O 1
ATOM 5791 N N . GLU A 1 703 ? 31.308 -16.696 -27.099 1.00 35.59 703 GLU A N 1
ATOM 5792 C CA . GLU A 1 703 ? 31.247 -15.943 -28.373 1.00 35.59 703 GLU A CA 1
ATOM 5793 C C . GLU A 1 703 ? 29.912 -15.177 -28.561 1.00 35.59 703 GLU A C 1
ATOM 5795 O O . GLU A 1 703 ? 29.892 -14.171 -29.261 1.00 35.59 703 GLU A O 1
ATOM 5800 N N . GLU A 1 704 ? 28.808 -15.576 -27.906 1.00 37.78 704 GLU A N 1
ATOM 5801 C CA . GLU A 1 704 ? 27.496 -14.905 -28.067 1.00 37.78 704 GLU A CA 1
ATOM 5802 C C . GLU A 1 704 ? 27.351 -13.600 -27.237 1.00 37.78 704 GLU A C 1
ATOM 5804 O O . GLU A 1 704 ? 26.564 -12.739 -27.617 1.00 37.78 704 GLU A O 1
ATOM 5809 N N . GLU A 1 705 ? 28.117 -13.396 -26.149 1.00 35.50 705 GLU A N 1
ATOM 5810 C CA . GLU A 1 705 ? 28.101 -12.126 -25.379 1.00 35.50 705 GLU A CA 1
ATOM 5811 C C . GLU A 1 705 ? 29.111 -11.072 -25.893 1.00 35.50 705 GLU A C 1
ATOM 5813 O O . GLU A 1 705 ? 28.971 -9.894 -25.555 1.00 35.50 705 GLU A O 1
ATOM 5818 N N . GLU A 1 706 ? 30.107 -11.451 -26.710 1.00 38.12 706 GLU A N 1
ATOM 5819 C CA . GLU A 1 706 ? 30.939 -10.479 -27.446 1.00 38.12 706 GLU A CA 1
ATOM 5820 C C . GLU A 1 706 ? 30.227 -9.991 -28.725 1.00 38.12 706 GLU A C 1
ATOM 5822 O O . GLU A 1 706 ? 30.238 -8.786 -28.974 1.00 38.12 706 GLU A O 1
ATOM 5827 N N . GLU A 1 707 ? 29.508 -10.853 -29.467 1.00 40.78 707 GLU A N 1
ATOM 5828 C CA . GLU A 1 707 ? 28.730 -10.420 -30.649 1.00 40.78 707 GLU A CA 1
ATOM 5829 C C . GLU A 1 707 ? 27.619 -9.400 -30.303 1.00 40.78 707 GLU A C 1
ATOM 5831 O O . GLU A 1 707 ? 27.428 -8.444 -31.054 1.00 40.78 707 GLU A O 1
ATOM 5836 N N . GLU A 1 708 ? 26.922 -9.516 -29.158 1.00 40.03 708 GLU A N 1
ATOM 5837 C CA . GLU A 1 708 ? 25.926 -8.499 -28.750 1.00 40.03 708 GLU A CA 1
ATOM 5838 C C . GLU A 1 708 ? 26.559 -7.145 -28.363 1.00 40.03 708 GLU A C 1
ATOM 5840 O O . GLU A 1 708 ? 25.906 -6.111 -28.514 1.00 40.03 708 GLU A O 1
ATOM 5845 N N . ARG A 1 709 ? 27.825 -7.111 -27.915 1.00 39.66 709 ARG A N 1
ATOM 5846 C CA . ARG A 1 709 ? 28.536 -5.843 -27.650 1.00 39.66 709 ARG A CA 1
ATOM 5847 C C . ARG A 1 709 ? 29.105 -5.224 -28.915 1.00 39.66 709 ARG A C 1
ATOM 5849 O O . ARG A 1 709 ? 28.974 -4.016 -29.080 1.00 39.66 709 ARG A O 1
ATOM 5856 N N . GLU A 1 710 ? 29.658 -6.029 -29.821 1.00 44.88 710 GLU A N 1
ATOM 5857 C CA . GLU A 1 710 ? 30.050 -5.537 -31.146 1.00 44.88 710 GLU A CA 1
ATOM 5858 C C . GLU A 1 710 ? 28.824 -5.026 -31.937 1.00 44.88 710 GLU A C 1
ATOM 5860 O O . GLU A 1 710 ? 28.964 -4.073 -32.699 1.00 44.88 710 GLU A O 1
ATOM 5865 N N . GLU A 1 711 ? 27.606 -5.559 -31.733 1.00 42.97 711 GLU A N 1
ATOM 5866 C CA . GLU A 1 711 ? 26.377 -5.004 -32.339 1.00 42.97 711 GLU A CA 1
ATOM 5867 C C . GLU A 1 711 ? 25.829 -3.718 -31.680 1.00 42.97 711 GLU A C 1
ATOM 5869 O O . GLU A 1 711 ? 25.091 -2.991 -32.358 1.00 42.97 711 GLU A O 1
ATOM 5874 N N . GLU A 1 712 ? 26.139 -3.411 -30.411 1.00 39.06 712 GLU A N 1
ATOM 5875 C CA . GLU A 1 712 ? 25.845 -2.085 -29.830 1.00 39.06 712 GLU A CA 1
ATOM 5876 C C . GLU A 1 712 ? 26.943 -1.061 -30.154 1.00 39.06 712 GLU A C 1
ATOM 5878 O O . GLU A 1 712 ? 26.599 0.030 -30.606 1.00 39.06 712 GLU A O 1
ATOM 5883 N N . GLU A 1 713 ? 28.234 -1.408 -30.077 1.00 38.59 713 GLU A N 1
ATOM 5884 C CA . GLU A 1 713 ? 29.317 -0.505 -30.515 1.00 38.59 713 GLU A CA 1
ATOM 5885 C C . GLU A 1 713 ? 29.204 -0.190 -32.021 1.00 38.59 713 GLU A C 1
ATOM 5887 O O . GLU A 1 713 ? 29.280 0.972 -32.407 1.00 38.59 713 GLU A O 1
ATOM 5892 N N . ALA A 1 714 ? 28.873 -1.165 -32.882 1.00 47.97 714 ALA A N 1
ATOM 5893 C CA . ALA A 1 714 ? 28.604 -0.920 -34.309 1.00 47.97 714 ALA A CA 1
ATOM 5894 C C . ALA A 1 714 ? 27.223 -0.288 -34.604 1.00 47.97 714 ALA A C 1
ATOM 5896 O O . ALA A 1 714 ? 26.871 -0.089 -35.777 1.00 47.97 714 ALA A O 1
ATOM 5897 N N . LYS A 1 715 ? 26.413 -0.009 -33.573 1.00 41.06 715 LYS A N 1
ATOM 5898 C CA . LYS A 1 715 ? 25.236 0.870 -33.658 1.00 41.06 715 LYS A CA 1
ATOM 5899 C C . LYS A 1 715 ? 25.566 2.279 -33.202 1.00 41.06 715 LYS A C 1
ATOM 5901 O O . LYS A 1 715 ? 25.165 3.188 -33.910 1.00 41.06 715 LYS A O 1
ATOM 5906 N N . GLU A 1 716 ? 26.303 2.462 -32.108 1.00 36.94 716 GLU A N 1
ATOM 5907 C CA . GLU A 1 716 ? 26.793 3.790 -31.718 1.00 36.94 716 GLU A CA 1
ATOM 5908 C C . GLU A 1 716 ? 27.730 4.354 -32.796 1.00 36.94 716 GLU A C 1
ATOM 5910 O O . GLU A 1 716 ? 27.488 5.465 -33.246 1.00 36.94 716 GLU A O 1
ATOM 5915 N N . GLU A 1 717 ? 28.668 3.572 -33.355 1.00 38.75 717 GLU A N 1
ATOM 5916 C CA . GLU A 1 717 ? 29.470 4.011 -34.515 1.00 38.75 717 GLU A CA 1
ATOM 5917 C C . GLU A 1 717 ? 28.601 4.346 -35.742 1.00 38.75 717 GLU A C 1
ATOM 5919 O O . GLU A 1 717 ? 28.989 5.191 -36.537 1.00 38.75 717 GLU A O 1
ATOM 5924 N N . ARG A 1 718 ? 27.415 3.737 -35.908 1.00 43.00 718 ARG A N 1
ATOM 5925 C CA . ARG A 1 718 ? 26.498 4.071 -37.016 1.00 43.00 718 ARG A CA 1
ATOM 5926 C C . ARG A 1 718 ? 25.569 5.240 -36.741 1.00 43.00 718 ARG A C 1
ATOM 5928 O O . ARG A 1 718 ? 25.175 5.892 -37.696 1.00 43.00 718 ARG A O 1
ATOM 5935 N N . GLU A 1 719 ? 25.187 5.482 -35.495 1.00 39.34 719 GLU A N 1
ATOM 5936 C CA . GLU A 1 719 ? 24.439 6.683 -35.123 1.00 39.34 719 GLU A CA 1
ATOM 5937 C C . GLU A 1 719 ? 25.394 7.896 -35.074 1.00 39.34 719 GLU A C 1
ATOM 5939 O O . GLU A 1 719 ? 24.994 8.974 -35.497 1.00 39.34 719 GLU A O 1
ATOM 5944 N N . GLU A 1 720 ? 26.680 7.716 -34.729 1.00 35.56 720 GLU A N 1
ATOM 5945 C CA . GLU A 1 720 ? 27.736 8.726 -34.929 1.00 35.56 720 GLU A CA 1
ATOM 5946 C C . GLU A 1 720 ? 28.126 8.903 -36.415 1.00 35.56 720 GLU A C 1
ATOM 5948 O O . GLU A 1 720 ? 28.371 10.035 -36.830 1.00 35.56 720 GLU A O 1
ATOM 5953 N N . GLU A 1 721 ? 28.151 7.847 -37.247 1.00 40.31 721 GLU A N 1
ATOM 5954 C CA . GLU A 1 721 ? 28.299 7.996 -38.710 1.00 40.31 721 GLU A CA 1
ATOM 5955 C C . GLU A 1 721 ? 27.060 8.664 -39.346 1.00 40.31 721 GLU A C 1
ATOM 5957 O O . GLU A 1 721 ? 27.243 9.509 -40.212 1.00 40.31 721 GLU A O 1
ATOM 5962 N N . GLU A 1 722 ? 25.820 8.367 -38.923 1.00 39.06 722 GLU A N 1
ATOM 5963 C CA . GLU A 1 722 ? 24.611 9.041 -39.444 1.00 39.06 722 GLU A CA 1
ATOM 5964 C C . GLU A 1 722 ? 24.487 10.501 -38.940 1.00 39.06 722 GLU A C 1
ATOM 5966 O O . GLU A 1 722 ? 24.128 11.366 -39.738 1.00 39.06 722 GLU A O 1
ATOM 5971 N N . GLU A 1 723 ? 24.843 10.836 -37.687 1.00 35.44 723 GLU A N 1
ATOM 5972 C CA . GLU A 1 723 ? 24.947 12.249 -37.250 1.00 35.44 723 GLU A CA 1
ATOM 5973 C C . GLU A 1 723 ? 26.119 12.976 -37.942 1.00 35.44 723 GLU A C 1
ATOM 5975 O O . GLU A 1 723 ? 26.002 14.157 -38.273 1.00 35.44 723 GLU A O 1
ATOM 5980 N N . GLY A 1 724 ? 27.224 12.277 -38.223 1.00 37.41 724 GLY A N 1
ATOM 5981 C CA . GLY A 1 724 ? 28.350 12.799 -39.000 1.00 37.41 724 GLY A CA 1
ATOM 5982 C C . GLY A 1 724 ? 28.010 13.046 -40.474 1.00 37.41 724 GLY A C 1
ATOM 5983 O O . GLY A 1 724 ? 28.406 14.075 -41.016 1.00 37.41 724 GLY A O 1
ATOM 5984 N N . GLU A 1 725 ? 27.245 12.154 -41.112 1.00 39.03 725 GLU A N 1
ATOM 5985 C CA . GLU A 1 725 ? 26.733 12.342 -42.476 1.00 39.03 725 GLU A CA 1
ATOM 5986 C C . GLU A 1 725 ? 25.651 13.443 -42.530 1.00 39.03 725 GLU A C 1
ATOM 5988 O O . GLU A 1 725 ? 25.642 14.205 -43.494 1.00 39.03 725 GLU A O 1
ATOM 5993 N N . GLU A 1 726 ? 24.796 13.622 -41.508 1.00 35.81 726 GLU A N 1
ATOM 5994 C CA . GLU A 1 726 ? 23.871 14.775 -41.450 1.00 35.81 726 GLU A CA 1
ATOM 5995 C C . GLU A 1 726 ? 24.608 16.116 -41.204 1.00 35.81 726 GLU A C 1
ATOM 5997 O O . GLU A 1 726 ? 24.238 17.124 -41.816 1.00 35.81 726 GLU A O 1
ATOM 6002 N N . GLU A 1 727 ? 25.679 16.162 -40.393 1.00 33.56 727 GLU A N 1
ATOM 6003 C CA . GLU A 1 727 ? 26.530 17.366 -40.292 1.00 33.56 727 GLU A CA 1
ATOM 6004 C C . GLU A 1 727 ? 27.347 17.615 -41.582 1.00 33.56 727 GLU A C 1
ATOM 6006 O O . GLU A 1 727 ? 27.462 18.772 -41.997 1.00 33.56 727 GLU A O 1
ATOM 6011 N N . GLU A 1 728 ? 27.857 16.580 -42.268 1.00 35.34 728 GLU A N 1
ATOM 6012 C CA . GLU A 1 728 ? 28.508 16.731 -43.583 1.00 35.34 728 GLU A CA 1
ATOM 6013 C C . GLU A 1 728 ? 27.512 17.133 -44.692 1.00 35.34 728 GLU A C 1
ATOM 6015 O O . GLU A 1 728 ? 27.886 17.928 -45.556 1.00 35.34 728 GLU A O 1
ATOM 6020 N N . GLU A 1 729 ? 26.244 16.696 -44.668 1.00 38.91 729 GLU A N 1
ATOM 6021 C CA . GLU A 1 729 ? 25.214 17.175 -45.608 1.00 38.91 729 GLU A CA 1
ATOM 6022 C C . GLU A 1 729 ? 24.771 18.625 -45.314 1.00 38.91 729 GLU A C 1
ATOM 6024 O O . GLU A 1 729 ? 24.578 19.387 -46.267 1.00 38.91 729 GLU A O 1
ATOM 6029 N N . GLU A 1 730 ? 24.685 19.077 -44.050 1.00 36.16 730 GLU A N 1
ATOM 6030 C CA . GLU A 1 730 ? 24.483 20.512 -43.748 1.00 36.16 730 GLU A CA 1
ATOM 6031 C C . GLU A 1 730 ? 25.723 21.367 -44.114 1.00 36.16 730 GLU A C 1
ATOM 6033 O O . GLU A 1 730 ? 25.577 22.517 -44.561 1.00 36.16 730 GLU A O 1
ATOM 6038 N N . GLU A 1 731 ? 26.949 20.841 -43.985 1.00 33.66 731 GLU A N 1
ATOM 6039 C CA . GLU A 1 731 ? 28.150 21.516 -44.503 1.00 33.66 731 GLU A CA 1
ATOM 6040 C C . GLU A 1 731 ? 28.191 21.514 -46.046 1.00 33.66 731 GLU A C 1
ATOM 6042 O O . GLU A 1 731 ? 28.497 22.556 -46.627 1.00 33.66 731 GLU A O 1
ATOM 6047 N N . GLU A 1 732 ? 27.790 20.444 -46.741 1.00 35.75 732 GLU A N 1
ATOM 6048 C CA . GLU A 1 732 ? 27.694 20.440 -48.210 1.00 35.75 732 GLU A CA 1
ATOM 6049 C C . GLU A 1 732 ? 26.548 21.313 -48.753 1.00 35.75 732 GLU A C 1
ATOM 6051 O O . GLU A 1 732 ? 26.757 21.989 -49.762 1.00 35.75 732 GLU A O 1
ATOM 6056 N N . GLU A 1 733 ? 25.366 21.377 -48.125 1.00 36.09 733 GLU A N 1
ATOM 6057 C CA . GLU A 1 733 ? 24.322 22.331 -48.549 1.00 36.09 733 GLU A CA 1
ATOM 6058 C C . GLU A 1 733 ? 24.761 23.783 -48.315 1.00 36.09 733 GLU A C 1
ATOM 6060 O O . GLU A 1 733 ? 24.515 24.631 -49.176 1.00 36.09 733 GLU A O 1
ATOM 6065 N N . THR A 1 734 ? 25.483 24.086 -47.227 1.00 34.53 734 THR A N 1
ATOM 6066 C CA . THR A 1 734 ? 26.023 25.445 -47.028 1.00 34.53 734 THR A CA 1
ATOM 6067 C C . THR A 1 734 ? 27.196 25.776 -47.956 1.00 34.53 734 THR A C 1
ATOM 6069 O O . THR A 1 734 ? 27.295 26.920 -48.397 1.00 34.53 734 THR A O 1
ATOM 6072 N N . ILE A 1 735 ? 28.024 24.799 -48.346 1.00 36.03 735 ILE A N 1
ATOM 6073 C CA . ILE A 1 735 ? 29.033 24.976 -49.406 1.00 36.03 735 ILE A CA 1
ATOM 6074 C C . ILE A 1 735 ? 28.360 25.190 -50.772 1.00 36.03 735 ILE A C 1
ATOM 6076 O O . ILE A 1 735 ? 28.804 26.041 -51.536 1.00 36.03 735 ILE A O 1
ATOM 6080 N N . ARG A 1 736 ? 27.261 24.488 -51.079 1.00 35.97 736 ARG A N 1
ATOM 6081 C CA . ARG A 1 736 ? 26.529 24.651 -52.351 1.00 35.97 736 ARG A CA 1
ATOM 6082 C C . ARG A 1 736 ? 25.731 25.959 -52.427 1.00 35.97 736 ARG A C 1
ATOM 6084 O O . ARG A 1 736 ? 25.665 26.536 -53.511 1.00 35.97 736 ARG A O 1
ATOM 6091 N N . GLU A 1 737 ? 25.178 26.468 -51.320 1.00 35.19 737 GLU A N 1
ATOM 6092 C CA . GLU A 1 737 ? 24.610 27.831 -51.290 1.00 35.19 737 GLU A CA 1
ATOM 6093 C C . GLU A 1 737 ? 25.696 28.915 -51.466 1.00 35.19 737 GLU A C 1
ATOM 6095 O O . GLU A 1 737 ? 25.427 29.924 -52.117 1.00 35.19 737 GLU A O 1
ATOM 6100 N N . ASP A 1 738 ? 26.922 28.702 -50.964 1.00 35.56 738 ASP A N 1
ATOM 6101 C CA . ASP A 1 738 ? 28.058 29.609 -51.207 1.00 35.56 738 ASP A CA 1
ATOM 6102 C C . ASP A 1 738 ? 28.636 29.470 -52.646 1.00 35.56 738 ASP A C 1
ATOM 6104 O O . ASP A 1 738 ? 29.096 30.466 -53.210 1.00 35.56 738 ASP A O 1
ATOM 6108 N N . GLU A 1 739 ? 28.578 28.290 -53.288 1.00 35.03 739 GLU A N 1
ATOM 6109 C CA . GLU A 1 739 ? 29.034 28.084 -54.681 1.00 35.03 739 GLU A CA 1
ATOM 6110 C C . GLU A 1 739 ? 28.027 28.574 -55.749 1.00 35.03 739 GLU A C 1
ATOM 6112 O O . GLU A 1 739 ? 28.454 29.126 -56.771 1.00 35.03 739 GLU A O 1
ATOM 6117 N N . GLU A 1 740 ? 26.703 28.470 -55.538 1.00 34.12 740 GLU A N 1
ATOM 6118 C CA . GLU A 1 740 ? 25.711 29.010 -56.497 1.00 34.12 740 GLU A CA 1
ATOM 6119 C C . GLU A 1 740 ? 25.752 30.554 -56.618 1.00 34.12 740 GLU A C 1
ATOM 6121 O O . GLU A 1 740 ? 25.303 31.100 -57.634 1.00 34.12 740 GLU A O 1
ATOM 6126 N N . ASP A 1 741 ? 26.339 31.266 -55.645 1.00 37.22 741 ASP A N 1
ATOM 6127 C CA . ASP A 1 741 ? 26.572 32.719 -55.709 1.00 37.22 741 ASP A CA 1
ATOM 6128 C C . ASP A 1 741 ? 27.891 33.104 -56.443 1.00 37.22 741 ASP A C 1
ATOM 6130 O O . ASP A 1 741 ? 28.046 34.271 -56.830 1.00 37.22 741 ASP A O 1
ATOM 6134 N N . GLU A 1 742 ? 28.822 32.168 -56.721 1.00 32.25 742 GLU A N 1
ATOM 6135 C CA . GLU A 1 742 ? 30.066 32.452 -57.479 1.00 32.25 742 GLU A CA 1
ATOM 6136 C C . GLU A 1 742 ? 29.947 32.235 -59.005 1.00 32.25 742 GLU A C 1
ATOM 6138 O O . GLU A 1 742 ? 30.567 32.975 -59.782 1.00 32.25 742 GLU A O 1
ATOM 6143 N N . ASP A 1 743 ? 29.078 31.333 -59.480 1.00 29.86 743 ASP A N 1
ATOM 6144 C CA . ASP A 1 743 ? 28.938 30.988 -60.916 1.00 29.86 743 ASP A CA 1
ATOM 6145 C C . ASP A 1 743 ? 28.311 32.109 -61.798 1.00 29.86 743 ASP A C 1
ATOM 6147 O O . ASP A 1 743 ? 28.069 31.963 -63.005 1.00 29.86 743 ASP A O 1
ATOM 6151 N N . GLY A 1 744 ? 28.077 33.290 -61.215 1.00 29.00 744 GLY A N 1
ATOM 6152 C CA . GLY A 1 744 ? 27.589 34.495 -61.893 1.00 29.00 744 GLY A CA 1
ATOM 6153 C C . GLY A 1 744 ? 28.646 35.321 -62.649 1.00 29.00 744 GLY A C 1
ATOM 6154 O O . GLY A 1 744 ? 28.270 36.199 -63.436 1.00 29.00 744 GLY A O 1
ATOM 6155 N N . MET A 1 745 ? 29.948 35.081 -62.448 1.00 26.72 745 MET A N 1
ATOM 6156 C CA . MET A 1 745 ? 31.032 35.960 -62.936 1.00 26.72 745 MET A CA 1
ATOM 6157 C C . MET A 1 745 ? 31.669 35.514 -64.266 1.00 26.72 745 MET A C 1
ATOM 6159 O O . MET A 1 745 ? 32.824 35.101 -64.338 1.00 26.72 745 MET A O 1
ATOM 6163 N N . ASN A 1 746 ? 30.930 35.666 -65.370 1.00 27.88 746 ASN A N 1
ATOM 6164 C CA . ASN A 1 746 ? 31.479 35.455 -66.716 1.00 27.88 746 ASN A CA 1
ATOM 6165 C C . ASN A 1 746 ? 32.293 36.662 -67.254 1.00 27.88 746 ASN A C 1
ATOM 6167 O O . ASN A 1 746 ? 31.819 37.795 -67.284 1.00 27.88 746 ASN A O 1
ATOM 6171 N N . GLU A 1 747 ? 33.480 36.351 -67.788 1.00 38.84 747 GLU A N 1
ATOM 6172 C CA . GLU A 1 747 ? 34.349 37.111 -68.720 1.00 38.84 747 GLU A CA 1
ATOM 6173 C C . GLU A 1 747 ? 35.048 38.431 -68.300 1.00 38.84 747 GLU A C 1
ATOM 6175 O O . GLU A 1 747 ? 36.038 38.767 -68.955 1.00 38.84 747 GLU A O 1
ATOM 6180 N N . ASP A 1 748 ? 34.690 39.136 -67.219 1.00 35.72 748 ASP A N 1
ATOM 6181 C CA . ASP A 1 748 ? 35.355 40.427 -66.888 1.00 35.72 748 ASP A CA 1
ATOM 6182 C C . ASP A 1 748 ? 36.724 40.312 -66.154 1.00 35.72 748 ASP A C 1
ATOM 6184 O O . ASP A 1 748 ? 37.519 41.256 -66.181 1.00 35.72 748 ASP A O 1
ATOM 6188 N N . GLU A 1 749 ? 37.080 39.173 -65.538 1.00 33.41 749 GLU A N 1
ATOM 6189 C CA . GLU A 1 749 ? 38.353 39.058 -64.786 1.00 33.41 749 GLU A CA 1
ATOM 6190 C C . GLU A 1 749 ? 39.620 38.980 -65.662 1.00 33.41 749 GLU A C 1
ATOM 6192 O O . GLU A 1 749 ? 40.721 39.306 -65.201 1.00 33.41 749 GLU A O 1
ATOM 6197 N N . LEU A 1 750 ? 39.504 38.604 -66.943 1.00 32.31 750 LEU A N 1
ATOM 6198 C CA . LEU A 1 750 ? 40.680 38.427 -67.805 1.00 32.31 750 LEU A CA 1
ATOM 6199 C C . LEU A 1 750 ? 41.307 39.760 -68.270 1.00 32.31 750 LEU A C 1
ATOM 6201 O O . LEU A 1 750 ? 42.468 39.766 -68.689 1.00 32.31 750 LEU A O 1
ATOM 6205 N N . GLU A 1 751 ? 40.602 40.895 -68.159 1.00 34.47 751 GLU A N 1
ATOM 6206 C CA . GLU A 1 751 ? 41.165 42.220 -68.484 1.00 34.47 751 GLU A CA 1
ATOM 6207 C C . GLU A 1 751 ? 41.844 42.926 -67.290 1.00 34.47 751 GLU A C 1
ATOM 6209 O O . GLU A 1 751 ? 42.676 43.812 -67.509 1.00 34.47 751 GLU A O 1
ATOM 6214 N N . TYR A 1 752 ? 41.617 42.514 -66.032 1.00 35.66 752 TYR A N 1
ATOM 6215 C CA . TYR A 1 752 ? 42.210 43.213 -64.875 1.00 35.66 752 TYR A CA 1
ATOM 6216 C C . TYR A 1 752 ? 43.738 43.030 -64.758 1.00 35.66 752 TYR A C 1
ATOM 6218 O O . TYR A 1 752 ? 44.457 43.949 -64.357 1.00 35.66 752 TYR A O 1
ATOM 6226 N N . TYR A 1 753 ? 44.277 41.880 -65.179 1.00 33.66 753 TYR A N 1
ATOM 6227 C CA . TYR A 1 753 ? 45.707 41.563 -65.045 1.00 33.66 753 TYR A CA 1
ATOM 6228 C C . TYR A 1 753 ? 46.654 42.300 -66.019 1.00 33.66 753 TYR A C 1
ATOM 6230 O O . TYR A 1 753 ? 47.869 42.090 -65.940 1.00 33.66 753 TYR A O 1
ATOM 6238 N N . GLN A 1 754 ? 46.162 43.169 -66.918 1.00 31.97 754 GLN A N 1
ATOM 6239 C CA . GLN A 1 754 ? 47.023 43.965 -67.818 1.00 31.97 754 GLN A CA 1
ATOM 6240 C C . GLN A 1 754 ? 47.137 45.466 -67.504 1.00 31.97 754 GLN A C 1
ATOM 6242 O O . GLN A 1 754 ? 48.049 46.100 -68.039 1.00 31.97 754 GLN A O 1
ATOM 6247 N N . GLU A 1 755 ? 46.342 46.034 -66.589 1.00 29.14 755 GLU A N 1
ATOM 6248 C CA . GLU A 1 755 ? 46.441 47.461 -66.224 1.00 29.14 755 GLU A CA 1
ATOM 6249 C C . GLU A 1 755 ? 46.697 47.704 -64.724 1.00 29.14 755 GLU A C 1
ATOM 6251 O O . GLU A 1 755 ? 45.905 48.321 -64.017 1.00 29.14 755 GLU A O 1
ATOM 6256 N N . THR A 1 756 ? 47.869 47.293 -64.218 1.00 26.50 756 THR A N 1
ATOM 6257 C CA . THR A 1 756 ? 48.338 47.733 -62.883 1.00 26.50 756 THR A CA 1
ATOM 6258 C C . THR A 1 756 ? 49.847 48.012 -62.793 1.00 26.50 756 THR A C 1
ATOM 6260 O O . THR A 1 756 ? 50.579 47.434 -61.993 1.00 26.50 756 THR A O 1
ATOM 6263 N N . TYR A 1 757 ? 50.320 48.998 -63.566 1.00 26.23 757 TYR A N 1
ATOM 6264 C CA . TYR A 1 757 ? 51.574 49.720 -63.276 1.00 26.23 757 TYR A CA 1
ATOM 6265 C C . TYR A 1 757 ? 51.403 51.261 -63.264 1.00 26.23 757 TYR A C 1
ATOM 6267 O O . TYR A 1 757 ? 52.060 51.965 -64.039 1.00 26.23 757 TYR A O 1
ATOM 6275 N N . PRO A 1 758 ? 50.568 51.843 -62.377 1.00 30.45 758 PRO A N 1
ATOM 6276 C CA . PRO A 1 758 ? 50.537 53.288 -62.164 1.00 30.45 758 PRO A CA 1
ATOM 6277 C C . PRO A 1 758 ? 51.703 53.727 -61.259 1.00 30.45 758 PRO A C 1
ATOM 6279 O O . PRO A 1 758 ? 51.593 53.838 -60.039 1.00 30.45 758 PRO A O 1
ATOM 6282 N N . MET A 1 759 ? 52.852 54.012 -61.872 1.00 26.77 759 MET A N 1
ATOM 6283 C CA . MET A 1 759 ? 53.937 54.746 -61.214 1.00 26.77 759 MET A CA 1
ATOM 6284 C C . MET A 1 759 ? 53.538 56.218 -61.012 1.00 26.77 759 MET A C 1
ATOM 6286 O O . MET A 1 759 ? 53.740 57.032 -61.912 1.00 26.77 759 MET A O 1
ATOM 6290 N N . GLY A 1 760 ? 53.070 56.578 -59.812 1.00 25.03 760 GLY A N 1
ATOM 6291 C CA . GLY A 1 760 ? 53.179 57.956 -59.314 1.00 25.03 760 GLY A CA 1
ATOM 6292 C C . GLY A 1 760 ? 51.969 58.557 -58.593 1.00 25.03 760 GLY A C 1
ATOM 6293 O O . GLY A 1 760 ? 51.000 58.942 -59.226 1.00 25.03 760 GLY A O 1
ATOM 6294 N N . GLN A 1 761 ? 52.170 58.807 -57.294 1.00 27.19 761 GLN A N 1
ATOM 6295 C CA . GLN A 1 761 ? 51.688 59.981 -56.547 1.00 27.19 761 GLN A CA 1
ATOM 6296 C C . GLN A 1 761 ? 50.173 60.256 -56.486 1.00 27.19 761 GLN A C 1
ATOM 6298 O O . GLN A 1 761 ? 49.681 61.150 -57.165 1.00 27.19 761 GLN A O 1
ATOM 6303 N N . GLU A 1 762 ? 49.512 59.670 -55.486 1.00 25.72 762 GLU A N 1
ATOM 6304 C CA . GLU A 1 762 ? 48.426 60.335 -54.751 1.00 25.72 762 GLU A CA 1
ATOM 6305 C C . GLU A 1 762 ? 48.558 60.001 -53.248 1.00 25.72 762 GLU A C 1
ATOM 6307 O O . GLU A 1 762 ? 48.327 58.876 -52.813 1.00 25.72 762 GLU A O 1
ATOM 6312 N N . GLU A 1 763 ? 49.031 60.969 -52.451 1.00 28.72 763 GLU A N 1
ATOM 6313 C CA . GLU A 1 763 ? 49.170 60.849 -50.988 1.00 28.72 763 GLU A CA 1
ATOM 6314 C C . GLU A 1 763 ? 47.829 61.155 -50.292 1.00 28.72 763 GLU A C 1
ATOM 6316 O O . GLU A 1 763 ? 47.659 62.210 -49.674 1.00 28.72 763 GLU A O 1
ATOM 6321 N N . GLU A 1 764 ? 46.861 60.237 -50.362 1.00 27.75 764 GLU A N 1
ATOM 6322 C CA . GLU A 1 764 ? 45.656 60.331 -49.528 1.00 27.75 764 GLU A CA 1
ATOM 6323 C C . GLU A 1 764 ? 45.905 59.780 -48.112 1.00 27.75 764 GLU A C 1
ATOM 6325 O O . GLU A 1 764 ? 45.895 58.579 -47.863 1.00 27.75 764 GLU A O 1
ATOM 6330 N N . VAL A 1 765 ? 46.149 60.719 -47.191 1.00 31.14 765 VAL A N 1
ATOM 6331 C CA . VAL A 1 765 ? 45.916 60.672 -45.731 1.00 31.14 765 VAL A CA 1
ATOM 6332 C C . VAL A 1 765 ? 45.945 59.272 -45.084 1.00 31.14 765 VAL A C 1
ATOM 6334 O O . VAL A 1 765 ? 44.913 58.631 -44.895 1.00 31.14 765 VAL A O 1
ATOM 6337 N N . MET A 1 766 ? 47.126 58.851 -44.615 1.00 29.48 766 MET A N 1
ATOM 6338 C CA . MET A 1 766 ? 47.243 57.721 -43.685 1.00 29.48 766 MET A CA 1
ATOM 6339 C C . MET A 1 766 ? 46.446 57.980 -42.395 1.00 29.48 766 MET A C 1
ATOM 6341 O O . MET A 1 766 ? 46.804 58.860 -41.611 1.00 29.48 766 MET A O 1
ATOM 6345 N N . GLU A 1 767 ? 45.441 57.149 -42.108 1.00 37.72 767 GLU A N 1
ATOM 6346 C CA . GLU A 1 767 ? 45.067 56.874 -40.718 1.00 37.72 767 GLU A CA 1
ATOM 6347 C C . GLU A 1 767 ? 46.188 56.027 -40.094 1.00 37.72 767 GLU A C 1
ATOM 6349 O O . GLU A 1 767 ? 46.336 54.845 -40.409 1.00 37.72 767 GLU A O 1
ATOM 6354 N N . GLU A 1 768 ? 47.012 56.633 -39.232 1.00 39.03 768 GLU A N 1
ATOM 6355 C CA . GLU A 1 768 ? 48.053 55.917 -38.486 1.00 39.03 768 GLU A CA 1
ATOM 6356 C C . GLU A 1 768 ? 47.421 54.858 -37.566 1.00 39.03 768 GLU A C 1
ATOM 6358 O O . GLU A 1 768 ? 46.947 55.152 -36.467 1.00 39.03 768 GLU A O 1
ATOM 6363 N N . ILE A 1 769 ? 47.448 53.597 -38.006 1.00 46.12 769 ILE A N 1
ATOM 6364 C CA . ILE A 1 769 ? 47.233 52.438 -37.137 1.00 46.12 769 ILE A CA 1
ATOM 6365 C C . ILE A 1 769 ? 48.354 52.462 -36.092 1.00 46.12 769 ILE A C 1
ATOM 6367 O O . ILE A 1 769 ? 49.523 52.280 -36.439 1.00 46.12 769 ILE A O 1
ATOM 6371 N N . SER A 1 770 ? 48.026 52.709 -34.820 1.00 46.38 770 SER A N 1
ATOM 6372 C CA . SER A 1 770 ? 49.051 52.778 -33.780 1.00 46.38 770 SER A CA 1
ATOM 6373 C C . SER A 1 770 ? 49.716 51.411 -33.592 1.00 46.38 770 SER A C 1
ATOM 6375 O O . SER A 1 770 ? 49.055 50.379 -33.470 1.00 46.38 770 SER A O 1
ATOM 6377 N N . CYS A 1 771 ? 51.049 51.398 -33.509 1.00 46.06 771 CYS A N 1
ATOM 6378 C CA . CYS A 1 771 ? 51.813 50.174 -33.239 1.00 46.06 771 CYS A CA 1
ATOM 6379 C C . CYS A 1 771 ? 51.537 49.570 -31.846 1.00 46.06 771 CYS A C 1
ATOM 6381 O O . CYS A 1 771 ? 52.060 48.508 -31.539 1.00 46.06 771 CYS A O 1
ATOM 6383 N N . GLU A 1 772 ? 50.742 50.235 -31.001 1.00 49.09 772 GLU A N 1
ATOM 6384 C CA . GLU A 1 772 ? 50.338 49.752 -29.675 1.00 49.09 772 GLU A CA 1
ATOM 6385 C C . GLU A 1 772 ? 49.243 48.667 -29.727 1.00 49.09 772 GLU A C 1
ATOM 6387 O O . GLU A 1 772 ? 48.981 48.037 -28.704 1.00 49.09 772 GLU A O 1
ATOM 6392 N N . GLU A 1 773 ? 48.594 48.445 -30.880 1.00 55.25 773 GLU A N 1
ATOM 6393 C CA . GLU A 1 773 ? 47.506 47.458 -31.025 1.00 55.25 773 GLU A CA 1
ATOM 6394 C C . GLU A 1 773 ? 47.890 46.155 -31.752 1.00 55.25 773 GLU A C 1
ATOM 6396 O O . GLU A 1 773 ? 47.100 45.215 -31.729 1.00 55.25 773 GLU A O 1
ATOM 6401 N N . MET A 1 774 ? 49.069 46.073 -32.381 1.00 60.69 774 MET A N 1
ATOM 6402 C CA . MET A 1 774 ? 49.541 44.860 -33.070 1.00 60.69 774 MET A CA 1
ATOM 6403 C C . MET A 1 774 ? 50.405 44.003 -32.139 1.00 60.69 774 MET A C 1
ATOM 6405 O O . MET A 1 774 ? 51.293 44.523 -31.458 1.00 60.69 774 MET A O 1
ATOM 6409 N N . GLU A 1 775 ? 50.185 42.685 -32.133 1.00 63.62 775 GLU A N 1
ATOM 6410 C CA . GLU A 1 775 ? 51.137 41.763 -31.510 1.00 63.62 775 GLU A CA 1
ATOM 6411 C C . GLU A 1 775 ? 52.448 41.772 -32.298 1.00 63.62 775 GLU A C 1
ATOM 6413 O O . GLU A 1 775 ? 52.444 41.795 -33.527 1.00 63.62 775 GLU A O 1
ATOM 6418 N N . PHE A 1 776 ? 53.578 41.697 -31.595 1.00 65.62 776 PHE A N 1
ATOM 6419 C CA . PHE A 1 776 ? 54.874 41.503 -32.231 1.00 65.62 776 PHE A CA 1
ATOM 6420 C C . PHE A 1 776 ? 55.665 40.382 -31.566 1.00 65.62 776 PHE A C 1
ATOM 6422 O O . PHE A 1 776 ? 55.592 40.176 -30.352 1.00 65.62 776 PHE A O 1
ATOM 6429 N N . PHE A 1 777 ? 56.451 39.664 -32.363 1.00 61.56 777 PHE A N 1
ATOM 6430 C CA . PHE A 1 777 ? 57.353 38.626 -31.876 1.00 61.56 777 PHE A CA 1
ATOM 6431 C C . PHE A 1 777 ? 58.691 38.692 -32.608 1.00 61.56 777 PHE A C 1
ATOM 6433 O O . PHE A 1 777 ? 58.751 38.903 -33.817 1.00 61.56 777 PHE A O 1
ATOM 6440 N N . THR A 1 778 ? 59.781 38.520 -31.860 1.00 54.34 778 THR A N 1
ATOM 6441 C CA . THR A 1 778 ? 61.139 38.487 -32.410 1.00 54.34 778 THR A CA 1
ATOM 6442 C C . THR A 1 778 ? 61.595 37.040 -32.540 1.00 54.34 778 THR A C 1
ATOM 6444 O O . THR A 1 778 ? 61.642 36.311 -31.548 1.00 54.34 778 THR A O 1
ATOM 6447 N N . THR A 1 779 ? 61.926 36.613 -33.757 1.00 59.12 779 THR A N 1
ATOM 6448 C CA . THR A 1 779 ? 62.435 35.263 -34.038 1.00 59.12 779 THR A CA 1
ATOM 6449 C C . THR A 1 779 ? 63.874 35.080 -33.561 1.00 59.12 779 THR A C 1
ATOM 6451 O O . THR A 1 779 ? 64.592 36.042 -33.291 1.00 59.12 779 THR A O 1
ATOM 6454 N N . ALA A 1 780 ? 64.343 33.828 -33.524 1.00 48.09 780 ALA A N 1
ATOM 6455 C CA . ALA A 1 780 ? 65.729 33.493 -33.182 1.00 48.09 780 ALA A CA 1
ATOM 6456 C C . ALA A 1 780 ? 66.778 34.161 -34.102 1.00 48.09 780 ALA A C 1
ATOM 6458 O O . ALA A 1 780 ? 67.905 34.399 -33.675 1.00 48.09 780 ALA A O 1
ATOM 6459 N N . SER A 1 781 ? 66.400 34.519 -35.336 1.00 55.00 781 SER A N 1
ATOM 6460 C CA . SER A 1 781 ? 67.224 35.297 -36.274 1.00 55.00 781 SER A CA 1
ATOM 6461 C C . SER A 1 781 ? 67.339 36.792 -35.932 1.00 55.00 781 SER A C 1
ATOM 6463 O O . SER A 1 781 ? 68.132 37.495 -36.555 1.00 55.00 781 SER A O 1
ATOM 6465 N N . GLY A 1 782 ? 66.574 37.286 -34.952 1.00 54.75 782 GLY A N 1
ATOM 6466 C CA . GLY A 1 782 ? 66.528 38.693 -34.546 1.00 54.75 782 GLY A CA 1
ATOM 6467 C C . GLY A 1 782 ? 65.499 39.548 -35.294 1.00 54.75 782 GLY A C 1
ATOM 6468 O O . GLY A 1 782 ? 65.403 40.744 -35.020 1.00 54.75 782 GLY A O 1
ATOM 6469 N N . ASN A 1 783 ? 64.718 38.963 -36.207 1.00 61.69 783 ASN A N 1
ATOM 6470 C CA . ASN A 1 783 ? 63.690 39.680 -36.963 1.00 61.69 783 ASN A CA 1
ATOM 6471 C C . ASN A 1 783 ? 62.413 39.816 -36.126 1.00 61.69 783 ASN A C 1
ATOM 6473 O O . ASN A 1 783 ? 61.893 38.821 -35.625 1.00 61.69 783 ASN A O 1
ATOM 6477 N N . THR A 1 784 ? 61.903 41.040 -35.982 1.00 64.69 784 THR A N 1
ATOM 6478 C CA . THR A 1 784 ? 60.620 41.309 -35.319 1.00 64.69 784 THR A CA 1
ATOM 6479 C C . THR A 1 784 ? 59.512 41.400 -36.355 1.00 64.69 784 THR A C 1
ATOM 6481 O O . THR A 1 784 ? 59.564 42.267 -37.225 1.00 64.69 784 THR A O 1
ATOM 6484 N N . TYR A 1 785 ? 58.520 40.527 -36.223 1.00 68.00 785 TYR A N 1
ATOM 6485 C CA . TYR A 1 785 ? 57.306 40.498 -37.033 1.00 68.00 785 TYR A CA 1
ATOM 6486 C C . TYR A 1 785 ? 56.159 41.132 -36.251 1.00 68.00 785 TYR A C 1
ATOM 6488 O O . TYR A 1 785 ? 56.091 40.960 -35.032 1.00 68.00 785 TYR A O 1
ATOM 6496 N N . PHE A 1 786 ? 55.267 41.831 -36.944 1.00 69.38 786 PHE A N 1
ATOM 6497 C CA . PHE A 1 786 ? 54.042 42.421 -36.419 1.00 69.38 786 PHE A CA 1
ATOM 6498 C C . PHE A 1 786 ? 52.844 41.715 -37.056 1.00 69.38 786 PHE A C 1
ATOM 6500 O O . PHE A 1 786 ? 52.654 41.776 -38.271 1.00 69.38 786 PHE A O 1
ATOM 6507 N N . ALA A 1 787 ? 52.026 41.054 -36.243 1.00 71.62 787 ALA A N 1
ATOM 6508 C CA . ALA A 1 787 ? 50.780 40.449 -36.688 1.00 71.62 787 ALA A CA 1
ATOM 6509 C C . ALA A 1 787 ? 49.634 41.465 -36.563 1.00 71.62 787 ALA A C 1
ATOM 6511 O O . ALA A 1 787 ? 49.511 42.167 -35.553 1.00 71.62 787 ALA A O 1
ATOM 6512 N N . PHE A 1 788 ? 48.787 41.557 -37.590 1.00 66.81 788 PHE A N 1
ATOM 6513 C CA . PHE A 1 788 ? 47.602 42.417 -37.564 1.00 66.81 788 PHE A CA 1
ATOM 6514 C C . PHE A 1 788 ? 46.578 41.959 -36.527 1.00 66.81 788 PHE A C 1
ATOM 6516 O O . PHE A 1 788 ? 45.861 42.790 -35.978 1.00 66.81 788 PHE A O 1
ATOM 6523 N N . LEU A 1 789 ? 46.522 40.658 -36.259 1.00 65.19 789 LEU A N 1
ATOM 6524 C CA . LEU A 1 789 ? 45.663 40.021 -35.270 1.00 65.19 789 LEU A CA 1
ATOM 6525 C C . LEU A 1 789 ? 46.556 39.318 -34.240 1.00 65.19 789 LEU A C 1
ATOM 6527 O O . LEU A 1 789 ? 47.629 38.833 -34.590 1.00 65.19 789 LEU A O 1
ATOM 6531 N N . SER A 1 790 ? 46.135 39.255 -32.971 1.00 58.31 790 SER A N 1
ATOM 6532 C CA . SER A 1 790 ? 46.734 38.269 -32.059 1.00 58.31 790 SER A CA 1
ATOM 6533 C C . SER A 1 790 ? 46.394 36.864 -32.558 1.00 58.31 790 SER A C 1
ATOM 6535 O O . SER A 1 790 ? 45.312 36.632 -33.087 1.00 58.31 790 SER A O 1
ATOM 6537 N N . VAL A 1 791 ? 47.246 35.886 -32.292 1.00 56.81 791 VAL A N 1
ATOM 6538 C CA . VAL A 1 791 ? 46.900 34.471 -32.502 1.00 56.81 791 VAL A CA 1
ATOM 6539 C C . VAL A 1 791 ? 45.713 34.028 -31.616 1.00 56.81 791 VAL A C 1
ATOM 6541 O O . VAL A 1 791 ? 44.973 33.113 -31.969 1.00 56.81 791 VAL A O 1
ATOM 6544 N N . GLU A 1 792 ? 45.468 34.712 -30.495 1.00 56.88 792 GLU A N 1
ATOM 6545 C CA . GLU A 1 792 ? 44.258 34.528 -29.667 1.00 56.88 792 GLU A CA 1
ATOM 6546 C C . GLU A 1 792 ? 43.010 35.143 -30.339 1.00 56.88 792 GLU A C 1
ATO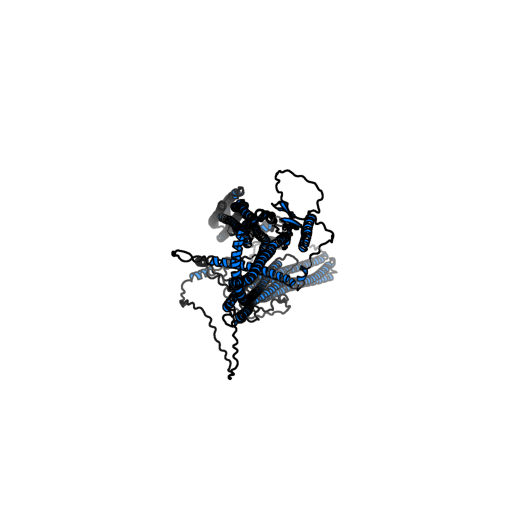M 6548 O O . GLU A 1 792 ? 41.881 34.703 -30.126 1.00 56.88 792 GLU A O 1
ATOM 6553 N N . ASP A 1 793 ? 43.222 36.175 -31.162 1.00 61.44 793 ASP A N 1
ATOM 6554 C CA . ASP A 1 793 ? 42.194 36.823 -31.975 1.00 61.44 793 ASP A CA 1
ATOM 6555 C C . ASP A 1 793 ? 41.880 35.987 -33.233 1.00 61.44 793 ASP A C 1
ATOM 6557 O O . ASP A 1 793 ? 40.716 35.914 -33.620 1.00 61.44 793 ASP A O 1
ATOM 6561 N N . GLU A 1 794 ? 42.874 35.305 -33.825 1.00 56.47 794 GLU A N 1
ATOM 6562 C CA . GLU A 1 794 ? 42.686 34.296 -34.887 1.00 56.47 794 GLU A CA 1
ATOM 6563 C C . GLU A 1 794 ? 41.766 33.158 -34.432 1.00 56.47 794 GLU A C 1
ATOM 6565 O O . GLU A 1 794 ? 40.836 32.793 -35.150 1.00 56.47 794 GLU A O 1
ATOM 6570 N N . GLN A 1 795 ? 41.974 32.615 -33.225 1.00 54.50 795 GLN A N 1
ATOM 6571 C CA . GLN A 1 795 ? 41.113 31.549 -32.695 1.00 54.50 795 GLN A CA 1
ATOM 6572 C C . GLN A 1 795 ? 39.640 31.990 -32.631 1.00 54.50 795 GLN A C 1
ATOM 6574 O O . GLN A 1 795 ? 38.763 31.211 -32.986 1.00 54.50 795 GLN A O 1
ATOM 6579 N N . GLN A 1 796 ? 39.346 33.255 -32.296 1.00 54.78 796 GLN A N 1
ATOM 6580 C CA . GLN A 1 796 ? 37.978 33.816 -32.322 1.00 54.78 796 GLN A CA 1
ATOM 6581 C C . GLN A 1 796 ? 37.422 34.125 -33.727 1.00 54.78 796 GLN A C 1
ATOM 6583 O O . GLN A 1 796 ? 36.270 34.554 -33.847 1.00 54.78 796 GLN A O 1
ATOM 6588 N N . ILE A 1 797 ? 38.227 33.980 -34.780 1.00 51.94 797 ILE A N 1
ATOM 6589 C CA . ILE A 1 797 ? 37.788 34.115 -36.176 1.00 51.94 797 ILE A CA 1
ATOM 6590 C C . ILE A 1 797 ? 37.408 32.748 -36.743 1.00 51.94 797 ILE A C 1
ATOM 6592 O O . ILE A 1 797 ? 36.375 32.655 -37.401 1.00 51.94 797 ILE A O 1
ATOM 6596 N N . HIS A 1 798 ? 38.212 31.717 -36.461 1.00 49.34 798 HIS A N 1
ATOM 6597 C CA . HIS A 1 798 ? 38.014 30.361 -36.985 1.00 49.34 798 HIS A CA 1
ATOM 6598 C C . HIS A 1 798 ? 37.114 29.473 -36.114 1.00 49.34 798 HIS A C 1
ATOM 6600 O O . HIS A 1 798 ? 36.506 28.545 -36.642 1.00 49.34 798 HIS A O 1
ATOM 6606 N N . SER A 1 799 ? 36.958 29.769 -34.817 1.00 44.16 799 SER A N 1
ATOM 6607 C CA . SER A 1 799 ? 35.870 29.176 -34.032 1.00 44.16 799 SER A CA 1
ATOM 6608 C C . SER A 1 799 ? 34.540 29.837 -34.411 1.00 44.16 799 SER A C 1
ATOM 6610 O O . SER A 1 799 ? 34.323 31.035 -34.179 1.00 44.16 799 SER A O 1
ATOM 6612 N N . ARG A 1 800 ? 33.614 29.048 -34.982 1.00 39.56 800 ARG A N 1
ATOM 6613 C CA . ARG A 1 800 ? 32.183 29.398 -34.999 1.00 39.56 800 ARG A CA 1
ATOM 6614 C C . ARG A 1 800 ? 31.782 29.742 -33.553 1.00 39.56 800 ARG A C 1
ATOM 6616 O O . ARG A 1 800 ? 32.256 29.091 -32.621 1.00 39.56 800 ARG A O 1
ATOM 6623 N N . PRO A 1 801 ? 30.914 30.743 -33.318 1.00 38.16 801 PRO A N 1
ATOM 6624 C CA . PRO A 1 801 ? 30.483 31.115 -31.975 1.00 38.16 801 PRO A CA 1
ATOM 6625 C C . PRO A 1 801 ? 29.446 30.116 -31.433 1.00 38.16 801 PRO A C 1
ATOM 6627 O O . PRO A 1 801 ? 28.346 30.519 -31.044 1.00 38.16 801 PRO A O 1
ATOM 6630 N N . HIS A 1 802 ? 29.791 28.826 -31.396 1.00 34.16 802 HIS A N 1
ATOM 6631 C CA . HIS A 1 802 ? 29.044 27.841 -30.631 1.00 34.16 802 HIS A CA 1
ATOM 6632 C C . HIS A 1 802 ? 29.036 28.306 -29.175 1.00 34.16 802 HIS A C 1
ATOM 6634 O O . HIS A 1 802 ? 30.057 28.676 -28.594 1.00 34.16 802 HIS A O 1
ATOM 6640 N N . SER A 1 803 ? 27.842 28.358 -28.591 1.00 39.62 803 SER A N 1
ATOM 6641 C CA . SER A 1 803 ? 27.587 28.958 -27.277 1.00 39.62 803 SER A CA 1
ATOM 6642 C C . SER A 1 803 ? 28.234 28.219 -26.100 1.00 39.62 803 SER A C 1
ATOM 6644 O O . SER A 1 803 ? 28.127 28.689 -24.966 1.00 39.62 803 SER A O 1
ATOM 6646 N N . GLN A 1 804 ? 28.957 27.132 -26.371 1.00 37.09 804 GLN A N 1
ATOM 6647 C CA . GLN A 1 804 ? 29.903 26.486 -25.471 1.00 37.09 804 GLN A CA 1
ATOM 6648 C C . GLN A 1 804 ? 31.170 27.347 -25.304 1.00 37.09 804 GLN A C 1
ATOM 6650 O O . GLN A 1 804 ? 32.293 26.934 -25.577 1.00 37.09 804 GLN A O 1
ATOM 6655 N N . HIS A 1 805 ? 31.007 28.559 -24.761 1.00 39.81 805 HIS A N 1
ATOM 6656 C CA . HIS A 1 805 ? 32.073 29.065 -23.903 1.00 39.81 805 HIS A CA 1
ATOM 6657 C C . HIS A 1 805 ? 32.283 27.997 -22.829 1.00 39.81 805 HIS A C 1
ATOM 6659 O O . HIS A 1 805 ? 31.319 27.667 -22.138 1.00 39.81 805 HIS A O 1
ATOM 6665 N N . THR A 1 806 ? 33.510 27.486 -22.703 1.00 45.06 806 THR A N 1
ATOM 6666 C CA . THR A 1 806 ? 33.952 26.499 -21.707 1.00 45.06 806 THR A CA 1
ATOM 6667 C C . THR A 1 806 ? 33.824 27.068 -20.292 1.00 45.06 806 THR A C 1
ATOM 6669 O O . THR A 1 806 ? 34.787 27.425 -19.613 1.00 45.06 806 THR A O 1
ATOM 6672 N N . VAL A 1 807 ? 32.575 27.187 -19.844 1.00 43.25 807 VAL A N 1
ATOM 6673 C CA . VAL A 1 807 ? 32.196 27.352 -18.451 1.00 43.25 807 VAL A CA 1
ATOM 6674 C C . VAL A 1 807 ? 32.398 25.983 -17.830 1.00 43.25 807 VAL A C 1
ATOM 6676 O O . VAL A 1 807 ? 31.452 25.220 -17.659 1.00 43.25 807 VAL A O 1
ATOM 6679 N N . PHE A 1 808 ? 33.653 25.680 -17.492 1.00 50.28 808 PHE A N 1
ATOM 6680 C CA . PHE A 1 808 ? 33.922 24.723 -16.431 1.00 50.28 808 PHE A CA 1
ATOM 6681 C C . PHE A 1 808 ? 33.079 25.174 -15.245 1.00 50.28 808 PHE A C 1
ATOM 6683 O O . PHE A 1 808 ? 33.285 26.269 -14.705 1.00 50.28 808 PHE A O 1
ATOM 6690 N N . PHE A 1 809 ? 32.049 24.389 -14.928 1.00 45.78 809 PHE A N 1
ATOM 6691 C CA . PHE A 1 809 ? 31.141 24.718 -13.845 1.00 45.78 809 PHE A CA 1
ATOM 6692 C C . PHE A 1 809 ? 31.986 24.944 -12.587 1.00 45.78 809 PHE A C 1
ATOM 6694 O O . PHE A 1 809 ? 32.966 24.239 -12.342 1.00 45.78 809 PHE A O 1
ATOM 6701 N N . HIS A 1 810 ? 31.655 25.987 -11.823 1.00 45.66 810 HIS A N 1
ATOM 6702 C CA . HIS A 1 810 ? 32.450 26.456 -10.683 1.00 45.66 810 HIS A CA 1
ATOM 6703 C C . HIS A 1 810 ? 32.349 25.516 -9.457 1.00 45.66 810 HIS A C 1
ATOM 6705 O O . HIS A 1 810 ? 32.213 25.978 -8.325 1.00 45.66 810 HIS A O 1
ATOM 6711 N N . ASP A 1 811 ? 32.424 24.200 -9.665 1.00 61.88 811 ASP A N 1
ATOM 6712 C CA . ASP A 1 811 ? 32.617 23.224 -8.601 1.00 61.88 811 ASP A CA 1
ATOM 6713 C C . ASP A 1 811 ? 34.114 23.073 -8.290 1.00 61.88 811 ASP A C 1
ATOM 6715 O O . ASP A 1 811 ? 34.951 22.838 -9.164 1.00 61.88 811 ASP A O 1
ATOM 6719 N N . SER A 1 812 ? 34.461 23.220 -7.017 1.00 70.69 812 SER A N 1
ATOM 6720 C CA . SER A 1 812 ? 35.833 23.105 -6.523 1.00 70.69 812 SER A CA 1
ATOM 6721 C C . SER A 1 812 ? 36.373 21.670 -6.618 1.00 70.69 812 SER A C 1
ATOM 6723 O O . SER A 1 812 ? 37.590 21.475 -6.644 1.00 70.69 812 SER A O 1
ATOM 6725 N N . PHE A 1 813 ? 35.492 20.662 -6.673 1.00 74.25 813 PHE A N 1
ATOM 6726 C CA . PHE A 1 813 ? 35.897 19.257 -6.745 1.00 74.25 813 PHE A CA 1
ATOM 6727 C C . PHE A 1 813 ? 36.488 18.896 -8.116 1.00 74.25 813 PHE A C 1
ATOM 6729 O O . PHE A 1 813 ? 37.675 18.568 -8.197 1.00 74.25 813 PHE A O 1
ATOM 6736 N N . SER A 1 814 ? 35.707 19.019 -9.194 1.00 75.69 814 SER A N 1
ATOM 6737 C CA . SER A 1 814 ? 36.122 18.614 -10.546 1.00 75.69 814 SER A CA 1
ATOM 6738 C C . SER A 1 814 ? 37.308 19.437 -11.065 1.00 75.69 814 SER A C 1
ATOM 6740 O O . SER A 1 814 ? 38.272 18.879 -11.594 1.00 75.69 814 SER A O 1
ATOM 6742 N N . ASN A 1 815 ? 37.313 20.757 -10.822 1.00 76.31 815 ASN A N 1
ATOM 6743 C CA . ASN A 1 815 ? 38.380 21.666 -11.274 1.00 76.31 815 ASN A CA 1
ATOM 6744 C C . ASN A 1 815 ? 39.794 21.230 -10.831 1.00 76.31 815 ASN A C 1
ATOM 6746 O O . ASN A 1 815 ? 40.753 21.413 -11.582 1.00 76.31 815 ASN A O 1
ATOM 6750 N N . LYS A 1 816 ? 39.931 20.574 -9.667 1.00 79.62 816 LYS A N 1
ATOM 6751 C CA . LYS A 1 816 ? 41.212 20.057 -9.143 1.00 79.62 816 LYS A CA 1
ATOM 6752 C C . LYS A 1 816 ? 41.872 19.009 -10.059 1.00 79.62 816 LYS A C 1
ATOM 6754 O O . LYS A 1 816 ? 43.095 18.851 -10.013 1.00 79.62 816 LYS A O 1
ATOM 6759 N N . TYR A 1 817 ? 41.079 18.270 -10.835 1.00 82.88 817 TYR A N 1
ATOM 6760 C CA . TYR A 1 817 ? 41.544 17.216 -11.746 1.00 82.88 817 TYR A CA 1
ATOM 6761 C C . TYR A 1 817 ? 41.695 17.746 -13.182 1.00 82.88 817 TYR A C 1
ATOM 6763 O O . TYR A 1 817 ? 42.678 17.439 -13.850 1.00 82.88 817 TYR A O 1
ATOM 6771 N N . ILE A 1 818 ? 40.784 18.622 -13.616 1.00 82.69 818 ILE A N 1
ATOM 6772 C CA . ILE A 1 818 ? 40.747 19.184 -14.976 1.00 82.69 818 ILE A CA 1
ATOM 6773 C C . ILE A 1 818 ? 41.900 20.171 -15.234 1.00 82.69 818 ILE A C 1
ATOM 6775 O O . ILE A 1 818 ? 42.571 20.084 -16.263 1.00 82.69 818 ILE A O 1
ATOM 6779 N N . GLU A 1 819 ? 42.158 21.114 -14.313 1.00 74.88 819 GLU A N 1
ATOM 6780 C CA . GLU A 1 819 ? 43.063 22.258 -14.560 1.00 74.88 819 GLU A CA 1
ATOM 6781 C C . GLU A 1 819 ? 44.509 21.819 -14.867 1.00 74.88 819 GLU A C 1
ATOM 6783 O O . GLU A 1 819 ? 45.234 22.491 -15.601 1.00 74.88 819 GLU A O 1
ATOM 6788 N N . LYS A 1 820 ? 44.925 20.654 -14.356 1.00 73.81 820 LYS A N 1
ATOM 6789 C CA . LYS A 1 820 ? 46.245 20.065 -14.635 1.00 73.81 820 LYS A CA 1
ATOM 6790 C C . LYS A 1 820 ? 46.370 19.468 -16.036 1.00 73.81 820 LYS A C 1
ATOM 6792 O O . LYS A 1 820 ? 47.489 19.334 -16.532 1.00 73.81 820 LYS A O 1
ATOM 6797 N N . VAL A 1 821 ? 45.252 19.084 -16.645 1.00 82.31 821 VAL A N 1
ATOM 6798 C CA . VAL A 1 821 ? 45.200 18.283 -17.873 1.00 82.31 821 VAL A CA 1
ATOM 6799 C C . VAL A 1 821 ? 44.797 19.124 -19.086 1.00 82.31 821 VAL A C 1
ATOM 6801 O O . VAL A 1 821 ? 45.236 18.824 -20.194 1.00 82.31 821 VAL A O 1
ATOM 6804 N N . ALA A 1 822 ? 44.059 20.221 -18.906 1.00 82.44 822 ALA A N 1
ATOM 6805 C CA . ALA A 1 822 ? 43.728 21.151 -19.987 1.00 82.44 822 ALA A CA 1
ATOM 6806 C C . ALA A 1 822 ? 44.977 21.617 -20.770 1.00 82.44 822 ALA A C 1
ATOM 6808 O O . ALA A 1 822 ? 46.004 21.981 -20.187 1.00 82.44 822 ALA A O 1
ATOM 6809 N N . VAL A 1 823 ? 44.907 21.612 -22.108 1.00 77.31 823 VAL A N 1
ATOM 6810 C CA . VAL A 1 823 ? 45.995 22.114 -22.966 1.00 77.31 823 VAL A CA 1
ATOM 6811 C C . VAL A 1 823 ? 46.066 23.641 -22.827 1.00 77.31 823 VAL A C 1
ATOM 6813 O O . VAL A 1 823 ? 45.097 24.317 -23.174 1.00 77.31 823 VAL A O 1
ATOM 6816 N N . PRO A 1 824 ? 47.180 24.233 -22.347 1.00 76.44 824 PRO A N 1
ATOM 6817 C CA . PRO A 1 824 ? 47.223 25.673 -22.119 1.00 76.44 824 PRO A CA 1
ATOM 6818 C C . PRO A 1 824 ? 47.269 26.446 -23.441 1.00 76.44 824 PRO A C 1
ATOM 6820 O O . PRO A 1 824 ? 48.215 26.283 -24.213 1.00 76.44 824 PRO A O 1
ATOM 6823 N N . ASP A 1 825 ? 46.344 27.383 -23.660 1.00 70.00 825 ASP A N 1
ATOM 6824 C CA . ASP A 1 825 ? 46.284 28.191 -24.896 1.00 70.00 825 ASP A CA 1
ATOM 6825 C C . ASP A 1 825 ? 47.603 28.948 -25.169 1.00 70.00 825 ASP A C 1
ATOM 6827 O O . ASP A 1 825 ? 48.054 29.092 -26.305 1.00 70.00 825 ASP A O 1
ATOM 6831 N N . LYS A 1 826 ? 48.312 29.339 -24.099 1.00 70.31 826 LYS A N 1
ATOM 6832 C CA . LYS A 1 826 ? 49.658 29.945 -24.154 1.00 70.31 826 LYS A CA 1
ATOM 6833 C C . LYS A 1 826 ? 50.722 29.042 -24.794 1.00 70.31 826 LYS A C 1
ATOM 6835 O O . LYS A 1 826 ? 51.722 29.553 -25.299 1.00 70.31 826 LYS A O 1
ATOM 6840 N N . LEU A 1 827 ? 50.555 27.719 -24.741 1.00 71.69 827 LEU A N 1
ATOM 6841 C CA . LEU A 1 827 ? 51.438 26.759 -25.404 1.00 71.69 827 LEU A CA 1
ATOM 6842 C C . LEU A 1 827 ? 51.136 26.706 -26.906 1.00 71.69 827 LEU A C 1
ATOM 6844 O O . LEU A 1 827 ? 52.067 26.813 -27.700 1.00 71.69 827 LEU A O 1
ATOM 6848 N N . ILE A 1 828 ? 49.855 26.638 -27.283 1.00 70.75 828 ILE A N 1
ATOM 6849 C CA . ILE A 1 828 ? 49.390 26.689 -28.682 1.00 70.75 828 ILE A CA 1
ATOM 6850 C C . ILE A 1 828 ? 49.903 27.977 -29.353 1.00 70.75 828 ILE A C 1
ATOM 6852 O O . ILE A 1 828 ? 50.572 27.927 -30.388 1.00 70.75 828 ILE A O 1
ATOM 6856 N N . LEU A 1 829 ? 49.723 29.120 -28.683 1.00 65.12 829 LEU A N 1
ATOM 6857 C CA . LEU A 1 829 ? 50.271 30.429 -29.058 1.00 65.12 829 LEU A CA 1
ATOM 6858 C C . LEU A 1 829 ? 51.791 30.396 -29.310 1.00 65.12 829 LEU A C 1
ATOM 6860 O O . LEU A 1 829 ? 52.294 30.983 -30.271 1.00 65.12 829 LEU A O 1
ATOM 6864 N N . LYS A 1 830 ? 52.542 29.712 -28.440 1.00 67.06 830 LYS A N 1
ATOM 6865 C CA . LYS A 1 830 ? 54.005 29.600 -28.528 1.00 67.06 830 LYS A CA 1
ATOM 6866 C C . LYS A 1 830 ? 54.452 28.675 -29.665 1.00 67.06 830 LYS A C 1
ATOM 6868 O O . LYS A 1 830 ? 55.466 28.965 -30.297 1.00 67.06 830 LYS A O 1
ATOM 6873 N N . ILE A 1 831 ? 53.713 27.595 -29.921 1.00 69.31 831 ILE A N 1
ATOM 6874 C CA . ILE A 1 831 ? 53.956 26.659 -31.027 1.00 69.31 831 ILE A CA 1
ATOM 6875 C C . ILE A 1 831 ? 53.766 27.382 -32.364 1.00 69.31 831 ILE A C 1
ATOM 6877 O O . ILE A 1 831 ? 54.704 27.420 -33.161 1.00 69.31 831 ILE A O 1
ATOM 6881 N N . LYS A 1 832 ? 52.627 28.065 -32.559 1.00 66.81 832 LYS A N 1
ATOM 6882 C CA . LYS A 1 832 ? 52.361 28.878 -33.761 1.00 66.81 832 LYS A CA 1
ATOM 6883 C C . LYS A 1 832 ? 53.476 29.905 -34.033 1.00 66.81 832 LYS A C 1
ATOM 6885 O O . LYS A 1 832 ? 53.946 30.020 -35.161 1.00 66.81 832 LYS A O 1
ATOM 6890 N N . LYS A 1 833 ? 53.980 30.592 -32.996 1.00 61.19 833 LYS A N 1
ATOM 6891 C CA . LYS A 1 833 ? 55.075 31.582 -33.117 1.00 61.19 833 LYS A CA 1
ATOM 6892 C C . LYS A 1 833 ? 56.455 30.976 -33.440 1.00 61.19 833 LYS A C 1
ATOM 6894 O O . LYS A 1 833 ? 57.332 31.703 -33.909 1.00 61.19 833 LYS A O 1
ATOM 6899 N N . ARG A 1 834 ? 56.688 29.676 -33.209 1.00 55.75 834 ARG A N 1
ATOM 6900 C CA . ARG A 1 834 ? 58.012 29.040 -33.387 1.00 55.75 834 ARG A CA 1
ATOM 6901 C C . ARG A 1 834 ? 58.320 28.625 -34.833 1.00 55.75 834 ARG A C 1
ATOM 6903 O O . ARG A 1 834 ? 59.498 28.524 -35.185 1.00 55.75 834 ARG A O 1
ATOM 6910 N N . LEU A 1 835 ? 57.303 28.476 -35.686 1.00 53.50 835 LEU A N 1
ATOM 6911 C CA . LEU A 1 835 ? 57.471 28.096 -37.098 1.00 53.50 835 LEU A CA 1
ATOM 6912 C C . LEU A 1 835 ? 58.448 29.035 -37.854 1.00 53.50 835 LEU A C 1
ATOM 6914 O O . LEU A 1 835 ? 59.219 28.611 -38.706 1.00 53.50 835 LEU A O 1
ATOM 6918 N N . PHE A 1 836 ? 58.518 30.309 -37.467 1.00 52.19 836 PHE A N 1
ATOM 6919 C CA . PHE A 1 836 ? 59.362 31.321 -38.114 1.00 52.19 836 PHE A CA 1
ATOM 6920 C C . PHE A 1 836 ? 60.861 31.284 -37.755 1.00 52.19 836 PHE A C 1
ATOM 6922 O O . PHE A 1 836 ? 61.600 32.174 -38.184 1.00 52.19 836 PHE A O 1
ATOM 6929 N N . SER A 1 837 ? 61.336 30.326 -36.942 1.00 42.84 837 SER A N 1
ATOM 6930 C CA . SER A 1 837 ? 62.717 30.368 -36.411 1.00 42.84 837 SER A CA 1
ATOM 6931 C C . SER A 1 837 ? 63.778 29.469 -37.063 1.00 42.84 837 SER A C 1
ATOM 6933 O O . SER A 1 837 ? 64.950 29.815 -36.922 1.00 42.84 837 SER A O 1
ATOM 6935 N N . GLU A 1 838 ? 63.439 28.362 -37.739 1.00 37.38 838 GLU A N 1
ATOM 6936 C CA . GLU A 1 838 ? 64.435 27.296 -38.030 1.00 37.38 838 GLU A CA 1
ATOM 6937 C C . GLU A 1 838 ? 64.441 26.741 -39.488 1.00 37.38 838 GLU A C 1
ATOM 6939 O O . GLU A 1 838 ? 65.068 25.717 -39.744 1.00 37.38 838 GLU A O 1
ATOM 6944 N N . GLY A 1 839 ? 63.800 27.402 -40.466 1.00 38.47 839 GLY A N 1
ATOM 6945 C CA . GLY A 1 839 ? 63.721 26.919 -41.865 1.00 38.47 839 GLY A CA 1
ATOM 6946 C C . GLY A 1 839 ? 65.066 26.851 -42.621 1.00 38.47 839 GLY A C 1
ATOM 6947 O O . GLY A 1 839 ? 65.858 27.796 -42.574 1.00 38.47 839 GLY A O 1
ATOM 6948 N N . GLY A 1 840 ? 65.316 25.743 -43.335 1.00 36.50 840 GLY A N 1
ATOM 6949 C CA . GLY A 1 840 ? 66.593 25.435 -44.011 1.00 36.50 840 GLY A CA 1
ATOM 6950 C C . GLY A 1 840 ? 66.473 25.090 -45.507 1.00 36.50 840 GLY A C 1
ATOM 6951 O O . GLY A 1 840 ? 65.377 24.915 -46.023 1.00 36.50 840 GLY A O 1
ATOM 6952 N N . ASN A 1 841 ? 67.612 24.969 -46.208 1.00 32.91 841 ASN A N 1
ATOM 6953 C CA . ASN A 1 841 ? 67.680 24.785 -47.671 1.00 32.91 841 ASN A CA 1
ATOM 6954 C C . ASN A 1 841 ? 68.383 23.470 -48.086 1.00 32.91 841 ASN A C 1
ATOM 6956 O O . ASN A 1 841 ? 69.353 23.061 -47.448 1.00 32.91 841 ASN A O 1
ATOM 6960 N N . PHE A 1 842 ? 67.922 22.858 -49.187 1.00 37.88 842 PHE A N 1
ATOM 6961 C CA . PHE A 1 842 ? 68.413 21.587 -49.759 1.00 37.88 842 PHE A CA 1
ATOM 6962 C C . PHE A 1 842 ? 69.634 21.715 -50.699 1.00 37.88 842 PHE A C 1
ATOM 6964 O O . PHE A 1 842 ? 70.052 22.822 -51.049 1.00 37.88 842 PHE A O 1
ATOM 6971 N N . SER A 1 843 ? 70.205 20.570 -51.113 1.00 41.47 843 SER A N 1
ATOM 6972 C CA . SER A 1 843 ? 71.427 20.479 -51.932 1.00 41.47 843 SER A CA 1
ATOM 6973 C C . SER A 1 843 ? 71.198 19.938 -53.366 1.00 41.47 843 SER A C 1
ATOM 6975 O O . SER A 1 843 ? 70.275 19.153 -53.580 1.00 41.47 843 SER A O 1
ATOM 6977 N N . PRO A 1 844 ? 72.021 20.312 -54.374 1.00 42.31 844 PRO A N 1
ATOM 6978 C CA . PRO A 1 844 ? 71.694 20.046 -55.786 1.00 42.31 844 PRO A CA 1
ATOM 6979 C C . PRO A 1 844 ? 71.923 18.603 -56.263 1.00 42.31 844 PRO A C 1
ATOM 6981 O O . PRO A 1 844 ? 71.357 18.200 -57.274 1.00 42.31 844 PRO A O 1
ATOM 6984 N N . GLU A 1 845 ? 72.753 17.818 -55.569 1.00 43.81 845 GLU A N 1
ATOM 6985 C CA . GLU A 1 845 ? 73.069 16.435 -55.973 1.00 43.81 845 GLU A CA 1
ATOM 6986 C C . GLU A 1 845 ? 71.871 15.490 -55.758 1.00 43.81 845 GLU A C 1
ATOM 6988 O O . GLU A 1 845 ? 71.726 14.487 -56.456 1.00 43.81 845 GLU A O 1
ATOM 6993 N N . GLU A 1 846 ? 70.968 15.840 -54.840 1.00 46.69 846 GLU A N 1
ATOM 6994 C CA . GLU A 1 846 ? 69.699 15.139 -54.633 1.00 46.69 846 GLU A CA 1
ATOM 6995 C C . GLU A 1 846 ? 68.725 15.431 -55.787 1.00 46.69 846 GLU A C 1
ATOM 6997 O O . GLU A 1 846 ? 68.089 14.505 -56.299 1.00 46.69 846 GLU A O 1
ATOM 7002 N N . VAL A 1 847 ? 68.692 16.681 -56.272 1.00 48.72 847 VAL A N 1
ATOM 7003 C CA . VAL A 1 847 ? 67.804 17.146 -57.353 1.00 48.72 847 VAL A CA 1
ATOM 7004 C C . VAL A 1 847 ? 68.039 16.379 -58.657 1.00 48.72 847 VAL A C 1
ATOM 7006 O O . VAL A 1 847 ? 67.082 15.837 -59.198 1.00 48.72 847 VAL A O 1
ATOM 7009 N N . GLU A 1 848 ? 69.282 16.204 -59.129 1.00 46.41 848 GLU A N 1
ATOM 7010 C CA . GLU A 1 848 ? 69.536 15.435 -60.368 1.00 46.41 848 GLU A CA 1
ATOM 7011 C C . GLU A 1 848 ? 69.049 13.972 -60.276 1.00 46.41 848 GLU A C 1
ATOM 7013 O O . GLU A 1 848 ? 68.533 13.418 -61.252 1.00 46.41 848 GLU A O 1
ATOM 7018 N N . THR A 1 849 ? 69.156 13.336 -59.101 1.00 52.19 849 THR A N 1
ATOM 7019 C CA . THR A 1 849 ? 68.637 11.967 -58.908 1.00 52.19 849 THR A CA 1
ATOM 7020 C C . THR A 1 849 ? 67.113 11.908 -58.818 1.00 52.19 849 THR A C 1
ATOM 7022 O O . THR A 1 849 ? 66.520 10.878 -59.159 1.00 52.19 849 THR A O 1
ATOM 7025 N N . LEU A 1 850 ? 66.477 13.000 -58.386 1.00 57.84 850 LEU A N 1
ATOM 7026 C CA . LEU A 1 850 ? 65.028 13.152 -58.374 1.00 57.84 850 LEU A CA 1
ATOM 7027 C C . LEU A 1 850 ? 64.499 13.437 -59.779 1.00 57.84 850 LEU A C 1
ATOM 7029 O O . LEU A 1 850 ? 63.612 12.706 -60.203 1.00 57.84 850 LEU A O 1
ATOM 7033 N N . CYS A 1 851 ? 65.075 14.372 -60.541 1.00 56.56 851 CYS A N 1
ATOM 7034 C CA . CYS A 1 851 ? 64.630 14.710 -61.900 1.00 56.56 851 CYS A CA 1
ATOM 7035 C C . CYS A 1 851 ? 64.637 13.493 -62.836 1.00 56.56 851 CYS A C 1
ATOM 7037 O O . CYS A 1 851 ? 63.638 13.209 -63.491 1.00 56.56 851 CYS A O 1
ATOM 7039 N N . HIS A 1 852 ? 65.697 12.678 -62.822 1.00 60.88 852 HIS A N 1
ATOM 7040 C CA . HIS A 1 852 ? 65.760 11.491 -63.687 1.00 60.88 852 HIS A CA 1
ATOM 7041 C C . HIS A 1 852 ? 64.839 10.338 -63.233 1.00 60.88 852 HIS A C 1
ATOM 7043 O O . HIS A 1 852 ? 64.495 9.452 -64.022 1.00 60.88 852 HIS A O 1
ATOM 7049 N N . ARG A 1 853 ? 64.403 10.341 -61.963 1.00 68.19 853 ARG A N 1
ATOM 7050 C CA . ARG A 1 853 ? 63.269 9.519 -61.511 1.00 68.19 853 ARG A CA 1
ATOM 7051 C C . ARG A 1 853 ? 61.947 10.144 -61.956 1.00 68.19 853 ARG A C 1
ATOM 7053 O O . ARG A 1 853 ? 61.097 9.404 -62.438 1.00 68.19 853 ARG A O 1
ATOM 7060 N N . LEU A 1 854 ? 61.801 11.465 -61.853 1.00 63.41 854 LEU A N 1
ATOM 7061 C CA . LEU A 1 854 ? 60.613 12.218 -62.249 1.00 63.41 854 LEU A CA 1
ATOM 7062 C C . LEU A 1 854 ? 60.294 12.046 -63.733 1.00 63.41 854 LEU A C 1
ATOM 7064 O O . LEU A 1 854 ? 59.159 11.729 -64.028 1.00 63.41 854 LEU A O 1
ATOM 7068 N N . GLU A 1 855 ? 61.245 12.159 -64.665 1.00 65.31 855 GLU A N 1
ATOM 7069 C CA . GLU A 1 855 ? 60.973 11.982 -66.108 1.00 65.31 855 GLU A CA 1
ATOM 7070 C C . GLU A 1 855 ? 60.460 10.568 -66.441 1.00 65.31 855 GLU A C 1
ATOM 7072 O O . GLU A 1 855 ? 59.537 10.366 -67.242 1.00 65.31 855 GLU A O 1
ATOM 7077 N N . LYS A 1 856 ? 61.060 9.554 -65.807 1.00 71.06 856 LYS A N 1
ATOM 7078 C CA . LYS A 1 856 ? 60.669 8.155 -65.997 1.00 71.06 856 LYS A CA 1
ATOM 7079 C C . LYS A 1 856 ? 59.320 7.850 -65.345 1.00 71.06 856 LYS A C 1
ATOM 7081 O O . LYS A 1 856 ? 58.554 7.052 -65.883 1.00 71.06 856 LYS A O 1
ATOM 7086 N N . GLU A 1 857 ? 59.032 8.464 -64.202 1.00 74.00 857 GLU A N 1
ATOM 7087 C CA . GLU A 1 857 ? 57.719 8.362 -63.579 1.00 74.00 857 GLU A CA 1
ATOM 7088 C C . GLU A 1 857 ? 56.676 9.184 -64.339 1.00 74.00 857 GLU A C 1
ATOM 7090 O O . GLU A 1 857 ? 55.615 8.644 -64.579 1.00 74.00 857 GLU A O 1
ATOM 7095 N N . ALA A 1 858 ? 56.972 10.383 -64.842 1.00 70.50 858 ALA A N 1
ATOM 7096 C CA . ALA A 1 858 ? 56.068 11.228 -65.626 1.00 70.50 858 ALA A CA 1
ATOM 7097 C C . ALA A 1 858 ? 55.599 10.527 -66.908 1.00 70.50 858 ALA A C 1
ATOM 7099 O O . ALA A 1 858 ? 54.407 10.438 -67.168 1.00 70.50 858 ALA A O 1
ATOM 7100 N N . THR A 1 859 ? 56.513 9.911 -67.662 1.00 74.06 859 THR A N 1
ATOM 7101 C CA . THR A 1 859 ? 56.138 9.117 -68.851 1.00 74.06 859 THR A CA 1
ATOM 7102 C C . THR A 1 859 ? 55.373 7.831 -68.510 1.00 74.06 859 THR A C 1
ATOM 7104 O O . THR A 1 859 ? 54.584 7.343 -69.322 1.00 74.06 859 THR A O 1
ATOM 7107 N N . ARG A 1 860 ? 55.568 7.269 -67.308 1.00 74.25 860 ARG A N 1
ATOM 7108 C CA . ARG A 1 860 ? 54.728 6.176 -66.791 1.00 74.25 860 ARG A CA 1
ATOM 7109 C C . ARG A 1 860 ? 53.363 6.696 -66.334 1.00 74.25 860 ARG A C 1
ATOM 7111 O O . ARG A 1 860 ? 52.377 6.000 -66.549 1.00 74.25 860 ARG A O 1
ATOM 7118 N N . ILE A 1 861 ? 53.326 7.885 -65.737 1.00 75.12 861 ILE A N 1
ATOM 7119 C CA . ILE A 1 861 ? 52.147 8.608 -65.269 1.00 75.12 861 ILE A CA 1
ATOM 7120 C C . ILE A 1 861 ? 51.273 8.945 -66.470 1.00 75.12 861 ILE A C 1
ATOM 7122 O O . ILE A 1 861 ? 50.193 8.398 -66.500 1.00 75.12 861 ILE A O 1
ATOM 7126 N N . GLU A 1 862 ? 51.731 9.623 -67.527 1.00 75.81 862 GLU A N 1
ATOM 7127 C CA . GLU A 1 862 ? 50.901 9.934 -68.715 1.00 75.81 862 GLU A CA 1
ATOM 7128 C C . GLU A 1 862 ? 50.224 8.689 -69.338 1.00 75.81 862 GLU A C 1
ATOM 7130 O O . GLU A 1 862 ? 49.057 8.718 -69.744 1.00 75.81 862 GLU A O 1
ATOM 7135 N N . PHE A 1 863 ? 50.939 7.558 -69.410 1.00 76.62 863 PHE A N 1
ATOM 7136 C CA . PHE A 1 863 ? 50.377 6.292 -69.901 1.00 76.62 863 PHE A CA 1
ATOM 7137 C C . PHE A 1 863 ? 49.363 5.682 -68.922 1.00 76.62 863 PHE A C 1
ATOM 7139 O O . PHE A 1 863 ? 48.343 5.131 -69.344 1.00 76.62 863 PHE A O 1
ATOM 7146 N N . VAL A 1 864 ? 49.641 5.774 -67.620 1.00 76.25 864 VAL A N 1
ATOM 7147 C CA . VAL A 1 864 ? 48.747 5.320 -66.551 1.00 76.25 864 VAL A CA 1
ATOM 7148 C C . VAL A 1 864 ? 47.531 6.239 -66.429 1.00 76.25 864 VAL A C 1
ATOM 7150 O O . VAL A 1 864 ? 46.441 5.711 -66.334 1.00 76.25 864 VAL A O 1
ATOM 7153 N N . GLU A 1 865 ? 47.667 7.557 -66.539 1.00 72.81 865 GLU A N 1
ATOM 7154 C CA . GLU A 1 865 ? 46.611 8.572 -66.598 1.00 72.81 865 GLU A CA 1
ATOM 7155 C C . GLU A 1 865 ? 45.716 8.367 -67.812 1.00 72.81 865 GLU A C 1
ATOM 7157 O O . GLU A 1 865 ? 44.504 8.386 -67.673 1.00 72.81 865 GLU A O 1
ATOM 7162 N N . SER A 1 866 ? 46.272 8.073 -68.989 1.00 76.38 866 SER A N 1
ATOM 7163 C CA . SER A 1 866 ? 45.461 7.743 -70.172 1.00 76.38 866 SER A CA 1
ATOM 7164 C C . SER A 1 866 ? 44.629 6.467 -69.968 1.00 76.38 866 SER A C 1
ATOM 7166 O O . SER A 1 866 ? 43.501 6.368 -70.450 1.00 76.38 866 SER A O 1
ATOM 7168 N N . LEU A 1 867 ? 45.173 5.479 -69.245 1.00 78.94 867 LEU A N 1
ATOM 7169 C CA . LEU A 1 867 ? 44.447 4.270 -68.843 1.00 78.94 867 LEU A CA 1
ATOM 7170 C C . LEU A 1 867 ? 43.451 4.536 -67.707 1.00 78.94 867 LEU A C 1
ATOM 7172 O O . LEU A 1 867 ? 42.362 3.970 -67.732 1.00 78.94 867 LEU A O 1
ATOM 7176 N N . ILE A 1 868 ? 43.809 5.389 -66.747 1.00 76.62 868 ILE A N 1
ATOM 7177 C CA . ILE A 1 868 ? 42.980 5.810 -65.618 1.00 76.62 868 ILE A CA 1
ATOM 7178 C C . ILE A 1 868 ? 41.807 6.629 -66.130 1.00 76.62 868 ILE A C 1
ATOM 7180 O O . ILE A 1 868 ? 40.711 6.301 -65.743 1.00 76.62 868 ILE A O 1
ATOM 7184 N N . MET A 1 869 ? 41.973 7.582 -67.047 1.00 76.69 869 MET A N 1
ATOM 7185 C CA . MET A 1 869 ? 40.889 8.360 -67.665 1.00 76.69 869 MET A CA 1
ATOM 7186 C C . MET A 1 869 ? 39.838 7.450 -68.308 1.00 76.69 869 MET A C 1
ATOM 7188 O O . MET A 1 869 ? 38.664 7.525 -67.969 1.00 76.69 869 MET A O 1
ATOM 7192 N N . ILE A 1 870 ? 40.261 6.511 -69.163 1.00 80.00 870 ILE A N 1
ATOM 7193 C CA . ILE A 1 870 ? 39.347 5.536 -69.787 1.00 80.00 870 ILE A CA 1
ATOM 7194 C C . ILE A 1 870 ? 38.719 4.609 -68.731 1.00 80.00 870 ILE A C 1
ATOM 7196 O O . ILE A 1 870 ? 37.570 4.185 -68.870 1.00 80.00 870 ILE A O 1
ATOM 7200 N N . HIS A 1 871 ? 39.456 4.277 -67.668 1.00 76.75 871 HIS A N 1
ATOM 7201 C CA . HIS A 1 871 ? 38.913 3.520 -66.547 1.00 76.75 871 HIS A CA 1
ATOM 7202 C C . HIS A 1 871 ? 37.962 4.368 -65.689 1.00 76.75 871 HIS A C 1
ATOM 7204 O O . HIS A 1 871 ? 36.999 3.804 -65.194 1.00 76.75 871 HIS A O 1
ATOM 7210 N N . MET A 1 872 ? 38.185 5.676 -65.553 1.00 76.56 872 MET A N 1
ATOM 7211 C CA . MET A 1 872 ? 37.424 6.632 -64.753 1.00 76.56 872 MET A CA 1
ATOM 7212 C C . MET A 1 872 ? 36.115 6.969 -65.436 1.00 76.56 872 MET A C 1
ATOM 7214 O O . MET A 1 872 ? 35.105 6.822 -64.783 1.00 76.56 872 MET A O 1
ATOM 7218 N N . GLU A 1 873 ? 36.076 7.259 -66.738 1.00 76.19 873 GLU A N 1
ATOM 7219 C CA . GLU A 1 873 ? 34.802 7.407 -67.470 1.00 76.19 873 GLU A CA 1
ATOM 7220 C C . GLU A 1 873 ? 33.945 6.127 -67.355 1.00 76.19 873 GLU A C 1
ATOM 7222 O O . GLU A 1 873 ? 32.718 6.162 -67.221 1.00 76.19 873 GLU A O 1
ATOM 7227 N N . LYS A 1 874 ? 34.602 4.958 -67.362 1.00 78.62 874 LYS A N 1
ATOM 7228 C CA . LYS A 1 874 ? 33.937 3.667 -67.152 1.00 78.62 874 LYS A CA 1
ATOM 7229 C C . LYS A 1 874 ? 33.534 3.440 -65.687 1.00 78.62 874 LYS A C 1
ATOM 7231 O O . LYS A 1 874 ? 32.486 2.858 -65.448 1.00 78.62 874 LYS A O 1
ATOM 7236 N N . MET A 1 875 ? 34.339 3.880 -64.724 1.00 75.69 875 MET A N 1
ATOM 7237 C CA . MET A 1 875 ? 34.055 3.764 -63.291 1.00 75.69 875 MET A CA 1
ATOM 7238 C C . MET A 1 875 ? 32.981 4.749 -62.869 1.00 75.69 875 MET A C 1
ATOM 7240 O O . MET A 1 875 ? 32.122 4.360 -62.116 1.00 75.69 875 MET A O 1
ATOM 7244 N N . GLU A 1 876 ? 32.979 5.976 -63.374 1.00 72.75 876 GLU A N 1
ATOM 7245 C CA . GLU A 1 876 ? 31.959 7.000 -63.166 1.00 72.75 876 GLU A CA 1
ATOM 7246 C C . GLU A 1 876 ? 30.615 6.512 -63.697 1.00 72.75 876 GLU A C 1
ATOM 7248 O O . GLU A 1 876 ? 29.624 6.571 -62.983 1.00 72.75 876 GLU A O 1
ATOM 7253 N N . THR A 1 877 ? 30.575 5.928 -64.900 1.00 78.50 877 THR A N 1
ATOM 7254 C CA . THR A 1 877 ? 29.338 5.304 -65.399 1.00 78.50 877 THR A CA 1
ATOM 7255 C C . THR A 1 877 ? 28.938 4.072 -64.579 1.00 78.50 877 THR A C 1
ATOM 7257 O O . THR A 1 877 ? 27.770 3.944 -64.222 1.00 78.50 877 THR A O 1
ATOM 7260 N N . GLU A 1 878 ? 29.883 3.210 -64.183 1.00 79.00 878 GLU A N 1
ATOM 7261 C CA . GLU A 1 878 ? 29.613 2.082 -63.274 1.00 79.00 878 GLU A CA 1
ATOM 7262 C C . GLU A 1 878 ? 29.225 2.529 -61.846 1.00 79.00 878 GLU A C 1
ATOM 7264 O O . GLU A 1 878 ? 28.467 1.821 -61.187 1.00 79.00 878 GLU A O 1
ATOM 7269 N N . TYR A 1 879 ? 29.704 3.675 -61.357 1.00 77.69 879 TYR A N 1
ATOM 7270 C CA . TYR A 1 879 ? 29.443 4.238 -60.028 1.00 77.69 879 TYR A CA 1
ATOM 7271 C C . TYR A 1 879 ? 28.150 5.033 -60.000 1.00 77.69 879 TYR A C 1
ATOM 7273 O O . TYR A 1 879 ? 27.425 4.931 -59.024 1.00 77.69 879 TYR A O 1
ATOM 7281 N N . LEU A 1 880 ? 27.812 5.763 -61.062 1.00 77.50 880 LEU A N 1
ATOM 7282 C CA . LEU A 1 880 ? 26.512 6.404 -61.216 1.00 77.50 880 LEU A CA 1
ATOM 7283 C C . LEU A 1 880 ? 25.416 5.337 -61.302 1.00 77.50 880 LEU A C 1
ATOM 7285 O O . LEU A 1 880 ? 24.388 5.462 -60.639 1.00 77.50 880 LEU A O 1
ATOM 7289 N N . ASP A 1 881 ? 25.651 4.255 -62.053 1.00 79.44 881 ASP A N 1
ATOM 7290 C CA . ASP A 1 881 ? 24.755 3.097 -62.059 1.00 79.44 881 ASP A CA 1
ATOM 7291 C C . ASP A 1 881 ? 24.674 2.469 -60.654 1.00 79.44 881 ASP A C 1
ATOM 7293 O O . ASP A 1 881 ? 23.565 2.244 -60.179 1.00 79.44 881 ASP A O 1
ATOM 7297 N N . GLN A 1 882 ? 25.796 2.261 -59.944 1.00 80.69 882 GLN A N 1
ATOM 7298 C CA . GLN A 1 882 ? 25.804 1.746 -58.559 1.00 80.69 882 GLN A CA 1
ATOM 7299 C C . GLN A 1 882 ? 25.108 2.670 -57.550 1.00 80.69 882 GLN A C 1
ATOM 7301 O O . GLN A 1 882 ? 24.371 2.166 -56.709 1.00 80.69 882 GLN A O 1
ATOM 7306 N N . ALA A 1 883 ? 25.310 3.985 -57.621 1.00 77.69 883 ALA A N 1
ATOM 7307 C CA . ALA A 1 883 ? 24.714 4.978 -56.734 1.00 77.69 883 ALA A CA 1
ATOM 7308 C C . ALA A 1 883 ? 23.204 5.049 -56.954 1.00 77.69 883 ALA A C 1
ATOM 7310 O O . ALA A 1 883 ? 22.446 4.968 -55.995 1.00 77.69 883 ALA A O 1
ATOM 7311 N N . ASN A 1 884 ? 22.743 5.056 -58.210 1.00 81.69 884 ASN A N 1
ATOM 7312 C CA . ASN A 1 884 ? 21.322 4.882 -58.513 1.00 81.69 884 ASN A CA 1
ATOM 7313 C C . ASN A 1 884 ? 20.801 3.542 -57.971 1.00 81.69 884 ASN A C 1
ATOM 7315 O O . ASN A 1 884 ? 19.720 3.492 -57.387 1.00 81.69 884 ASN A O 1
ATOM 7319 N N . ASP A 1 885 ? 21.560 2.457 -58.107 1.00 81.94 885 ASP A N 1
ATOM 7320 C CA . ASP A 1 885 ? 21.209 1.151 -57.548 1.00 81.94 885 ASP A CA 1
ATOM 7321 C C . ASP A 1 885 ? 21.142 1.165 -56.007 1.00 81.94 885 ASP A C 1
ATOM 7323 O O . ASP A 1 885 ? 20.337 0.433 -55.434 1.00 81.94 885 ASP A O 1
ATOM 7327 N N . VAL A 1 886 ? 21.979 1.958 -55.327 1.00 81.12 886 VAL A N 1
ATOM 7328 C CA . VAL A 1 886 ? 21.997 2.148 -53.864 1.00 81.12 886 VAL A CA 1
ATOM 7329 C C . VAL A 1 886 ? 20.849 3.045 -53.413 1.00 81.12 886 VAL A C 1
ATOM 7331 O O . VAL A 1 886 ? 20.119 2.630 -52.522 1.00 81.12 886 VAL A O 1
ATOM 7334 N N . ILE A 1 887 ? 20.600 4.181 -54.067 1.00 77.19 887 ILE A N 1
ATOM 7335 C CA . ILE A 1 887 ? 19.467 5.077 -53.781 1.00 77.19 887 ILE A CA 1
ATOM 7336 C C . ILE A 1 887 ? 18.144 4.326 -53.962 1.00 77.19 887 ILE A C 1
ATOM 7338 O O . ILE A 1 887 ? 17.328 4.295 -53.048 1.00 77.19 887 ILE A O 1
ATOM 7342 N N . ASN A 1 888 ? 17.956 3.598 -55.071 1.00 82.94 888 ASN A N 1
ATOM 7343 C CA . ASN A 1 888 ? 16.755 2.774 -55.266 1.00 82.94 888 ASN A CA 1
ATOM 7344 C C . ASN A 1 888 ? 16.622 1.667 -54.194 1.00 82.94 888 ASN A C 1
ATOM 7346 O O . ASN A 1 888 ? 15.506 1.305 -53.810 1.00 82.94 888 ASN A O 1
ATOM 7350 N N . LYS A 1 889 ? 17.737 1.124 -53.675 1.00 83.19 889 LYS A N 1
ATOM 7351 C CA . LYS A 1 889 ? 17.718 0.200 -52.523 1.00 83.19 889 LYS A CA 1
ATOM 7352 C C . LYS A 1 889 ? 17.358 0.939 -51.230 1.00 83.19 889 LYS A C 1
ATOM 7354 O O . LYS A 1 889 ? 16.531 0.414 -50.487 1.00 83.19 889 LYS A O 1
ATOM 7359 N N . PHE A 1 890 ? 17.913 2.122 -50.975 1.00 80.25 890 PHE A N 1
ATOM 7360 C CA . PHE A 1 890 ? 17.642 2.942 -49.794 1.00 80.25 890 PHE A CA 1
ATOM 7361 C C . PHE A 1 890 ? 16.189 3.415 -49.757 1.00 80.25 890 PHE A C 1
ATOM 7363 O O . PHE A 1 890 ? 15.499 3.097 -48.796 1.00 80.25 890 PHE A O 1
ATOM 7370 N N . GLU A 1 891 ? 15.666 4.024 -50.826 1.00 78.06 891 GLU A N 1
ATOM 7371 C CA . GLU A 1 891 ? 14.247 4.392 -50.938 1.00 78.06 891 GLU A CA 1
ATOM 7372 C C . GLU A 1 891 ? 13.336 3.186 -50.660 1.00 78.06 891 GLU A C 1
ATOM 7374 O O . GLU A 1 891 ? 12.343 3.297 -49.938 1.00 78.06 891 GLU A O 1
ATOM 7379 N N . SER A 1 892 ? 13.697 1.999 -51.170 1.00 80.19 892 SER A N 1
ATOM 7380 C CA . SER A 1 892 ? 12.943 0.773 -50.891 1.00 80.19 892 SER A CA 1
ATOM 7381 C C . SER A 1 892 ? 13.037 0.327 -49.424 1.00 80.19 892 SER A C 1
ATOM 7383 O O . SER A 1 892 ? 12.028 -0.096 -48.864 1.00 80.19 892 SER A O 1
ATOM 7385 N N . LYS A 1 893 ? 14.205 0.455 -48.772 1.00 81.12 893 LYS A N 1
ATOM 7386 C CA . LYS A 1 893 ? 14.397 0.165 -47.338 1.00 81.12 893 LYS A CA 1
ATOM 7387 C C . LYS A 1 893 ? 13.636 1.164 -46.464 1.00 81.12 893 LYS A C 1
ATOM 7389 O O . LYS A 1 893 ? 12.883 0.741 -45.592 1.00 81.12 893 LYS A O 1
ATOM 7394 N N . PHE A 1 894 ? 13.784 2.461 -46.721 1.00 78.38 894 PHE A N 1
ATOM 7395 C CA . PHE A 1 894 ? 13.119 3.539 -45.994 1.00 78.38 894 PHE A CA 1
ATOM 7396 C C . PHE A 1 894 ? 11.595 3.443 -46.116 1.00 78.38 894 PHE A C 1
ATOM 7398 O O . PHE A 1 894 ? 10.880 3.574 -45.122 1.00 78.38 894 PHE A O 1
ATOM 7405 N N . HIS A 1 895 ? 11.074 3.126 -47.308 1.00 79.69 895 HIS A N 1
ATOM 7406 C CA . HIS A 1 895 ? 9.643 2.887 -47.490 1.00 79.69 895 HIS A CA 1
ATOM 7407 C C . HIS A 1 895 ? 9.134 1.727 -46.617 1.00 79.69 895 HIS A C 1
ATOM 7409 O O . HIS A 1 895 ? 8.096 1.865 -45.965 1.00 79.69 895 HIS A O 1
ATOM 7415 N N . ASN A 1 896 ? 9.885 0.621 -46.552 1.00 82.56 896 ASN A N 1
ATOM 7416 C CA . ASN A 1 896 ? 9.564 -0.523 -45.694 1.00 82.56 896 ASN A CA 1
ATOM 7417 C C . ASN A 1 896 ? 9.616 -0.138 -44.200 1.00 82.56 896 ASN A C 1
ATOM 7419 O O . ASN A 1 896 ? 8.646 -0.376 -43.483 1.00 82.56 896 ASN A O 1
ATOM 7423 N N . LEU A 1 897 ? 10.686 0.535 -43.751 1.00 79.69 897 LEU A N 1
ATOM 7424 C CA . LEU A 1 897 ? 10.861 1.031 -42.374 1.00 79.69 897 LEU A CA 1
ATOM 7425 C C . LEU A 1 897 ? 9.728 1.968 -41.937 1.00 79.69 897 LEU A C 1
ATOM 7427 O O . LEU A 1 897 ? 9.164 1.815 -40.853 1.00 79.69 897 LEU A O 1
ATOM 7431 N N . SER A 1 898 ? 9.363 2.922 -42.795 1.00 81.38 898 SER A N 1
ATOM 7432 C CA . SER A 1 898 ? 8.271 3.865 -42.543 1.00 81.38 898 SER A CA 1
ATOM 7433 C C . SER A 1 898 ? 6.918 3.145 -42.453 1.00 81.38 898 SER A C 1
ATOM 7435 O O . SER A 1 898 ? 6.113 3.433 -41.562 1.00 81.38 898 SER A O 1
ATOM 7437 N N . SER A 1 899 ? 6.674 2.159 -43.326 1.00 81.94 899 SER A N 1
ATOM 7438 C CA . SER A 1 899 ? 5.453 1.342 -43.306 1.00 81.94 899 SER A CA 1
ATOM 7439 C C . SER A 1 899 ? 5.353 0.485 -42.035 1.00 81.94 899 SER A C 1
ATOM 7441 O O . SER A 1 899 ? 4.294 0.463 -41.394 1.00 81.94 899 SER A O 1
ATOM 7443 N N . ASP A 1 900 ? 6.465 -0.142 -41.632 1.00 84.44 900 ASP A N 1
ATOM 7444 C CA . ASP A 1 900 ? 6.624 -0.910 -40.389 1.00 84.44 900 ASP A CA 1
ATOM 7445 C C . ASP A 1 900 ? 6.325 -0.039 -39.152 1.00 84.44 900 ASP A C 1
ATOM 7447 O O . ASP A 1 900 ? 5.457 -0.375 -38.337 1.00 84.44 900 ASP A O 1
ATOM 7451 N N . LEU A 1 901 ? 6.970 1.128 -39.033 1.00 83.12 901 LEU A N 1
ATOM 7452 C CA . LEU A 1 901 ? 6.793 2.041 -37.896 1.00 83.12 901 LEU A CA 1
ATOM 7453 C C . LEU A 1 901 ? 5.340 2.527 -37.773 1.00 83.12 901 LEU A C 1
ATOM 7455 O O . LEU A 1 901 ? 4.714 2.398 -36.716 1.00 83.12 901 LEU A O 1
ATOM 7459 N N . ILE A 1 902 ? 4.760 3.006 -38.878 1.00 85.12 902 ILE A N 1
ATOM 7460 C CA . ILE A 1 902 ? 3.364 3.465 -38.939 1.00 85.12 902 ILE A CA 1
ATOM 7461 C C . ILE A 1 902 ? 2.383 2.331 -38.579 1.00 85.12 902 ILE A C 1
ATOM 7463 O O . ILE A 1 902 ? 1.278 2.591 -38.082 1.00 85.12 902 ILE A O 1
ATOM 7467 N N . PHE A 1 903 ? 2.732 1.071 -38.847 1.00 86.31 903 PHE A N 1
ATOM 7468 C CA . PHE A 1 903 ? 1.943 -0.084 -38.427 1.00 86.31 903 PHE A CA 1
ATOM 7469 C C . PHE A 1 903 ? 2.040 -0.324 -36.912 1.00 86.31 903 PHE A C 1
ATOM 7471 O O . PHE A 1 903 ? 0.990 -0.417 -36.260 1.00 86.31 903 PHE A O 1
ATOM 7478 N N . VAL A 1 904 ? 3.249 -0.345 -36.338 1.00 84.62 904 VAL A N 1
ATOM 7479 C CA . VAL A 1 904 ? 3.471 -0.509 -34.886 1.00 84.62 904 VAL A CA 1
ATOM 7480 C C . VAL A 1 904 ? 2.723 0.563 -34.091 1.00 84.62 904 VAL A C 1
ATOM 7482 O O . VAL A 1 904 ? 1.941 0.227 -33.193 1.00 84.62 904 VAL A O 1
ATOM 7485 N N . GLU A 1 905 ? 2.850 1.837 -34.475 1.00 84.94 905 GLU A N 1
ATOM 7486 C CA . GLU A 1 905 ? 2.140 2.948 -33.829 1.00 84.94 905 GLU A CA 1
ATOM 7487 C C . GLU A 1 905 ? 0.616 2.763 -33.840 1.00 84.94 905 GLU A C 1
ATOM 7489 O O . GLU A 1 905 ? -0.063 3.020 -32.840 1.00 84.94 905 GLU A O 1
ATOM 7494 N N . LYS A 1 906 ? 0.041 2.298 -34.959 1.00 89.19 906 LYS A N 1
ATOM 7495 C CA . LYS A 1 906 ? -1.409 2.051 -35.067 1.00 89.19 906 LYS A CA 1
ATOM 7496 C C . LYS A 1 906 ? -1.861 0.946 -34.119 1.00 89.19 906 LYS A C 1
ATOM 7498 O O . LYS A 1 906 ? -2.902 1.103 -33.474 1.00 89.19 906 LYS A O 1
ATOM 7503 N N . ILE A 1 907 ? -1.098 -0.143 -34.012 1.00 88.62 907 ILE A N 1
ATOM 7504 C CA . ILE A 1 907 ? -1.389 -1.240 -33.079 1.00 88.62 907 ILE A CA 1
ATOM 7505 C C . ILE A 1 907 ? -1.284 -0.746 -31.631 1.00 88.62 907 ILE A C 1
ATOM 7507 O O . ILE A 1 907 ? -2.239 -0.907 -30.864 1.00 88.62 907 ILE A O 1
ATOM 7511 N N . GLN A 1 908 ? -0.191 -0.069 -31.270 1.00 87.88 908 GLN A N 1
ATOM 7512 C CA . GLN A 1 908 ? 0.022 0.467 -29.923 1.00 87.88 908 GLN A CA 1
ATOM 7513 C C . GLN A 1 908 ? -1.067 1.480 -29.536 1.00 87.88 908 GLN A C 1
ATOM 7515 O O . GLN A 1 908 ? -1.651 1.387 -28.454 1.00 87.88 908 GLN A O 1
ATOM 7520 N N . ARG A 1 909 ? -1.432 2.400 -30.438 1.00 90.19 909 ARG A N 1
ATOM 7521 C CA . ARG A 1 909 ? -2.502 3.389 -30.224 1.00 90.19 909 ARG A CA 1
ATOM 7522 C C . ARG A 1 909 ? -3.866 2.736 -29.999 1.00 90.19 909 ARG A C 1
ATOM 7524 O O . ARG A 1 909 ? -4.613 3.185 -29.127 1.00 90.19 909 ARG A O 1
ATOM 7531 N N . LEU A 1 910 ? -4.201 1.685 -30.753 1.00 91.25 910 LEU A N 1
ATOM 7532 C CA . LEU A 1 910 ? -5.445 0.927 -30.571 1.00 91.25 910 LEU A CA 1
ATOM 7533 C C . LEU A 1 910 ? -5.453 0.145 -29.247 1.00 91.25 910 LEU A C 1
ATOM 7535 O O . LEU A 1 910 ? -6.461 0.169 -28.537 1.00 91.25 910 LEU A O 1
ATOM 7539 N N . MET A 1 911 ? -4.332 -0.478 -28.877 1.00 90.19 911 MET A N 1
ATOM 7540 C CA . MET A 1 911 ? -4.170 -1.182 -27.598 1.00 90.19 911 MET A CA 1
ATOM 7541 C C . MET A 1 911 ? -4.286 -0.233 -26.397 1.00 90.19 911 MET A C 1
ATOM 7543 O O . MET A 1 911 ? -5.040 -0.507 -25.460 1.00 90.19 911 MET A O 1
ATOM 7547 N N . THR A 1 912 ? -3.627 0.925 -26.442 1.00 90.69 912 THR A N 1
ATOM 7548 C CA . THR A 1 912 ? -3.730 1.961 -25.401 1.00 90.69 912 THR A CA 1
ATOM 7549 C C . THR A 1 912 ? -5.154 2.518 -25.305 1.00 90.69 912 THR A C 1
ATOM 7551 O O . THR A 1 912 ? -5.676 2.686 -24.202 1.00 90.69 912 THR A O 1
ATOM 7554 N N . ASN A 1 913 ? -5.839 2.732 -26.435 1.00 92.38 913 ASN A N 1
ATOM 7555 C CA . ASN A 1 913 ? -7.244 3.155 -26.445 1.00 92.38 913 ASN A CA 1
ATOM 7556 C C . ASN A 1 913 ? -8.160 2.120 -25.759 1.00 92.38 913 ASN A C 1
ATOM 7558 O O . ASN A 1 913 ? -8.976 2.485 -24.910 1.00 92.38 913 ASN A O 1
ATOM 7562 N N . LEU A 1 914 ? -7.978 0.828 -26.056 1.00 92.12 914 LEU A N 1
ATOM 7563 C CA . LEU A 1 914 ? -8.685 -0.267 -25.385 1.00 92.12 914 LEU A CA 1
ATOM 7564 C C . LEU A 1 914 ? -8.434 -0.260 -23.867 1.00 92.12 914 LEU A C 1
ATOM 7566 O O . LEU A 1 914 ? -9.396 -0.284 -23.098 1.00 92.12 914 LEU A O 1
ATOM 7570 N N . GLN A 1 915 ? -7.176 -0.156 -23.423 1.00 92.81 915 GLN A N 1
ATOM 7571 C CA . GLN A 1 915 ? -6.848 -0.073 -21.994 1.00 92.81 915 GLN A CA 1
ATOM 7572 C C . GLN A 1 915 ? -7.530 1.118 -21.304 1.00 92.81 915 GLN A C 1
ATOM 7574 O O . GLN A 1 915 ? -8.068 0.963 -20.206 1.00 92.81 915 GLN A O 1
ATOM 7579 N N . VAL A 1 916 ? -7.534 2.299 -21.931 1.00 91.88 916 VAL A N 1
ATOM 7580 C CA . VAL A 1 916 ? -8.200 3.502 -21.399 1.00 91.88 916 VAL A CA 1
ATOM 7581 C C . VAL A 1 916 ? -9.712 3.287 -21.281 1.00 91.88 916 VAL A C 1
ATOM 7583 O O . VAL A 1 916 ? -10.298 3.625 -20.250 1.00 91.88 916 VAL A O 1
ATOM 7586 N N . ASN A 1 917 ? -10.347 2.653 -22.272 1.00 92.50 917 ASN A N 1
ATOM 7587 C CA . ASN A 1 917 ? -11.771 2.316 -22.208 1.00 92.50 917 ASN A CA 1
ATOM 7588 C C . ASN A 1 917 ? -12.084 1.304 -21.092 1.00 92.50 917 ASN A C 1
ATOM 7590 O O . ASN A 1 917 ? -13.049 1.504 -20.351 1.00 92.50 917 ASN A O 1
ATOM 7594 N N . ILE A 1 918 ? -11.261 0.264 -20.912 1.00 92.50 918 ILE A N 1
ATOM 7595 C CA . ILE A 1 918 ? -11.402 -0.704 -19.809 1.00 92.50 918 ILE A CA 1
ATOM 7596 C C . ILE A 1 918 ? -11.264 0.012 -18.455 1.00 92.50 918 ILE A C 1
ATOM 7598 O O . ILE A 1 918 ? -12.157 -0.095 -17.609 1.00 92.50 918 ILE A O 1
ATOM 7602 N N . LYS A 1 919 ? -10.206 0.817 -18.272 1.00 92.56 919 LYS A N 1
ATOM 7603 C CA . LYS A 1 919 ? -9.981 1.629 -17.060 1.00 92.56 919 LYS A CA 1
ATOM 7604 C C . LYS A 1 919 ? -11.157 2.574 -16.776 1.00 92.56 919 LYS A C 1
ATOM 7606 O O . LYS A 1 919 ? -11.556 2.713 -15.623 1.00 92.56 919 LYS A O 1
ATOM 7611 N N . CYS A 1 920 ? -11.780 3.158 -17.803 1.00 91.44 920 CYS A N 1
ATOM 7612 C CA . CYS A 1 920 ? -12.981 3.986 -17.654 1.00 91.44 920 CYS A CA 1
ATOM 7613 C C . CYS A 1 920 ? -14.186 3.198 -17.097 1.00 91.44 920 CYS A C 1
ATOM 7615 O O . CYS A 1 920 ? -14.902 3.700 -16.227 1.00 91.44 920 CYS A O 1
ATOM 7617 N N . GLN A 1 921 ? -14.415 1.957 -17.544 1.00 91.56 921 GLN A N 1
ATOM 7618 C CA . GLN A 1 921 ? -15.507 1.121 -17.014 1.00 91.56 921 GLN A CA 1
ATOM 7619 C C . GLN A 1 921 ? -15.223 0.611 -15.591 1.00 91.56 921 GLN A C 1
ATOM 7621 O O . GLN A 1 921 ? -16.149 0.514 -14.781 1.00 91.56 921 GLN A O 1
ATOM 7626 N N . VAL A 1 922 ? -13.952 0.350 -15.261 1.00 92.31 922 VAL A N 1
ATOM 7627 C CA . VAL A 1 922 ? -13.493 0.068 -13.887 1.00 92.31 922 VAL A CA 1
ATOM 7628 C C . VAL A 1 922 ? -13.723 1.282 -12.978 1.00 92.31 922 VAL A C 1
ATOM 7630 O O . VAL A 1 922 ? -14.310 1.140 -11.910 1.00 92.31 922 VAL A O 1
ATOM 7633 N N . ALA A 1 923 ? -13.381 2.497 -13.418 1.00 91.94 923 ALA A N 1
ATOM 7634 C CA . ALA A 1 923 ? -13.627 3.721 -12.651 1.00 91.94 923 ALA A CA 1
ATOM 7635 C C . ALA A 1 923 ? -15.129 3.966 -12.394 1.00 91.94 923 ALA A C 1
ATOM 7637 O O . ALA A 1 923 ? -15.524 4.261 -11.265 1.00 91.94 923 ALA A O 1
ATOM 7638 N N . LYS A 1 924 ? -15.993 3.760 -13.401 1.00 90.81 924 LYS A N 1
ATOM 7639 C CA . LYS A 1 924 ? -17.461 3.802 -13.223 1.00 90.81 924 LYS A CA 1
ATOM 7640 C C . LYS A 1 924 ? -17.955 2.751 -12.228 1.00 90.81 924 LYS A C 1
ATOM 7642 O O . LYS A 1 924 ? -18.850 3.034 -11.435 1.00 90.81 924 LYS A O 1
ATOM 7647 N N . SER A 1 925 ? -17.380 1.550 -12.266 1.00 91.12 925 SER A N 1
ATOM 7648 C CA . SER A 1 925 ? -17.704 0.474 -11.330 1.00 91.12 925 SER A CA 1
ATOM 7649 C C . SER A 1 925 ? -17.329 0.847 -9.889 1.00 91.12 925 SER A C 1
ATOM 7651 O O . SER A 1 925 ? -18.177 0.748 -9.002 1.00 91.12 925 SER A O 1
ATOM 7653 N N . ASN A 1 926 ? -16.114 1.355 -9.669 1.00 93.06 926 ASN A N 1
ATOM 7654 C CA . ASN A 1 926 ? -15.655 1.817 -8.356 1.00 93.06 926 ASN A CA 1
ATOM 7655 C C . ASN A 1 926 ? -16.530 2.971 -7.830 1.00 93.06 926 ASN A C 1
ATOM 7657 O O . ASN A 1 926 ? -16.969 2.932 -6.686 1.00 93.06 926 ASN A O 1
ATOM 7661 N N . SER A 1 927 ? -16.882 3.941 -8.682 1.00 91.50 927 SER A N 1
ATOM 7662 C CA . SER A 1 927 ? -17.758 5.066 -8.312 1.00 91.50 927 SER A CA 1
ATOM 7663 C C . SER A 1 927 ? -19.162 4.620 -7.866 1.00 91.50 927 SER A C 1
ATOM 7665 O O . SER A 1 927 ? -19.718 5.177 -6.919 1.00 91.50 927 SER A O 1
ATOM 7667 N N . GLN A 1 928 ? -19.738 3.575 -8.478 1.00 90.94 928 GLN A N 1
ATOM 7668 C CA . GLN A 1 928 ? -20.997 2.993 -7.988 1.00 90.94 928 GLN A CA 1
ATOM 7669 C C . GLN A 1 928 ? -20.839 2.355 -6.600 1.00 90.94 928 GLN A C 1
ATOM 7671 O O . GLN A 1 928 ? -21.742 2.472 -5.770 1.00 90.94 928 GLN A O 1
ATOM 7676 N N . ALA A 1 929 ? -19.718 1.677 -6.345 1.00 92.12 929 ALA A N 1
ATOM 7677 C CA . ALA A 1 929 ? -19.452 1.028 -5.066 1.00 92.12 929 ALA A CA 1
ATOM 7678 C C . ALA A 1 929 ? -19.196 2.045 -3.941 1.00 92.12 929 ALA A C 1
ATOM 7680 O O . ALA A 1 929 ? -19.804 1.955 -2.875 1.00 92.12 929 ALA A O 1
ATOM 7681 N N . GLU A 1 930 ? -18.401 3.080 -4.204 1.00 92.25 930 GLU A N 1
ATOM 7682 C CA . GLU A 1 930 ? -18.221 4.231 -3.313 1.00 92.25 930 GLU A CA 1
ATOM 7683 C C . GLU A 1 930 ? -19.558 4.952 -3.050 1.00 92.25 930 GLU A C 1
ATOM 7685 O O . GLU A 1 930 ? -19.895 5.281 -1.909 1.00 92.25 930 GLU A O 1
ATOM 7690 N N . GLY A 1 931 ? -20.393 5.099 -4.085 1.00 91.62 931 GLY A N 1
ATOM 7691 C CA . GLY A 1 931 ? -21.756 5.623 -3.983 1.00 91.62 931 GLY A CA 1
ATOM 7692 C C . GLY A 1 931 ? -22.699 4.781 -3.109 1.00 91.62 931 GLY A C 1
ATOM 7693 O O . GLY A 1 931 ? -23.645 5.333 -2.536 1.00 91.62 931 GLY A O 1
ATOM 7694 N N . LEU A 1 932 ? -22.450 3.473 -2.970 1.00 91.81 932 LEU A N 1
ATOM 7695 C CA . LEU A 1 932 ? -23.148 2.581 -2.035 1.00 91.81 932 LEU A CA 1
ATOM 7696 C C . LEU A 1 932 ? -22.569 2.669 -0.618 1.00 91.81 932 LEU A C 1
ATOM 7698 O O . LEU A 1 932 ? -23.347 2.800 0.328 1.00 91.81 932 LEU A O 1
ATOM 7702 N N . ASN A 1 933 ? -21.241 2.655 -0.471 1.00 93.62 933 ASN A N 1
ATOM 7703 C CA . ASN A 1 933 ? -20.547 2.759 0.819 1.00 93.62 933 ASN A CA 1
ATOM 7704 C C . ASN A 1 933 ? -20.895 4.073 1.539 1.00 93.62 933 ASN A C 1
ATOM 7706 O O . ASN A 1 933 ? -21.406 4.047 2.659 1.00 93.62 933 ASN A O 1
ATOM 7710 N N . SER A 1 934 ? -20.759 5.208 0.848 1.00 91.81 934 SER A N 1
ATOM 7711 C CA . SER A 1 934 ? -21.151 6.534 1.353 1.00 91.81 934 SER A CA 1
ATOM 7712 C C . SER A 1 934 ? -22.633 6.609 1.747 1.00 91.81 934 SER A C 1
ATOM 7714 O O . SER A 1 934 ? -22.988 7.244 2.739 1.00 91.81 934 SER A O 1
ATOM 7716 N N . SER A 1 935 ? -23.518 5.912 1.025 1.00 89.19 935 SER A N 1
ATOM 7717 C CA . SER A 1 935 ? -24.946 5.841 1.367 1.00 89.19 935 SER A CA 1
ATOM 7718 C C . SER A 1 935 ? -25.216 4.988 2.616 1.00 89.19 935 SER A C 1
ATOM 7720 O O . SER A 1 935 ? -26.111 5.323 3.393 1.00 89.19 935 SER A O 1
ATOM 7722 N N . LEU A 1 936 ? -24.445 3.915 2.843 1.00 91.81 936 LEU A N 1
ATOM 7723 C CA . LEU A 1 936 ? -24.503 3.126 4.084 1.00 91.81 936 LEU A CA 1
ATOM 7724 C C . LEU A 1 936 ? -23.967 3.911 5.281 1.00 91.81 936 LEU A C 1
ATOM 7726 O O . LEU A 1 936 ? -24.531 3.823 6.369 1.00 91.81 936 LEU A O 1
ATOM 7730 N N . GLU A 1 937 ? -22.923 4.708 5.084 1.00 91.62 937 GLU A N 1
ATOM 7731 C CA . GLU A 1 937 ? -22.355 5.566 6.126 1.00 91.62 937 GLU A CA 1
ATOM 7732 C C . GLU A 1 937 ? -23.295 6.708 6.498 1.00 91.62 937 GLU A C 1
ATOM 7734 O O . GLU A 1 937 ? -23.541 6.923 7.682 1.00 91.62 937 GLU A O 1
ATOM 7739 N N . GLN A 1 938 ? -23.925 7.356 5.516 1.00 87.94 938 GLN A N 1
ATOM 7740 C CA . GLN A 1 938 ? -24.989 8.332 5.765 1.00 87.94 938 GLN A CA 1
ATOM 7741 C C . GLN A 1 938 ? -26.186 7.703 6.497 1.00 87.94 938 GLN A C 1
ATOM 7743 O O . GLN A 1 938 ? -26.735 8.319 7.412 1.00 87.94 938 GLN A O 1
ATOM 7748 N N . LEU A 1 939 ? -26.581 6.472 6.146 1.00 87.88 939 LEU A N 1
ATOM 7749 C CA . LEU A 1 939 ? -27.625 5.738 6.869 1.00 87.88 939 LEU A CA 1
ATOM 7750 C C . LEU A 1 939 ? -27.199 5.445 8.319 1.00 87.88 939 LEU A C 1
ATOM 7752 O O . LEU A 1 939 ? -27.973 5.696 9.241 1.00 87.88 939 LEU A O 1
ATOM 7756 N N . GLN A 1 940 ? -25.969 4.975 8.535 1.00 90.06 940 GLN A N 1
ATOM 7757 C CA . GLN A 1 940 ? -25.413 4.677 9.859 1.00 90.06 940 GLN A CA 1
ATOM 7758 C C . GLN A 1 940 ? -25.318 5.935 10.741 1.00 90.06 940 GLN A C 1
ATOM 7760 O O . GLN A 1 940 ? -25.760 5.905 11.891 1.00 90.06 940 GLN A O 1
ATOM 7765 N N . GLN A 1 941 ? -24.825 7.052 10.198 1.00 86.31 941 GLN A N 1
ATOM 7766 C CA . GLN A 1 941 ? -24.787 8.351 10.877 1.00 86.31 941 GLN A CA 1
ATOM 7767 C C . GLN A 1 941 ? -26.201 8.823 11.247 1.00 86.31 941 GLN A C 1
ATOM 7769 O O . GLN A 1 941 ? -26.451 9.167 12.399 1.00 86.31 941 GLN A O 1
ATOM 7774 N N . LYS A 1 942 ? -27.164 8.761 10.315 1.00 82.38 942 LYS A N 1
ATOM 7775 C CA . LYS A 1 942 ? -28.556 9.164 10.585 1.00 82.38 942 LYS A CA 1
ATOM 7776 C C . LYS A 1 942 ? -29.250 8.281 11.624 1.00 82.38 942 LYS A C 1
ATOM 7778 O O . LYS A 1 942 ? -29.992 8.807 12.452 1.00 82.38 942 LYS A O 1
ATOM 7783 N N . ILE A 1 943 ? -28.988 6.971 11.639 1.00 84.19 943 ILE A N 1
ATOM 7784 C CA . ILE A 1 943 ? -29.467 6.066 12.699 1.00 84.19 943 ILE A CA 1
ATOM 7785 C C . ILE A 1 943 ? -28.945 6.532 14.068 1.00 84.19 943 ILE A C 1
ATOM 7787 O O . ILE A 1 943 ? -29.724 6.610 15.021 1.00 84.19 943 ILE A O 1
ATOM 7791 N N . GLN A 1 944 ? -27.663 6.905 14.163 1.00 83.12 944 GLN A N 1
ATOM 7792 C CA . GLN A 1 944 ? -27.077 7.452 15.392 1.00 83.12 944 GLN A CA 1
ATOM 7793 C C . GLN A 1 944 ? -27.707 8.802 15.778 1.00 83.12 944 GLN A C 1
ATOM 7795 O O . GLN A 1 944 ? -28.049 8.990 16.946 1.00 83.12 944 GLN A O 1
ATOM 7800 N N . THR A 1 945 ? -27.956 9.708 14.823 1.00 79.88 945 THR A N 1
ATOM 7801 C CA . THR A 1 945 ? -28.663 10.981 15.072 1.00 79.88 945 THR A CA 1
ATOM 7802 C C . THR A 1 945 ? -30.068 10.753 15.641 1.00 79.88 945 THR A C 1
ATOM 7804 O O . THR A 1 945 ? -30.433 11.378 16.635 1.00 79.88 945 THR A O 1
ATOM 7807 N N . CYS A 1 946 ? -30.841 9.816 15.078 1.00 73.00 946 CYS A N 1
ATOM 7808 C CA . CYS A 1 946 ? -32.180 9.481 15.577 1.00 73.00 946 CYS A CA 1
ATOM 7809 C C . CYS A 1 946 ? -32.160 8.823 16.972 1.00 73.00 946 CYS A C 1
ATOM 7811 O O . CYS A 1 946 ? -33.094 9.016 17.751 1.00 73.00 946 CYS A O 1
ATOM 7813 N N . GLN A 1 947 ? -31.112 8.065 17.316 1.00 73.19 947 GLN A N 1
ATOM 7814 C CA . GLN A 1 947 ? -30.924 7.515 18.668 1.00 73.19 947 GLN A CA 1
ATOM 7815 C C . GLN A 1 947 ? -30.457 8.586 19.677 1.00 73.19 947 GLN A C 1
ATOM 7817 O O . GLN A 1 947 ? -30.815 8.527 20.857 1.00 73.19 947 GLN A O 1
ATOM 7822 N N . GLY A 1 948 ? -29.698 9.589 19.223 1.00 61.03 948 GLY A N 1
ATOM 7823 C CA . GLY A 1 948 ? -29.116 10.691 20.002 1.00 61.03 948 GLY A CA 1
ATOM 7824 C C . GLY A 1 948 ? -30.114 11.751 20.484 1.00 61.03 948 GLY A C 1
ATOM 7825 O O . GLY A 1 948 ? -29.861 12.951 20.379 1.00 61.03 948 GLY A O 1
ATOM 7826 N N . HIS A 1 949 ? -31.263 11.342 21.026 1.00 45.41 949 HIS A N 1
ATOM 7827 C CA . HIS A 1 949 ? -32.406 12.223 21.279 1.00 45.41 949 HIS A CA 1
ATOM 7828 C C . HIS A 1 949 ? -32.241 13.133 22.523 1.00 45.41 949 HIS A C 1
ATOM 7830 O O . HIS A 1 949 ? -32.988 13.035 23.504 1.00 45.41 949 HIS A O 1
ATOM 7836 N N . ARG A 1 950 ? -31.276 14.068 22.497 1.00 42.50 950 ARG A N 1
ATOM 7837 C CA . ARG A 1 950 ? -31.232 15.216 23.430 1.00 42.50 950 ARG A CA 1
ATOM 7838 C C . ARG A 1 950 ? -30.618 16.514 22.872 1.00 42.50 950 ARG A C 1
ATOM 7840 O O . ARG A 1 950 ? -30.023 17.275 23.625 1.00 42.50 950 ARG A O 1
ATOM 7847 N N . GLY A 1 951 ? -30.922 16.819 21.612 1.00 41.47 951 GLY A N 1
ATOM 7848 C CA . GLY A 1 951 ? -31.083 18.198 21.146 1.00 41.47 951 GLY A CA 1
ATOM 7849 C C . GLY A 1 951 ? -29.931 18.782 20.336 1.00 41.47 951 GLY A C 1
ATOM 7850 O O . GLY A 1 951 ? -28.993 19.318 20.908 1.00 41.47 951 GLY A O 1
ATOM 7851 N N . ASP A 1 952 ? -30.129 18.832 19.021 1.00 37.69 952 ASP A N 1
ATOM 7852 C CA . ASP A 1 952 ? -29.894 20.055 18.253 1.00 37.69 952 ASP A CA 1
ATOM 7853 C C . ASP A 1 952 ? -30.874 20.118 17.062 1.00 37.69 952 ASP A C 1
ATOM 7855 O O . ASP A 1 952 ? -31.732 19.242 16.931 1.00 37.69 952 ASP A O 1
ATOM 7859 N N . LYS A 1 953 ? -30.840 21.187 16.258 1.00 50.00 953 LYS A N 1
ATOM 7860 C CA . LYS A 1 953 ? -31.936 21.548 15.325 1.00 50.00 953 LYS A CA 1
ATOM 7861 C C . LYS A 1 953 ? -32.175 20.616 14.126 1.00 50.00 953 LYS A C 1
ATOM 7863 O O . LYS A 1 953 ? -33.240 20.725 13.514 1.00 50.00 953 LYS A O 1
ATOM 7868 N N . ASP A 1 954 ? -31.263 19.701 13.820 1.00 48.50 954 ASP A N 1
ATOM 7869 C CA . ASP A 1 954 ? -31.366 18.802 12.664 1.00 48.50 954 ASP A CA 1
ATOM 7870 C C . ASP A 1 954 ? -32.136 17.519 13.016 1.00 48.50 954 ASP A C 1
ATOM 7872 O O . ASP A 1 954 ? -31.590 16.420 13.128 1.00 48.50 954 ASP A O 1
ATOM 7876 N N . ASN A 1 955 ? -33.449 17.674 13.209 1.00 59.59 955 ASN A N 1
ATOM 7877 C CA . ASN A 1 955 ? -34.372 16.577 13.508 1.00 59.59 955 ASN A CA 1
ATOM 7878 C C . ASN A 1 955 ? -34.555 15.648 12.291 1.00 59.59 955 ASN A C 1
ATOM 7880 O O . ASN A 1 955 ? -35.547 15.760 11.569 1.00 59.59 955 ASN A O 1
ATOM 7884 N N . VAL A 1 956 ? -33.630 14.707 12.083 1.00 57.69 956 VAL A N 1
ATOM 7885 C CA . VAL A 1 956 ? -33.804 13.604 11.123 1.00 57.69 956 VAL A CA 1
ATOM 7886 C C . VAL A 1 956 ? -35.030 12.780 11.525 1.00 57.69 956 VAL A C 1
ATOM 7888 O O . VAL A 1 956 ? -35.086 12.219 12.623 1.00 57.69 956 VAL A O 1
ATOM 7891 N N . THR A 1 957 ? -36.023 12.712 10.642 1.00 72.94 957 THR A N 1
ATOM 7892 C CA . THR A 1 957 ? -37.268 11.972 10.874 1.00 72.94 957 THR A CA 1
ATOM 7893 C C . THR A 1 957 ? -37.113 10.495 10.499 1.00 72.94 957 THR A C 1
ATOM 7895 O O . THR A 1 957 ? -36.212 10.107 9.755 1.00 72.94 957 THR A O 1
ATOM 7898 N N . THR A 1 958 ? -38.015 9.627 10.969 1.00 74.50 958 THR A N 1
ATOM 7899 C CA . THR A 1 958 ? -38.019 8.226 10.504 1.00 74.50 958 THR A CA 1
ATOM 7900 C C . THR A 1 958 ? -38.395 8.093 9.033 1.00 74.50 958 THR A C 1
ATOM 7902 O O . THR A 1 958 ? -38.030 7.104 8.403 1.00 74.50 958 THR A O 1
ATOM 7905 N N . ASP A 1 959 ? -39.106 9.076 8.483 1.00 75.06 959 ASP A N 1
ATOM 7906 C CA . ASP A 1 959 ? -39.508 9.081 7.078 1.00 75.06 959 ASP A CA 1
ATOM 7907 C C . ASP A 1 959 ? -38.298 9.379 6.185 1.00 75.06 959 ASP A C 1
ATOM 7909 O O . ASP A 1 959 ? -38.140 8.744 5.140 1.00 75.06 959 ASP A O 1
ATOM 7913 N N . ASP A 1 960 ? -37.368 10.218 6.666 1.00 79.50 960 ASP A N 1
ATOM 7914 C CA . ASP A 1 960 ? -36.035 10.354 6.076 1.00 79.50 960 ASP A CA 1
ATOM 7915 C C . ASP A 1 960 ? -35.296 9.010 6.091 1.00 79.50 960 ASP A C 1
ATOM 7917 O O . ASP A 1 960 ? -34.795 8.590 5.053 1.00 79.50 960 ASP A O 1
ATOM 7921 N N . LEU A 1 961 ? -35.253 8.282 7.218 1.00 83.81 961 LEU A N 1
ATOM 7922 C CA . LEU A 1 961 ? -34.589 6.965 7.266 1.00 83.81 961 LEU A CA 1
ATOM 7923 C C . LEU A 1 961 ? -35.163 5.984 6.227 1.00 83.81 961 LEU A C 1
ATOM 7925 O O . LEU A 1 961 ? -34.400 5.299 5.542 1.00 83.81 961 LEU A O 1
ATOM 7929 N N . LEU A 1 962 ? -36.488 5.948 6.051 1.00 81.25 962 LEU A N 1
ATOM 7930 C CA . LEU A 1 962 ? -37.134 5.125 5.020 1.00 81.25 962 LEU A CA 1
ATOM 7931 C C . LEU A 1 962 ? -36.846 5.626 3.590 1.00 81.25 962 LEU A C 1
ATOM 7933 O O . LEU A 1 962 ? -36.714 4.818 2.670 1.00 81.25 962 LEU A O 1
ATOM 7937 N N . ALA A 1 963 ? -36.704 6.937 3.378 1.00 81.81 963 ALA A N 1
ATOM 7938 C CA . ALA A 1 963 ? -36.255 7.504 2.103 1.00 81.81 963 ALA A CA 1
ATOM 7939 C C . ALA A 1 963 ? -34.779 7.179 1.790 1.00 81.81 963 ALA A C 1
ATOM 7941 O O . ALA A 1 963 ? -34.439 6.904 0.638 1.00 81.81 963 ALA A O 1
ATOM 7942 N N . PHE A 1 964 ? -33.908 7.117 2.800 1.00 83.06 964 PHE A N 1
ATOM 7943 C CA . PHE A 1 964 ? -32.524 6.661 2.634 1.00 83.06 964 PHE A CA 1
ATOM 7944 C C . PHE A 1 964 ? -32.456 5.164 2.300 1.00 83.06 964 PHE A C 1
ATOM 7946 O O . PHE A 1 964 ? -31.718 4.781 1.393 1.00 83.06 964 PHE A O 1
ATOM 7953 N N . VAL A 1 965 ? -33.285 4.326 2.936 1.00 86.12 965 VAL A N 1
ATOM 7954 C CA . VAL A 1 965 ? -33.418 2.899 2.580 1.00 86.12 965 VAL A CA 1
ATOM 7955 C C . VAL A 1 965 ? -33.927 2.709 1.140 1.00 86.12 965 VAL A C 1
ATOM 7957 O O . VAL A 1 965 ? -33.375 1.876 0.420 1.00 86.12 965 VAL A O 1
ATOM 7960 N N . ARG A 1 966 ? -34.910 3.506 0.682 1.00 82.00 966 ARG A N 1
ATOM 7961 C CA . ARG A 1 966 ? -35.337 3.555 -0.738 1.00 82.00 966 ARG A CA 1
ATOM 7962 C C . ARG A 1 966 ? -34.163 3.854 -1.673 1.00 82.00 966 ARG A C 1
ATOM 7964 O O . ARG A 1 966 ? -33.886 3.067 -2.573 1.00 82.00 966 ARG A O 1
ATOM 7971 N N . SER A 1 967 ? -33.478 4.975 -1.437 1.00 86.19 967 SER A N 1
ATOM 7972 C CA . SER A 1 967 ? -32.364 5.453 -2.267 1.00 86.19 967 SER A CA 1
ATOM 7973 C C . SER A 1 967 ? -31.238 4.420 -2.351 1.00 86.19 967 SER A C 1
ATOM 7975 O O . SER A 1 967 ? -30.721 4.135 -3.432 1.00 86.19 967 SER A O 1
ATOM 7977 N N . TRP A 1 968 ? -30.913 3.772 -1.229 1.00 89.38 968 TRP A N 1
ATOM 7978 C CA . TRP A 1 968 ? -29.929 2.695 -1.209 1.00 89.38 968 TRP A CA 1
ATOM 7979 C C . TRP A 1 968 ? -30.390 1.456 -1.993 1.00 89.38 968 TRP A C 1
ATOM 7981 O O . TRP A 1 968 ? -29.615 0.936 -2.794 1.00 89.38 968 TRP A O 1
ATOM 7991 N N . LYS A 1 969 ? -31.653 1.019 -1.848 1.00 85.00 969 LYS A N 1
ATOM 7992 C CA . LYS A 1 969 ? -32.222 -0.092 -2.639 1.00 85.00 969 LYS A CA 1
ATOM 7993 C C . LYS A 1 969 ? -32.177 0.204 -4.142 1.00 85.00 969 LYS A C 1
ATOM 7995 O O . LYS A 1 969 ? -31.858 -0.691 -4.923 1.00 85.00 969 LYS A O 1
ATOM 8000 N N . GLU A 1 970 ? -32.451 1.440 -4.558 1.00 85.62 970 GLU A N 1
ATOM 8001 C CA . GLU A 1 970 ? -32.379 1.846 -5.966 1.00 85.62 970 GLU A CA 1
ATOM 8002 C C . GLU A 1 970 ? -30.937 1.811 -6.500 1.00 85.62 970 GLU A C 1
ATOM 8004 O O . GLU A 1 970 ? -30.682 1.160 -7.516 1.00 85.62 970 GLU A O 1
ATOM 8009 N N . LYS A 1 971 ? -29.975 2.411 -5.783 1.00 89.88 971 LYS A N 1
ATOM 8010 C CA . LYS A 1 971 ? -28.542 2.332 -6.130 1.00 89.88 971 LYS A CA 1
ATOM 8011 C C . LYS A 1 971 ? -28.046 0.884 -6.189 1.00 89.88 971 LYS A C 1
ATOM 8013 O O . LYS A 1 971 ? -27.335 0.518 -7.123 1.00 89.88 971 LYS A O 1
ATOM 8018 N N . LEU A 1 972 ? -28.456 0.041 -5.236 1.00 90.38 972 LEU A N 1
ATOM 8019 C CA . LEU A 1 972 ? -28.109 -1.381 -5.221 1.00 90.38 972 LEU A CA 1
ATOM 8020 C C . LEU A 1 972 ? -28.685 -2.096 -6.449 1.00 90.38 972 LEU A C 1
ATOM 8022 O O . LEU A 1 972 ? -27.995 -2.884 -7.087 1.00 90.38 972 LEU A O 1
ATOM 8026 N N . SER A 1 973 ? -29.932 -1.797 -6.811 1.00 86.12 973 SER A N 1
ATOM 8027 C CA . SER A 1 973 ? -30.595 -2.378 -7.983 1.00 86.12 973 SER A CA 1
ATOM 8028 C C . SER A 1 973 ? -29.879 -2.002 -9.283 1.00 86.12 973 SER A C 1
ATOM 8030 O O . SER A 1 973 ? -29.670 -2.855 -10.146 1.00 86.12 973 SER A O 1
ATOM 8032 N N . GLN A 1 974 ? -29.434 -0.746 -9.405 1.00 88.12 974 GLN A N 1
ATOM 8033 C CA . GLN A 1 974 ? -28.605 -0.286 -10.524 1.00 88.12 974 GLN A CA 1
ATOM 8034 C C . GLN A 1 974 ? -27.254 -1.023 -10.560 1.00 88.12 974 GLN A C 1
ATOM 8036 O O . GLN A 1 974 ? -26.851 -1.492 -11.624 1.00 88.12 974 GLN A O 1
ATOM 8041 N N . ARG A 1 975 ? -26.595 -1.204 -9.405 1.00 91.00 975 ARG A N 1
ATOM 8042 C CA . ARG A 1 975 ? -25.332 -1.955 -9.273 1.00 91.00 975 ARG A CA 1
ATOM 8043 C C . ARG A 1 975 ? -25.483 -3.434 -9.643 1.00 91.00 975 ARG A C 1
ATOM 8045 O O . ARG A 1 975 ? -24.650 -3.956 -10.377 1.00 91.00 975 ARG A O 1
ATOM 8052 N N . ILE A 1 976 ? -26.554 -4.094 -9.199 1.00 89.25 976 ILE A N 1
ATOM 8053 C CA . ILE A 1 976 ? -26.854 -5.501 -9.520 1.00 89.25 976 ILE A CA 1
ATOM 8054 C C . ILE A 1 976 ? -27.160 -5.675 -11.007 1.00 89.25 976 ILE A C 1
ATOM 8056 O O . ILE A 1 976 ? -26.665 -6.623 -11.614 1.00 89.25 976 ILE A O 1
ATOM 8060 N N . LYS A 1 977 ? -27.919 -4.752 -11.617 1.00 87.38 977 LYS A N 1
ATOM 8061 C CA . LYS A 1 977 ? -28.155 -4.754 -13.068 1.00 87.38 977 LYS A CA 1
ATOM 8062 C C . LYS A 1 977 ? -26.849 -4.540 -13.841 1.00 87.38 977 LYS A C 1
ATOM 8064 O O . LYS A 1 977 ? -26.591 -5.266 -14.793 1.00 87.38 977 LYS A O 1
ATOM 8069 N N . TYR A 1 978 ? -26.019 -3.585 -13.417 1.00 91.38 978 TYR A N 1
ATOM 8070 C CA . TYR A 1 978 ? -24.727 -3.299 -14.047 1.00 91.38 978 TYR A CA 1
ATOM 8071 C C . TYR A 1 978 ? -23.738 -4.461 -13.914 1.00 91.38 978 TYR A C 1
ATOM 8073 O O . TYR A 1 978 ? -22.978 -4.712 -14.838 1.00 91.38 978 TYR A O 1
ATOM 8081 N N . LEU A 1 979 ? -23.742 -5.206 -12.808 1.00 90.25 979 LEU A N 1
ATOM 8082 C CA . LEU A 1 979 ? -22.901 -6.398 -12.667 1.00 90.25 979 LEU A CA 1
ATOM 8083 C C . LEU A 1 979 ? -23.549 -7.677 -13.232 1.00 90.25 979 LEU A C 1
ATOM 8085 O O . LEU A 1 979 ? -22.837 -8.655 -13.413 1.00 90.25 979 LEU A O 1
ATOM 8089 N N . ASN A 1 980 ? -24.852 -7.681 -13.536 1.00 87.62 980 ASN A N 1
ATOM 8090 C CA . ASN A 1 980 ? -25.620 -8.855 -13.980 1.00 87.62 980 ASN A CA 1
ATOM 8091 C C . ASN A 1 980 ? -25.412 -10.082 -13.069 1.00 87.62 980 ASN A C 1
ATOM 8093 O O . ASN A 1 980 ? -24.995 -11.157 -13.497 1.00 87.62 980 ASN A O 1
ATOM 8097 N N . CYS A 1 981 ? -25.655 -9.883 -11.771 1.00 85.69 981 CYS A N 1
ATOM 8098 C CA . CYS A 1 981 ? -25.306 -10.842 -10.718 1.00 85.69 981 CYS A CA 1
ATOM 8099 C C . CYS A 1 981 ? -26.493 -11.340 -9.875 1.00 85.69 981 CYS A C 1
ATOM 8101 O O . CYS A 1 981 ? -26.286 -11.922 -8.810 1.00 85.69 981 CYS A O 1
ATOM 8103 N N . SER A 1 982 ? -27.732 -11.095 -10.308 1.00 80.38 982 SER A N 1
ATOM 8104 C CA . SER A 1 982 ? -28.943 -11.610 -9.654 1.00 80.38 982 SER A CA 1
ATOM 8105 C C . SER A 1 982 ? -29.137 -13.099 -9.952 1.00 80.38 982 SER A C 1
ATOM 8107 O O . SER A 1 982 ? -29.183 -13.481 -11.122 1.00 80.38 982 SER A O 1
ATOM 8109 N N . LEU A 1 983 ? -29.295 -13.933 -8.919 1.00 72.44 983 LEU A N 1
ATOM 8110 C CA . LEU A 1 983 ? -29.501 -15.382 -9.090 1.00 72.44 983 LEU A CA 1
ATOM 8111 C C . LEU A 1 983 ? -30.902 -15.760 -9.589 1.00 72.44 983 LEU A C 1
ATOM 8113 O O . LEU A 1 983 ? -31.058 -16.786 -10.248 1.00 72.44 983 LEU A O 1
ATOM 8117 N N . ASP A 1 984 ? -31.903 -14.938 -9.285 1.00 56.88 984 ASP A N 1
ATOM 8118 C CA . ASP A 1 984 ? -33.287 -15.105 -9.728 1.00 56.88 984 ASP A CA 1
ATOM 8119 C C . ASP A 1 984 ? -33.827 -13.761 -10.244 1.00 56.88 984 ASP A C 1
ATOM 8121 O O . ASP A 1 984 ? -33.259 -12.702 -9.953 1.00 56.88 984 ASP A O 1
ATOM 8125 N N . VAL A 1 985 ? -34.921 -13.776 -11.011 1.00 51.62 985 VAL A N 1
ATOM 8126 C CA . VAL A 1 985 ? -35.533 -12.556 -11.569 1.00 51.62 985 VAL A CA 1
ATOM 8127 C C . VAL A 1 985 ? -36.320 -11.835 -10.472 1.00 51.62 985 VAL A C 1
ATOM 8129 O O . VAL A 1 985 ? -37.555 -11.834 -10.449 1.00 51.62 985 VAL A O 1
ATOM 8132 N N . VAL A 1 986 ? -35.586 -11.208 -9.549 1.00 48.62 986 VAL A N 1
ATOM 8133 C CA . VAL A 1 986 ? -36.131 -10.340 -8.502 1.00 48.62 986 VAL A CA 1
ATOM 8134 C C . VAL A 1 986 ? -36.797 -9.151 -9.187 1.00 48.62 986 VAL A C 1
ATOM 8136 O O . VAL A 1 986 ? -36.165 -8.156 -9.541 1.00 48.62 986 VAL A O 1
ATOM 8139 N N . SER A 1 987 ? -38.102 -9.283 -9.404 1.00 44.06 987 SER A N 1
ATOM 8140 C CA . SER A 1 987 ? -38.941 -8.226 -9.948 1.00 44.06 987 SER A CA 1
ATOM 8141 C C . SER A 1 987 ? -39.057 -7.132 -8.897 1.00 44.06 987 SER A C 1
ATOM 8143 O O . SER A 1 987 ? -39.922 -7.188 -8.027 1.00 44.06 987 SER A O 1
ATOM 8145 N N . ILE A 1 988 ? -38.164 -6.146 -8.969 1.00 44.72 988 ILE A N 1
ATOM 8146 C CA . ILE A 1 988 ? -38.258 -4.912 -8.192 1.00 44.72 988 ILE A CA 1
ATOM 8147 C C . ILE A 1 988 ? -39.441 -4.126 -8.763 1.00 44.72 988 ILE A C 1
ATOM 8149 O O . ILE A 1 988 ? -39.295 -3.292 -9.658 1.00 44.72 988 ILE A O 1
ATOM 8153 N N . THR A 1 989 ? -40.642 -4.440 -8.282 1.00 42.78 989 THR A N 1
ATOM 8154 C CA . THR A 1 989 ? -41.835 -3.624 -8.499 1.00 42.78 989 THR A CA 1
ATOM 8155 C C . THR A 1 989 ? -41.535 -2.214 -8.012 1.00 42.78 989 THR A C 1
ATOM 8157 O O . THR A 1 989 ? -41.154 -2.024 -6.866 1.00 42.78 989 THR A O 1
ATOM 8160 N N . GLN A 1 990 ? -41.670 -1.214 -8.884 1.00 38.53 990 GLN A N 1
ATOM 8161 C CA . GLN A 1 990 ? -41.202 0.155 -8.619 1.00 38.53 990 GLN A CA 1
ATOM 8162 C C . GLN A 1 990 ? -42.084 0.929 -7.606 1.00 38.53 990 GLN A C 1
ATOM 8164 O O . GLN A 1 990 ? -41.815 2.085 -7.293 1.00 38.53 990 GLN A O 1
ATOM 8169 N N . GLU A 1 991 ? -43.127 0.294 -7.063 1.00 34.75 991 GLU A N 1
ATOM 8170 C CA . GLU A 1 991 ? -44.089 0.865 -6.111 1.00 34.75 991 GLU A CA 1
ATOM 8171 C C . GLU A 1 991 ? -43.703 0.560 -4.648 1.00 34.75 991 GLU A C 1
ATOM 8173 O O . GLU A 1 991 ? -44.450 -0.085 -3.912 1.00 34.75 991 GLU A O 1
ATOM 8178 N N . VAL A 1 992 ? -42.527 1.020 -4.200 1.00 35.16 992 VAL A N 1
ATOM 8179 C CA . VAL A 1 992 ? -42.007 0.718 -2.848 1.00 35.16 992 VAL A CA 1
ATOM 8180 C C . VAL A 1 992 ? -41.839 1.988 -2.022 1.00 35.16 992 VAL A C 1
ATOM 8182 O O . VAL A 1 992 ? -41.098 2.895 -2.392 1.00 35.16 992 VAL A O 1
ATOM 8185 N N . PHE A 1 993 ? -42.519 2.029 -0.873 1.00 39.88 993 PHE A N 1
ATOM 8186 C CA . PHE A 1 993 ? -42.705 3.222 -0.040 1.00 39.88 993 PHE A CA 1
ATOM 8187 C C . PHE A 1 993 ? -43.279 4.412 -0.831 1.00 39.88 993 PHE A C 1
ATOM 8189 O O . PHE A 1 993 ? -42.635 5.444 -0.999 1.00 39.88 993 PHE A O 1
ATOM 8196 N N . THR A 1 994 ? -44.540 4.321 -1.250 1.00 33.25 994 THR A N 1
ATOM 8197 C CA . THR A 1 994 ? -45.363 5.538 -1.305 1.00 33.25 994 THR A CA 1
ATOM 8198 C C . THR A 1 994 ? -45.470 6.102 0.115 1.00 33.25 994 THR A C 1
ATOM 8200 O O . THR A 1 994 ? -45.653 5.329 1.060 1.00 33.25 994 THR A O 1
ATOM 8203 N N . ASP A 1 995 ? -45.434 7.426 0.296 1.00 39.91 995 ASP A N 1
ATOM 8204 C CA . ASP A 1 995 ? -45.467 8.059 1.635 1.00 39.91 995 ASP A CA 1
ATOM 8205 C C . ASP A 1 995 ? -46.802 7.824 2.402 1.00 39.91 995 ASP A C 1
ATOM 8207 O O . ASP A 1 995 ? -46.977 8.193 3.563 1.00 39.91 995 ASP A O 1
ATOM 8211 N N . THR A 1 996 ? -47.732 7.098 1.777 1.00 41.00 996 THR A N 1
ATOM 8212 C CA . THR A 1 996 ? -49.016 6.602 2.292 1.00 41.00 996 THR A CA 1
ATOM 8213 C C . THR A 1 996 ? -48.923 5.577 3.434 1.00 41.00 996 THR A C 1
ATOM 8215 O O . THR A 1 996 ? -49.959 5.144 3.935 1.00 41.00 996 THR A O 1
ATOM 8218 N N . ILE A 1 997 ? -47.730 5.170 3.888 1.00 45.31 997 ILE A N 1
ATOM 8219 C CA . ILE A 1 997 ? -47.603 4.306 5.085 1.00 45.31 997 ILE A CA 1
ATOM 8220 C C . ILE A 1 997 ? -48.063 5.053 6.351 1.00 45.31 997 ILE A C 1
ATOM 8222 O O . ILE A 1 997 ? -48.627 4.427 7.251 1.00 45.31 997 ILE A O 1
ATOM 8226 N N . LEU A 1 998 ? -47.880 6.380 6.400 1.00 43.97 998 LEU A N 1
ATOM 8227 C CA . LEU A 1 998 ? -48.320 7.234 7.513 1.00 43.97 998 LEU A CA 1
ATOM 8228 C C . LEU A 1 998 ? -49.602 8.032 7.246 1.00 43.97 998 LEU A C 1
ATOM 8230 O O . LEU A 1 998 ? -50.167 8.598 8.184 1.00 43.97 998 LEU A O 1
ATOM 8234 N N . THR A 1 999 ? -50.088 8.089 6.004 1.00 40.50 999 THR A N 1
ATOM 8235 C CA . THR A 1 999 ? -51.379 8.727 5.720 1.00 40.50 999 THR A CA 1
ATOM 8236 C C . THR A 1 999 ? -52.506 7.802 6.177 1.00 40.50 999 THR A C 1
ATOM 8238 O O . THR A 1 999 ? -52.838 6.831 5.496 1.00 40.50 999 THR A O 1
ATOM 8241 N N . ASP A 1 1000 ? -53.080 8.093 7.350 1.00 41.38 1000 ASP A N 1
ATOM 8242 C CA . ASP A 1 1000 ? -54.260 7.392 7.864 1.00 41.38 1000 ASP A CA 1
ATOM 8243 C C . ASP A 1 1000 ? -55.365 7.406 6.796 1.00 41.38 1000 ASP A C 1
ATOM 8245 O O . ASP A 1 1000 ? -55.892 8.458 6.433 1.00 41.38 1000 ASP A O 1
ATOM 8249 N N . ALA A 1 1001 ? -55.755 6.227 6.311 1.00 35.91 1001 ALA A N 1
ATOM 8250 C CA . ALA A 1 1001 ? -57.002 6.089 5.579 1.00 35.91 1001 ALA A CA 1
ATOM 8251 C C . ALA A 1 1001 ? -58.148 6.201 6.596 1.00 35.91 1001 ALA A C 1
ATOM 8253 O O . ALA A 1 1001 ? -58.474 5.225 7.274 1.00 35.91 1001 ALA A O 1
ATOM 8254 N N . GLU A 1 1002 ? -58.730 7.397 6.718 1.00 35.25 1002 GLU A N 1
ATOM 8255 C CA . GLU A 1 1002 ? -59.887 7.712 7.572 1.00 35.25 1002 GLU A CA 1
ATOM 8256 C C . GLU A 1 1002 ? -61.169 7.007 7.078 1.00 35.25 1002 GLU A C 1
ATOM 8258 O O . GLU A 1 1002 ? -62.130 7.619 6.619 1.00 35.25 1002 GLU A O 1
ATOM 8263 N N . MET A 1 1003 ? -61.183 5.678 7.159 1.00 30.70 1003 MET A N 1
ATOM 8264 C CA . MET A 1 1003 ? -62.300 4.822 6.773 1.00 30.70 1003 MET A CA 1
ATOM 8265 C C . MET A 1 1003 ? -63.052 4.378 8.035 1.00 30.70 1003 MET A C 1
ATOM 8267 O O . MET A 1 1003 ? -62.902 3.243 8.496 1.00 30.70 1003 MET A O 1
ATOM 8271 N N . GLU A 1 1004 ? -63.863 5.271 8.616 1.00 27.70 1004 GLU A N 1
ATOM 8272 C CA . GLU A 1 1004 ? -64.782 4.904 9.704 1.00 27.70 1004 GLU A CA 1
ATOM 8273 C C . GLU A 1 1004 ? -65.837 3.904 9.191 1.00 27.70 1004 GLU A C 1
ATOM 8275 O O . GLU A 1 1004 ? -66.886 4.273 8.668 1.00 27.70 1004 GLU A O 1
ATOM 8280 N N . SER A 1 1005 ? -65.553 2.610 9.346 1.00 28.64 1005 SER A N 1
ATOM 8281 C CA . SER A 1 1005 ? -66.503 1.524 9.097 1.00 28.64 1005 SER A CA 1
ATOM 8282 C C . SER A 1 1005 ? -66.405 0.473 10.203 1.00 28.64 1005 SER A C 1
ATOM 8284 O O . SER A 1 1005 ? -65.329 -0.033 10.521 1.00 28.64 1005 SER A O 1
ATOM 8286 N N . GLU A 1 1006 ? -67.538 0.174 10.838 1.00 27.58 1006 GLU A N 1
ATOM 8287 C CA . GLU A 1 1006 ? -67.618 -0.791 11.936 1.00 27.58 1006 GLU A CA 1
ATOM 8288 C C . GLU A 1 1006 ? -67.397 -2.217 11.409 1.00 27.58 1006 GLU A C 1
ATOM 8290 O O . GLU A 1 1006 ? -68.293 -2.834 10.831 1.00 27.58 1006 GLU A O 1
ATOM 8295 N N . ILE A 1 1007 ? -66.194 -2.764 11.611 1.00 29.69 1007 ILE A N 1
ATOM 8296 C CA . ILE A 1 1007 ? -65.861 -4.128 11.180 1.00 29.69 1007 ILE A CA 1
ATOM 8297 C C . ILE A 1 1007 ? -66.586 -5.144 12.072 1.00 29.69 1007 ILE A C 1
ATOM 8299 O O . ILE A 1 1007 ? -66.155 -5.490 13.177 1.00 29.69 1007 ILE A O 1
ATOM 8303 N N . GLN A 1 1008 ? -67.708 -5.644 11.560 1.00 24.28 1008 GLN A N 1
ATOM 8304 C CA . GLN A 1 1008 ? -68.515 -6.685 12.178 1.00 24.28 1008 GLN A CA 1
ATOM 8305 C C . GLN A 1 1008 ? -67.815 -8.050 12.039 1.00 24.28 1008 GLN A C 1
ATOM 8307 O O . GLN A 1 1008 ? -67.942 -8.736 11.028 1.00 24.28 1008 GLN A O 1
ATOM 8312 N N . MET A 1 1009 ? -67.057 -8.445 13.067 1.00 25.92 1009 MET A N 1
ATOM 8313 C CA . MET A 1 1009 ? -66.331 -9.722 13.101 1.00 25.92 1009 MET A CA 1
ATOM 8314 C C . MET A 1 1009 ? -67.288 -10.924 13.109 1.00 25.92 1009 MET A C 1
ATOM 8316 O O . MET A 1 1009 ? -67.848 -11.288 14.147 1.00 25.92 1009 MET A O 1
ATOM 8320 N N . SER A 1 1010 ? -67.437 -11.566 11.952 1.00 24.50 1010 SER A N 1
ATOM 8321 C CA . SER A 1 1010 ? -68.150 -12.831 11.791 1.00 24.50 1010 SER A CA 1
ATOM 8322 C C . SER A 1 1010 ? -67.435 -13.987 12.507 1.00 24.50 1010 SER A C 1
ATOM 8324 O O . SER A 1 1010 ? -66.222 -13.987 12.733 1.00 24.50 1010 SER A O 1
ATOM 8326 N N . SER A 1 1011 ? -68.223 -14.977 12.926 1.00 26.56 1011 SER A N 1
ATOM 8327 C CA . SER A 1 1011 ? -67.768 -16.108 13.729 1.00 26.56 1011 SER A CA 1
ATOM 8328 C C . SER A 1 1011 ? -68.098 -17.413 13.025 1.00 26.56 1011 SER A C 1
ATOM 8330 O O . SER A 1 1011 ? -69.243 -17.847 13.081 1.00 26.56 1011 SER A O 1
ATOM 8332 N N . GLU A 1 1012 ? -67.094 -18.077 12.460 1.00 23.59 1012 GLU A N 1
ATOM 8333 C CA . GLU A 1 1012 ? -67.207 -19.480 12.064 1.00 23.59 1012 GLU A CA 1
ATOM 8334 C C . GLU A 1 1012 ? -65.867 -20.214 12.213 1.00 23.59 1012 GLU A C 1
ATOM 8336 O O . GLU A 1 1012 ? -64.835 -19.598 12.495 1.00 23.59 1012 GLU A O 1
ATOM 8341 N N . ALA A 1 1013 ? -65.929 -21.544 12.199 1.00 23.83 1013 ALA A N 1
ATOM 8342 C CA . ALA A 1 1013 ? -64.962 -22.407 12.869 1.00 23.83 1013 ALA A CA 1
ATOM 8343 C C . ALA A 1 1013 ? -63.873 -22.971 11.946 1.00 23.83 1013 ALA A C 1
ATOM 8345 O O . ALA A 1 1013 ? -64.133 -23.261 10.783 1.00 23.83 1013 ALA A O 1
ATOM 8346 N N . LEU A 1 1014 ? -62.705 -23.272 12.523 1.00 24.30 1014 LEU A N 1
ATOM 8347 C CA . LEU A 1 1014 ? -62.251 -24.663 12.664 1.00 24.30 1014 LEU A CA 1
ATOM 8348 C C . LEU A 1 1014 ? -61.050 -24.764 13.614 1.00 24.30 1014 LEU A C 1
ATOM 8350 O O . LEU A 1 1014 ? -60.197 -23.879 13.670 1.00 24.30 1014 LEU A O 1
ATOM 8354 N N . GLU A 1 1015 ? -61.025 -25.844 14.386 1.00 25.11 1015 GLU A N 1
ATOM 8355 C CA . GLU A 1 1015 ? -59.949 -26.192 15.309 1.00 25.11 1015 GLU A CA 1
ATOM 8356 C C . GLU A 1 1015 ? -58.892 -27.015 14.558 1.00 25.11 1015 GLU A C 1
ATOM 8358 O O . GLU A 1 1015 ? -59.226 -28.029 13.950 1.00 25.11 1015 GLU A O 1
ATOM 8363 N N . GLU A 1 1016 ? -57.617 -26.632 14.647 1.00 23.39 1016 GLU A N 1
ATOM 8364 C CA . GLU A 1 1016 ? -56.513 -27.587 14.509 1.00 23.39 1016 GLU A CA 1
ATOM 8365 C C . GLU A 1 1016 ? -55.640 -27.522 15.762 1.00 23.39 1016 GLU A C 1
ATOM 8367 O O . GLU A 1 1016 ? -55.132 -26.466 16.154 1.00 23.39 1016 GLU A O 1
ATOM 8372 N N . GLU A 1 1017 ? -55.504 -28.671 16.420 1.00 24.61 1017 GLU A N 1
ATOM 8373 C CA . GLU A 1 1017 ? -54.795 -28.804 17.686 1.00 24.61 1017 GLU A CA 1
ATOM 8374 C C . GLU A 1 1017 ? -53.277 -28.715 17.489 1.00 24.61 1017 GLU A C 1
ATOM 8376 O O . GLU A 1 1017 ? -52.670 -29.428 16.685 1.00 24.61 1017 GLU A O 1
ATOM 8381 N N . ALA A 1 1018 ? -52.633 -27.851 18.275 1.00 26.53 1018 ALA A N 1
ATOM 8382 C CA . ALA A 1 1018 ? -51.194 -27.649 18.214 1.00 26.53 1018 ALA A CA 1
ATOM 8383 C C . ALA A 1 1018 ? -50.427 -28.881 18.729 1.00 26.53 1018 ALA A C 1
ATOM 8385 O O . ALA A 1 1018 ? -50.371 -29.144 19.934 1.00 26.53 1018 ALA A O 1
ATOM 8386 N N . LYS A 1 1019 ? -49.753 -29.600 17.824 1.00 26.83 1019 LYS A N 1
ATOM 8387 C CA . LYS A 1 1019 ? -48.773 -30.630 18.197 1.00 26.83 1019 LYS A CA 1
ATOM 8388 C C . LYS A 1 1019 ? -47.545 -29.997 18.861 1.00 26.83 1019 LYS A C 1
ATOM 8390 O O . LYS A 1 1019 ? -46.695 -29.434 18.185 1.00 26.83 1019 LYS A O 1
ATOM 8395 N N . VAL A 1 1020 ? -47.512 -30.130 20.189 1.00 30.31 1020 VAL A N 1
ATOM 8396 C CA . VAL A 1 1020 ? -46.358 -30.248 21.107 1.00 30.31 1020 VAL A CA 1
ATOM 8397 C C . VAL A 1 1020 ? -45.059 -29.562 20.656 1.00 30.31 1020 VAL A C 1
ATOM 8399 O O . VAL A 1 1020 ? -44.351 -30.040 19.773 1.00 30.31 1020 VAL A O 1
ATOM 8402 N N . GLY A 1 1021 ? -44.720 -28.469 21.342 1.00 30.11 1021 GLY A N 1
ATOM 8403 C CA . GLY A 1 1021 ? -43.555 -27.637 21.047 1.00 30.11 1021 GLY A CA 1
ATOM 8404 C C . GLY A 1 1021 ? -42.192 -28.262 21.365 1.00 30.11 1021 GLY A C 1
ATOM 8405 O O . GLY A 1 1021 ? -42.041 -29.106 22.248 1.00 30.11 1021 GLY A O 1
ATOM 8406 N N . LEU A 1 1022 ? -41.197 -27.768 20.631 1.00 30.31 1022 LEU A N 1
ATOM 8407 C CA . LEU A 1 1022 ? -39.772 -28.059 20.750 1.00 30.31 1022 LEU A CA 1
ATOM 8408 C C . LEU A 1 1022 ? -39.217 -27.573 22.105 1.00 30.31 1022 LEU A C 1
ATOM 8410 O O . LEU A 1 1022 ? -39.420 -26.419 22.477 1.00 30.31 1022 LEU A O 1
ATOM 8414 N N . VAL A 1 1023 ? -38.510 -28.441 22.836 1.00 33.09 1023 VAL A N 1
ATOM 8415 C CA . VAL A 1 1023 ? -37.905 -28.105 24.139 1.00 33.09 1023 VAL A CA 1
ATOM 8416 C C . VAL A 1 1023 ? -36.606 -27.330 23.920 1.00 33.09 1023 VAL A C 1
ATOM 8418 O O . VAL A 1 1023 ? -35.636 -27.890 23.413 1.00 33.09 1023 VAL A O 1
ATOM 8421 N N . THR A 1 1024 ? -36.574 -26.056 24.314 1.00 35.19 1024 THR A N 1
ATOM 8422 C CA . THR A 1 1024 ? -35.368 -25.214 24.261 1.00 35.19 1024 THR A CA 1
ATOM 8423 C C . THR A 1 1024 ? -34.533 -25.324 25.550 1.00 35.19 1024 THR A C 1
ATOM 8425 O O . THR A 1 1024 ? -35.105 -25.541 26.626 1.00 35.19 1024 THR A O 1
ATOM 8428 N N . PRO A 1 1025 ? -33.191 -25.152 25.486 1.00 43.62 1025 PRO A N 1
ATOM 8429 C CA . PRO A 1 1025 ? -32.286 -25.405 26.620 1.00 43.62 1025 PRO A CA 1
ATOM 8430 C C . PRO A 1 1025 ? -32.538 -24.542 27.865 1.00 43.62 1025 PRO A C 1
ATOM 8432 O O . PRO A 1 1025 ? -32.243 -24.955 28.983 1.00 43.62 1025 PRO A O 1
ATOM 8435 N N . GLU A 1 1026 ? -33.133 -23.363 27.702 1.00 41.72 1026 GLU A N 1
ATOM 8436 C CA . GLU A 1 1026 ? -33.436 -22.439 28.804 1.00 41.72 1026 GLU A CA 1
ATOM 8437 C C . GLU A 1 1026 ? -34.495 -22.993 29.777 1.00 41.72 1026 GLU A C 1
ATOM 8439 O O . GLU A 1 1026 ? -34.585 -22.558 30.927 1.00 41.72 1026 GLU A O 1
ATOM 8444 N N . SER A 1 1027 ? -35.239 -24.027 29.364 1.00 40.19 1027 SER A N 1
ATOM 8445 C CA . SER A 1 1027 ? -36.232 -24.725 30.194 1.00 40.19 1027 SER A CA 1
ATOM 8446 C C . SER A 1 1027 ? -35.631 -25.414 31.430 1.00 40.19 1027 SER A C 1
ATOM 8448 O O . SER A 1 1027 ? -36.365 -25.734 32.362 1.00 40.19 1027 SER A O 1
ATOM 8450 N N . PHE A 1 1028 ? -34.312 -25.644 31.466 1.00 37.69 1028 PHE A N 1
ATOM 8451 C CA . PHE A 1 1028 ? -33.629 -26.290 32.596 1.00 37.69 1028 PHE A CA 1
ATOM 8452 C C . PHE A 1 1028 ? -33.284 -25.333 33.755 1.00 37.69 1028 PHE A C 1
ATOM 8454 O O . PHE A 1 1028 ? -32.914 -25.796 34.832 1.00 37.69 1028 PHE A O 1
ATOM 8461 N N . ALA A 1 1029 ? -33.411 -24.013 33.572 1.00 39.84 1029 ALA A N 1
ATOM 8462 C CA . ALA A 1 1029 ? -32.917 -23.020 34.534 1.00 39.84 1029 ALA A CA 1
ATOM 8463 C C . ALA A 1 1029 ? -33.898 -22.645 35.668 1.00 39.84 1029 ALA A C 1
ATOM 8465 O O . ALA A 1 1029 ? -33.533 -21.865 36.549 1.00 39.84 1029 ALA A O 1
ATOM 8466 N N . GLN A 1 1030 ? -35.133 -23.166 35.681 1.00 31.94 1030 GLN A N 1
ATOM 8467 C CA . GLN A 1 1030 ? -36.119 -22.860 36.729 1.00 31.94 1030 GLN A CA 1
ATOM 8468 C C . GLN A 1 1030 ? -36.652 -24.128 37.419 1.00 31.94 1030 GLN A C 1
ATOM 8470 O O . GLN A 1 1030 ? -37.353 -24.914 36.782 1.00 31.94 1030 GLN A O 1
ATOM 8475 N N . PRO A 1 1031 ? -36.391 -24.332 38.728 1.00 34.03 1031 PRO A N 1
ATOM 8476 C CA . PRO A 1 1031 ? -36.904 -25.488 39.455 1.00 34.03 1031 PRO A CA 1
ATOM 8477 C C . PRO A 1 1031 ? -38.426 -25.384 39.626 1.00 34.03 1031 PRO A C 1
ATOM 8479 O O . PRO A 1 1031 ? -38.938 -24.573 40.404 1.00 34.03 1031 PRO A O 1
ATOM 8482 N N . THR A 1 1032 ? -39.161 -26.216 38.888 1.00 37.91 1032 THR A N 1
ATOM 8483 C CA . THR A 1 1032 ? -40.628 -26.249 38.903 1.00 37.91 1032 THR A CA 1
ATOM 8484 C C . THR A 1 1032 ? -41.181 -26.508 40.307 1.00 37.91 1032 THR A C 1
ATOM 8486 O O . THR A 1 1032 ? -40.754 -27.426 41.005 1.00 37.91 1032 THR A O 1
ATOM 8489 N N . ARG A 1 1033 ? -42.159 -25.687 40.718 1.00 33.59 1033 ARG A N 1
ATOM 8490 C CA . ARG A 1 1033 ? -42.768 -25.702 42.062 1.00 33.59 1033 ARG A CA 1
ATOM 8491 C C . ARG A 1 1033 ? -43.205 -27.103 42.513 1.00 33.59 1033 ARG A C 1
ATOM 8493 O O . ARG A 1 1033 ? -43.876 -27.818 41.772 1.00 33.59 1033 ARG A O 1
ATOM 8500 N N . MET A 1 1034 ? -42.917 -27.413 43.782 1.00 31.67 1034 MET A N 1
ATOM 8501 C CA . MET A 1 1034 ? -43.399 -28.604 44.493 1.00 31.67 1034 MET A CA 1
ATOM 8502 C C . MET A 1 1034 ? -44.897 -28.860 44.261 1.00 31.67 1034 MET A C 1
ATOM 8504 O O . MET A 1 1034 ? -45.710 -27.950 44.423 1.00 31.67 1034 MET A O 1
ATOM 8508 N N . GLY A 1 1035 ? -45.260 -30.117 43.981 1.00 38.44 1035 GLY A N 1
ATOM 8509 C CA . GLY A 1 1035 ? -46.652 -30.580 44.054 1.00 38.44 1035 GLY A CA 1
ATOM 8510 C C . GLY A 1 1035 ? -47.143 -31.485 42.921 1.00 38.44 1035 GLY A C 1
ATOM 8511 O O . GLY A 1 1035 ? -48.220 -32.058 43.070 1.00 38.44 1035 GLY A O 1
ATOM 8512 N N . ARG A 1 1036 ? -46.400 -31.655 41.816 1.00 35.47 1036 ARG A N 1
ATOM 8513 C CA . ARG A 1 1036 ? -46.757 -32.642 40.776 1.00 35.47 1036 ARG A CA 1
ATOM 8514 C C . ARG A 1 1036 ? -46.161 -34.032 41.059 1.00 35.47 1036 ARG A C 1
ATOM 8516 O O . ARG A 1 1036 ? -45.057 -34.107 41.597 1.00 35.47 1036 ARG A O 1
ATOM 8523 N N . PRO A 1 1037 ? -46.863 -35.134 40.719 1.00 37.66 1037 PRO A N 1
ATOM 8524 C CA . PRO A 1 1037 ? -46.350 -36.488 40.918 1.00 37.66 1037 PRO A CA 1
ATOM 8525 C C . PRO A 1 1037 ? -45.119 -36.795 40.055 1.00 37.66 1037 PRO A C 1
ATOM 8527 O O . PRO A 1 1037 ? -45.066 -36.438 38.882 1.00 37.66 1037 PRO A O 1
ATOM 8530 N N . MET A 1 1038 ? -44.191 -37.572 40.618 1.00 41.34 1038 MET A N 1
ATOM 8531 C CA . MET A 1 1038 ? -42.888 -37.977 40.053 1.00 41.34 1038 MET A CA 1
ATOM 8532 C C . MET A 1 1038 ? -42.925 -38.636 38.651 1.00 41.34 1038 MET A C 1
ATOM 8534 O O . MET A 1 1038 ? -41.887 -38.811 38.028 1.00 41.34 1038 MET A O 1
ATOM 8538 N N . ILE A 1 1039 ? -44.100 -39.012 38.138 1.00 46.19 1039 ILE A N 1
ATOM 8539 C CA . ILE A 1 1039 ? -44.274 -39.614 36.803 1.00 46.19 1039 ILE A CA 1
ATOM 8540 C C . ILE A 1 1039 ? -44.342 -38.562 35.677 1.00 46.19 1039 ILE A C 1
ATOM 8542 O O . ILE A 1 1039 ? -44.100 -38.914 34.524 1.00 46.19 1039 ILE A O 1
ATOM 8546 N N . GLU A 1 1040 ? -44.623 -37.293 35.996 1.00 45.56 1040 GLU A N 1
ATOM 8547 C CA . GLU A 1 1040 ? -44.691 -36.181 35.026 1.00 45.56 1040 GLU A CA 1
ATOM 8548 C C . GLU A 1 1040 ? -43.393 -35.350 34.940 1.00 45.56 1040 GLU A C 1
ATOM 8550 O O . GLU A 1 1040 ? -43.372 -34.305 34.293 1.00 45.56 1040 GLU A O 1
ATOM 8555 N N . ASP A 1 1041 ? -42.310 -35.779 35.594 1.00 54.00 1041 ASP A N 1
ATOM 8556 C CA . ASP A 1 1041 ? -41.021 -35.081 35.546 1.00 54.00 1041 ASP A CA 1
ATOM 8557 C C . ASP A 1 1041 ? -40.350 -35.256 34.160 1.00 54.00 1041 ASP A C 1
ATOM 8559 O O . ASP A 1 1041 ? -40.135 -36.399 33.735 1.00 54.00 1041 ASP A O 1
ATOM 8563 N N . PRO A 1 1042 ? -39.974 -34.170 33.449 1.00 53.97 1042 PRO A N 1
ATOM 8564 C CA . PRO A 1 1042 ? -39.260 -34.251 32.171 1.00 53.97 1042 PRO A CA 1
ATOM 8565 C C . PRO A 1 1042 ? -37.986 -35.111 32.214 1.00 53.97 1042 PRO A C 1
ATOM 8567 O O . PRO A 1 1042 ? -37.664 -35.775 31.226 1.00 53.97 1042 PRO A O 1
ATOM 8570 N N . ALA A 1 1043 ? -37.287 -35.169 33.354 1.00 47.84 1043 ALA A N 1
ATOM 8571 C CA . ALA A 1 1043 ? -36.115 -36.025 33.525 1.00 47.84 1043 ALA A CA 1
ATOM 8572 C C . ALA A 1 1043 ? -36.470 -37.522 33.447 1.00 47.84 1043 ALA A C 1
ATOM 8574 O O . ALA A 1 1043 ? -35.696 -38.315 32.908 1.00 47.84 1043 ALA A O 1
ATOM 8575 N N . VAL A 1 1044 ? -37.657 -37.925 33.916 1.00 54.38 1044 VAL A N 1
ATOM 8576 C CA . VAL A 1 1044 ? -38.122 -39.322 33.847 1.00 54.38 1044 VAL A CA 1
ATOM 8577 C C . VAL A 1 1044 ? -38.445 -39.730 32.410 1.00 54.38 1044 VAL A C 1
ATOM 8579 O O . VAL A 1 1044 ? -38.204 -40.878 32.037 1.00 54.38 1044 VAL A O 1
ATOM 8582 N N . ASP A 1 1045 ? -38.922 -38.806 31.576 1.00 52.91 1045 ASP A N 1
ATOM 8583 C CA . ASP A 1 1045 ? -39.198 -39.082 30.162 1.00 52.91 1045 ASP A CA 1
ATOM 8584 C C . ASP A 1 1045 ? -37.903 -39.164 29.322 1.00 52.91 1045 ASP A C 1
ATOM 8586 O O . ASP A 1 1045 ? -37.813 -39.968 28.389 1.00 52.91 1045 ASP A O 1
ATOM 8590 N N . VAL A 1 1046 ? -36.852 -38.429 29.716 1.00 51.25 1046 VAL A N 1
ATOM 8591 C CA . VAL A 1 1046 ? -35.482 -38.600 29.189 1.00 51.25 1046 VAL A CA 1
ATOM 8592 C C . VAL A 1 1046 ? -34.891 -39.950 29.618 1.00 51.25 1046 VAL A C 1
ATOM 8594 O O . VAL A 1 1046 ? -34.428 -40.709 28.765 1.00 51.25 1046 VAL A O 1
ATOM 8597 N N . VAL A 1 1047 ? -34.973 -40.314 30.904 1.00 46.75 1047 VAL A N 1
ATOM 8598 C CA . VAL A 1 1047 ? -34.494 -41.619 31.407 1.00 46.75 1047 VAL A CA 1
ATOM 8599 C C . VAL A 1 1047 ? -35.244 -42.786 30.752 1.00 46.75 1047 VAL A C 1
ATOM 8601 O O . VAL A 1 1047 ? -34.624 -43.788 30.388 1.00 46.75 1047 VAL A O 1
ATOM 8604 N N . ARG A 1 1048 ? -36.558 -42.654 30.518 1.00 49.16 1048 ARG A N 1
ATOM 8605 C CA . ARG A 1 1048 ? -37.361 -43.663 29.807 1.00 49.16 1048 ARG A CA 1
ATOM 8606 C C . ARG A 1 1048 ? -36.897 -43.852 28.360 1.00 49.16 1048 ARG A C 1
ATOM 8608 O O . ARG A 1 1048 ? -36.821 -44.994 27.911 1.00 49.16 1048 ARG A O 1
ATOM 8615 N N . ARG A 1 1049 ? -36.547 -42.770 27.650 1.00 52.09 1049 ARG A N 1
ATOM 8616 C CA . ARG A 1 1049 ? -35.998 -42.862 26.284 1.00 52.09 1049 ARG A CA 1
ATOM 8617 C C . ARG A 1 1049 ? -34.602 -43.471 26.259 1.00 52.09 1049 ARG A C 1
ATOM 8619 O O . ARG A 1 1049 ? -34.368 -44.332 25.421 1.00 52.09 1049 ARG A O 1
ATOM 8626 N N . ILE A 1 1050 ? -33.714 -43.102 27.184 1.00 45.09 1050 ILE A N 1
ATOM 8627 C CA . ILE A 1 1050 ? -32.356 -43.674 27.259 1.00 45.09 1050 ILE A CA 1
ATOM 8628 C C . ILE A 1 1050 ? -32.412 -45.190 27.524 1.00 45.09 1050 ILE A C 1
ATOM 8630 O O . ILE A 1 1050 ? -31.710 -45.955 26.866 1.00 45.09 1050 ILE A O 1
ATOM 8634 N N . LEU A 1 1051 ? -33.292 -45.651 28.421 1.00 41.50 1051 LEU A N 1
ATOM 8635 C CA . LEU A 1 1051 ? -33.418 -47.077 28.756 1.00 41.50 1051 LEU A CA 1
ATOM 8636 C C . LEU A 1 1051 ? -34.141 -47.931 27.696 1.00 41.50 1051 LEU A C 1
ATOM 8638 O O . LEU A 1 1051 ? -34.053 -49.156 27.758 1.00 41.50 1051 LEU A O 1
ATOM 8642 N N . GLN A 1 1052 ? -34.827 -47.329 26.717 1.00 43.88 1052 GLN A N 1
ATOM 8643 C CA . GLN A 1 1052 ? -35.466 -48.061 25.609 1.00 43.88 1052 GLN A CA 1
ATOM 8644 C C . GLN A 1 1052 ? -34.611 -48.147 24.332 1.00 43.88 1052 GLN A C 1
ATOM 8646 O O . GLN A 1 1052 ? -35.072 -48.685 23.326 1.00 43.88 1052 GLN A O 1
ATOM 8651 N N . ILE A 1 1053 ? -33.338 -47.729 24.367 1.00 31.78 1053 ILE A N 1
ATOM 8652 C CA . ILE A 1 1053 ? -32.392 -47.950 23.259 1.00 31.78 1053 ILE A CA 1
ATOM 8653 C C . ILE A 1 1053 ? -31.776 -49.355 23.362 1.00 31.78 1053 ILE A C 1
ATOM 8655 O O . ILE A 1 1053 ? -30.585 -49.542 23.601 1.00 31.78 1053 ILE A O 1
ATOM 8659 N N . SER A 1 1054 ? -32.604 -50.381 23.156 1.00 27.14 1054 SER A N 1
ATOM 8660 C CA . SER A 1 1054 ? -32.118 -51.701 22.750 1.00 27.14 1054 SER A CA 1
ATOM 8661 C C . SER A 1 1054 ? -33.164 -52.432 21.903 1.00 27.14 1054 SER A C 1
ATOM 8663 O O . SER A 1 1054 ? -34.333 -52.496 22.259 1.00 27.14 1054 SER A O 1
ATOM 8665 N N . GLN A 1 1055 ? -32.705 -53.019 20.790 1.00 28.33 1055 GLN A N 1
ATOM 8666 C CA . GLN A 1 1055 ? -33.476 -53.825 19.824 1.00 28.33 1055 GLN A CA 1
ATOM 8667 C C . GLN A 1 1055 ? -34.428 -53.076 18.863 1.00 28.33 1055 GLN A C 1
ATOM 8669 O O . GLN A 1 1055 ? -35.646 -53.161 18.972 1.00 28.33 1055 GLN A O 1
ATOM 8674 N N . ALA A 1 1056 ? -33.868 -52.517 17.784 1.00 27.86 1056 ALA A N 1
ATOM 8675 C CA . ALA A 1 1056 ? -34.553 -52.463 16.487 1.00 27.86 1056 ALA A CA 1
ATOM 8676 C C . ALA A 1 1056 ? -33.539 -52.624 15.339 1.00 27.86 1056 ALA A C 1
ATOM 8678 O O . ALA A 1 1056 ? -32.780 -51.713 15.024 1.00 27.86 1056 ALA A O 1
ATOM 8679 N N . LYS A 1 1057 ? -33.505 -53.812 14.721 1.00 26.53 1057 LYS A N 1
ATOM 8680 C CA . LYS A 1 1057 ? -32.775 -54.057 13.466 1.00 26.53 1057 LYS A CA 1
ATOM 8681 C C . LYS A 1 1057 ? -33.663 -53.643 12.290 1.00 26.53 1057 LYS A C 1
ATOM 8683 O O . LYS A 1 1057 ? -34.775 -54.146 12.184 1.00 26.53 1057 LYS A O 1
ATOM 8688 N N . SER A 1 1058 ? -33.151 -52.792 11.406 1.00 25.53 1058 SER A N 1
ATOM 8689 C CA . SER A 1 1058 ? -33.731 -52.473 10.092 1.00 25.53 1058 SER A CA 1
ATOM 8690 C C . SER A 1 1058 ? -32.629 -51.811 9.254 1.00 25.53 1058 SER A C 1
ATOM 8692 O O . SER A 1 1058 ? -32.403 -50.615 9.367 1.00 25.53 1058 SER A O 1
ATOM 8694 N N . THR A 1 1059 ? -31.752 -52.541 8.564 1.00 23.42 1059 THR A N 1
ATOM 8695 C CA . THR A 1 1059 ? -32.050 -53.249 7.304 1.00 23.42 1059 THR A CA 1
ATOM 8696 C C . THR A 1 1059 ? -32.771 -52.351 6.293 1.00 23.42 1059 THR A C 1
ATOM 8698 O O . THR A 1 1059 ? -33.955 -52.519 6.031 1.00 23.42 1059 THR A O 1
ATOM 8701 N N . CYS A 1 1060 ? -32.022 -51.432 5.686 1.00 23.78 1060 CYS A N 1
ATOM 8702 C CA . CYS A 1 1060 ? -32.304 -50.902 4.352 1.00 23.78 1060 CYS A CA 1
ATOM 8703 C C . CYS A 1 1060 ? -31.008 -51.072 3.530 1.00 23.78 1060 CYS A C 1
ATOM 8705 O O . CYS A 1 1060 ? -29.929 -50.852 4.094 1.00 23.78 1060 CYS A O 1
ATOM 8707 N N . PRO A 1 1061 ? -31.052 -51.597 2.291 1.00 29.89 1061 PRO A N 1
ATOM 8708 C CA . PRO A 1 1061 ? -29.863 -52.136 1.639 1.00 29.89 1061 PRO A CA 1
ATOM 8709 C C . PRO A 1 1061 ? -28.913 -51.047 1.134 1.00 29.89 1061 PRO A C 1
ATOM 8711 O O . PRO A 1 1061 ? -29.314 -50.017 0.607 1.00 29.89 1061 PRO A O 1
ATOM 8714 N N . CYS A 1 1062 ? -27.621 -51.325 1.285 1.00 22.98 1062 CYS A N 1
ATOM 8715 C CA . CYS A 1 1062 ? -26.536 -50.519 0.751 1.00 22.98 1062 CYS A CA 1
ATOM 8716 C C . CYS A 1 1062 ? -26.266 -50.959 -0.695 1.00 22.98 1062 CYS A C 1
ATOM 8718 O O . CYS A 1 1062 ? -25.551 -51.944 -0.905 1.00 22.98 1062 CYS A O 1
ATOM 8720 N N . ASP A 1 1063 ? -26.835 -50.248 -1.673 1.00 24.50 1063 ASP A N 1
ATOM 8721 C CA . ASP A 1 1063 ? -26.470 -50.435 -3.078 1.00 24.50 1063 ASP A CA 1
ATOM 8722 C C . ASP A 1 1063 ? -25.070 -49.865 -3.326 1.00 24.50 1063 ASP A C 1
ATOM 8724 O O . ASP A 1 1063 ? -24.822 -48.660 -3.360 1.00 24.50 1063 ASP A O 1
ATOM 8728 N N . LYS A 1 1064 ? -24.121 -50.794 -3.437 1.00 25.59 1064 LYS A N 1
ATOM 8729 C CA . LYS A 1 1064 ? -22.710 -50.528 -3.696 1.00 25.59 1064 LYS A CA 1
ATOM 8730 C C . LYS A 1 1064 ? -22.455 -50.472 -5.199 1.00 25.59 1064 LYS A C 1
ATOM 8732 O O . LYS A 1 1064 ? -22.008 -51.470 -5.765 1.00 25.59 1064 LYS A O 1
ATOM 8737 N N . GLU A 1 1065 ? -22.596 -49.309 -5.824 1.00 23.95 1065 GLU A N 1
ATOM 8738 C CA . GLU A 1 1065 ? -21.889 -49.071 -7.089 1.00 23.95 1065 GLU A CA 1
ATOM 8739 C C . GLU A 1 1065 ? -20.473 -48.561 -6.812 1.00 23.95 1065 GLU A C 1
ATOM 8741 O O . GLU A 1 1065 ? -20.186 -47.389 -6.572 1.00 23.95 1065 GLU A O 1
ATOM 8746 N N . ARG A 1 1066 ? -19.565 -49.536 -6.770 1.00 23.53 1066 ARG A N 1
ATOM 8747 C CA . ARG A 1 1066 ? -18.140 -49.355 -6.533 1.00 23.53 1066 ARG A CA 1
ATOM 8748 C C . ARG A 1 1066 ? -17.450 -48.957 -7.839 1.00 23.53 1066 ARG A C 1
ATOM 8750 O O . ARG A 1 1066 ? -17.308 -49.794 -8.721 1.00 23.53 1066 ARG A O 1
ATOM 8757 N N . SER A 1 1067 ? -16.910 -47.738 -7.861 1.00 22.34 1067 SER A N 1
ATOM 8758 C CA . SER A 1 1067 ? -15.813 -47.257 -8.722 1.00 22.34 1067 SER A CA 1
ATOM 8759 C C . SER A 1 1067 ? -15.956 -47.384 -10.247 1.00 22.34 1067 SER A C 1
ATOM 8761 O O . SER A 1 1067 ? -15.864 -48.482 -10.786 1.00 22.34 1067 SER A O 1
ATOM 8763 N N . GLN A 1 1068 ? -15.853 -46.247 -10.945 1.00 23.91 1068 GLN A N 1
ATOM 8764 C CA . GLN A 1 1068 ? -14.739 -46.060 -11.887 1.00 23.91 1068 GLN A CA 1
ATOM 8765 C C . GLN A 1 1068 ? -14.469 -44.582 -12.199 1.00 23.91 1068 GLN A C 1
ATOM 8767 O O . GLN A 1 1068 ? -15.207 -43.915 -12.917 1.00 23.91 1068 GLN A O 1
ATOM 8772 N N . THR A 1 1069 ? -13.339 -44.091 -11.694 1.00 23.28 1069 THR A N 1
ATOM 8773 C CA . THR A 1 1069 ? -12.668 -42.893 -12.200 1.00 23.28 1069 THR A CA 1
ATOM 8774 C C . THR A 1 1069 ? -12.197 -43.141 -13.633 1.00 23.28 1069 THR A C 1
ATOM 8776 O O . THR A 1 1069 ? -11.220 -43.860 -13.843 1.00 23.28 1069 THR A O 1
ATOM 8779 N N . VAL A 1 1070 ? -12.848 -42.523 -14.618 1.00 25.06 1070 VAL A N 1
ATOM 8780 C CA . VAL A 1 1070 ? -12.293 -42.375 -15.972 1.00 25.06 1070 VAL A CA 1
ATOM 8781 C C . VAL A 1 1070 ? -12.441 -40.921 -16.403 1.00 25.06 1070 VAL A C 1
ATOM 8783 O O . VAL A 1 1070 ? -13.469 -40.506 -16.935 1.00 25.06 1070 VAL A O 1
ATOM 8786 N N . LEU A 1 1071 ? -11.375 -40.150 -16.186 1.00 22.45 1071 LEU A N 1
ATOM 8787 C CA . LEU A 1 1071 ? -11.197 -38.821 -16.762 1.00 22.45 1071 LEU A CA 1
ATOM 8788 C C . LEU A 1 1071 ? -11.253 -38.920 -18.294 1.00 22.45 1071 LEU A C 1
ATOM 8790 O O . LEU A 1 1071 ? -10.319 -39.407 -18.931 1.00 22.45 1071 LEU A O 1
ATOM 8794 N N . LYS A 1 1072 ? -12.336 -38.431 -18.903 1.00 23.52 1072 LYS A N 1
ATOM 8795 C CA . LYS A 1 1072 ? -12.401 -38.165 -20.345 1.00 23.52 1072 LYS A CA 1
ATOM 8796 C C . LYS A 1 1072 ? -12.654 -36.682 -20.565 1.00 23.52 1072 LYS A C 1
ATOM 8798 O O . LYS A 1 1072 ? -13.764 -36.202 -20.362 1.00 23.52 1072 LYS A O 1
ATOM 8803 N N . ARG A 1 1073 ? -11.602 -35.978 -21.006 1.00 22.11 1073 ARG A N 1
ATOM 8804 C CA . ARG A 1 1073 ? -11.652 -34.589 -21.492 1.00 22.11 1073 ARG A CA 1
ATOM 8805 C C . ARG A 1 1073 ? -12.849 -34.415 -22.435 1.00 22.11 1073 ARG A C 1
ATOM 8807 O O . ARG A 1 1073 ? -12.855 -34.975 -23.533 1.00 22.11 1073 ARG A O 1
ATOM 8814 N N . HIS A 1 1074 ? -13.837 -33.625 -22.020 1.00 23.86 1074 HIS A N 1
ATOM 8815 C CA . HIS A 1 1074 ? -14.965 -33.254 -22.867 1.00 23.86 1074 HIS A CA 1
ATOM 8816 C C . HIS A 1 1074 ? -14.485 -32.302 -23.971 1.00 23.86 1074 HIS A C 1
ATOM 8818 O O . HIS A 1 1074 ? -14.398 -31.094 -23.779 1.00 23.86 1074 HIS A O 1
ATOM 8824 N N . ARG A 1 1075 ? -14.188 -32.843 -25.160 1.00 23.69 1075 ARG A N 1
ATOM 8825 C CA . ARG A 1 1075 ? -14.155 -32.027 -26.380 1.00 23.69 1075 ARG A CA 1
ATOM 8826 C C . ARG A 1 1075 ? -15.587 -31.637 -26.735 1.00 23.69 1075 ARG A C 1
ATOM 8828 O O . ARG A 1 1075 ? -16.432 -32.507 -26.942 1.00 23.69 1075 ARG A O 1
ATOM 8835 N N . TYR A 1 1076 ? -15.829 -30.334 -26.816 1.00 23.02 1076 TYR A N 1
ATOM 8836 C CA . TYR A 1 1076 ? -17.104 -29.741 -27.203 1.00 23.02 1076 TYR A CA 1
ATOM 8837 C C . TYR A 1 1076 ? -17.529 -30.255 -28.593 1.00 23.02 1076 TYR A C 1
ATOM 8839 O O . TYR A 1 1076 ? -16.860 -29.998 -29.595 1.00 23.02 1076 TYR A O 1
ATOM 8847 N N . ARG A 1 1077 ? -18.636 -31.002 -28.670 1.00 24.38 1077 ARG A N 1
ATOM 8848 C CA . ARG A 1 1077 ? -19.303 -31.367 -29.931 1.00 24.38 1077 ARG A CA 1
ATOM 8849 C C . ARG A 1 1077 ? -20.699 -30.751 -29.909 1.00 24.38 1077 ARG A C 1
ATOM 8851 O O . ARG A 1 1077 ? -21.642 -31.387 -29.457 1.00 24.38 1077 ARG A O 1
ATOM 8858 N N . GLY A 1 1078 ? -20.797 -29.508 -30.379 1.00 27.47 1078 GLY A N 1
ATOM 8859 C CA . GLY A 1 1078 ? -22.076 -28.826 -30.581 1.00 27.47 1078 GLY A CA 1
ATOM 8860 C C . GLY A 1 1078 ? -22.902 -29.509 -31.674 1.00 27.47 1078 GLY A C 1
ATOM 8861 O O . GLY A 1 1078 ? -22.365 -29.911 -32.711 1.00 27.47 1078 GLY A O 1
ATOM 8862 N N . ASP A 1 1079 ? -24.198 -29.671 -31.417 1.00 25.58 1079 ASP A N 1
ATOM 8863 C CA . ASP A 1 1079 ? -25.085 -30.496 -32.232 1.00 25.58 1079 ASP A CA 1
ATOM 8864 C C . ASP A 1 1079 ? -25.586 -29.805 -33.508 1.00 25.58 1079 ASP A C 1
ATOM 8866 O O . ASP A 1 1079 ? -25.866 -28.605 -33.544 1.00 25.58 1079 ASP A O 1
ATOM 8870 N N . LYS A 1 1080 ? -25.756 -30.594 -34.575 1.00 24.17 1080 LYS A N 1
ATOM 8871 C CA . LYS A 1 1080 ? -26.294 -30.118 -35.858 1.00 24.17 1080 LYS A CA 1
ATOM 8872 C C . LYS A 1 1080 ? -27.820 -30.203 -35.858 1.00 24.17 1080 LYS A C 1
ATOM 8874 O O . LYS A 1 1080 ? -28.376 -31.256 -36.169 1.00 24.17 1080 LYS A O 1
ATOM 8879 N N . THR A 1 1081 ? -28.511 -29.094 -35.610 1.00 27.33 1081 THR A N 1
ATOM 8880 C CA . THR A 1 1081 ? -29.966 -29.023 -35.824 1.00 27.33 1081 THR A CA 1
ATOM 8881 C C . THR A 1 1081 ? -30.298 -28.635 -37.269 1.00 27.33 1081 THR A C 1
ATOM 8883 O O . THR A 1 1081 ? -29.900 -27.589 -37.777 1.00 27.33 1081 THR A O 1
ATOM 8886 N N . LEU A 1 1082 ? -31.031 -29.510 -37.965 1.00 24.16 1082 LEU A N 1
ATOM 8887 C CA . LEU A 1 1082 ? -31.482 -29.274 -39.337 1.00 24.16 1082 LEU A CA 1
ATOM 8888 C C . LEU A 1 1082 ? -32.450 -28.081 -39.397 1.00 24.16 1082 LEU A C 1
ATOM 8890 O O . LEU A 1 1082 ? -33.529 -28.137 -38.808 1.00 24.16 1082 LEU A O 1
ATOM 8894 N N . LYS A 1 1083 ? -32.162 -27.094 -40.253 1.00 27.69 1083 LYS A N 1
ATOM 8895 C CA . LYS A 1 1083 ? -33.207 -26.278 -40.889 1.00 27.69 1083 LYS A CA 1
ATOM 8896 C C . LYS A 1 1083 ? -33.142 -26.423 -42.406 1.00 27.69 1083 LYS A C 1
ATOM 8898 O O . LYS A 1 1083 ? -32.088 -26.362 -43.027 1.00 27.69 1083 LYS A O 1
ATOM 8903 N N . LYS A 1 1084 ? -34.313 -26.707 -42.969 1.00 23.72 1084 LYS A N 1
ATOM 8904 C CA . LYS A 1 1084 ? -34.557 -27.173 -44.333 1.00 23.72 1084 LYS A CA 1
ATOM 8905 C C . LYS A 1 1084 ? -35.225 -26.030 -45.096 1.00 23.72 1084 LYS A C 1
ATOM 8907 O O . LYS A 1 1084 ? -36.343 -25.665 -44.746 1.00 23.72 1084 LYS A O 1
ATOM 8912 N N . ALA A 1 1085 ? -34.563 -25.482 -46.111 1.00 27.14 1085 ALA A N 1
ATOM 8913 C CA . ALA A 1 1085 ? -35.130 -24.481 -47.018 1.00 27.14 1085 ALA A CA 1
ATOM 8914 C C . ALA A 1 1085 ? -35.060 -24.994 -48.466 1.00 27.14 1085 ALA A C 1
ATOM 8916 O O . ALA A 1 1085 ? -34.189 -25.797 -48.801 1.00 27.14 1085 ALA A O 1
ATOM 8917 N N . LEU A 1 1086 ? -36.051 -24.621 -49.278 1.00 24.91 1086 LEU A N 1
ATOM 8918 C CA . LEU A 1 1086 ? -36.356 -25.282 -50.549 1.00 24.91 1086 LEU A CA 1
ATOM 8919 C C . LEU A 1 1086 ? -35.455 -24.858 -51.718 1.00 24.91 1086 LEU A C 1
ATOM 8921 O O . LEU A 1 1086 ? -34.804 -23.819 -51.707 1.00 24.91 1086 LEU A O 1
ATOM 8925 N N . ALA A 1 1087 ? -35.479 -25.709 -52.743 1.00 24.78 1087 ALA A N 1
ATOM 8926 C CA . ALA A 1 1087 ? -34.780 -25.559 -54.008 1.00 24.78 1087 ALA A CA 1
ATOM 8927 C C . ALA A 1 1087 ? -35.154 -24.290 -54.795 1.00 24.78 1087 ALA A C 1
ATOM 8929 O O . ALA A 1 1087 ? -36.325 -23.925 -54.866 1.00 24.78 1087 ALA A O 1
ATOM 8930 N N . SER A 1 1088 ? -34.165 -23.763 -55.523 1.00 28.95 1088 SER A N 1
ATOM 8931 C CA . SER A 1 1088 ? -34.353 -22.966 -56.740 1.00 28.95 1088 SER A CA 1
ATOM 8932 C C . SER A 1 1088 ? -33.315 -23.408 -57.769 1.00 28.95 1088 SER A C 1
ATOM 8934 O O . SER A 1 1088 ? -32.115 -23.226 -57.579 1.00 28.95 1088 SER A O 1
ATOM 8936 N N . SER A 1 1089 ? -33.774 -24.042 -58.843 1.00 24.30 1089 SER A N 1
ATOM 8937 C CA . SER A 1 1089 ? -32.938 -24.592 -59.909 1.00 24.30 1089 SER A CA 1
ATOM 8938 C C . SER A 1 1089 ? -32.951 -23.698 -61.148 1.00 24.30 1089 SER A C 1
ATOM 8940 O O . SER A 1 1089 ? -34.021 -23.543 -61.731 1.00 24.30 1089 SER A O 1
ATOM 8942 N N . SER A 1 1090 ? -31.786 -23.246 -61.626 1.00 25.48 1090 SER A N 1
ATOM 8943 C CA . SER A 1 1090 ? -31.498 -23.168 -63.072 1.00 25.48 1090 SER A CA 1
ATOM 8944 C C . SER A 1 1090 ? -30.066 -22.710 -63.390 1.00 25.48 1090 SER A C 1
ATOM 8946 O O . SER A 1 1090 ? -29.684 -21.590 -63.081 1.00 25.48 1090 SER A O 1
ATOM 8948 N N . VAL A 1 1091 ? -29.344 -23.595 -64.087 1.00 28.20 1091 VAL A N 1
ATOM 8949 C CA . VAL A 1 1091 ? -28.637 -23.346 -65.362 1.00 28.20 1091 VAL A CA 1
ATOM 8950 C C . VAL A 1 1091 ? -27.573 -22.232 -65.420 1.00 28.20 1091 VAL A C 1
ATOM 8952 O O . VAL A 1 1091 ? -27.863 -21.049 -65.542 1.00 28.20 1091 VAL A O 1
ATOM 8955 N N . THR A 1 1092 ? -26.323 -22.701 -65.468 1.00 27.27 1092 THR A N 1
ATOM 8956 C CA . THR A 1 1092 ? -25.134 -22.140 -66.142 1.00 27.27 1092 THR A CA 1
ATOM 8957 C C . THR A 1 1092 ? -25.256 -20.792 -66.870 1.00 27.27 1092 THR A C 1
ATOM 8959 O O . THR A 1 1092 ? -25.861 -20.707 -67.938 1.00 27.27 1092 THR A O 1
ATOM 8962 N N . SER A 1 1093 ? -24.444 -19.827 -66.431 1.00 29.19 1093 SER A N 1
ATOM 8963 C CA . SER A 1 1093 ? -23.715 -18.936 -67.340 1.00 29.19 1093 SER A CA 1
ATOM 8964 C C . SER A 1 1093 ? -22.256 -18.869 -66.890 1.00 29.19 1093 SER A C 1
ATOM 8966 O O . SER A 1 1093 ? -21.976 -18.560 -65.733 1.00 29.19 1093 SER A O 1
ATOM 8968 N N . ALA A 1 1094 ? -21.331 -19.231 -67.778 1.00 28.73 1094 ALA A N 1
ATOM 8969 C CA . ALA A 1 1094 ? -19.898 -19.147 -67.525 1.00 28.73 1094 ALA A CA 1
ATOM 8970 C C . ALA A 1 1094 ? -19.375 -17.794 -68.024 1.00 28.73 1094 ALA A C 1
ATOM 8972 O O . ALA A 1 1094 ? -19.564 -17.457 -69.190 1.00 28.73 1094 ALA A O 1
ATOM 8973 N N . GLY A 1 1095 ? -18.693 -17.038 -67.163 1.00 28.12 1095 GLY A N 1
ATOM 8974 C CA . GLY A 1 1095 ? -18.067 -15.772 -67.543 1.00 28.12 1095 GLY A CA 1
ATOM 8975 C C . GLY A 1 1095 ? -17.418 -15.061 -66.356 1.00 28.12 1095 GLY A C 1
ATOM 8976 O O . GLY A 1 1095 ? -18.090 -14.782 -65.374 1.00 28.12 1095 GLY A O 1
ATOM 8977 N N . SER A 1 1096 ? -16.123 -14.756 -66.482 1.00 30.33 1096 SER A N 1
ATOM 8978 C CA . SER A 1 1096 ? -15.300 -13.974 -65.541 1.00 30.33 1096 SER A CA 1
ATOM 8979 C C . SER A 1 1096 ? -15.188 -14.507 -64.099 1.00 30.33 1096 SER A C 1
ATOM 8981 O O . SER A 1 1096 ? -15.951 -14.156 -63.202 1.00 30.33 1096 SER A O 1
ATOM 8983 N N . MET A 1 1097 ? -14.156 -15.321 -63.849 1.00 27.56 1097 MET A N 1
ATOM 8984 C CA . MET A 1 1097 ? -13.742 -15.716 -62.497 1.00 27.56 1097 MET A CA 1
ATOM 8985 C C . MET A 1 1097 ? -12.762 -14.696 -61.890 1.00 27.56 1097 MET A C 1
ATOM 8987 O O . MET A 1 1097 ? -11.563 -14.968 -61.808 1.00 27.56 1097 MET A O 1
ATOM 8991 N N . THR A 1 1098 ? -13.242 -13.557 -61.386 1.00 36.50 1098 THR A N 1
ATOM 8992 C CA . THR A 1 1098 ? -12.463 -12.794 -60.396 1.00 36.50 1098 THR A CA 1
ATOM 8993 C C . THR A 1 1098 ? -12.534 -13.519 -59.052 1.00 36.50 1098 THR A C 1
ATOM 8995 O O . THR A 1 1098 ? -13.510 -13.420 -58.304 1.00 36.50 1098 THR A O 1
ATOM 8998 N N . ARG A 1 1099 ? -11.489 -14.303 -58.749 1.00 35.28 1099 ARG A N 1
ATOM 8999 C CA . ARG A 1 1099 ? -11.291 -14.926 -57.432 1.00 35.28 1099 ARG A CA 1
ATOM 9000 C C . ARG A 1 1099 ? -11.107 -13.828 -56.384 1.00 35.28 1099 ARG A C 1
ATOM 9002 O O . ARG A 1 1099 ? -9.992 -13.383 -56.140 1.00 35.28 1099 ARG A O 1
ATOM 9009 N N . HIS A 1 1100 ? -12.200 -13.422 -55.749 1.00 37.47 1100 HIS A N 1
ATOM 9010 C CA . HIS A 1 1100 ? -12.146 -12.578 -54.564 1.00 37.47 1100 HIS A CA 1
ATOM 9011 C C . HIS A 1 1100 ? -11.456 -13.387 -53.459 1.00 37.47 1100 HIS A C 1
ATOM 9013 O O . HIS A 1 1100 ? -12.002 -14.378 -52.967 1.00 37.47 1100 HIS A O 1
ATOM 9019 N N . SER A 1 1101 ? -10.214 -13.009 -53.146 1.00 46.69 1101 SER A N 1
ATOM 9020 C CA . SER A 1 1101 ? -9.423 -13.600 -52.067 1.00 46.69 1101 SER A CA 1
ATOM 9021 C C . SER A 1 1101 ? -10.205 -13.465 -50.759 1.00 46.69 1101 SER A C 1
ATOM 9023 O O . SER A 1 1101 ? -10.553 -12.353 -50.356 1.00 46.69 1101 SER A O 1
ATOM 9025 N N . LYS A 1 1102 ? -10.538 -14.603 -50.134 1.00 52.72 1102 LYS A N 1
ATOM 9026 C CA . LYS A 1 1102 ? -11.262 -14.626 -48.858 1.00 52.72 1102 LYS A CA 1
ATOM 9027 C C . LYS A 1 1102 ? -10.419 -13.913 -47.804 1.00 52.72 1102 LYS A C 1
ATOM 9029 O O . LYS A 1 1102 ? -9.236 -14.209 -47.691 1.00 52.72 1102 LYS A O 1
ATOM 9034 N N . TYR A 1 1103 ? -11.046 -13.022 -47.044 1.00 59.19 1103 TYR A N 1
ATOM 9035 C CA . TYR A 1 1103 ? -10.408 -12.362 -45.910 1.00 59.19 1103 TYR A CA 1
ATOM 9036 C C . TYR A 1 1103 ? -9.950 -13.401 -44.875 1.00 59.19 1103 TYR A C 1
ATOM 9038 O O . TYR A 1 1103 ? -10.731 -14.285 -44.505 1.00 59.19 1103 TYR A O 1
ATOM 9046 N N . ILE A 1 1104 ? -8.697 -13.298 -44.433 1.00 63.50 1104 ILE A N 1
ATOM 9047 C CA . ILE A 1 1104 ? -8.038 -14.245 -43.520 1.00 63.50 1104 ILE A CA 1
ATOM 9048 C C . ILE A 1 1104 ? -8.631 -14.112 -42.111 1.00 63.50 1104 ILE A C 1
ATOM 9050 O O . ILE A 1 1104 ? -8.873 -15.124 -41.454 1.00 63.50 1104 ILE A O 1
ATOM 9054 N N . ARG A 1 1105 ? -9.005 -12.891 -41.696 1.00 62.72 1105 ARG A N 1
ATOM 9055 C CA . ARG A 1 1105 ? -9.653 -12.611 -40.397 1.00 62.72 1105 ARG A CA 1
ATOM 9056 C C . ARG A 1 1105 ? -10.972 -13.360 -40.151 1.00 62.72 1105 ARG A C 1
ATOM 9058 O O . ARG A 1 1105 ? -11.410 -13.486 -39.016 1.00 62.72 1105 ARG A O 1
ATOM 9065 N N . ILE A 1 1106 ? -11.624 -13.864 -41.206 1.00 59.91 1106 ILE A N 1
ATOM 9066 C CA . ILE A 1 1106 ? -12.886 -14.622 -41.101 1.00 59.91 1106 ILE A CA 1
ATOM 9067 C C . ILE A 1 1106 ? -12.624 -16.090 -40.693 1.00 59.91 1106 ILE A C 1
ATOM 9069 O O . ILE A 1 1106 ? -13.567 -16.837 -40.415 1.00 59.91 1106 ILE A O 1
ATOM 9073 N N . ASP A 1 1107 ? -11.363 -16.535 -40.643 1.00 65.31 1107 ASP A N 1
ATOM 9074 C CA . ASP A 1 1107 ? -11.030 -17.871 -40.158 1.00 65.31 1107 ASP A CA 1
ATOM 9075 C C . ASP A 1 1107 ? -11.329 -18.019 -38.656 1.00 65.31 1107 ASP A C 1
ATOM 9077 O O . ASP A 1 1107 ? -11.055 -17.145 -37.833 1.00 65.31 1107 ASP A O 1
ATOM 9081 N N . ARG A 1 1108 ? -11.876 -19.177 -38.280 1.00 65.69 1108 ARG A N 1
ATOM 9082 C CA . ARG A 1 1108 ? -12.345 -19.464 -36.917 1.00 65.69 1108 ARG A CA 1
ATOM 9083 C C . ARG A 1 1108 ? -11.229 -19.486 -35.874 1.00 65.69 1108 ARG A C 1
ATOM 9085 O O . ARG A 1 1108 ? -11.551 -19.447 -34.693 1.00 65.69 1108 ARG A O 1
ATOM 9092 N N . LYS A 1 1109 ? -9.958 -19.563 -36.285 1.00 73.69 1109 LYS A N 1
ATOM 9093 C CA . LYS A 1 1109 ? -8.808 -19.459 -35.370 1.00 73.69 1109 LYS A CA 1
ATOM 9094 C C . LYS A 1 1109 ? -8.697 -18.079 -34.707 1.00 73.69 1109 LYS A C 1
ATOM 9096 O O . LYS A 1 1109 ? -8.359 -18.026 -33.534 1.00 73.69 1109 LYS A O 1
ATOM 9101 N N . PHE A 1 1110 ? -9.073 -16.999 -35.400 1.00 72.19 1110 PHE A N 1
ATOM 9102 C CA . PHE A 1 1110 ? -8.922 -15.621 -34.898 1.00 72.19 1110 PHE A CA 1
ATOM 9103 C C . PHE A 1 1110 ? -10.188 -15.030 -34.268 1.00 72.19 1110 PHE A C 1
ATOM 9105 O O . PHE A 1 1110 ? -10.150 -13.969 -33.649 1.00 72.19 1110 PHE A O 1
ATOM 9112 N N . GLN A 1 1111 ? -11.310 -15.751 -34.336 1.00 70.81 1111 GLN A N 1
ATOM 9113 C CA . GLN A 1 1111 ? -12.555 -15.409 -33.639 1.00 70.81 1111 GLN A CA 1
ATOM 9114 C C . GLN A 1 1111 ? -12.492 -15.851 -32.168 1.00 70.81 1111 GLN A C 1
ATOM 9116 O O . GLN A 1 1111 ? -13.344 -16.603 -31.694 1.00 70.81 1111 GLN A O 1
ATOM 9121 N N . VAL A 1 1112 ? -11.461 -15.394 -31.450 1.00 75.44 1112 VAL A N 1
ATOM 9122 C CA . VAL A 1 1112 ? -11.113 -15.831 -30.085 1.00 75.44 1112 VAL A CA 1
ATOM 9123 C C . VAL A 1 1112 ? -12.261 -15.604 -29.088 1.00 75.44 1112 VAL A C 1
ATOM 9125 O O . VAL A 1 1112 ? -12.477 -16.421 -28.195 1.00 75.44 1112 VAL A O 1
ATOM 9128 N N . LEU A 1 1113 ? -13.048 -14.541 -29.290 1.00 76.69 1113 LEU A N 1
ATOM 9129 C CA . LEU A 1 1113 ? -14.231 -14.193 -28.488 1.00 76.69 1113 LEU A CA 1
ATOM 9130 C C . LEU A 1 1113 ? -15.568 -14.698 -29.079 1.00 76.69 1113 LEU A C 1
ATOM 9132 O O . LEU A 1 1113 ? -16.615 -14.528 -28.458 1.00 76.69 1113 LEU A O 1
ATOM 9136 N N . GLY A 1 1114 ? -15.560 -15.329 -30.259 1.00 76.38 1114 GLY A N 1
ATOM 9137 C CA . GLY A 1 1114 ? -16.759 -15.844 -30.932 1.00 76.38 1114 GLY A CA 1
ATOM 9138 C C . GLY A 1 1114 ? -17.582 -14.806 -31.716 1.00 76.38 1114 GLY A C 1
ATOM 9139 O O . GLY A 1 1114 ? -17.053 -13.836 -32.261 1.00 76.38 1114 GLY A O 1
ATOM 9140 N N . GLU A 1 1115 ? -18.892 -15.057 -31.838 1.00 73.25 1115 GLU A N 1
ATOM 9141 C CA . GLU A 1 1115 ? -19.836 -14.163 -32.531 1.00 73.25 1115 GLU A CA 1
ATOM 9142 C C . GLU A 1 1115 ? -19.996 -12.829 -31.782 1.00 73.25 1115 GLU A C 1
ATOM 9144 O O . GLU A 1 1115 ? -19.937 -12.798 -30.553 1.00 73.25 1115 GLU A O 1
ATOM 9149 N N . LYS A 1 1116 ? -20.232 -11.728 -32.518 1.00 74.94 1116 LYS A N 1
ATOM 9150 C CA . LYS A 1 1116 ? -20.370 -10.388 -31.925 1.00 74.94 1116 LYS A CA 1
ATOM 9151 C C . LYS A 1 1116 ? -21.433 -10.393 -30.813 1.00 74.94 1116 LYS A C 1
ATOM 9153 O O . LYS A 1 1116 ? -22.581 -10.747 -31.108 1.00 74.94 1116 LYS A O 1
ATOM 9158 N N . PRO A 1 1117 ? -21.117 -9.952 -29.580 1.00 72.50 1117 PRO A N 1
ATOM 9159 C CA . PRO A 1 1117 ? -22.129 -9.822 -28.545 1.00 72.50 1117 PRO A CA 1
ATOM 9160 C C . PRO A 1 1117 ? -23.178 -8.787 -28.969 1.00 72.50 1117 PRO A C 1
ATOM 9162 O O . PRO A 1 1117 ? -22.888 -7.800 -29.647 1.00 72.50 1117 PRO A O 1
ATOM 9165 N N . SER A 1 1118 ? -24.439 -9.007 -28.602 1.00 67.81 1118 SER A N 1
ATOM 9166 C CA . SER A 1 1118 ? -25.511 -8.084 -28.977 1.00 67.81 1118 SER A CA 1
ATOM 9167 C C . SER A 1 1118 ? -25.268 -6.699 -28.371 1.00 67.81 1118 SER A C 1
ATOM 9169 O O . SER A 1 1118 ? -25.162 -6.573 -27.152 1.00 67.81 1118 SER A O 1
ATOM 9171 N N . SER A 1 1119 ? -25.272 -5.648 -29.196 1.00 59.56 1119 SER A N 1
ATOM 9172 C CA . SER A 1 1119 ? -24.991 -4.249 -28.807 1.00 59.56 1119 SER A CA 1
ATOM 9173 C C . SER A 1 1119 ? -26.018 -3.599 -27.856 1.00 59.56 1119 SER A C 1
ATOM 9175 O O . SER A 1 1119 ? -26.048 -2.382 -27.724 1.00 59.56 1119 SER A O 1
ATOM 9177 N N . GLN A 1 1120 ? -26.888 -4.393 -27.228 1.00 61.19 1120 GLN A N 1
ATOM 9178 C CA . GLN A 1 1120 ? -27.908 -3.979 -26.256 1.00 61.19 1120 GLN A CA 1
ATOM 9179 C C . GLN A 1 1120 ? -27.553 -4.379 -24.811 1.00 61.19 1120 GLN A C 1
ATOM 9181 O O . GLN A 1 1120 ? -28.369 -4.199 -23.911 1.00 61.19 1120 GLN A O 1
ATOM 9186 N N . VAL A 1 1121 ? -26.376 -4.969 -24.580 1.00 64.69 1121 VAL A N 1
ATOM 9187 C CA . VAL A 1 1121 ? -25.966 -5.438 -23.251 1.00 64.69 1121 VAL A CA 1
ATOM 9188 C C . VAL A 1 1121 ? -25.324 -4.290 -22.464 1.00 64.69 1121 VAL A C 1
ATOM 9190 O O . VAL A 1 1121 ? -24.244 -3.819 -22.808 1.00 64.69 1121 VAL A O 1
ATOM 9193 N N . GLU A 1 1122 ? -26.016 -3.849 -21.411 1.00 77.50 1122 GLU A N 1
ATOM 9194 C CA . GLU A 1 1122 ? -25.624 -2.740 -20.520 1.00 77.50 1122 GLU A CA 1
ATOM 9195 C C . GLU A 1 1122 ? -24.842 -3.194 -19.268 1.00 77.50 1122 GLU A C 1
ATOM 9197 O O . GLU A 1 1122 ? -24.590 -2.384 -18.375 1.00 77.50 1122 GLU A O 1
ATOM 9202 N N . ASP A 1 1123 ? -24.498 -4.482 -19.159 1.00 86.44 1123 ASP A N 1
ATOM 9203 C CA . ASP A 1 1123 ? -23.741 -5.013 -18.023 1.00 86.44 1123 ASP A CA 1
ATOM 9204 C C . ASP A 1 1123 ? -22.220 -4.872 -18.213 1.00 86.44 1123 ASP A C 1
ATOM 9206 O O . ASP A 1 1123 ? -21.707 -4.748 -19.324 1.00 86.44 1123 ASP A O 1
ATOM 9210 N N . PHE A 1 1124 ? -21.470 -4.872 -17.112 1.00 91.19 1124 PHE A N 1
ATOM 9211 C CA . PHE A 1 1124 ? -20.027 -4.662 -17.102 1.00 91.19 1124 PHE A CA 1
ATOM 9212 C C . PHE A 1 1124 ? -19.302 -5.693 -17.973 1.00 91.19 1124 PHE A C 1
ATOM 9214 O O . PHE A 1 1124 ? -18.479 -5.321 -18.808 1.00 91.19 1124 PHE A O 1
ATOM 9221 N N . LYS A 1 1125 ? -19.634 -6.984 -17.825 1.00 88.56 1125 LYS A N 1
ATOM 9222 C CA . LYS A 1 1125 ? -18.985 -8.055 -18.594 1.00 88.56 1125 LYS A CA 1
ATOM 9223 C C . LYS A 1 1125 ? -19.247 -7.925 -20.090 1.00 88.56 1125 LYS A C 1
ATOM 9225 O O . LYS A 1 1125 ? -18.314 -8.065 -20.870 1.00 88.56 1125 LYS A O 1
ATOM 9230 N N . GLY A 1 1126 ? -20.477 -7.640 -20.498 1.00 87.25 1126 GLY A N 1
ATOM 9231 C CA . GLY A 1 1126 ? -20.880 -7.465 -21.888 1.00 87.25 1126 GLY A CA 1
ATOM 9232 C C . GLY A 1 1126 ? -20.370 -6.167 -22.502 1.00 87.25 1126 GLY A C 1
ATOM 9233 O O . GLY A 1 1126 ? -19.997 -6.171 -23.672 1.00 87.25 1126 GLY A O 1
ATOM 9234 N N . ILE A 1 1127 ? -20.268 -5.080 -21.733 1.00 90.06 1127 ILE A N 1
ATOM 9235 C CA . ILE A 1 1127 ? -19.605 -3.842 -22.168 1.00 90.06 1127 ILE A CA 1
ATOM 9236 C C . ILE A 1 1127 ? -18.116 -4.105 -22.418 1.00 90.06 1127 ILE A C 1
ATOM 9238 O O . ILE A 1 1127 ? -17.615 -3.753 -23.485 1.00 90.06 1127 ILE A O 1
ATOM 9242 N N . ILE A 1 1128 ? -17.412 -4.751 -21.482 1.00 91.56 1128 ILE A N 1
ATOM 9243 C CA . ILE A 1 1128 ? -15.996 -5.102 -21.664 1.00 91.56 1128 ILE A CA 1
ATOM 9244 C C . ILE A 1 1128 ? -15.822 -6.092 -22.822 1.00 91.56 1128 ILE A C 1
ATOM 9246 O O . ILE A 1 1128 ? -14.962 -5.878 -23.668 1.00 91.56 1128 ILE A O 1
ATOM 9250 N N . LEU A 1 1129 ? -16.664 -7.123 -22.928 1.00 89.44 1129 LEU A N 1
ATOM 9251 C CA . LEU A 1 1129 ? -16.623 -8.091 -24.027 1.00 89.44 1129 LEU A CA 1
ATOM 9252 C C . LEU A 1 1129 ? -16.887 -7.429 -25.389 1.00 89.44 1129 LEU A C 1
ATOM 9254 O O . LEU A 1 1129 ? -16.220 -7.771 -26.360 1.00 89.44 1129 LEU A O 1
ATOM 9258 N N . ASN A 1 1130 ? -17.806 -6.461 -25.467 1.00 89.12 1130 ASN A N 1
ATOM 9259 C CA . ASN A 1 1130 ? -18.033 -5.660 -26.674 1.00 89.12 1130 ASN A CA 1
ATOM 9260 C C . ASN A 1 1130 ? -16.813 -4.796 -27.019 1.00 89.12 1130 ASN A C 1
ATOM 9262 O O . ASN A 1 1130 ? -16.394 -4.803 -28.172 1.00 89.12 1130 ASN A O 1
ATOM 9266 N N . LEU A 1 1131 ? -16.219 -4.100 -26.042 1.00 91.12 1131 LEU A N 1
ATOM 9267 C CA . LEU A 1 1131 ? -15.001 -3.304 -26.248 1.00 91.12 1131 LEU A CA 1
ATOM 9268 C C . LEU A 1 1131 ? -13.838 -4.177 -26.737 1.00 91.12 1131 LEU A C 1
ATOM 9270 O O . LEU A 1 1131 ? -13.185 -3.833 -27.716 1.00 91.12 1131 LEU A O 1
ATOM 9274 N N . LEU A 1 1132 ? -13.622 -5.334 -26.106 1.00 92.12 1132 LEU A N 1
ATOM 9275 C CA . LEU A 1 1132 ? -12.610 -6.307 -26.513 1.00 92.12 1132 LEU A CA 1
ATOM 9276 C C . LEU A 1 1132 ? -12.879 -6.849 -27.922 1.00 92.12 1132 LEU A C 1
ATOM 9278 O O . LEU A 1 1132 ? -11.950 -6.942 -28.717 1.00 92.12 1132 LEU A O 1
ATOM 9282 N N . TRP A 1 1133 ? -14.133 -7.167 -28.258 1.00 89.75 1133 TRP A N 1
ATOM 9283 C CA . TRP A 1 1133 ? -14.510 -7.668 -29.582 1.00 89.75 1133 TRP A CA 1
ATOM 9284 C C . TRP A 1 1133 ? -14.319 -6.610 -30.676 1.00 89.75 1133 TRP A C 1
ATOM 9286 O O . TRP A 1 1133 ? -13.714 -6.898 -31.707 1.00 89.75 1133 TRP A O 1
ATOM 9296 N N . GLU A 1 1134 ? -14.782 -5.377 -30.456 1.00 89.12 1134 GLU A N 1
ATOM 9297 C CA . GLU A 1 1134 ? -14.650 -4.285 -31.429 1.00 89.12 1134 GLU A CA 1
ATOM 9298 C C . GLU A 1 1134 ? -13.191 -3.851 -31.605 1.00 89.12 1134 GLU A C 1
ATOM 9300 O O . GLU A 1 1134 ? -12.748 -3.661 -32.737 1.00 89.12 1134 GLU A O 1
ATOM 9305 N N . SER A 1 1135 ? -12.412 -3.767 -30.523 1.00 90.62 1135 SER A N 1
ATOM 9306 C CA . SER A 1 1135 ? -10.972 -3.514 -30.613 1.00 90.62 1135 SER A CA 1
ATOM 9307 C C . SER A 1 1135 ? -10.226 -4.658 -31.300 1.00 90.62 1135 SER A C 1
ATOM 9309 O O . SER A 1 1135 ? -9.376 -4.377 -32.139 1.00 90.62 1135 SER A O 1
ATOM 9311 N N . ASN A 1 1136 ? -10.559 -5.924 -31.021 1.00 90.19 1136 ASN A N 1
ATOM 9312 C CA . ASN A 1 1136 ? -9.954 -7.078 -31.693 1.00 90.19 1136 ASN A CA 1
ATOM 9313 C C . ASN A 1 1136 ? -10.244 -7.082 -33.202 1.00 90.19 1136 ASN A C 1
ATOM 9315 O O . ASN A 1 1136 ? -9.326 -7.276 -33.991 1.00 90.19 1136 ASN A O 1
ATOM 9319 N N . GLU A 1 1137 ? -11.480 -6.809 -33.630 1.00 87.88 1137 GLU A N 1
ATOM 9320 C CA . GLU A 1 1137 ? -11.796 -6.685 -35.061 1.00 87.88 1137 GLU A CA 1
ATOM 9321 C C . GLU A 1 1137 ? -11.056 -5.510 -35.714 1.00 87.88 1137 GLU A C 1
ATOM 9323 O O . GLU A 1 1137 ? -10.497 -5.680 -36.795 1.00 87.88 1137 GLU A O 1
ATOM 9328 N N . HIS A 1 1138 ? -10.993 -4.335 -35.074 1.00 89.62 1138 HIS A N 1
ATOM 9329 C CA . HIS A 1 1138 ? -10.230 -3.201 -35.612 1.00 89.62 1138 HIS A CA 1
ATOM 9330 C C . HIS A 1 1138 ? -8.729 -3.510 -35.723 1.00 89.62 1138 HIS A C 1
ATOM 9332 O O . HIS A 1 1138 ? -8.126 -3.208 -36.753 1.00 89.62 1138 HIS A O 1
ATOM 9338 N N . LEU A 1 1139 ? -8.144 -4.152 -34.709 1.00 92.06 1139 LEU A N 1
ATOM 9339 C CA . LEU A 1 1139 ? -6.757 -4.618 -34.731 1.00 92.06 1139 LEU A CA 1
ATOM 9340 C C . LEU A 1 1139 ? -6.543 -5.621 -35.874 1.00 92.06 1139 LEU A C 1
ATOM 9342 O O . LEU A 1 1139 ? -5.696 -5.385 -36.728 1.00 92.06 1139 LEU A O 1
ATOM 9346 N N . LEU A 1 1140 ? -7.360 -6.675 -35.977 1.00 89.25 1140 LEU A N 1
ATOM 9347 C CA . LEU A 1 1140 ? -7.253 -7.674 -37.049 1.00 89.25 1140 LEU A CA 1
ATOM 9348 C C . LEU A 1 1140 ? -7.470 -7.089 -38.455 1.00 89.25 1140 LEU A C 1
ATOM 9350 O O . LEU A 1 1140 ? -6.893 -7.606 -39.409 1.00 89.25 1140 LEU A O 1
ATOM 9354 N N . VAL A 1 1141 ? -8.257 -6.018 -38.609 1.00 87.94 1141 VAL A N 1
ATOM 9355 C CA . VAL A 1 1141 ? -8.363 -5.274 -39.878 1.00 87.94 1141 VAL A CA 1
ATOM 9356 C C . VAL A 1 1141 ? -7.056 -4.551 -40.208 1.00 87.94 1141 VAL A C 1
ATOM 9358 O O . VAL A 1 1141 ? -6.605 -4.647 -41.345 1.00 87.94 1141 VAL A O 1
ATOM 9361 N N . VAL A 1 1142 ? -6.433 -3.864 -39.243 1.00 89.06 1142 VAL A N 1
ATOM 9362 C CA . VAL A 1 1142 ? -5.142 -3.175 -39.448 1.00 89.06 1142 VAL A CA 1
ATOM 9363 C C . VAL A 1 1142 ? -4.030 -4.177 -39.774 1.00 89.06 1142 VAL A C 1
ATOM 9365 O O . VAL A 1 1142 ? -3.281 -3.963 -40.724 1.00 89.06 1142 VAL A O 1
ATOM 9368 N N . VAL A 1 1143 ? -3.979 -5.300 -39.053 1.00 87.50 1143 VAL A N 1
ATOM 9369 C CA . VAL A 1 1143 ? -3.052 -6.416 -39.305 1.00 87.50 1143 VAL A CA 1
ATOM 9370 C C . VAL A 1 1143 ? -3.304 -7.030 -40.691 1.00 87.50 1143 VAL A C 1
ATOM 9372 O O . VAL A 1 1143 ? -2.363 -7.222 -41.455 1.00 87.50 1143 VAL A O 1
ATOM 9375 N N . GLU A 1 1144 ? -4.557 -7.293 -41.082 1.00 84.00 1144 GLU A N 1
ATOM 9376 C CA . GLU A 1 1144 ? -4.853 -7.879 -42.401 1.00 84.00 1144 GLU A CA 1
ATOM 9377 C C . GLU A 1 1144 ? -4.522 -6.922 -43.552 1.00 84.00 1144 GLU A C 1
ATOM 9379 O O . GLU A 1 1144 ? -4.037 -7.369 -44.589 1.00 84.00 1144 GLU A O 1
ATOM 9384 N N . ASP A 1 1145 ? -4.774 -5.623 -43.394 1.00 84.25 1145 ASP A N 1
ATOM 9385 C CA . ASP A 1 1145 ? -4.459 -4.633 -44.423 1.00 84.25 1145 ASP A CA 1
ATOM 9386 C C . ASP A 1 1145 ? -2.945 -4.424 -44.586 1.00 84.25 1145 ASP A C 1
ATOM 9388 O O . ASP A 1 1145 ? -2.512 -4.179 -45.713 1.00 84.25 1145 ASP A O 1
ATOM 9392 N N . PHE A 1 1146 ? -2.159 -4.546 -43.509 1.00 87.19 1146 PHE A N 1
ATOM 9393 C CA . PHE A 1 1146 ? -0.697 -4.444 -43.534 1.00 87.19 1146 PHE A CA 1
ATOM 9394 C C . PHE A 1 1146 ? -0.059 -5.635 -44.273 1.00 87.19 1146 PHE A C 1
ATOM 9396 O O . PHE A 1 1146 ? 0.369 -5.476 -45.416 1.00 87.19 1146 PHE A O 1
ATOM 9403 N N . TYR A 1 1147 ? -0.142 -6.856 -43.718 1.00 84.31 1147 TYR A N 1
ATOM 9404 C CA . TYR A 1 1147 ? 0.472 -8.081 -44.282 1.00 84.31 1147 TYR A CA 1
ATOM 9405 C C . TYR A 1 1147 ? -0.095 -8.526 -45.652 1.00 84.31 1147 TYR A C 1
ATOM 9407 O O . TYR A 1 1147 ? 0.303 -9.555 -46.205 1.00 84.31 1147 TYR A O 1
ATOM 9415 N N . ARG A 1 1148 ? -1.085 -7.808 -46.200 1.00 78.31 1148 ARG A N 1
ATOM 9416 C CA . ARG A 1 1148 ? -1.657 -8.056 -47.534 1.00 78.31 1148 ARG A CA 1
ATOM 9417 C C . ARG A 1 1148 ? -1.187 -7.055 -48.586 1.00 78.31 1148 ARG A C 1
ATOM 9419 O O . ARG A 1 1148 ? -1.174 -7.422 -49.766 1.00 78.31 1148 ARG A O 1
ATOM 9426 N N . LYS A 1 1149 ? -0.877 -5.819 -48.184 1.00 76.94 1149 LYS A N 1
ATOM 9427 C CA . LYS A 1 1149 ? -0.294 -4.788 -49.055 1.00 76.94 1149 LYS A CA 1
ATOM 9428 C C . LYS A 1 1149 ? 1.211 -4.979 -49.126 1.00 76.94 1149 LYS A C 1
ATOM 9430 O O . LYS A 1 1149 ? 1.729 -5.196 -50.220 1.00 76.94 1149 LYS A O 1
ATOM 9435 N N . GLU A 1 1150 ? 1.844 -5.018 -47.960 1.00 67.25 1150 GLU A N 1
ATOM 9436 C CA . GLU A 1 1150 ? 3.286 -5.138 -47.833 1.00 67.25 1150 GLU A CA 1
ATOM 9437 C C . GLU A 1 1150 ? 3.738 -6.594 -47.935 1.00 67.25 1150 GLU A C 1
ATOM 9439 O O . GLU A 1 1150 ? 3.068 -7.523 -47.472 1.00 67.25 1150 GLU A O 1
ATOM 9444 N N . LYS A 1 1151 ? 4.861 -6.797 -48.630 1.00 67.75 1151 LYS A N 1
ATOM 9445 C CA . LYS A 1 1151 ? 5.466 -8.115 -48.902 1.00 67.75 1151 LYS A CA 1
ATOM 9446 C C . LYS A 1 1151 ? 6.992 -8.101 -48.809 1.00 67.75 1151 LYS A C 1
ATOM 9448 O O . LYS A 1 1151 ? 7.647 -8.973 -49.382 1.00 67.75 1151 LYS A O 1
ATOM 9453 N N . HIS A 1 1152 ? 7.544 -7.097 -48.141 1.00 74.00 1152 HIS A N 1
ATOM 9454 C CA . HIS A 1 1152 ? 8.956 -7.047 -47.797 1.00 74.00 1152 HIS A CA 1
ATOM 9455 C C . HIS A 1 1152 ? 9.237 -7.921 -46.555 1.00 74.00 1152 HIS A C 1
ATOM 9457 O O . HIS A 1 1152 ? 8.298 -8.287 -45.839 1.00 74.00 1152 HIS A O 1
ATOM 9463 N N . PRO A 1 1153 ? 10.503 -8.297 -46.299 1.00 70.44 1153 PRO A N 1
ATOM 9464 C CA . PRO A 1 1153 ? 10.928 -8.777 -44.987 1.00 70.44 1153 PRO A CA 1
ATOM 9465 C C . PRO A 1 1153 ? 10.677 -7.699 -43.927 1.00 70.44 1153 PRO A C 1
ATOM 9467 O O . PRO A 1 1153 ? 10.728 -6.511 -44.236 1.00 70.44 1153 PRO A O 1
ATOM 9470 N N . ILE A 1 1154 ? 10.397 -8.107 -42.694 1.00 68.19 1154 ILE A N 1
ATOM 9471 C CA . ILE A 1 1154 ? 10.148 -7.175 -41.588 1.00 68.19 1154 ILE A CA 1
ATOM 9472 C C . ILE A 1 1154 ? 11.467 -6.577 -41.122 1.00 68.19 1154 ILE A C 1
ATOM 9474 O O . ILE A 1 1154 ? 12.431 -7.313 -40.924 1.00 68.19 1154 ILE A O 1
ATOM 9478 N N . THR A 1 1155 ? 11.492 -5.261 -40.928 1.00 73.50 1155 THR A N 1
ATOM 9479 C CA . THR A 1 1155 ? 12.731 -4.529 -40.633 1.00 73.50 1155 THR A CA 1
ATOM 9480 C C . THR A 1 1155 ? 13.011 -4.375 -39.136 1.00 73.50 1155 THR A C 1
ATOM 9482 O O . THR A 1 1155 ? 14.101 -3.958 -38.767 1.00 73.50 1155 THR A O 1
ATOM 9485 N N . ARG A 1 1156 ? 12.042 -4.697 -38.263 1.00 71.50 1156 ARG A N 1
ATOM 9486 C CA . ARG A 1 1156 ? 12.176 -4.647 -36.791 1.00 71.50 1156 ARG A CA 1
ATOM 9487 C C . ARG A 1 1156 ? 11.570 -5.890 -36.107 1.00 71.50 1156 ARG A C 1
ATOM 9489 O O . ARG A 1 1156 ? 10.461 -5.784 -35.567 1.00 71.50 1156 ARG A O 1
ATOM 9496 N N . PRO A 1 1157 ? 12.240 -7.060 -36.152 1.00 70.50 1157 PRO A N 1
ATOM 9497 C CA . PRO A 1 1157 ? 11.772 -8.307 -35.530 1.00 70.50 1157 PRO A CA 1
ATOM 9498 C C . PRO A 1 1157 ? 11.320 -8.160 -34.067 1.00 70.50 1157 PRO A C 1
ATOM 9500 O O . PRO A 1 1157 ? 10.298 -8.728 -33.677 1.00 70.50 1157 PRO A O 1
ATOM 9503 N N . GLU A 1 1158 ? 12.006 -7.321 -33.288 1.00 74.38 1158 GLU A N 1
ATOM 9504 C CA . GLU A 1 1158 ? 11.781 -7.159 -31.835 1.00 74.38 1158 GLU A CA 1
ATOM 9505 C C . GLU A 1 1158 ? 10.371 -6.623 -31.535 1.00 74.38 1158 GLU A C 1
ATOM 9507 O O . GLU A 1 1158 ? 9.747 -6.931 -30.516 1.00 74.38 1158 GLU A O 1
ATOM 9512 N N . CYS A 1 1159 ? 9.851 -5.820 -32.466 1.00 72.56 1159 CYS A N 1
ATOM 9513 C CA . CYS A 1 1159 ? 8.579 -5.114 -32.360 1.00 72.56 1159 CYS A CA 1
ATOM 9514 C C . CYS A 1 1159 ? 7.480 -5.711 -33.254 1.00 72.56 1159 CYS A C 1
ATOM 9516 O O . CYS A 1 1159 ? 6.303 -5.364 -33.095 1.00 72.56 1159 CYS A O 1
ATOM 9518 N N . MET A 1 1160 ? 7.831 -6.577 -34.214 1.00 75.56 1160 MET A N 1
ATOM 9519 C CA . MET A 1 1160 ? 6.937 -7.019 -35.286 1.00 75.56 1160 MET A CA 1
ATOM 9520 C C . MET A 1 1160 ? 7.094 -8.503 -35.630 1.00 75.56 1160 MET A C 1
ATOM 9522 O O . MET A 1 1160 ? 8.168 -9.005 -35.927 1.00 75.56 1160 MET A O 1
ATOM 9526 N N . TYR A 1 1161 ? 5.962 -9.201 -35.681 1.00 80.62 1161 TYR A N 1
ATOM 9527 C CA . TYR A 1 1161 ? 5.905 -10.637 -35.948 1.00 80.62 1161 TYR A CA 1
ATOM 9528 C C . TYR A 1 1161 ? 6.025 -10.952 -37.441 1.00 80.62 1161 TYR A C 1
ATOM 9530 O O . TYR A 1 1161 ? 5.293 -10.363 -38.232 1.00 80.62 1161 TYR A O 1
ATOM 9538 N N . GLU A 1 1162 ? 6.831 -11.944 -37.828 1.00 77.31 1162 GLU A N 1
ATOM 9539 C CA . GLU A 1 1162 ? 7.117 -12.334 -39.227 1.00 77.31 1162 GLU A CA 1
ATOM 9540 C C . GLU A 1 1162 ? 5.878 -12.520 -40.117 1.00 77.31 1162 GLU A C 1
ATOM 9542 O O . GLU A 1 1162 ? 5.944 -12.422 -41.344 1.00 77.31 1162 GLU A O 1
ATOM 9547 N N . ASN A 1 1163 ? 4.740 -12.876 -39.520 1.00 80.44 1163 ASN A N 1
ATOM 9548 C CA . ASN A 1 1163 ? 3.524 -13.184 -40.249 1.00 80.44 1163 ASN A CA 1
ATOM 9549 C C . ASN A 1 1163 ? 2.250 -12.765 -39.505 1.00 80.44 1163 ASN A C 1
ATOM 9551 O O . ASN A 1 1163 ? 2.188 -12.677 -38.276 1.00 80.44 1163 ASN A O 1
ATOM 9555 N N . PHE A 1 1164 ? 1.190 -12.595 -40.301 1.00 82.50 1164 PHE A N 1
ATOM 9556 C CA . PHE A 1 1164 ? -0.173 -12.318 -39.849 1.00 82.50 1164 PHE A CA 1
ATOM 9557 C C . PHE A 1 1164 ? -0.628 -13.249 -38.713 1.00 82.50 1164 PHE A C 1
ATOM 9559 O O . PHE A 1 1164 ? -1.277 -12.791 -37.777 1.00 82.50 1164 PHE A O 1
ATOM 9566 N N . ASP A 1 1165 ? -0.293 -14.544 -38.789 1.00 83.88 1165 ASP A N 1
ATOM 9567 C CA . ASP A 1 1165 ? -0.754 -15.552 -37.832 1.00 83.88 1165 ASP A CA 1
ATOM 9568 C C . ASP A 1 1165 ? -0.145 -15.331 -36.434 1.00 83.88 1165 ASP A C 1
ATOM 9570 O O . ASP A 1 1165 ? -0.888 -15.287 -35.456 1.00 83.88 1165 ASP A O 1
ATOM 9574 N N . GLN A 1 1166 ? 1.170 -15.109 -36.333 1.00 84.69 1166 GLN A N 1
ATOM 9575 C CA . GLN A 1 1166 ? 1.861 -14.788 -35.075 1.00 84.69 1166 GLN A CA 1
ATOM 9576 C C . GLN A 1 1166 ? 1.360 -13.467 -34.455 1.00 84.69 1166 GLN A C 1
ATOM 9578 O O . GLN A 1 1166 ? 1.090 -13.418 -33.251 1.00 84.69 1166 GLN A O 1
ATOM 9583 N N . CYS A 1 1167 ? 1.193 -12.413 -35.268 1.00 85.38 1167 CYS A N 1
ATOM 9584 C CA . CYS A 1 1167 ? 0.686 -11.113 -34.808 1.00 85.38 1167 CYS A CA 1
ATOM 9585 C C . CYS A 1 1167 ? -0.748 -11.236 -34.260 1.00 85.38 1167 CYS A C 1
ATOM 9587 O O . CYS A 1 1167 ? -1.044 -10.801 -33.141 1.00 85.38 1167 CYS A O 1
ATOM 9589 N N . ALA A 1 1168 ? -1.629 -11.897 -35.016 1.00 86.38 1168 ALA A N 1
ATOM 9590 C CA . ALA A 1 1168 ? -3.009 -12.150 -34.618 1.00 86.38 1168 ALA A CA 1
ATOM 9591 C C . ALA A 1 1168 ? -3.104 -13.057 -33.376 1.00 86.38 1168 ALA A C 1
ATOM 9593 O O . ALA A 1 1168 ? -3.953 -12.817 -32.518 1.00 86.38 1168 ALA A O 1
ATOM 9594 N N . ASP A 1 1169 ? -2.214 -14.044 -33.228 1.00 85.25 1169 ASP A N 1
ATOM 9595 C CA . ASP A 1 1169 ? -2.133 -14.885 -32.030 1.00 85.25 1169 ASP A CA 1
ATOM 9596 C C . ASP A 1 1169 ? -1.649 -14.097 -30.798 1.00 85.25 1169 ASP A C 1
ATOM 9598 O O . ASP A 1 1169 ? -2.171 -14.315 -29.702 1.00 85.25 1169 ASP A O 1
ATOM 9602 N N . HIS A 1 1170 ? -0.695 -13.165 -30.935 1.00 86.31 1170 HIS A N 1
ATOM 9603 C CA . HIS A 1 1170 ? -0.292 -12.289 -29.824 1.00 86.31 1170 HIS A CA 1
ATOM 9604 C C . HIS A 1 1170 ? -1.442 -11.371 -29.391 1.00 86.31 1170 HIS A C 1
ATOM 9606 O O . HIS A 1 1170 ? -1.760 -11.299 -28.201 1.00 86.31 1170 HIS A O 1
ATOM 9612 N N . ILE A 1 1171 ? -2.102 -10.710 -30.348 1.00 87.94 1171 ILE A N 1
ATOM 9613 C CA . ILE A 1 1171 ? -3.277 -9.869 -30.079 1.00 87.94 1171 ILE A CA 1
ATOM 9614 C C . ILE A 1 1171 ? -4.378 -10.709 -29.416 1.00 87.94 1171 ILE A C 1
ATOM 9616 O O . ILE A 1 1171 ? -4.915 -10.310 -28.384 1.00 87.94 1171 ILE A O 1
ATOM 9620 N N . GLY A 1 1172 ? -4.641 -11.916 -29.923 1.00 86.88 1172 GLY A N 1
ATOM 9621 C CA . GLY A 1 1172 ? -5.579 -12.868 -29.329 1.00 86.88 1172 GLY A CA 1
ATOM 9622 C C . GLY A 1 1172 ? -5.236 -13.237 -27.881 1.00 86.88 1172 GLY A C 1
ATOM 9623 O O . GLY A 1 1172 ? -6.131 -13.253 -27.033 1.00 86.88 1172 GLY A O 1
ATOM 9624 N N . ARG A 1 1173 ? -3.952 -13.467 -27.562 1.00 88.19 1173 ARG A N 1
ATOM 9625 C CA . ARG A 1 1173 ? -3.487 -13.683 -26.177 1.00 88.19 1173 ARG A CA 1
ATOM 9626 C C . ARG A 1 1173 ? -3.741 -12.458 -25.297 1.00 88.19 1173 ARG A C 1
ATOM 9628 O O . ARG A 1 1173 ? -4.358 -12.607 -24.247 1.00 88.19 1173 ARG A O 1
ATOM 9635 N N . LYS A 1 1174 ? -3.368 -11.250 -25.734 1.00 90.12 1174 LYS A N 1
ATOM 9636 C CA . LYS A 1 1174 ? -3.587 -10.010 -24.961 1.00 90.12 1174 LYS A CA 1
ATOM 9637 C C . LYS A 1 1174 ? -5.069 -9.692 -24.738 1.00 90.12 1174 LYS A C 1
ATOM 9639 O O . LYS A 1 1174 ? -5.457 -9.279 -23.648 1.00 90.12 1174 LYS A O 1
ATOM 9644 N N . ILE A 1 1175 ? -5.917 -9.944 -25.732 1.00 91.94 1175 ILE A N 1
ATOM 9645 C CA . ILE A 1 1175 ? -7.375 -9.811 -25.611 1.00 91.94 1175 ILE A CA 1
ATOM 9646 C C . ILE A 1 1175 ? -7.946 -10.826 -24.602 1.00 91.94 1175 ILE A C 1
ATOM 9648 O O . ILE A 1 1175 ? -8.827 -10.471 -23.816 1.00 91.94 1175 ILE A O 1
ATOM 9652 N N . LEU A 1 1176 ? -7.424 -12.059 -24.561 1.00 89.56 1176 LEU A N 1
ATOM 9653 C CA . LEU A 1 1176 ? -7.784 -13.051 -23.539 1.00 89.56 1176 LEU A CA 1
ATOM 9654 C C . LEU A 1 1176 ? -7.280 -12.681 -22.138 1.00 89.56 1176 LEU A C 1
ATOM 9656 O O . LEU A 1 1176 ? -8.019 -12.879 -21.177 1.00 89.56 1176 LEU A O 1
ATOM 9660 N N . GLU A 1 1177 ? -6.075 -12.120 -22.008 1.00 91.62 1177 GLU A N 1
ATOM 9661 C CA . GLU A 1 1177 ? -5.557 -11.604 -20.732 1.00 91.62 1177 GLU A CA 1
ATOM 9662 C C . GLU A 1 1177 ? -6.486 -10.520 -20.163 1.00 91.62 1177 GLU A C 1
ATOM 9664 O O . GLU A 1 1177 ? -6.909 -10.616 -19.011 1.00 91.62 1177 GLU A O 1
ATOM 9669 N N . TYR A 1 1178 ? -6.897 -9.537 -20.975 1.00 93.62 1178 TYR A N 1
ATOM 9670 C CA . TYR A 1 1178 ? -7.865 -8.522 -20.539 1.00 93.62 1178 TYR A CA 1
ATOM 9671 C C . TYR A 1 1178 ? -9.253 -9.099 -20.245 1.00 93.62 1178 TYR A C 1
ATOM 9673 O O . TYR A 1 1178 ? -9.927 -8.624 -19.329 1.00 93.62 1178 TYR A O 1
ATOM 9681 N N . HIS A 1 1179 ? -9.690 -10.132 -20.973 1.00 90.94 1179 HIS A N 1
ATOM 9682 C CA . HIS A 1 1179 ? -10.941 -10.822 -20.660 1.00 90.94 1179 HIS A CA 1
ATOM 9683 C C . HIS A 1 1179 ? -10.873 -11.524 -19.292 1.00 90.94 1179 HIS A C 1
ATOM 9685 O O . HIS A 1 1179 ? -11.807 -11.395 -18.500 1.00 90.94 1179 HIS A O 1
ATOM 9691 N N . HIS A 1 1180 ? -9.757 -12.197 -18.988 1.00 88.88 1180 HIS A N 1
ATOM 9692 C CA . HIS A 1 1180 ? -9.512 -12.851 -17.700 1.00 88.88 1180 HIS A CA 1
ATOM 9693 C C . HIS A 1 1180 ? -9.458 -11.841 -16.548 1.00 88.88 1180 HIS A C 1
ATOM 9695 O O . HIS A 1 1180 ? -10.184 -11.990 -15.568 1.00 88.88 1180 HIS A O 1
ATOM 9701 N N . GLN A 1 1181 ? -8.685 -10.763 -16.705 1.00 92.00 1181 GLN A N 1
ATOM 9702 C CA . GLN A 1 1181 ? -8.586 -9.686 -15.713 1.00 92.00 1181 GLN A CA 1
ATOM 9703 C C . GLN A 1 1181 ? -9.945 -9.022 -15.445 1.00 92.00 1181 GLN A C 1
ATOM 9705 O O . GLN A 1 1181 ? -10.254 -8.676 -14.305 1.00 92.00 1181 GLN A O 1
ATOM 9710 N N . ALA A 1 1182 ? -10.789 -8.867 -16.470 1.00 89.88 1182 ALA A N 1
ATOM 9711 C CA . ALA A 1 1182 ? -12.148 -8.356 -16.303 1.00 89.88 1182 ALA A CA 1
ATOM 9712 C C . ALA A 1 1182 ? -13.064 -9.336 -15.548 1.00 89.88 1182 ALA A C 1
ATOM 9714 O O . ALA A 1 1182 ? -13.918 -8.897 -14.774 1.00 89.88 1182 ALA A O 1
ATOM 9715 N N . ASP A 1 1183 ? -12.879 -10.645 -15.732 1.00 88.06 1183 ASP A N 1
ATOM 9716 C CA . ASP A 1 1183 ? -13.587 -11.689 -14.986 1.00 88.06 1183 ASP A CA 1
ATOM 9717 C C . ASP A 1 1183 ? -13.139 -11.760 -13.514 1.00 88.06 1183 ASP A C 1
ATOM 9719 O O . ASP A 1 1183 ? -13.991 -11.862 -12.626 1.00 88.06 1183 ASP A O 1
ATOM 9723 N N . GLU A 1 1184 ? -11.839 -11.629 -13.240 1.00 88.81 1184 GLU A N 1
ATOM 9724 C CA . GLU A 1 1184 ? -11.271 -11.524 -11.888 1.00 88.81 1184 GLU A CA 1
ATOM 9725 C C . GLU A 1 1184 ? -11.743 -10.257 -11.170 1.00 88.81 1184 GLU A C 1
ATOM 9727 O O . GLU A 1 1184 ? -12.295 -10.339 -10.072 1.00 88.81 1184 GLU A O 1
ATOM 9732 N N . TYR A 1 1185 ? -11.615 -9.090 -11.807 1.00 91.19 1185 TYR A N 1
ATOM 9733 C CA . TYR A 1 1185 ? -12.103 -7.825 -11.256 1.00 91.19 1185 TYR A CA 1
ATOM 9734 C C . TYR A 1 1185 ? -13.615 -7.869 -10.996 1.00 91.19 1185 TYR A C 1
ATOM 9736 O O . TYR A 1 1185 ? -14.075 -7.436 -9.940 1.00 91.19 1185 TYR A O 1
ATOM 9744 N N . HIS A 1 1186 ? -14.398 -8.461 -11.904 1.00 91.06 1186 HIS A N 1
ATOM 9745 C CA . HIS A 1 1186 ? -15.824 -8.672 -11.674 1.00 91.06 1186 HIS A CA 1
ATOM 9746 C C . HIS A 1 1186 ? -16.090 -9.569 -10.451 1.00 91.06 1186 HIS A C 1
ATOM 9748 O O . HIS A 1 1186 ? -16.950 -9.231 -9.638 1.00 91.06 1186 HIS A O 1
ATOM 9754 N N . ASN A 1 1187 ? -15.362 -10.680 -10.284 1.00 89.69 1187 ASN A N 1
ATOM 9755 C CA . ASN A 1 1187 ? -15.479 -11.534 -9.096 1.00 89.69 1187 ASN A CA 1
ATOM 9756 C C . ASN A 1 1187 ? -15.159 -10.757 -7.802 1.00 89.69 1187 ASN A C 1
ATOM 9758 O O . ASN A 1 1187 ? -15.873 -10.911 -6.809 1.00 89.69 1187 ASN A O 1
ATOM 9762 N N . SER A 1 1188 ? -14.156 -9.875 -7.824 1.00 89.38 1188 SER A N 1
ATOM 9763 C CA . SER A 1 1188 ? -13.847 -8.970 -6.707 1.00 89.38 1188 SER A CA 1
ATOM 9764 C C . SER A 1 1188 ? -14.980 -7.970 -6.435 1.00 89.38 1188 SER A C 1
ATOM 9766 O O . SER A 1 1188 ? -15.362 -7.783 -5.280 1.00 89.38 1188 SER A O 1
ATOM 9768 N N . CYS A 1 1189 ? -15.608 -7.401 -7.471 1.00 90.19 1189 CYS A N 1
ATOM 9769 C CA . CYS A 1 1189 ? -16.813 -6.577 -7.308 1.00 90.19 1189 CYS A CA 1
ATOM 9770 C C . CYS A 1 1189 ? -18.005 -7.359 -6.729 1.00 90.19 1189 CYS A C 1
ATOM 9772 O O . CYS A 1 1189 ? -18.822 -6.772 -6.020 1.00 90.19 1189 CYS A O 1
ATOM 9774 N N . LEU A 1 1190 ? -18.126 -8.667 -6.992 1.00 89.81 1190 LEU A N 1
ATOM 9775 C CA . LEU A 1 1190 ? -19.147 -9.505 -6.351 1.00 89.81 1190 LEU A CA 1
ATOM 9776 C C . LEU A 1 1190 ? -18.868 -9.705 -4.854 1.00 89.81 1190 LEU A C 1
ATOM 9778 O O . LEU A 1 1190 ? -19.806 -9.645 -4.061 1.00 89.81 1190 LEU A O 1
ATOM 9782 N N . LEU A 1 1191 ? -17.607 -9.907 -4.451 1.00 87.19 1191 LEU A N 1
ATOM 9783 C CA . LEU A 1 1191 ? -17.220 -9.969 -3.033 1.00 87.19 1191 LEU A CA 1
ATOM 9784 C C . LEU A 1 1191 ? -17.536 -8.653 -2.309 1.00 87.19 1191 LEU A C 1
ATOM 9786 O O . LEU A 1 1191 ? -18.184 -8.665 -1.261 1.00 87.19 1191 LEU A O 1
ATOM 9790 N N . GLU A 1 1192 ? -17.145 -7.523 -2.900 1.00 91.31 1192 GLU A N 1
ATOM 9791 C CA . GLU A 1 1192 ? -17.449 -6.185 -2.383 1.00 91.31 1192 GLU A CA 1
ATOM 9792 C C . GLU A 1 1192 ? -18.965 -5.973 -2.228 1.00 91.31 1192 GLU A C 1
ATOM 9794 O O . GLU A 1 1192 ? -19.437 -5.579 -1.160 1.00 91.31 1192 GLU A O 1
ATOM 9799 N N . LEU A 1 1193 ? -19.750 -6.304 -3.259 1.00 91.69 1193 LEU A N 1
ATOM 9800 C CA . LEU A 1 1193 ? -21.204 -6.149 -3.229 1.00 91.69 1193 LEU A CA 1
ATOM 9801 C C . LEU A 1 1193 ? -21.862 -7.019 -2.147 1.00 91.69 1193 LEU A C 1
ATOM 9803 O O . LEU A 1 1193 ? -22.785 -6.567 -1.465 1.00 91.69 1193 LEU A O 1
ATOM 9807 N N . ARG A 1 1194 ? -21.384 -8.255 -1.948 1.00 90.38 1194 ARG A N 1
ATOM 9808 C CA . ARG A 1 1194 ? -21.861 -9.138 -0.868 1.00 90.38 1194 ARG A CA 1
ATOM 9809 C C . ARG A 1 1194 ? -21.565 -8.537 0.507 1.00 90.38 1194 ARG A C 1
ATOM 9811 O O . ARG A 1 1194 ? -22.453 -8.537 1.360 1.00 90.38 1194 ARG A O 1
ATOM 9818 N N . ALA A 1 1195 ? -20.380 -7.957 0.706 1.00 89.75 1195 ALA A N 1
ATOM 9819 C CA . ALA A 1 1195 ? -20.031 -7.249 1.939 1.00 89.75 1195 ALA A CA 1
ATOM 9820 C C . ALA A 1 1195 ? -20.906 -5.997 2.168 1.00 89.75 1195 ALA A C 1
ATOM 9822 O O . ALA A 1 1195 ? -21.376 -5.766 3.284 1.00 89.75 1195 ALA A O 1
ATOM 9823 N N . GLN A 1 1196 ? -21.209 -5.230 1.115 1.00 92.69 1196 GLN A N 1
ATOM 9824 C CA . GLN A 1 1196 ? -22.119 -4.076 1.177 1.00 92.69 1196 GLN A CA 1
ATOM 9825 C C . GLN A 1 1196 ? -23.548 -4.478 1.568 1.00 92.69 1196 GLN A C 1
ATOM 9827 O O . GLN A 1 1196 ? -24.145 -3.865 2.456 1.00 92.69 1196 GLN A O 1
ATOM 9832 N N . VAL A 1 1197 ? -24.093 -5.534 0.954 1.00 90.75 1197 VAL A N 1
ATOM 9833 C CA . VAL A 1 1197 ? -25.432 -6.052 1.290 1.00 90.75 1197 VAL A CA 1
ATOM 9834 C C . VAL A 1 1197 ? -25.470 -6.648 2.697 1.00 90.75 1197 VAL A C 1
ATOM 9836 O O . VAL A 1 1197 ? -26.455 -6.459 3.411 1.00 90.75 1197 VAL A O 1
ATOM 9839 N N . ARG A 1 1198 ? -24.383 -7.283 3.147 1.00 89.19 1198 ARG A N 1
ATOM 9840 C CA . ARG A 1 1198 ? -24.237 -7.740 4.534 1.00 89.19 1198 ARG A CA 1
ATOM 9841 C C . ARG A 1 1198 ? -24.289 -6.582 5.534 1.00 89.19 1198 ARG A C 1
ATOM 9843 O O . ARG A 1 1198 ? -25.108 -6.619 6.450 1.00 89.19 1198 ARG A O 1
ATOM 9850 N N . ARG A 1 1199 ? -23.491 -5.528 5.317 1.00 90.75 1199 ARG A N 1
ATOM 9851 C CA . ARG A 1 1199 ? -23.481 -4.311 6.154 1.00 90.75 1199 ARG A CA 1
ATOM 9852 C C . ARG A 1 1199 ? -24.865 -3.650 6.200 1.00 90.75 1199 ARG A C 1
ATOM 9854 O O . ARG A 1 1199 ? -25.279 -3.167 7.250 1.00 90.75 1199 ARG A O 1
ATOM 9861 N N . PHE A 1 1200 ? -25.616 -3.673 5.096 1.00 92.00 1200 PHE A N 1
ATOM 9862 C CA . PHE A 1 1200 ? -27.009 -3.220 5.081 1.00 92.00 1200 PHE A CA 1
ATOM 9863 C C . PHE A 1 1200 ? -27.945 -4.112 5.912 1.00 92.00 1200 PHE A C 1
ATOM 9865 O O . PHE A 1 1200 ? -28.715 -3.587 6.720 1.00 92.00 1200 PHE A O 1
ATOM 9872 N N . GLU A 1 1201 ? -27.885 -5.441 5.757 1.00 88.69 1201 GLU A N 1
ATOM 9873 C CA . GLU A 1 1201 ? -28.729 -6.369 6.529 1.00 88.69 1201 GLU A CA 1
ATOM 9874 C C . GLU A 1 1201 ? -28.459 -6.276 8.044 1.00 88.69 1201 GLU A C 1
ATOM 9876 O O . GLU A 1 1201 ? -29.387 -6.425 8.838 1.00 88.69 1201 GLU A O 1
ATOM 9881 N N . GLU A 1 1202 ? -27.228 -5.955 8.450 1.00 90.31 1202 GLU A N 1
ATOM 9882 C CA . GLU A 1 1202 ? -26.836 -5.732 9.850 1.00 90.31 1202 GLU A CA 1
ATOM 9883 C C . GLU A 1 1202 ? -27.328 -4.373 10.413 1.00 90.31 1202 GLU A C 1
ATOM 9885 O O . GLU A 1 1202 ? -27.651 -4.274 11.601 1.00 90.31 1202 GLU A O 1
ATOM 9890 N N . LEU A 1 1203 ? -27.467 -3.332 9.578 1.00 89.81 1203 LEU A N 1
ATOM 9891 C CA . LEU A 1 1203 ? -28.036 -2.027 9.972 1.00 89.81 1203 LEU A CA 1
ATOM 9892 C C . LEU A 1 1203 ? -29.576 -2.015 9.996 1.00 89.81 1203 LEU A C 1
ATOM 9894 O O . LEU A 1 1203 ? -30.184 -1.319 10.818 1.00 89.81 1203 LEU A O 1
ATOM 9898 N N . LEU A 1 1204 ? -30.218 -2.790 9.118 1.00 90.06 1204 LEU A N 1
ATOM 9899 C CA . LEU A 1 1204 ? -31.671 -2.810 8.917 1.00 90.06 1204 LEU A CA 1
ATOM 9900 C C . LEU A 1 1204 ? -32.501 -3.055 10.204 1.00 90.06 1204 LEU A C 1
ATOM 9902 O O . LEU A 1 1204 ? -33.490 -2.340 10.391 1.00 90.06 1204 LEU A O 1
ATOM 9906 N N . PRO A 1 1205 ? -32.114 -3.950 11.141 1.00 90.69 1205 PRO A N 1
ATOM 9907 C CA . PRO A 1 1205 ? -32.769 -4.090 12.441 1.00 90.69 1205 PRO A CA 1
ATOM 9908 C C . PRO A 1 1205 ? -32.951 -2.778 13.209 1.00 90.69 1205 PRO A C 1
ATOM 9910 O O . PRO A 1 1205 ? -34.018 -2.545 13.779 1.00 90.69 1205 PRO A O 1
ATOM 9913 N N . GLN A 1 1206 ? -31.946 -1.899 13.203 1.00 90.00 1206 GLN A N 1
ATOM 9914 C CA . GLN A 1 1206 ? -31.999 -0.632 13.939 1.00 90.00 1206 GLN A CA 1
ATOM 9915 C C . GLN A 1 1206 ? -33.039 0.316 13.330 1.00 90.00 1206 GLN A C 1
ATOM 9917 O O . GLN A 1 1206 ? -33.795 0.958 14.062 1.00 90.00 1206 GLN A O 1
ATOM 9922 N N . VAL A 1 1207 ? -33.142 0.340 11.996 1.00 88.94 1207 VAL A N 1
ATOM 9923 C CA . VAL A 1 1207 ? -34.186 1.084 11.275 1.00 88.94 1207 VAL A CA 1
ATOM 9924 C C . VAL A 1 1207 ? -35.573 0.535 11.628 1.00 88.94 1207 VAL A C 1
ATOM 9926 O O . VAL A 1 1207 ? -36.465 1.312 11.969 1.00 88.94 1207 VAL A O 1
ATOM 9929 N N . CYS A 1 1208 ? -35.756 -0.791 11.630 1.00 90.19 1208 CYS A N 1
ATOM 9930 C CA . CYS A 1 1208 ? -37.030 -1.424 11.994 1.00 90.19 1208 CYS A CA 1
ATOM 9931 C C . CYS A 1 1208 ? -37.492 -1.051 13.415 1.00 90.19 1208 CYS A C 1
ATOM 9933 O O . CYS A 1 1208 ? -38.675 -0.753 13.616 1.00 90.19 1208 CYS A O 1
ATOM 9935 N N . TRP A 1 1209 ? -36.573 -1.016 14.386 1.00 91.19 1209 TRP A N 1
ATOM 9936 C CA . TRP A 1 1209 ? -36.868 -0.568 15.751 1.00 91.19 1209 TRP A CA 1
ATOM 9937 C C . TRP A 1 1209 ? -37.263 0.914 15.808 1.00 91.19 1209 TRP A C 1
ATOM 9939 O O . TRP A 1 1209 ? -38.310 1.230 16.376 1.00 91.19 1209 TRP A O 1
ATOM 9949 N N . LEU A 1 1210 ? -36.487 1.810 15.186 1.00 87.19 1210 LEU A N 1
ATOM 9950 C CA . LEU A 1 1210 ? -36.749 3.258 15.196 1.00 87.19 1210 LEU A CA 1
ATOM 9951 C C . LEU A 1 1210 ? -38.096 3.621 14.549 1.00 87.19 1210 LEU A C 1
ATOM 9953 O O . LEU A 1 1210 ? -38.876 4.378 15.131 1.00 87.19 1210 LEU A O 1
ATOM 9957 N N . VAL A 1 1211 ? -38.408 3.045 13.384 1.00 87.06 1211 VAL A N 1
ATOM 9958 C CA . VAL A 1 1211 ? -39.679 3.289 12.676 1.00 87.06 1211 VAL A CA 1
ATOM 9959 C C . VAL A 1 1211 ? -40.870 2.809 13.516 1.00 87.06 1211 VAL A C 1
ATOM 9961 O O . VAL A 1 1211 ? -41.856 3.532 13.668 1.00 87.06 1211 VAL A O 1
ATOM 9964 N N . THR A 1 1212 ? -40.770 1.623 14.127 1.00 88.00 1212 THR A N 1
ATOM 9965 C CA . THR A 1 1212 ? -41.857 1.059 14.950 1.00 88.00 1212 THR A CA 1
ATOM 9966 C C . THR A 1 1212 ? -42.041 1.825 16.270 1.00 88.00 1212 THR A C 1
ATOM 9968 O O . THR A 1 1212 ? -43.171 2.000 16.736 1.00 88.00 1212 THR A O 1
ATOM 9971 N N . GLU A 1 1213 ? -40.956 2.336 16.865 1.00 86.31 1213 GLU A N 1
ATOM 9972 C CA . GLU A 1 1213 ? -41.001 3.204 18.049 1.00 86.31 1213 GLU A CA 1
ATOM 9973 C C . GLU A 1 1213 ? -41.684 4.548 17.728 1.00 86.31 1213 GLU A C 1
ATOM 9975 O O . GLU A 1 1213 ? -42.599 4.935 18.459 1.00 86.31 1213 GLU A O 1
ATOM 9980 N N . ASN A 1 1214 ? -41.343 5.213 16.614 1.00 85.25 1214 ASN A N 1
ATOM 9981 C CA . ASN A 1 1214 ? -42.005 6.462 16.206 1.00 85.25 1214 ASN A CA 1
ATOM 9982 C C . ASN A 1 1214 ? -43.494 6.248 15.883 1.00 85.25 1214 ASN A C 1
ATOM 9984 O O . ASN A 1 1214 ? -44.341 7.034 16.306 1.00 85.25 1214 ASN A O 1
ATOM 9988 N N . TYR A 1 1215 ? -43.853 5.141 15.222 1.00 83.50 1215 TYR A N 1
ATOM 9989 C CA . TYR A 1 1215 ? -45.255 4.809 14.931 1.00 83.50 1215 TYR A CA 1
ATOM 9990 C C . TYR A 1 1215 ? -46.126 4.775 16.204 1.00 83.50 1215 TYR A C 1
ATOM 9992 O O . TYR A 1 1215 ? -47.243 5.301 16.237 1.00 83.50 1215 TYR A O 1
ATOM 10000 N N . LYS A 1 1216 ? -45.582 4.228 17.300 1.00 88.25 1216 LYS A N 1
ATOM 10001 C CA . LYS A 1 1216 ? -46.197 4.266 18.638 1.00 88.25 1216 LYS A CA 1
ATOM 10002 C C . LYS A 1 1216 ? -46.330 5.688 19.178 1.00 88.25 1216 LYS A C 1
ATOM 10004 O O . LYS A 1 1216 ? -47.366 6.003 19.758 1.00 88.25 1216 LYS A O 1
ATOM 10009 N N . GLU A 1 1217 ? -45.331 6.546 19.003 1.00 85.75 1217 GLU A N 1
ATOM 10010 C CA . GLU A 1 1217 ? -45.354 7.929 19.512 1.00 85.75 1217 GLU A CA 1
ATOM 10011 C C . GLU A 1 1217 ? -46.343 8.816 18.757 1.00 85.75 1217 GLU A C 1
ATOM 10013 O O . GLU A 1 1217 ? -47.064 9.593 19.387 1.00 85.75 1217 GLU A O 1
ATOM 10018 N N . GLN A 1 1218 ? -46.481 8.627 17.444 1.00 85.00 1218 GLN A N 1
ATOM 10019 C CA . GLN A 1 1218 ? -47.510 9.287 16.641 1.00 85.00 1218 GLN A CA 1
ATOM 10020 C C . GLN A 1 1218 ? -48.925 8.887 17.087 1.00 85.00 1218 GLN A C 1
ATOM 10022 O O . GLN A 1 1218 ? -49.750 9.756 17.382 1.00 85.00 1218 GLN A O 1
ATOM 10027 N N . HIS A 1 1219 ? -49.217 7.584 17.204 1.00 85.69 1219 HIS A N 1
ATOM 10028 C CA . HIS A 1 1219 ? -50.536 7.113 17.660 1.00 85.69 1219 HIS A CA 1
ATOM 10029 C C . HIS A 1 1219 ? -50.825 7.473 19.123 1.00 85.69 1219 HIS A C 1
ATOM 10031 O O . HIS A 1 1219 ? -51.960 7.819 19.456 1.00 85.69 1219 HIS A O 1
ATOM 10037 N N . TRP A 1 1220 ? -49.812 7.467 19.995 1.00 89.19 1220 TRP A N 1
ATOM 10038 C CA . TRP A 1 1220 ? -49.953 7.941 21.375 1.00 89.19 1220 TRP A CA 1
ATOM 10039 C C . TRP A 1 1220 ? -50.225 9.451 21.440 1.00 89.19 1220 TRP A C 1
ATOM 10041 O O . TRP A 1 1220 ? -51.056 9.891 22.233 1.00 89.19 1220 TRP A O 1
ATOM 10051 N N . SER A 1 1221 ? -49.602 10.245 20.565 1.00 86.81 1221 SER A N 1
ATOM 10052 C CA . SER A 1 1221 ? -49.848 11.691 20.464 1.00 86.81 1221 SER A CA 1
ATOM 10053 C C . SER A 1 1221 ? -51.259 11.999 19.956 1.00 86.81 1221 SER A C 1
ATOM 10055 O O . SER A 1 1221 ? -51.935 12.851 20.533 1.00 86.81 1221 SER A O 1
ATOM 10057 N N . LYS A 1 1222 ? -51.752 11.258 18.951 1.00 87.81 1222 LYS A N 1
ATOM 10058 C CA . LYS A 1 1222 ? -53.149 11.341 18.470 1.00 87.81 1222 LYS A CA 1
ATOM 10059 C C . LYS A 1 1222 ? -54.150 11.005 19.586 1.00 87.81 1222 LYS A C 1
ATOM 10061 O O . LYS A 1 1222 ? -55.097 11.761 19.810 1.00 87.81 1222 LYS A O 1
ATOM 10066 N N . PHE A 1 1223 ? -53.901 9.929 20.340 1.00 88.44 1223 PHE A N 1
ATOM 10067 C CA . PHE A 1 1223 ? -54.685 9.581 21.530 1.00 88.44 1223 PHE A CA 1
ATOM 10068 C C . PHE A 1 1223 ? -54.664 10.709 22.576 1.00 88.44 1223 PHE A C 1
ATOM 10070 O O . PHE A 1 1223 ? -55.725 11.150 23.014 1.00 88.44 1223 PHE A O 1
ATOM 10077 N N . HIS A 1 1224 ? -53.486 11.220 22.946 1.00 85.81 1224 HIS A N 1
ATOM 10078 C CA . HIS A 1 1224 ? -53.357 12.278 23.950 1.00 85.81 1224 HIS A CA 1
ATOM 10079 C C . HIS A 1 1224 ? -54.048 13.583 23.510 1.00 85.81 1224 HIS A C 1
ATOM 10081 O O . HIS A 1 1224 ? -54.634 14.274 24.346 1.00 85.81 1224 HIS A O 1
ATOM 10087 N N . ALA A 1 1225 ? -54.016 13.931 22.221 1.00 88.31 1225 ALA A N 1
ATOM 10088 C CA . ALA A 1 1225 ? -54.719 15.097 21.689 1.00 88.31 1225 ALA A CA 1
ATOM 10089 C C . ALA A 1 1225 ? -56.246 14.965 21.849 1.00 88.31 1225 ALA A C 1
ATOM 10091 O O . ALA A 1 1225 ? -56.872 15.837 22.453 1.00 88.31 1225 ALA A O 1
ATOM 10092 N N . SER A 1 1226 ? -56.833 13.846 21.407 1.00 88.12 1226 SER A N 1
ATOM 10093 C CA . SER A 1 1226 ? -58.276 13.593 21.556 1.00 88.12 1226 SER A CA 1
ATOM 10094 C C . SER A 1 1226 ? -58.701 13.462 23.026 1.00 88.12 1226 SER A C 1
ATOM 10096 O O . SER A 1 1226 ? -59.712 14.022 23.451 1.00 88.12 1226 SER A O 1
ATOM 10098 N N . MET A 1 1227 ? -57.891 12.791 23.848 1.00 88.69 1227 MET A N 1
ATOM 10099 C CA . MET A 1 1227 ? -58.140 12.653 25.283 1.00 88.69 1227 MET A CA 1
ATOM 10100 C C . MET A 1 1227 ? -58.132 14.016 25.998 1.00 88.69 1227 MET A C 1
ATOM 10102 O O . MET A 1 1227 ? -58.972 14.264 26.869 1.00 88.69 1227 MET A O 1
ATOM 10106 N N . LYS A 1 1228 ? -57.237 14.930 25.593 1.00 88.06 1228 LYS A N 1
ATOM 10107 C CA . LYS A 1 1228 ? -57.210 16.317 26.080 1.00 88.06 1228 LYS A CA 1
ATOM 10108 C C . LYS A 1 1228 ? -58.462 17.089 25.660 1.00 88.06 1228 LYS A C 1
ATOM 10110 O O . LYS A 1 1228 ? -59.032 17.780 26.496 1.00 88.06 1228 LYS A O 1
ATOM 10115 N N . GLU A 1 1229 ? -58.936 16.931 24.425 1.00 88.88 1229 GLU A N 1
ATOM 10116 C CA . GLU A 1 1229 ? -60.177 17.566 23.957 1.00 88.88 1229 GLU A CA 1
ATOM 10117 C C . GLU A 1 1229 ? -61.399 17.114 24.782 1.00 88.88 1229 GLU A C 1
ATOM 10119 O O . GLU A 1 1229 ? -62.167 17.940 25.281 1.00 88.88 1229 GLU A O 1
ATOM 10124 N N . VAL A 1 1230 ? -61.548 15.802 25.013 1.00 87.94 1230 VAL A N 1
ATOM 10125 C CA . VAL A 1 1230 ? -62.624 15.253 25.860 1.00 87.94 1230 VAL A CA 1
ATOM 10126 C C . VAL A 1 1230 ? -62.505 15.756 27.305 1.00 87.94 1230 VAL A C 1
ATOM 10128 O O . VAL A 1 1230 ? -63.520 16.048 27.942 1.00 87.94 1230 VAL A O 1
ATOM 10131 N N . GLN A 1 1231 ? -61.283 15.910 27.822 1.00 87.75 1231 GLN A N 1
ATOM 10132 C CA . GLN A 1 1231 ? -61.049 16.517 29.131 1.00 87.75 1231 GLN A CA 1
ATOM 10133 C C . GLN A 1 1231 ? -61.423 18.006 29.173 1.00 87.75 1231 GLN A C 1
ATOM 10135 O O . GLN A 1 1231 ? -62.066 18.425 30.133 1.00 87.75 1231 GLN A O 1
ATOM 10140 N N . GLU A 1 1232 ? -61.077 18.805 28.165 1.00 89.62 1232 GLU A N 1
ATOM 10141 C CA . GLU A 1 1232 ? -61.429 20.230 28.116 1.00 89.62 1232 GLU A CA 1
ATOM 10142 C C . GLU A 1 1232 ? -62.953 20.430 28.062 1.00 89.62 1232 GLU A C 1
ATOM 10144 O O . GLU A 1 1232 ? -63.489 21.284 28.775 1.00 89.62 1232 GLU A O 1
ATOM 10149 N N . GLN A 1 1233 ? -63.673 19.590 27.309 1.00 88.31 1233 GLN A N 1
ATOM 10150 C CA . GLN A 1 1233 ? -65.144 19.556 27.305 1.00 88.31 1233 GLN A CA 1
ATOM 10151 C C . GLN A 1 1233 ? -65.712 19.236 28.703 1.00 88.31 1233 GLN A C 1
ATOM 10153 O O . GLN A 1 1233 ? -66.646 19.898 29.166 1.00 88.31 1233 GLN A O 1
ATOM 10158 N N . PHE A 1 1234 ? -65.132 18.257 29.406 1.00 88.38 1234 PHE A N 1
ATOM 10159 C CA . PHE A 1 1234 ? -65.511 17.909 30.780 1.00 88.38 1234 PHE A CA 1
ATOM 10160 C C . PHE A 1 1234 ? -65.230 19.054 31.770 1.00 88.38 1234 PHE A C 1
ATOM 10162 O O . PHE A 1 1234 ? -66.101 19.410 32.565 1.00 88.38 1234 PHE A O 1
ATOM 10169 N N . GLU A 1 1235 ? -64.061 19.693 31.697 1.00 89.31 1235 GLU A N 1
ATOM 10170 C CA . GLU A 1 1235 ? -63.702 20.817 32.569 1.00 89.31 1235 GLU A CA 1
ATOM 10171 C C . GLU A 1 1235 ? -64.618 22.034 32.368 1.00 89.31 1235 GLU A C 1
ATOM 10173 O O . GLU A 1 1235 ? -64.917 22.744 33.331 1.00 89.31 1235 GLU A O 1
ATOM 10178 N N . GLN A 1 1236 ? -65.104 22.277 31.146 1.00 89.50 1236 GLN A N 1
ATOM 10179 C CA . GLN A 1 1236 ? -66.114 23.307 30.876 1.00 89.50 1236 GLN A CA 1
ATOM 10180 C C . GLN A 1 1236 ? -67.458 22.977 31.550 1.00 89.50 1236 GLN A C 1
ATOM 10182 O O . GLN A 1 1236 ? -68.037 23.840 32.218 1.00 89.50 1236 GLN A O 1
ATOM 10187 N N . GLN A 1 1237 ? -67.929 21.727 31.446 1.00 87.19 1237 GLN A N 1
ATOM 10188 C CA . GLN A 1 1237 ? -69.145 21.269 32.137 1.00 87.19 1237 GLN A CA 1
ATOM 10189 C C . GLN A 1 1237 ? -69.001 21.360 33.664 1.00 87.19 1237 GLN A C 1
ATOM 10191 O O . GLN A 1 1237 ? -69.918 21.826 34.348 1.00 87.19 1237 GLN A O 1
ATOM 10196 N N . GLN A 1 1238 ? -67.838 20.975 34.199 1.00 87.31 1238 GLN A N 1
ATOM 10197 C CA . GLN A 1 1238 ? -67.542 21.082 35.624 1.00 87.31 1238 GLN A CA 1
ATOM 10198 C C . GLN A 1 1238 ? -67.555 22.545 36.086 1.00 87.31 1238 GLN A C 1
ATOM 10200 O O . GLN A 1 1238 ? -68.264 22.852 37.041 1.00 87.31 1238 GLN A O 1
ATOM 10205 N N . LYS A 1 1239 ? -66.868 23.463 35.388 1.00 89.38 1239 LYS A N 1
ATOM 10206 C CA . LYS A 1 1239 ? -66.850 24.906 35.718 1.00 89.38 1239 LYS A CA 1
ATOM 10207 C C . LYS A 1 1239 ? -68.257 25.513 35.775 1.00 89.38 1239 LYS A C 1
ATOM 10209 O O . LYS A 1 1239 ? -68.549 26.289 36.685 1.00 89.38 1239 LYS A O 1
ATOM 10214 N N . GLN A 1 1240 ? -69.151 25.130 34.863 1.00 88.75 1240 GLN A N 1
ATOM 10215 C CA . GLN A 1 1240 ? -70.543 25.593 34.883 1.00 88.75 1240 GLN A CA 1
ATOM 10216 C C . GLN A 1 1240 ? -71.309 25.084 36.123 1.00 88.75 1240 GLN A C 1
ATOM 10218 O O . GLN A 1 1240 ? -72.023 25.854 36.769 1.00 88.75 1240 GLN A O 1
ATOM 10223 N N . LEU A 1 1241 ? -71.129 23.815 36.506 1.00 88.50 1241 LEU A N 1
ATOM 10224 C CA . LEU A 1 1241 ? -71.765 23.224 37.695 1.00 88.50 1241 LEU A CA 1
ATOM 10225 C C . LEU A 1 1241 ? -71.108 23.651 39.025 1.00 88.50 1241 LEU A C 1
ATOM 10227 O O . LEU A 1 1241 ? -71.763 23.590 40.072 1.00 88.50 1241 LEU A O 1
ATOM 10231 N N . GLU A 1 1242 ? -69.848 24.089 38.991 1.00 88.44 1242 GLU A N 1
ATOM 10232 C CA . GLU A 1 1242 ? -69.121 24.738 40.092 1.00 88.44 1242 GLU A CA 1
ATOM 10233 C C . GLU A 1 1242 ? -69.678 26.151 40.335 1.00 88.44 1242 GLU A C 1
ATOM 10235 O O . GLU A 1 1242 ? -70.009 26.502 41.465 1.00 88.44 1242 GLU A O 1
ATOM 10240 N N . LYS A 1 1243 ? -69.923 26.923 39.268 1.00 89.25 1243 LYS A N 1
ATOM 10241 C CA . LYS A 1 1243 ? -70.592 28.228 39.363 1.00 89.25 1243 LYS A CA 1
ATOM 10242 C C . LYS A 1 1243 ? -72.016 28.108 39.920 1.00 89.25 1243 LYS A C 1
ATOM 10244 O O . LYS A 1 1243 ? -72.378 28.845 40.833 1.00 89.25 1243 LYS A O 1
ATOM 10249 N N . GLU A 1 1244 ? -72.812 27.144 39.445 1.00 88.06 1244 GLU A N 1
ATOM 10250 C CA . GLU A 1 1244 ? -74.148 26.869 40.013 1.00 88.06 1244 GLU A CA 1
ATOM 10251 C C . GLU A 1 1244 ? -74.078 26.498 41.512 1.00 88.06 1244 GLU A C 1
ATOM 10253 O O . GLU A 1 1244 ? -74.952 26.885 42.291 1.00 88.06 1244 GLU A O 1
ATOM 10258 N N . LYS A 1 1245 ? -73.026 25.782 41.937 1.00 88.00 1245 LYS A N 1
ATOM 10259 C CA . LYS A 1 1245 ? -72.758 25.432 43.344 1.00 88.00 1245 LYS A CA 1
ATOM 10260 C C . LYS A 1 1245 ? -72.408 26.662 44.179 1.00 88.00 1245 LYS A C 1
ATOM 10262 O O . LYS A 1 1245 ? -72.960 26.814 45.267 1.00 88.00 1245 LYS A O 1
ATOM 10267 N N . GLU A 1 1246 ? -71.535 27.540 43.689 1.00 86.69 1246 GLU A N 1
ATOM 10268 C CA . GLU A 1 1246 ? -71.189 28.798 44.364 1.00 86.69 1246 GLU A CA 1
ATOM 10269 C C . GLU A 1 1246 ? -72.403 29.720 44.498 1.00 86.69 1246 GLU A C 1
ATOM 10271 O O . GLU A 1 1246 ? -72.678 30.222 45.587 1.00 86.69 1246 GLU A O 1
ATOM 10276 N N . GLU A 1 1247 ? -73.193 29.877 43.436 1.00 88.81 1247 GLU A N 1
ATOM 10277 C CA . GLU A 1 1247 ? -74.433 30.651 43.476 1.00 88.81 1247 GLU A CA 1
ATOM 10278 C C . GLU A 1 1247 ? -75.450 30.084 44.479 1.00 88.81 1247 GLU A C 1
ATOM 10280 O O . GLU A 1 1247 ? -76.140 30.850 45.154 1.00 88.81 1247 GLU A O 1
ATOM 10285 N N . ASN A 1 1248 ? -75.572 28.756 44.585 1.00 87.06 1248 ASN A N 1
ATOM 10286 C CA . ASN A 1 1248 ? -76.424 28.118 45.591 1.00 87.06 1248 ASN A CA 1
ATOM 10287 C C . ASN A 1 1248 ? -75.866 28.316 47.010 1.00 87.06 1248 ASN A C 1
ATOM 10289 O O . ASN A 1 1248 ? -76.635 28.607 47.927 1.00 87.06 1248 ASN A O 1
ATOM 10293 N N . ALA A 1 1249 ? -74.546 28.223 47.188 1.00 85.12 1249 ALA A N 1
ATOM 10294 C CA . ALA A 1 1249 ? -73.877 28.435 48.469 1.00 85.12 1249 ALA A CA 1
ATOM 10295 C C . ALA A 1 1249 ? -73.976 29.887 48.962 1.00 85.12 1249 ALA A C 1
ATOM 10297 O O . ALA A 1 1249 ? -74.254 30.104 50.137 1.00 85.12 1249 ALA A O 1
ATOM 10298 N N . GLN A 1 1250 ? -73.847 30.883 48.082 1.00 84.69 1250 GLN A N 1
ATOM 10299 C CA . GLN A 1 1250 ? -74.038 32.298 48.432 1.00 84.69 1250 GLN A CA 1
ATOM 10300 C C . GLN A 1 1250 ? -75.488 32.615 48.832 1.00 84.69 1250 GLN A C 1
ATOM 10302 O O . GLN A 1 1250 ? -75.724 33.451 49.703 1.00 84.69 1250 GLN A O 1
ATOM 10307 N N . LYS A 1 1251 ? -76.469 31.924 48.234 1.00 85.50 1251 LYS A N 1
ATOM 10308 C CA . LYS A 1 1251 ? -77.889 32.026 48.621 1.00 85.50 1251 LYS A CA 1
ATOM 10309 C C . LYS A 1 1251 ? -78.169 31.381 49.989 1.00 85.50 1251 LYS A C 1
ATOM 10311 O O . LYS A 1 1251 ? -79.204 31.667 50.583 1.00 85.50 1251 LYS A O 1
ATOM 10316 N N . LEU A 1 1252 ? -77.269 30.544 50.516 1.00 80.50 1252 LEU A N 1
ATOM 10317 C CA . LEU A 1 1252 ? -77.418 29.875 51.808 1.00 80.50 1252 LEU A CA 1
ATOM 10318 C C . LEU A 1 1252 ? -76.988 30.785 52.976 1.00 80.50 1252 LEU A C 1
ATOM 10320 O O . LEU A 1 1252 ? -75.887 30.665 53.508 1.00 80.50 1252 LEU A O 1
ATOM 10324 N N . HIS A 1 1253 ? -77.882 31.670 53.419 1.00 80.81 1253 HIS A N 1
ATOM 10325 C CA . HIS A 1 1253 ? -77.659 32.535 54.586 1.00 80.81 1253 HIS A CA 1
ATOM 10326 C C . HIS A 1 1253 ? -78.558 32.159 55.785 1.00 80.81 1253 HIS A C 1
ATOM 10328 O O . HIS A 1 1253 ? -79.676 31.678 55.571 1.00 80.81 1253 HIS A O 1
ATOM 10334 N N . PRO A 1 1254 ? -78.157 32.447 57.046 1.00 75.19 1254 PRO A N 1
ATOM 10335 C CA . PRO A 1 1254 ? -78.893 32.028 58.245 1.00 75.19 1254 PRO A CA 1
ATOM 10336 C C . PRO A 1 1254 ? -80.392 32.346 58.222 1.00 75.19 1254 PRO A C 1
ATOM 10338 O O . PRO A 1 1254 ? -81.195 31.471 58.526 1.00 75.19 1254 PRO A O 1
ATOM 10341 N N . ASN A 1 1255 ? -80.788 33.537 57.753 1.00 78.00 1255 ASN A N 1
ATOM 10342 C CA . ASN A 1 1255 ? -82.192 33.976 57.750 1.00 78.00 1255 ASN A CA 1
ATOM 10343 C C . ASN A 1 1255 ? -83.169 33.017 57.034 1.00 78.00 1255 ASN A C 1
ATOM 10345 O O . ASN A 1 1255 ? -84.357 33.053 57.345 1.00 78.00 1255 ASN A O 1
ATOM 10349 N N . LEU A 1 1256 ? -82.702 32.144 56.125 1.00 74.88 1256 LEU A N 1
ATOM 10350 C CA . LEU A 1 1256 ? -83.550 31.142 55.461 1.00 74.88 1256 LEU A CA 1
ATOM 10351 C C . LEU A 1 1256 ? -84.161 30.114 56.425 1.00 74.88 1256 LEU A C 1
ATOM 10353 O O . LEU A 1 1256 ? -85.184 29.520 56.093 1.00 74.88 1256 LEU A O 1
ATOM 10357 N N . GLY A 1 1257 ? -83.567 29.910 57.605 1.00 71.06 1257 GLY A N 1
ATOM 10358 C CA . GLY A 1 1257 ? -84.096 28.994 58.618 1.00 71.06 1257 GLY A CA 1
ATOM 10359 C C . GLY A 1 1257 ? -85.370 29.492 59.307 1.00 71.06 1257 GLY A C 1
ATOM 10360 O O . GLY A 1 1257 ? -86.067 28.702 59.940 1.00 71.06 1257 GLY A O 1
ATOM 10361 N N . HIS A 1 1258 ? -85.709 30.781 59.181 1.00 73.69 1258 HIS A N 1
ATOM 10362 C CA . HIS A 1 1258 ? -86.940 31.321 59.751 1.00 73.69 1258 HIS A CA 1
ATOM 10363 C C . HIS A 1 1258 ? -88.169 30.793 58.976 1.00 73.69 1258 HIS A C 1
ATOM 10365 O O . HIS A 1 1258 ? -88.173 30.878 57.744 1.00 73.69 1258 HIS A O 1
ATOM 10371 N N . PRO A 1 1259 ? -89.249 30.323 59.639 1.00 73.44 1259 PRO A N 1
ATOM 10372 C CA . PRO A 1 1259 ? -90.383 29.657 58.979 1.00 73.44 1259 PRO A CA 1
ATOM 10373 C C . PRO A 1 1259 ? -91.010 30.414 57.795 1.00 73.44 1259 PRO A C 1
ATOM 10375 O O . PRO A 1 1259 ? -91.451 29.790 56.830 1.00 73.44 1259 PRO A O 1
ATOM 10378 N N . THR A 1 1260 ? -90.991 31.752 57.822 1.00 76.88 1260 THR A N 1
ATOM 10379 C CA . THR A 1 1260 ? -91.427 32.634 56.719 1.00 76.88 1260 THR A CA 1
ATOM 10380 C C . THR A 1 1260 ? -90.738 32.337 55.383 1.00 76.88 1260 THR A C 1
ATOM 10382 O O . THR A 1 1260 ? -91.364 32.469 54.335 1.00 76.88 1260 THR A O 1
ATOM 10385 N N . TYR A 1 1261 ? -89.468 31.921 55.401 1.00 79.50 1261 TYR A N 1
ATOM 10386 C CA . TYR A 1 1261 ? -88.670 31.648 54.201 1.00 79.50 1261 TYR A CA 1
ATOM 10387 C C . TYR A 1 1261 ? -88.604 30.155 53.844 1.00 79.50 1261 TYR A C 1
ATOM 10389 O O . TYR A 1 1261 ? -87.892 29.786 52.911 1.00 79.50 1261 TYR A O 1
ATOM 10397 N N . SER A 1 1262 ? -89.382 29.298 54.515 1.00 77.56 1262 SER A N 1
ATOM 10398 C CA . SER A 1 1262 ? -89.440 27.845 54.270 1.00 77.56 1262 SER A CA 1
ATOM 10399 C C . SER A 1 1262 ? -89.608 27.475 52.789 1.00 77.56 1262 SER A C 1
ATOM 10401 O O . SER A 1 1262 ? -88.886 26.620 52.284 1.00 77.56 1262 SER A O 1
ATOM 10403 N N . SER A 1 1263 ? -90.483 28.172 52.055 1.00 81.12 1263 SER A N 1
ATOM 10404 C CA . SER A 1 1263 ? -90.662 27.968 50.608 1.00 81.12 1263 SER A CA 1
ATOM 10405 C C . SER A 1 1263 ? -89.410 28.318 49.785 1.00 81.12 1263 SER A C 1
ATOM 10407 O O . SER A 1 1263 ? -89.112 27.628 48.809 1.00 81.12 1263 SER A O 1
ATOM 10409 N N . GLN A 1 1264 ? -88.650 29.346 50.178 1.00 82.62 1264 GLN A N 1
ATOM 10410 C CA . GLN A 1 1264 ? -87.391 29.709 49.515 1.00 82.62 1264 GLN A CA 1
ATOM 10411 C C . GLN A 1 1264 ? -86.279 28.707 49.850 1.00 82.62 1264 GLN A C 1
ATOM 10413 O O . GLN A 1 1264 ? -85.512 28.331 48.964 1.00 82.62 1264 GLN A O 1
ATOM 10418 N N . MET A 1 1265 ? -86.228 28.231 51.099 1.00 81.12 1265 MET A N 1
ATOM 10419 C CA . MET A 1 1265 ? -85.286 27.201 51.539 1.00 81.12 1265 MET A CA 1
ATOM 10420 C C . MET A 1 1265 ? -85.515 25.875 50.803 1.00 81.12 1265 MET A C 1
ATOM 10422 O O . MET A 1 1265 ? -84.559 25.293 50.293 1.00 81.12 1265 MET A O 1
ATOM 10426 N N . GLU A 1 1266 ? -86.767 25.427 50.673 1.00 83.62 1266 GLU A N 1
ATOM 10427 C CA . GLU A 1 1266 ? -87.090 24.202 49.932 1.00 83.62 1266 GLU A CA 1
ATOM 10428 C C . GLU A 1 1266 ? -86.842 24.378 48.421 1.00 83.62 1266 GLU A C 1
ATOM 10430 O O . GLU A 1 1266 ? -86.299 23.482 47.780 1.00 83.62 1266 GLU A O 1
ATOM 10435 N N . SER A 1 1267 ? -87.104 25.562 47.848 1.00 86.19 1267 SER A N 1
ATOM 10436 C CA . SER A 1 1267 ? -86.725 25.870 46.457 1.00 86.19 1267 SER A CA 1
ATOM 10437 C C . SER A 1 1267 ? -85.206 25.811 46.230 1.00 86.19 1267 SER A C 1
ATOM 10439 O O . SER A 1 1267 ? -84.754 25.254 45.226 1.00 86.19 1267 SER A O 1
ATOM 10441 N N . LEU A 1 1268 ? -84.402 26.342 47.161 1.00 87.12 1268 LEU A N 1
ATOM 10442 C CA . LEU A 1 1268 ? -82.938 26.262 47.102 1.00 87.12 1268 LEU A CA 1
ATOM 10443 C C . LEU A 1 1268 ? -82.448 24.816 47.261 1.00 87.12 1268 LEU A C 1
ATOM 10445 O O . LEU A 1 1268 ? -81.555 24.391 46.530 1.00 87.12 1268 LEU A O 1
ATOM 10449 N N . ARG A 1 1269 ? -83.060 24.048 48.169 1.00 84.50 1269 ARG A N 1
ATOM 10450 C CA . ARG A 1 1269 ? -82.777 22.623 48.371 1.00 84.50 1269 ARG A CA 1
ATOM 10451 C C . ARG A 1 1269 ? -83.056 21.810 47.110 1.00 84.50 1269 ARG A C 1
ATOM 10453 O O . ARG A 1 1269 ? -82.160 21.100 46.673 1.00 84.50 1269 ARG A O 1
ATOM 10460 N N . ILE A 1 1270 ? -84.237 21.952 46.504 1.00 88.44 1270 ILE A N 1
ATOM 10461 C CA . ILE A 1 1270 ? -84.603 21.260 45.256 1.00 88.44 1270 ILE A CA 1
ATOM 10462 C C . ILE A 1 1270 ? -83.636 21.643 44.126 1.00 88.44 1270 ILE A C 1
ATOM 10464 O O . ILE A 1 1270 ? -83.192 20.775 43.378 1.00 88.44 1270 ILE A O 1
ATOM 10468 N N . ARG A 1 1271 ? -83.256 22.927 44.017 1.00 89.44 1271 ARG A N 1
ATOM 10469 C CA . ARG A 1 1271 ? -82.285 23.388 43.010 1.00 89.44 1271 ARG A CA 1
ATOM 10470 C C . ARG A 1 1271 ? -80.910 22.744 43.197 1.00 89.44 1271 ARG A C 1
ATOM 10472 O O . ARG A 1 1271 ? -80.316 22.305 42.216 1.00 89.44 1271 ARG A O 1
ATOM 10479 N N . GLU A 1 1272 ? -80.409 22.681 44.427 1.00 89.31 1272 GLU A N 1
ATOM 10480 C CA . GLU A 1 1272 ? -79.112 22.063 44.719 1.00 89.31 1272 GLU A CA 1
ATOM 10481 C C . GLU A 1 1272 ? -79.159 20.531 44.615 1.00 89.31 1272 GLU A C 1
ATOM 10483 O O . GLU A 1 1272 ? -78.202 19.938 44.133 1.00 89.31 1272 GLU A O 1
ATOM 10488 N N . GLU A 1 1273 ? -80.267 19.882 44.974 1.00 88.81 1273 GLU A N 1
ATOM 10489 C CA . GLU A 1 1273 ? -80.463 18.439 44.782 1.00 88.81 1273 GLU A CA 1
ATOM 10490 C C . GLU A 1 1273 ? -80.496 18.076 43.287 1.00 88.81 1273 GLU A C 1
ATOM 10492 O O . GLU A 1 1273 ? -79.829 17.131 42.862 1.00 88.81 1273 GLU A O 1
ATOM 10497 N N . LEU A 1 1274 ? -81.155 18.890 42.457 1.00 90.75 1274 LEU A N 1
ATOM 10498 C CA . LEU A 1 1274 ? -81.149 18.734 41.000 1.00 90.75 1274 LEU A CA 1
ATOM 10499 C C . LEU A 1 1274 ? -79.764 19.028 40.388 1.00 90.75 1274 LEU A C 1
ATOM 10501 O O . LEU A 1 1274 ? -79.330 18.312 39.486 1.00 90.75 1274 LEU A O 1
ATOM 10505 N N . ARG A 1 1275 ? -79.017 20.016 40.906 1.00 91.31 1275 ARG A N 1
ATOM 10506 C CA . ARG A 1 1275 ? -77.608 20.246 40.526 1.00 91.31 1275 ARG A CA 1
ATOM 10507 C C . ARG A 1 1275 ? -76.713 19.067 40.931 1.00 91.31 1275 ARG A C 1
ATOM 10509 O O . ARG A 1 1275 ? -75.842 18.669 40.165 1.00 91.31 1275 ARG A O 1
ATOM 10516 N N . GLN A 1 1276 ? -76.936 18.472 42.100 1.00 90.31 1276 GLN A N 1
ATOM 10517 C CA . GLN A 1 1276 ? -76.205 17.291 42.571 1.00 90.31 1276 GLN A CA 1
ATOM 10518 C C . GLN A 1 1276 ? -76.483 16.055 41.707 1.00 90.31 1276 GLN A C 1
ATOM 10520 O O . GLN A 1 1276 ? -75.542 15.335 41.380 1.00 90.31 1276 GLN A O 1
ATOM 10525 N N . GLN A 1 1277 ? -77.732 15.845 41.280 1.00 90.00 1277 GLN A N 1
ATOM 10526 C CA . GLN A 1 1277 ? -78.083 14.802 40.308 1.00 90.00 1277 GLN A CA 1
ATOM 10527 C C . GLN A 1 1277 ? -77.395 15.042 38.956 1.00 90.00 1277 GLN A C 1
ATOM 10529 O O . GLN A 1 1277 ? -76.788 14.116 38.418 1.00 90.00 1277 GLN A O 1
ATOM 10534 N N . LYS A 1 1278 ? -77.404 16.286 38.446 1.00 90.62 1278 LYS A N 1
ATOM 10535 C CA . LYS A 1 1278 ? -76.647 16.663 37.238 1.00 90.62 1278 LYS A CA 1
ATOM 10536 C C . LYS A 1 1278 ? -75.150 16.378 37.382 1.00 90.62 1278 LYS A C 1
ATOM 10538 O O . LYS A 1 1278 ? -74.559 15.874 36.438 1.00 90.62 1278 LYS A O 1
ATOM 10543 N N . VAL A 1 1279 ? -74.533 16.685 38.529 1.00 90.44 1279 VAL A N 1
ATOM 10544 C CA . VAL A 1 1279 ? -73.103 16.411 38.776 1.00 90.44 1279 VAL A CA 1
ATOM 10545 C C . VAL A 1 1279 ? -72.804 14.919 38.736 1.00 90.44 1279 VAL A C 1
ATOM 10547 O O . VAL A 1 1279 ? -71.846 14.536 38.075 1.00 90.44 1279 VAL A O 1
ATOM 10550 N N . ASP A 1 1280 ? -73.602 14.076 39.395 1.00 89.56 1280 ASP A N 1
ATOM 10551 C CA . ASP A 1 1280 ? -73.371 12.627 39.350 1.00 89.56 1280 ASP A CA 1
ATOM 10552 C C . ASP A 1 1280 ? -73.514 12.090 37.923 1.00 89.56 1280 ASP A C 1
ATOM 10554 O O . ASP A 1 1280 ? -72.641 11.370 37.449 1.00 89.56 1280 ASP A O 1
ATOM 10558 N N . GLN A 1 1281 ? -74.588 12.472 37.220 1.00 90.31 1281 GLN A N 1
ATOM 10559 C CA . GLN A 1 1281 ? -74.818 12.083 35.825 1.00 90.31 1281 GLN A CA 1
ATOM 10560 C C . GLN A 1 1281 ? -73.662 12.537 34.926 1.00 90.31 1281 GLN A C 1
ATOM 10562 O O . GLN A 1 1281 ? -73.140 11.743 34.151 1.00 90.31 1281 GLN A O 1
ATOM 10567 N N . MET A 1 1282 ? -73.220 13.787 35.072 1.00 90.62 1282 MET A N 1
ATOM 10568 C CA . MET A 1 1282 ? -72.086 14.361 34.349 1.00 90.62 1282 MET A CA 1
ATOM 10569 C C . MET A 1 1282 ? -70.783 13.605 34.649 1.00 90.62 1282 MET A C 1
ATOM 10571 O O . MET A 1 1282 ? -70.038 13.309 33.718 1.00 90.62 1282 MET A O 1
ATOM 10575 N N . ILE A 1 1283 ? -70.530 13.221 35.905 1.00 91.06 1283 ILE A N 1
ATOM 10576 C CA . ILE A 1 1283 ? -69.369 12.404 36.285 1.00 91.06 1283 ILE A CA 1
ATOM 10577 C C . ILE A 1 1283 ? -69.428 11.020 35.626 1.00 91.06 1283 ILE A C 1
ATOM 10579 O O . ILE A 1 1283 ? -68.462 10.631 34.976 1.00 91.06 1283 ILE A O 1
ATOM 10583 N N . TYR A 1 1284 ? -70.546 10.295 35.743 1.00 89.38 1284 TYR A N 1
ATOM 10584 C CA . TYR A 1 1284 ? -70.677 8.952 35.163 1.00 89.38 1284 TYR A CA 1
ATOM 10585 C C . TYR A 1 1284 ? -70.570 8.968 33.632 1.00 89.38 1284 TYR A C 1
ATOM 10587 O O . TYR A 1 1284 ? -69.803 8.189 33.070 1.00 89.38 1284 TYR A O 1
ATOM 10595 N N . MET A 1 1285 ? -71.269 9.888 32.961 1.00 89.88 1285 MET A N 1
ATOM 10596 C CA . MET A 1 1285 ? -71.246 10.002 31.498 1.00 89.88 1285 MET A CA 1
ATOM 10597 C C . MET A 1 1285 ? -69.868 10.408 30.965 1.00 89.88 1285 MET A C 1
ATOM 10599 O O . MET A 1 1285 ? -69.435 9.886 29.941 1.00 89.88 1285 MET A O 1
ATOM 10603 N N . ASN A 1 1286 ? -69.145 11.302 31.650 1.00 90.62 1286 ASN A N 1
ATOM 10604 C CA . ASN A 1 1286 ? -67.791 11.665 31.226 1.00 90.62 1286 ASN A CA 1
ATOM 10605 C C . ASN A 1 1286 ? -66.749 10.597 31.582 1.00 90.62 1286 ASN A C 1
ATOM 10607 O O . ASN A 1 1286 ? -65.801 10.438 30.816 1.00 90.62 1286 ASN A O 1
ATOM 10611 N N . GLN A 1 1287 ? -66.925 9.827 32.665 1.00 91.25 1287 GLN A N 1
ATOM 10612 C CA . GLN A 1 1287 ? -66.098 8.643 32.916 1.00 91.25 1287 GLN A CA 1
ATOM 10613 C C . GLN A 1 1287 ? -66.265 7.622 31.789 1.00 91.25 1287 GLN A C 1
ATOM 10615 O O . GLN A 1 1287 ? -65.272 7.198 31.204 1.00 91.25 1287 GLN A O 1
ATOM 10620 N N . GLU A 1 1288 ? -67.506 7.270 31.451 1.00 89.88 1288 GLU A N 1
ATOM 10621 C CA . GLU A 1 1288 ? -67.808 6.326 30.373 1.00 89.88 1288 GLU A CA 1
ATOM 10622 C C . GLU A 1 1288 ? -67.268 6.821 29.023 1.00 89.88 1288 GLU A C 1
ATOM 10624 O O . GLU A 1 1288 ? -66.559 6.079 28.343 1.00 89.88 1288 GLU A O 1
ATOM 10629 N N . LYS A 1 1289 ? -67.491 8.100 28.683 1.00 89.25 1289 LYS A N 1
ATOM 10630 C CA . LYS A 1 1289 ? -66.947 8.725 27.467 1.00 89.25 1289 LYS A CA 1
ATOM 10631 C C . LYS A 1 1289 ? -65.417 8.668 27.423 1.00 89.25 1289 LYS A C 1
ATOM 10633 O O . LYS A 1 1289 ? -64.862 8.317 26.391 1.00 89.25 1289 LYS A O 1
ATOM 10638 N N . MET A 1 1290 ? -64.727 8.993 28.518 1.00 90.56 1290 MET A N 1
ATOM 10639 C CA . MET A 1 1290 ? -63.260 8.964 28.571 1.00 90.56 1290 MET A CA 1
ATOM 10640 C C . MET A 1 1290 ? -62.696 7.547 28.471 1.00 90.56 1290 MET A C 1
ATOM 10642 O O . MET A 1 1290 ? -61.768 7.312 27.697 1.00 90.56 1290 MET A O 1
ATOM 10646 N N . GLU A 1 1291 ? -63.264 6.598 29.217 1.00 90.56 1291 GLU A N 1
ATOM 10647 C CA . GLU A 1 1291 ? -62.843 5.202 29.136 1.00 90.56 1291 GLU A CA 1
ATOM 10648 C C . GLU A 1 1291 ? -63.104 4.606 27.745 1.00 90.56 1291 GLU A C 1
ATOM 10650 O O . GLU A 1 1291 ? -62.275 3.840 27.255 1.00 90.56 1291 GLU A O 1
ATOM 10655 N N . GLU A 1 1292 ? -64.225 4.935 27.095 1.00 89.75 1292 GLU A N 1
ATOM 10656 C CA . GLU A 1 1292 ? -64.526 4.425 25.754 1.00 89.75 1292 GLU A CA 1
ATOM 10657 C C . GLU A 1 1292 ? -63.709 5.123 24.659 1.00 89.75 1292 GLU A C 1
ATOM 10659 O O . GLU A 1 1292 ? -63.277 4.450 23.726 1.00 89.75 1292 GLU A O 1
ATOM 10664 N N . THR A 1 1293 ? -63.375 6.413 24.797 1.00 88.31 1293 THR A N 1
ATOM 10665 C CA . THR A 1 1293 ? -62.387 7.075 23.924 1.00 88.31 1293 THR A CA 1
ATOM 10666 C C . THR A 1 1293 ? -61.025 6.388 24.030 1.00 88.31 1293 THR A C 1
ATOM 10668 O O . THR A 1 1293 ? -60.435 6.033 23.008 1.00 88.31 1293 THR A O 1
ATOM 10671 N N . ALA A 1 1294 ? -60.543 6.119 25.249 1.00 90.88 1294 ALA A N 1
ATOM 10672 C CA . ALA A 1 1294 ? -59.287 5.401 25.455 1.00 90.88 1294 ALA A CA 1
ATOM 10673 C C . ALA A 1 1294 ? -59.332 3.984 24.848 1.00 90.88 1294 ALA A C 1
ATOM 10675 O O . ALA A 1 1294 ? -58.403 3.584 24.143 1.00 90.88 1294 ALA A O 1
ATOM 10676 N N . LYS A 1 1295 ? -60.437 3.246 25.033 1.00 90.81 1295 LYS A N 1
ATOM 10677 C CA . LYS A 1 1295 ? -60.644 1.933 24.394 1.00 90.81 1295 LYS A CA 1
ATOM 10678 C C . LYS A 1 1295 ? -60.710 2.042 22.860 1.00 90.81 1295 LYS A C 1
ATOM 10680 O O . LYS A 1 1295 ? -60.093 1.208 22.200 1.00 90.81 1295 LYS A O 1
ATOM 10685 N N . LYS A 1 1296 ? -61.375 3.054 22.271 1.00 88.38 1296 LYS A N 1
ATOM 10686 C CA . LYS A 1 1296 ? -61.422 3.291 20.806 1.00 88.38 1296 LYS A CA 1
ATOM 10687 C C . LYS A 1 1296 ? -60.011 3.465 20.243 1.00 88.38 1296 LYS A C 1
ATOM 10689 O O . LYS A 1 1296 ? -59.646 2.733 19.325 1.00 88.38 1296 LYS A O 1
ATOM 10694 N N . TYR A 1 1297 ? -59.201 4.354 20.822 1.00 89.00 1297 TYR A N 1
ATOM 10695 C CA . TYR A 1 1297 ? -57.830 4.588 20.351 1.00 89.00 1297 TYR A CA 1
ATOM 10696 C C . TYR A 1 1297 ? -56.903 3.388 20.562 1.00 89.00 1297 TYR A C 1
ATOM 10698 O O . TYR A 1 1297 ? -56.098 3.096 19.683 1.00 89.00 1297 TYR A O 1
ATOM 10706 N N . ALA A 1 1298 ? -57.051 2.634 21.652 1.00 89.31 1298 ALA A N 1
ATOM 10707 C CA . ALA A 1 1298 ? -56.283 1.408 21.853 1.00 89.31 1298 ALA A CA 1
ATOM 10708 C C . ALA A 1 1298 ? -56.668 0.293 20.856 1.00 89.31 1298 ALA A C 1
ATOM 10710 O O . ALA A 1 1298 ? -55.786 -0.403 20.351 1.00 89.31 1298 ALA A O 1
ATOM 10711 N N . ARG A 1 1299 ? -57.961 0.141 20.515 1.00 89.44 1299 ARG A N 1
ATOM 10712 C CA . ARG A 1 1299 ? -58.413 -0.779 19.448 1.00 89.44 1299 ARG A CA 1
ATOM 10713 C C . ARG A 1 1299 ? -57.849 -0.354 18.088 1.00 89.44 1299 ARG A C 1
ATOM 10715 O O . ARG A 1 1299 ? -57.310 -1.193 17.372 1.00 89.44 1299 ARG A O 1
ATOM 10722 N N . PHE A 1 1300 ? -57.932 0.941 17.771 1.00 87.75 1300 PHE A N 1
ATOM 10723 C CA . PHE A 1 1300 ? -57.393 1.534 16.542 1.00 87.75 1300 PHE A CA 1
ATOM 10724 C C . PHE A 1 1300 ? -55.880 1.314 16.433 1.00 87.75 1300 PHE A C 1
ATOM 10726 O O . PHE A 1 1300 ? -55.418 0.774 15.435 1.00 87.75 1300 PHE A O 1
ATOM 10733 N N . PHE A 1 1301 ? -55.116 1.609 17.490 1.00 91.19 1301 PHE A N 1
ATOM 10734 C CA . PHE A 1 1301 ? -53.674 1.367 17.529 1.00 91.19 1301 PHE A CA 1
ATOM 10735 C C . PHE A 1 1301 ? -53.318 -0.105 17.294 1.00 91.19 1301 PHE A C 1
ATOM 10737 O O . PHE A 1 1301 ? -52.428 -0.381 16.500 1.00 91.19 1301 PHE A O 1
ATOM 10744 N N . ILE A 1 1302 ? -54.004 -1.061 17.929 1.00 89.75 1302 ILE A N 1
ATOM 10745 C CA . ILE A 1 1302 ? -53.697 -2.492 17.750 1.00 89.75 1302 ILE A CA 1
ATOM 10746 C C . ILE A 1 1302 ? -54.006 -2.962 16.321 1.00 89.75 1302 ILE A C 1
ATOM 10748 O O . ILE A 1 1302 ? -53.205 -3.693 15.737 1.00 89.75 1302 ILE A O 1
ATOM 10752 N N . ALA A 1 1303 ? -55.136 -2.537 15.747 1.00 87.75 1303 ALA A N 1
ATOM 10753 C CA . ALA A 1 1303 ? -55.489 -2.855 14.362 1.00 87.75 1303 ALA A CA 1
ATOM 10754 C C . ALA A 1 1303 ? -54.484 -2.243 13.370 1.00 87.75 1303 ALA A C 1
ATOM 10756 O O . ALA A 1 1303 ? -53.987 -2.931 12.476 1.00 87.75 1303 ALA A O 1
ATOM 10757 N N . ASN A 1 1304 ? -54.121 -0.979 13.582 1.00 89.38 1304 ASN A N 1
ATOM 10758 C CA . ASN A 1 1304 ? -53.187 -0.250 12.732 1.00 89.38 1304 ASN A CA 1
ATOM 10759 C C . ASN A 1 1304 ? -51.750 -0.749 12.880 1.00 89.38 1304 ASN A C 1
ATOM 10761 O O . ASN A 1 1304 ? -51.057 -0.850 11.880 1.00 89.38 1304 ASN A O 1
ATOM 10765 N N . LEU A 1 1305 ? -51.309 -1.141 14.079 1.00 91.94 1305 LEU A N 1
ATOM 10766 C CA . LEU A 1 1305 ? -50.007 -1.776 14.299 1.00 91.94 1305 LEU A CA 1
ATOM 10767 C C . LEU A 1 1305 ? -49.936 -3.139 13.594 1.00 91.94 1305 LEU A C 1
ATOM 10769 O O . LEU A 1 1305 ? -48.921 -3.466 12.980 1.00 91.94 1305 LEU A O 1
ATOM 10773 N N . ALA A 1 1306 ? -51.015 -3.929 13.629 1.00 88.88 1306 ALA A N 1
ATOM 10774 C CA . ALA A 1 1306 ? -51.084 -5.178 12.873 1.00 88.88 1306 ALA A CA 1
ATOM 10775 C C . ALA A 1 1306 ? -50.993 -4.927 11.354 1.00 88.88 1306 ALA A C 1
ATOM 10777 O O . ALA A 1 1306 ? -50.160 -5.548 10.701 1.00 88.88 1306 ALA A O 1
ATOM 10778 N N . SER A 1 1307 ? -51.762 -3.977 10.808 1.00 87.50 1307 SER A N 1
ATOM 10779 C CA . SER A 1 1307 ? -51.720 -3.648 9.371 1.00 87.50 1307 SER A CA 1
ATOM 10780 C C . SER A 1 1307 ? -50.399 -2.992 8.938 1.00 87.50 1307 SER A C 1
ATOM 10782 O O . SER A 1 1307 ? -49.860 -3.322 7.883 1.00 87.50 1307 SER A O 1
ATOM 10784 N N . PHE A 1 1308 ? -49.828 -2.115 9.768 1.00 87.44 1308 PHE A N 1
ATOM 10785 C CA . PHE A 1 1308 ? -48.496 -1.544 9.568 1.00 87.44 1308 PHE A CA 1
ATOM 10786 C C . PHE A 1 1308 ? -47.445 -2.651 9.490 1.00 87.44 1308 PHE A C 1
ATOM 10788 O O . PHE A 1 1308 ? -46.667 -2.680 8.543 1.00 87.44 1308 PHE A O 1
ATOM 10795 N N . THR A 1 1309 ? -47.455 -3.603 10.429 1.00 88.75 1309 THR A N 1
ATOM 10796 C CA . THR A 1 1309 ? -46.480 -4.705 10.406 1.00 88.75 1309 THR A CA 1
ATOM 10797 C C . THR A 1 1309 ? -46.698 -5.707 9.284 1.00 88.75 1309 THR A C 1
ATOM 10799 O O . THR A 1 1309 ? -45.720 -6.247 8.786 1.00 88.75 1309 THR A O 1
ATOM 10802 N N . GLU A 1 1310 ? -47.928 -5.912 8.820 1.00 87.12 1310 GLU A N 1
ATOM 10803 C CA . GLU A 1 1310 ? -48.195 -6.667 7.593 1.00 87.12 1310 GLU A CA 1
ATOM 10804 C C . GLU A 1 1310 ? -47.538 -6.001 6.377 1.00 87.12 1310 GLU A C 1
ATOM 10806 O O . GLU A 1 1310 ? -46.725 -6.631 5.702 1.00 87.12 1310 GLU A O 1
ATOM 10811 N N . ARG A 1 1311 ? -47.793 -4.705 6.158 1.00 86.19 1311 ARG A N 1
ATOM 10812 C CA . ARG A 1 1311 ? -47.175 -3.935 5.062 1.00 86.19 1311 ARG A CA 1
ATOM 10813 C C . ARG A 1 1311 ? -45.650 -3.884 5.176 1.00 86.19 1311 ARG A C 1
ATOM 10815 O O . ARG A 1 1311 ? -44.962 -4.052 4.176 1.00 86.19 1311 ARG A O 1
ATOM 10822 N N . PHE A 1 1312 ? -45.127 -3.675 6.383 1.00 87.12 1312 PHE A N 1
ATOM 10823 C CA . PHE A 1 1312 ? -43.691 -3.544 6.620 1.00 87.12 1312 PHE A CA 1
ATOM 10824 C C . PHE A 1 1312 ? -42.952 -4.877 6.429 1.00 87.12 1312 PHE A C 1
ATOM 10826 O O . PHE A 1 1312 ? -41.882 -4.888 5.831 1.00 87.12 1312 PHE A O 1
ATOM 10833 N N . LEU A 1 1313 ? -43.533 -6.012 6.840 1.00 89.06 1313 LEU A N 1
ATOM 10834 C CA . LEU A 1 1313 ? -42.960 -7.334 6.551 1.00 89.06 1313 LEU A CA 1
ATOM 10835 C C . LEU A 1 1313 ? -43.003 -7.662 5.050 1.00 89.06 1313 LEU A C 1
ATOM 10837 O O . LEU A 1 1313 ? -42.016 -8.158 4.524 1.00 89.06 1313 LEU A O 1
ATOM 10841 N N . ILE A 1 1314 ? -44.080 -7.316 4.335 1.00 84.44 1314 ILE A N 1
ATOM 10842 C CA . ILE A 1 1314 ? -44.148 -7.503 2.872 1.00 84.44 1314 ILE A CA 1
ATOM 10843 C C . ILE A 1 1314 ? -43.087 -6.651 2.146 1.00 84.44 1314 ILE A C 1
ATOM 10845 O O . ILE A 1 1314 ? -42.476 -7.111 1.189 1.00 84.44 1314 ILE A O 1
ATOM 10849 N N . GLN A 1 1315 ? -42.793 -5.439 2.625 1.00 80.62 1315 GLN A N 1
ATOM 10850 C CA . GLN A 1 1315 ? -41.698 -4.616 2.083 1.00 80.62 1315 GLN A CA 1
ATOM 10851 C C . GLN A 1 1315 ? -40.306 -5.199 2.377 1.00 80.62 1315 GLN A C 1
ATOM 10853 O O . GLN A 1 1315 ? -39.383 -5.026 1.581 1.00 80.62 1315 GLN A O 1
ATOM 10858 N N . LEU A 1 1316 ? -40.148 -5.901 3.503 1.00 85.75 1316 LEU A N 1
ATOM 10859 C CA . LEU A 1 1316 ? -38.906 -6.584 3.870 1.00 85.75 1316 LEU A CA 1
ATOM 10860 C C . LEU A 1 1316 ? -38.665 -7.862 3.043 1.00 85.75 1316 LEU A C 1
ATOM 10862 O O . LEU A 1 1316 ? -37.506 -8.240 2.862 1.00 85.75 1316 LEU A O 1
ATOM 10866 N N . ASP A 1 1317 ? -39.705 -8.491 2.484 1.00 84.25 1317 ASP A N 1
ATOM 10867 C CA . ASP A 1 1317 ? -39.567 -9.585 1.505 1.00 84.25 1317 ASP A CA 1
ATOM 10868 C C . ASP A 1 1317 ? -38.895 -9.121 0.198 1.00 84.25 1317 ASP A C 1
ATOM 10870 O O . ASP A 1 1317 ? -38.192 -9.898 -0.448 1.00 84.25 1317 ASP A O 1
ATOM 10874 N N . GLU A 1 1318 ? -39.037 -7.844 -0.169 1.00 81.50 1318 GLU A N 1
ATOM 10875 C CA . GLU A 1 1318 ? -38.370 -7.258 -1.339 1.00 81.50 1318 GLU A CA 1
ATOM 10876 C C . GLU A 1 1318 ? -36.936 -6.758 -1.064 1.00 81.50 1318 GLU A C 1
ATOM 10878 O O . GLU A 1 1318 ? -36.303 -6.169 -1.949 1.00 81.50 1318 GLU A O 1
ATOM 10883 N N . VAL A 1 1319 ? -36.421 -6.906 0.161 1.00 82.50 1319 VAL A N 1
ATOM 10884 C CA . VAL A 1 1319 ? -35.032 -6.543 0.473 1.00 82.50 1319 VAL A CA 1
ATOM 10885 C C . VAL A 1 1319 ? -34.100 -7.592 -0.121 1.00 82.50 1319 VAL A C 1
ATOM 10887 O O . VAL A 1 1319 ? -34.241 -8.787 0.138 1.00 82.50 1319 VAL A O 1
ATOM 10890 N N . ILE A 1 1320 ? -33.135 -7.141 -0.918 1.00 82.25 1320 ILE A N 1
ATOM 10891 C CA . ILE A 1 1320 ? -32.111 -8.002 -1.507 1.00 82.25 1320 ILE A CA 1
ATOM 10892 C C . ILE A 1 1320 ? -31.151 -8.445 -0.398 1.00 82.25 1320 ILE A C 1
ATOM 10894 O O . ILE A 1 1320 ? -30.670 -7.627 0.386 1.00 82.25 1320 ILE A O 1
ATOM 10898 N N . THR A 1 1321 ? -30.909 -9.747 -0.322 1.00 83.19 1321 THR A N 1
ATOM 10899 C CA . THR A 1 1321 ? -30.032 -10.406 0.647 1.00 83.19 1321 THR A CA 1
ATOM 10900 C C . THR A 1 1321 ? -28.773 -10.928 -0.037 1.00 83.19 1321 THR A C 1
ATOM 10902 O O . THR A 1 1321 ? -28.699 -11.020 -1.261 1.00 83.19 1321 THR A O 1
ATOM 10905 N N . ILE A 1 1322 ? -27.779 -11.309 0.765 1.00 83.69 1322 ILE A N 1
ATOM 10906 C CA . ILE A 1 1322 ? -26.520 -11.903 0.289 1.00 83.69 1322 ILE A CA 1
ATOM 10907 C C . ILE A 1 1322 ? -26.780 -13.161 -0.570 1.00 83.69 1322 ILE A C 1
ATOM 10909 O O . ILE A 1 1322 ? -26.036 -13.450 -1.505 1.00 83.69 1322 ILE A O 1
ATOM 10913 N N . ASP A 1 1323 ? -27.857 -13.889 -0.275 1.00 80.88 1323 ASP A N 1
ATOM 10914 C CA . ASP A 1 1323 ? -28.253 -15.130 -0.946 1.00 80.88 1323 ASP A CA 1
ATOM 10915 C C . ASP A 1 1323 ? -28.946 -14.899 -2.304 1.00 80.88 1323 ASP A C 1
ATOM 10917 O O . ASP A 1 1323 ? -29.054 -15.828 -3.099 1.00 80.88 1323 ASP A O 1
ATOM 10921 N N . ASP A 1 1324 ? -29.381 -13.666 -2.596 1.00 81.94 1324 ASP A N 1
ATOM 10922 C CA . ASP A 1 1324 ? -29.961 -13.277 -3.892 1.00 81.94 1324 ASP A CA 1
ATOM 10923 C C . ASP A 1 1324 ? -28.866 -12.900 -4.931 1.00 81.94 1324 ASP A C 1
ATOM 10925 O O . ASP A 1 1324 ? -29.153 -12.740 -6.123 1.00 81.94 1324 ASP A O 1
ATOM 10929 N N . ILE A 1 1325 ? -27.605 -12.762 -4.488 1.00 85.62 1325 ILE A N 1
ATOM 10930 C CA . ILE A 1 1325 ? -26.439 -12.365 -5.295 1.00 85.62 1325 ILE A CA 1
ATOM 10931 C C . ILE A 1 1325 ? -25.570 -13.581 -5.621 1.00 85.62 1325 ILE A C 1
ATOM 10933 O O . ILE A 1 1325 ? -25.221 -14.372 -4.743 1.00 85.62 1325 ILE A O 1
ATOM 10937 N N . GLN A 1 1326 ? -25.151 -13.690 -6.882 1.00 82.81 1326 GLN A N 1
ATOM 10938 C CA . GLN A 1 1326 ? -24.281 -14.757 -7.365 1.00 82.81 1326 GLN A CA 1
ATOM 10939 C C . GLN A 1 1326 ? -22.967 -14.841 -6.568 1.00 82.81 1326 GLN A C 1
ATOM 10941 O O . GLN A 1 1326 ? -22.287 -13.844 -6.332 1.00 82.81 1326 GLN A O 1
ATOM 10946 N N . VAL A 1 1327 ? -22.587 -16.064 -6.187 1.00 81.25 1327 VAL A N 1
ATOM 10947 C CA . VAL A 1 1327 ? -21.295 -16.343 -5.546 1.00 81.25 1327 VAL A CA 1
ATOM 10948 C C . VAL A 1 1327 ? -20.159 -16.172 -6.577 1.00 81.25 1327 VAL A C 1
ATOM 10950 O O . VAL A 1 1327 ? -20.277 -16.709 -7.687 1.00 81.25 1327 VAL A O 1
ATOM 10953 N N . PRO A 1 1328 ? -19.070 -15.448 -6.246 1.00 80.19 1328 PRO A N 1
ATOM 10954 C CA . PRO A 1 1328 ? -17.913 -15.285 -7.124 1.00 80.19 1328 PRO A CA 1
ATOM 10955 C C . PRO A 1 1328 ? -17.325 -16.627 -7.571 1.00 80.19 1328 PRO A C 1
ATOM 10957 O O . PRO A 1 1328 ? -17.230 -17.574 -6.789 1.00 80.19 1328 PRO A O 1
ATOM 10960 N N . ARG A 1 1329 ? -16.886 -16.708 -8.830 1.00 73.81 1329 ARG A N 1
ATOM 10961 C CA . ARG A 1 1329 ? -16.208 -17.895 -9.374 1.00 73.81 1329 ARG A CA 1
ATOM 10962 C C . ARG A 1 1329 ? -14.697 -17.741 -9.252 1.00 73.81 1329 ARG A C 1
ATOM 10964 O O . ARG A 1 1329 ? -14.031 -17.438 -10.237 1.00 73.81 1329 ARG A O 1
ATOM 10971 N N . MET A 1 1330 ? -14.176 -17.940 -8.049 1.00 65.69 1330 MET A N 1
ATOM 10972 C CA . MET A 1 1330 ? -12.734 -18.053 -7.818 1.00 65.69 1330 MET A CA 1
ATOM 10973 C C . MET A 1 1330 ? -12.278 -19.506 -7.994 1.00 65.69 1330 MET A C 1
ATOM 10975 O O . MET A 1 1330 ? -13.031 -20.431 -7.675 1.00 65.69 1330 MET A O 1
ATOM 10979 N N . GLU A 1 1331 ? -11.043 -19.727 -8.456 1.00 56.12 1331 GLU A N 1
ATOM 10980 C CA . GLU A 1 1331 ? -10.379 -20.997 -8.148 1.00 56.12 1331 GLU A CA 1
ATOM 10981 C C . GLU A 1 1331 ? -10.231 -21.093 -6.619 1.00 56.12 1331 GLU A C 1
ATOM 10983 O O . GLU A 1 1331 ? -9.847 -20.099 -5.994 1.00 56.12 1331 GLU A O 1
ATOM 10988 N N . PRO A 1 1332 ? -10.537 -22.245 -5.992 1.00 56.16 1332 PRO A N 1
ATOM 10989 C CA . PRO A 1 1332 ? -10.366 -22.394 -4.554 1.00 56.16 1332 PRO A CA 1
ATOM 10990 C C . PRO A 1 1332 ? -8.886 -22.160 -4.214 1.00 56.16 1332 PRO A C 1
ATOM 10992 O O . PRO A 1 1332 ? -8.023 -22.812 -4.818 1.00 56.16 1332 PRO A O 1
ATOM 10995 N N . PRO A 1 1333 ? -8.563 -21.232 -3.291 1.00 56.06 1333 PRO A N 1
ATOM 10996 C CA . PRO A 1 1333 ? -7.183 -20.871 -3.002 1.00 56.06 1333 PRO A CA 1
ATOM 10997 C C . PRO A 1 1333 ? -6.393 -22.123 -2.624 1.00 56.06 1333 PRO A C 1
ATOM 10999 O O . PRO A 1 1333 ? -6.829 -22.921 -1.790 1.00 56.06 1333 PRO A O 1
ATOM 11002 N N . LYS A 1 1334 ? -5.226 -22.316 -3.252 1.00 59.75 1334 LYS A N 1
ATOM 11003 C CA . LYS A 1 1334 ? -4.380 -23.509 -3.084 1.00 59.75 1334 LYS A CA 1
ATOM 11004 C C . LYS A 1 1334 ? -3.787 -23.550 -1.671 1.00 59.75 1334 LYS A C 1
ATOM 11006 O O . LYS A 1 1334 ? -2.639 -23.180 -1.441 1.00 59.75 1334 LYS A O 1
ATOM 11011 N N . GLN A 1 1335 ? -4.585 -23.994 -0.701 1.00 56.38 1335 GLN A N 1
ATOM 11012 C CA . GLN A 1 1335 ? -4.184 -24.089 0.699 1.00 56.38 1335 GLN A CA 1
ATOM 11013 C C . GLN A 1 1335 ? -2.991 -25.044 0.832 1.00 56.38 1335 GLN A C 1
ATOM 11015 O O . GLN A 1 1335 ? -3.063 -26.204 0.418 1.00 56.38 1335 GLN A O 1
ATOM 11020 N N . LYS A 1 1336 ? -1.897 -24.555 1.437 1.00 64.62 1336 LYS A N 1
ATOM 11021 C CA . LYS A 1 1336 ? -0.657 -25.319 1.650 1.00 64.62 1336 LYS A CA 1
ATOM 11022 C C . LYS A 1 1336 ? -0.992 -26.688 2.260 1.00 64.62 1336 LYS A C 1
ATOM 11024 O O . LYS A 1 1336 ? -1.726 -26.770 3.246 1.00 64.62 1336 LYS A O 1
ATOM 11029 N N . VAL A 1 1337 ? -0.444 -27.770 1.694 1.00 69.38 1337 VAL A N 1
ATOM 11030 C CA . VAL A 1 1337 ? -0.797 -29.168 2.042 1.00 69.38 1337 VAL A CA 1
ATOM 11031 C C . VAL A 1 1337 ? -0.673 -29.445 3.550 1.00 69.38 1337 VAL A C 1
ATOM 11033 O O . VAL A 1 1337 ? -1.473 -30.185 4.122 1.00 69.38 1337 VAL A O 1
ATOM 11036 N N . SER A 1 1338 ? 0.269 -28.782 4.224 1.00 71.81 1338 SER A N 1
ATOM 11037 C CA . SER A 1 1338 ? 0.445 -28.804 5.681 1.00 71.81 1338 SER A CA 1
ATOM 11038 C C . SER A 1 1338 ? -0.792 -28.342 6.473 1.00 71.81 1338 SER A C 1
ATOM 11040 O O . SER A 1 1338 ? -1.094 -28.922 7.517 1.00 71.81 1338 SER A O 1
ATOM 11042 N N . ILE A 1 1339 ? -1.545 -27.353 5.981 1.00 71.12 1339 ILE A N 1
ATOM 11043 C CA . ILE A 1 1339 ? -2.778 -26.842 6.604 1.00 71.12 1339 ILE A CA 1
ATOM 11044 C C . ILE A 1 1339 ? -3.907 -27.867 6.458 1.00 71.12 1339 ILE A C 1
ATOM 11046 O O . ILE A 1 1339 ? -4.597 -28.162 7.434 1.00 71.12 1339 ILE A O 1
ATOM 11050 N N . LEU A 1 1340 ? -4.050 -28.474 5.276 1.00 70.25 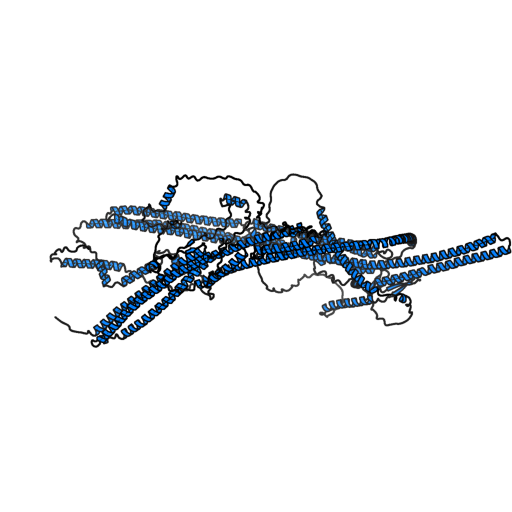1340 LEU A N 1
ATOM 11051 C CA . LEU A 1 1340 ? -5.034 -29.535 5.027 1.00 70.25 1340 LEU A CA 1
ATOM 11052 C C . LEU A 1 1340 ? -4.741 -30.784 5.875 1.00 70.25 1340 LEU A C 1
ATOM 11054 O O . LEU A 1 1340 ? -5.659 -31.366 6.456 1.00 70.25 1340 LEU A O 1
ATOM 11058 N N . ILE A 1 1341 ? -3.464 -31.157 6.033 1.00 69.62 1341 ILE A N 1
ATOM 11059 C CA . ILE A 1 1341 ? -3.042 -32.222 6.958 1.00 69.62 1341 ILE A CA 1
ATOM 11060 C C . ILE A 1 1341 ? -3.407 -31.860 8.405 1.00 69.62 1341 ILE A C 1
ATOM 11062 O O . ILE A 1 1341 ? -4.001 -32.687 9.097 1.00 69.62 1341 ILE A O 1
ATOM 11066 N N . ARG A 1 1342 ? -3.122 -30.632 8.867 1.00 74.56 1342 ARG A N 1
ATOM 11067 C CA . ARG A 1 1342 ? -3.474 -30.180 10.228 1.00 74.56 1342 ARG A CA 1
ATOM 11068 C C . ARG A 1 1342 ? -4.988 -30.165 10.470 1.00 74.56 1342 ARG A C 1
ATOM 11070 O O . ARG A 1 1342 ? -5.419 -30.700 11.488 1.00 74.56 1342 ARG A O 1
ATOM 11077 N N . ARG A 1 1343 ? -5.803 -29.645 9.539 1.00 75.25 1343 ARG A N 1
ATOM 11078 C CA . ARG A 1 1343 ? -7.282 -29.688 9.623 1.00 75.25 1343 ARG A CA 1
ATOM 11079 C C . ARG A 1 1343 ? -7.797 -31.126 9.711 1.00 75.25 1343 ARG A C 1
ATOM 11081 O O . ARG A 1 1343 ? -8.591 -31.434 10.597 1.00 75.25 1343 ARG A O 1
ATOM 11088 N N . LYS A 1 1344 ? -7.267 -32.027 8.875 1.00 74.50 1344 LYS A N 1
ATOM 11089 C CA . LYS A 1 1344 ? -7.607 -33.458 8.889 1.00 74.50 1344 LYS A CA 1
ATOM 11090 C C . LYS A 1 1344 ? -7.217 -34.153 10.201 1.00 74.50 1344 LYS A C 1
ATOM 11092 O O . LYS A 1 1344 ? -7.992 -34.962 10.702 1.00 74.50 1344 LYS A O 1
ATOM 11097 N N . LEU A 1 1345 ? -6.050 -33.836 10.770 1.00 71.81 1345 LEU A N 1
ATOM 11098 C CA . LEU A 1 1345 ? -5.610 -34.351 12.076 1.00 71.81 1345 LEU A CA 1
ATOM 11099 C C . LEU A 1 1345 ? -6.464 -33.812 13.235 1.00 71.81 1345 LEU A C 1
ATOM 11101 O O . LEU A 1 1345 ? -6.746 -34.550 14.173 1.00 71.81 1345 LEU A O 1
ATOM 11105 N N . ALA A 1 1346 ? -6.923 -32.562 13.147 1.00 78.25 1346 ALA A N 1
ATOM 11106 C CA . ALA A 1 1346 ? -7.838 -31.948 14.109 1.00 78.25 1346 ALA A CA 1
ATOM 11107 C C . ALA A 1 1346 ? -9.306 -32.414 13.966 1.00 78.25 1346 ALA A C 1
ATOM 11109 O O . ALA A 1 1346 ? -10.163 -31.954 14.715 1.00 78.25 1346 ALA A O 1
ATOM 11110 N N . MET A 1 1347 ? -9.610 -33.301 13.005 1.00 66.06 1347 MET A N 1
ATOM 11111 C CA . MET A 1 1347 ? -10.972 -33.694 12.606 1.00 66.06 1347 MET A CA 1
ATOM 11112 C C . MET A 1 1347 ? -11.895 -32.508 12.263 1.00 66.06 1347 MET A C 1
ATOM 11114 O O . MET A 1 1347 ? -13.116 -32.598 12.397 1.00 66.06 1347 MET A O 1
ATOM 11118 N N . LEU A 1 1348 ? -11.316 -31.404 11.788 1.00 64.19 1348 LEU A N 1
ATOM 11119 C CA . LEU A 1 1348 ? -12.058 -30.290 11.202 1.00 64.19 1348 LEU A CA 1
ATOM 11120 C C . LEU A 1 1348 ? -12.461 -30.645 9.765 1.00 64.19 1348 LEU A C 1
ATOM 11122 O O . LEU A 1 1348 ? -11.795 -31.455 9.112 1.00 64.19 1348 LEU A O 1
ATOM 11126 N N . SER A 1 1349 ? -13.542 -30.035 9.264 1.00 61.53 1349 SER A N 1
ATOM 11127 C CA . SER A 1 1349 ? -13.944 -30.243 7.869 1.00 61.53 1349 SER A CA 1
ATOM 11128 C C . SER A 1 1349 ? -12.827 -29.819 6.911 1.00 61.53 1349 SER A C 1
ATOM 11130 O O . SER A 1 1349 ? -12.091 -28.862 7.163 1.00 61.53 1349 SER A O 1
ATOM 11132 N N . LEU A 1 1350 ? -12.700 -30.570 5.818 1.00 62.00 1350 LEU A N 1
ATOM 11133 C CA . LEU A 1 1350 ? -11.829 -30.244 4.686 1.00 62.00 1350 LEU A CA 1
ATOM 11134 C C . LEU A 1 1350 ? -12.558 -29.410 3.623 1.00 62.00 1350 LEU A C 1
ATOM 11136 O O . LEU A 1 1350 ? -11.910 -28.894 2.719 1.00 62.00 1350 LEU A O 1
ATOM 11140 N N . GLU A 1 1351 ? -13.881 -29.289 3.729 1.00 53.78 1351 GLU A N 1
ATOM 11141 C CA . GLU A 1 1351 ? -14.670 -28.345 2.939 1.00 53.78 1351 GLU A CA 1
ATOM 11142 C C . GLU A 1 1351 ? -14.412 -26.928 3.464 1.00 53.78 1351 GLU A C 1
ATOM 11144 O O . GLU A 1 1351 ? -14.304 -26.717 4.676 1.00 53.78 1351 GLU A O 1
ATOM 11149 N N . GLU A 1 1352 ? -14.275 -25.960 2.557 1.00 50.03 1352 GLU A N 1
ATOM 11150 C CA . GLU A 1 1352 ? -14.104 -24.556 2.934 1.00 50.03 1352 GLU A CA 1
ATOM 11151 C C . GLU A 1 1352 ? -15.320 -24.067 3.729 1.00 50.03 1352 GLU A C 1
ATOM 11153 O O . GLU A 1 1352 ? -16.448 -24.503 3.490 1.00 50.03 1352 GLU A O 1
ATOM 11158 N N . GLU A 1 1353 ? -15.103 -23.155 4.683 1.00 46.56 1353 GLU A N 1
ATOM 11159 C CA . GLU A 1 1353 ? -16.205 -22.528 5.413 1.00 46.56 1353 GLU A CA 1
ATOM 11160 C C . GLU A 1 1353 ? -16.970 -21.579 4.483 1.00 46.56 1353 GLU A C 1
ATOM 11162 O O . GLU A 1 1353 ? -16.747 -20.371 4.476 1.00 46.56 1353 GLU A O 1
ATOM 11167 N N . SER A 1 1354 ? -17.889 -22.143 3.696 1.00 50.47 1354 SER A N 1
ATOM 11168 C CA . SER A 1 1354 ? -18.875 -21.394 2.921 1.00 50.47 1354 SER A CA 1
ATOM 11169 C C . SER A 1 1354 ? -19.567 -20.375 3.823 1.00 50.47 1354 SER A C 1
ATOM 11171 O O . SER A 1 1354 ? -19.976 -20.739 4.932 1.00 50.47 1354 SER A O 1
ATOM 11173 N N . GLU A 1 1355 ? -19.729 -19.136 3.347 1.00 57.50 1355 GLU A N 1
ATOM 11174 C CA . GLU A 1 1355 ? -20.373 -18.055 4.100 1.00 57.50 1355 GLU A CA 1
ATOM 11175 C C . GLU A 1 1355 ? -21.707 -18.523 4.698 1.00 57.50 1355 GLU A C 1
ATOM 11177 O O . GLU A 1 1355 ? -22.694 -18.720 3.990 1.00 57.50 1355 GLU A O 1
ATOM 11182 N N . LYS A 1 1356 ? -21.735 -18.728 6.020 1.00 61.81 1356 LYS A N 1
ATOM 11183 C CA . LYS A 1 1356 ? -22.952 -19.135 6.728 1.00 61.81 1356 LYS A CA 1
ATOM 11184 C C . LYS A 1 1356 ? -23.921 -17.946 6.682 1.00 61.81 1356 LYS A C 1
ATOM 11186 O O . LYS A 1 1356 ? -23.528 -16.864 7.132 1.00 61.81 1356 LYS A O 1
ATOM 11191 N N . PRO A 1 1357 ? -25.151 -18.102 6.156 1.00 64.31 1357 PRO A N 1
ATOM 11192 C CA . PRO A 1 1357 ? -26.105 -17.002 6.107 1.00 64.31 1357 PRO A CA 1
ATOM 11193 C C . PRO A 1 1357 ? -26.413 -16.524 7.530 1.00 64.31 1357 PRO A C 1
ATOM 11195 O O . PRO A 1 1357 ? -26.497 -17.330 8.459 1.00 64.31 1357 PRO A O 1
ATOM 11198 N N . LEU A 1 1358 ? -26.593 -15.209 7.700 1.00 69.44 1358 LEU A N 1
ATOM 11199 C CA . LEU A 1 1358 ? -26.823 -14.568 9.008 1.00 69.44 1358 LEU A CA 1
ATOM 11200 C C . LEU A 1 1358 ? -28.039 -15.139 9.760 1.00 69.44 1358 LEU A C 1
ATOM 11202 O O . LEU A 1 1358 ? -28.135 -15.015 10.980 1.00 69.44 1358 LEU A O 1
ATOM 11206 N N . ILE A 1 1359 ? -28.972 -15.755 9.032 1.00 74.50 1359 ILE A N 1
ATOM 11207 C CA . ILE A 1 1359 ? -30.133 -16.466 9.557 1.00 74.50 1359 ILE A CA 1
ATOM 11208 C C . ILE A 1 1359 ? -30.570 -17.563 8.579 1.00 74.50 1359 ILE A C 1
ATOM 11210 O O . ILE A 1 1359 ? -30.347 -17.451 7.374 1.00 74.50 1359 ILE A O 1
ATOM 11214 N N . GLU A 1 1360 ? -31.238 -18.604 9.081 1.00 73.31 1360 GLU A N 1
ATOM 11215 C CA . GLU A 1 1360 ? -31.918 -19.591 8.236 1.00 73.31 1360 GLU A CA 1
ATOM 11216 C C . GLU A 1 1360 ? -32.920 -18.899 7.294 1.00 73.31 1360 GLU A C 1
ATOM 11218 O O . GLU A 1 1360 ? -33.872 -18.241 7.729 1.00 73.31 1360 GLU A O 1
ATOM 11223 N N . ARG A 1 1361 ? -32.693 -19.040 5.984 1.00 79.88 1361 ARG A N 1
ATOM 11224 C CA . ARG A 1 1361 ? -33.549 -18.471 4.940 1.00 79.88 1361 ARG A CA 1
ATOM 11225 C C . ARG A 1 1361 ? -34.738 -19.381 4.653 1.00 79.88 1361 ARG A C 1
ATOM 11227 O O . ARG A 1 1361 ? -34.614 -20.600 4.609 1.00 79.88 1361 ARG A O 1
ATOM 11234 N N . GLY A 1 1362 ? -35.890 -18.768 4.397 1.00 78.50 1362 GLY A N 1
ATOM 11235 C CA . GLY A 1 1362 ? -37.108 -19.464 3.990 1.00 78.50 1362 GLY A CA 1
ATOM 11236 C C . GLY A 1 1362 ? -38.375 -18.717 4.392 1.00 78.50 1362 GLY A C 1
ATOM 11237 O O . GLY A 1 1362 ? -38.337 -17.788 5.207 1.00 78.50 1362 GLY A O 1
ATOM 11238 N N . SER A 1 1363 ? -39.501 -19.135 3.816 1.00 81.25 1363 SER A N 1
ATOM 11239 C CA . SER A 1 1363 ? -40.818 -18.571 4.112 1.00 81.25 1363 SER A CA 1
ATOM 11240 C C . SER A 1 1363 ? -41.214 -18.830 5.562 1.00 81.25 1363 SER A C 1
ATOM 11242 O O . SER A 1 1363 ? -41.162 -19.979 6.018 1.00 81.25 1363 SER A O 1
ATOM 11244 N N . ARG A 1 1364 ? -41.674 -17.801 6.280 1.00 86.56 1364 ARG A N 1
ATOM 11245 C CA . ARG A 1 1364 ? -42.039 -17.924 7.697 1.00 86.56 1364 ARG A CA 1
ATOM 11246 C C . ARG A 1 1364 ? -43.420 -17.349 7.971 1.00 86.56 1364 ARG A C 1
ATOM 11248 O O . ARG A 1 1364 ? -43.762 -16.243 7.564 1.00 86.56 1364 ARG A O 1
ATOM 11255 N N . LYS A 1 1365 ? -44.228 -18.116 8.708 1.00 86.56 1365 LYS A N 1
ATOM 11256 C CA . LYS A 1 1365 ? -45.548 -17.686 9.179 1.00 86.56 1365 LYS A CA 1
ATOM 11257 C C . LYS A 1 1365 ? -45.410 -16.995 10.530 1.00 86.56 1365 LYS A C 1
ATOM 11259 O O . LYS A 1 1365 ? -45.258 -17.642 11.568 1.00 86.56 1365 LYS A O 1
ATOM 11264 N N . TRP A 1 1366 ? -45.450 -15.672 10.508 1.00 88.25 1366 TRP A N 1
ATOM 11265 C CA . TRP A 1 1366 ? -45.259 -14.828 11.671 1.00 88.25 1366 TRP A CA 1
ATOM 11266 C C . TRP A 1 1366 ? -46.485 -14.822 12.587 1.00 88.25 1366 TRP A C 1
ATOM 11268 O O . TRP A 1 1366 ? -47.632 -14.708 12.137 1.00 88.25 1366 TRP A O 1
ATOM 11278 N N . PRO A 1 1367 ? -46.269 -14.921 13.908 1.00 86.62 1367 PRO A N 1
ATOM 11279 C CA . PRO A 1 1367 ? -47.336 -14.810 14.885 1.00 86.62 1367 PRO A CA 1
ATOM 11280 C C . PRO A 1 1367 ? -48.002 -13.428 14.827 1.00 86.62 1367 PRO A C 1
ATOM 11282 O O . PRO A 1 1367 ? -47.327 -12.415 14.989 1.00 86.62 1367 PRO A O 1
ATOM 11285 N N . GLY A 1 1368 ? -49.331 -13.384 14.697 1.00 87.25 1368 GLY A N 1
ATOM 11286 C CA . GLY A 1 1368 ? -50.113 -12.173 14.976 1.00 87.25 1368 GLY A CA 1
ATOM 11287 C C . GLY A 1 1368 ? -50.082 -11.790 16.464 1.00 87.25 1368 GLY A C 1
ATOM 11288 O O . GLY A 1 1368 ? -49.763 -12.632 17.321 1.00 87.25 1368 GLY A O 1
ATOM 11289 N N . ILE A 1 1369 ? -50.444 -10.541 16.766 1.00 87.69 1369 ILE A N 1
ATOM 11290 C CA . ILE A 1 1369 ? -50.443 -9.946 18.110 1.00 87.69 1369 ILE A CA 1
ATOM 11291 C C . ILE A 1 1369 ? -51.362 -10.762 19.028 1.00 87.69 1369 ILE A C 1
ATOM 11293 O O . ILE A 1 1369 ? -52.523 -11.031 18.699 1.00 87.69 1369 ILE A O 1
ATOM 11297 N N . LYS A 1 1370 ? -50.830 -11.198 20.176 1.00 85.38 1370 LYS A N 1
ATOM 11298 C CA . LYS A 1 1370 ? -51.556 -12.025 21.151 1.00 85.38 1370 LYS A CA 1
ATOM 11299 C C . LYS A 1 1370 ? -52.365 -11.158 22.132 1.00 85.38 1370 LYS A C 1
ATOM 11301 O O . LYS A 1 1370 ? -51.842 -10.153 22.616 1.00 85.38 1370 LYS A O 1
ATOM 11306 N N . PRO A 1 1371 ? -53.597 -11.563 22.496 1.00 84.81 1371 PRO A N 1
ATOM 11307 C CA . PRO A 1 1371 ? -54.319 -10.969 23.616 1.00 84.81 1371 PRO A CA 1
ATOM 11308 C C . PRO A 1 1371 ? -53.548 -11.149 24.928 1.00 84.81 1371 PRO A C 1
ATOM 11310 O O . PRO A 1 1371 ? -53.191 -12.271 25.289 1.00 84.81 1371 PRO A O 1
ATOM 11313 N N . ASN A 1 1372 ? -53.342 -10.051 25.650 1.00 84.00 1372 ASN A N 1
ATOM 11314 C CA . ASN A 1 1372 ? -52.875 -10.043 27.033 1.00 84.00 1372 ASN A CA 1
ATOM 11315 C C . ASN A 1 1372 ? -54.062 -9.924 28.002 1.00 84.00 1372 ASN A C 1
ATOM 11317 O O . ASN A 1 1372 ? -55.167 -9.536 27.615 1.00 84.00 1372 ASN A O 1
ATOM 11321 N N . GLU A 1 1373 ? -53.827 -10.188 29.287 1.00 80.56 1373 GLU A N 1
ATOM 11322 C CA . GLU A 1 1373 ? -54.856 -10.087 30.330 1.00 80.56 1373 GLU A CA 1
ATOM 11323 C C . GLU A 1 1373 ? -55.547 -8.708 30.340 1.00 80.56 1373 GLU A C 1
ATOM 11325 O O . GLU A 1 1373 ? -56.775 -8.634 30.300 1.00 80.56 1373 GLU A O 1
ATOM 11330 N N . ILE A 1 1374 ? -54.767 -7.622 30.258 1.00 81.69 1374 ILE A N 1
ATOM 11331 C CA . ILE A 1 1374 ? -55.266 -6.236 30.189 1.00 81.69 1374 ILE A CA 1
ATOM 11332 C C . ILE A 1 1374 ? -56.219 -6.049 28.996 1.00 81.69 1374 ILE A C 1
ATOM 11334 O O . ILE A 1 1374 ? -57.309 -5.497 29.157 1.00 81.69 1374 ILE A O 1
ATOM 11338 N N . THR A 1 1375 ? -55.856 -6.528 27.800 1.00 82.69 1375 THR A N 1
ATOM 11339 C CA . THR A 1 1375 ? -56.673 -6.364 26.580 1.00 82.69 1375 THR A CA 1
ATOM 11340 C C . THR A 1 1375 ? -57.942 -7.213 26.579 1.00 82.69 1375 THR A C 1
ATOM 11342 O O . THR A 1 1375 ? -58.936 -6.812 25.968 1.00 82.69 1375 THR A O 1
ATOM 11345 N N . ILE A 1 1376 ? -57.927 -8.352 27.283 1.00 79.12 1376 ILE A N 1
ATOM 11346 C CA . ILE A 1 1376 ? -59.098 -9.218 27.467 1.00 79.12 1376 ILE A CA 1
ATOM 11347 C C . ILE A 1 1376 ? -60.071 -8.565 28.458 1.00 79.12 1376 ILE A C 1
ATOM 11349 O O . ILE A 1 1376 ? -61.247 -8.397 28.133 1.00 79.12 1376 ILE A O 1
ATOM 11353 N N . GLN A 1 1377 ? -59.585 -8.135 29.630 1.00 81.56 1377 GLN A N 1
ATOM 11354 C CA . GLN A 1 1377 ? -60.407 -7.485 30.662 1.00 81.56 1377 GLN A CA 1
ATOM 11355 C C . GLN A 1 1377 ? -61.069 -6.193 30.147 1.00 81.56 1377 GLN A C 1
ATOM 11357 O O . GLN A 1 1377 ? -62.249 -5.951 30.399 1.00 81.56 1377 GLN A O 1
ATOM 11362 N N . SER A 1 1378 ? -60.333 -5.392 29.373 1.00 82.19 1378 SER A N 1
ATOM 11363 C CA . SER A 1 1378 ? -60.820 -4.139 28.773 1.00 82.19 1378 SER A CA 1
ATOM 11364 C C . SER A 1 1378 ? -61.647 -4.314 27.489 1.00 82.19 1378 SER A C 1
ATOM 11366 O O . SER A 1 1378 ? -62.214 -3.333 27.003 1.00 82.19 1378 SER A O 1
ATOM 11368 N N . LYS A 1 1379 ? -61.751 -5.538 26.943 1.00 83.50 1379 LYS A N 1
ATOM 11369 C CA . LYS A 1 1379 ? -62.414 -5.854 25.658 1.00 83.50 1379 LYS A CA 1
ATOM 11370 C C . LYS A 1 1379 ? -61.867 -5.035 24.475 1.00 83.50 1379 LYS A C 1
ATOM 11372 O O . LYS A 1 1379 ? -62.620 -4.516 23.647 1.00 83.50 1379 LYS A O 1
ATOM 11377 N N . ILE A 1 1380 ? -60.544 -4.913 24.410 1.00 86.19 1380 ILE A N 1
ATOM 11378 C CA . ILE A 1 1380 ? -59.827 -4.216 23.331 1.00 86.19 1380 ILE A CA 1
ATOM 11379 C C . ILE A 1 1380 ? -59.296 -5.232 22.312 1.00 86.19 1380 ILE A C 1
ATOM 11381 O O . ILE A 1 1380 ? -59.461 -5.036 21.112 1.00 86.19 1380 ILE A O 1
ATOM 11385 N N . LEU A 1 1381 ? -58.740 -6.354 22.781 1.00 86.94 1381 LEU A N 1
ATOM 11386 C CA . LEU A 1 1381 ? -58.319 -7.473 21.936 1.00 86.94 1381 LEU A CA 1
ATOM 11387 C C . LEU A 1 1381 ? -58.684 -8.789 22.636 1.00 86.94 1381 LEU A C 1
ATOM 11389 O O . LEU A 1 1381 ? -58.156 -9.098 23.701 1.00 86.94 1381 LEU A O 1
ATOM 11393 N N . ILE A 1 1382 ? -59.616 -9.542 22.044 1.00 81.56 1382 ILE A N 1
ATOM 11394 C CA . ILE A 1 1382 ? -60.140 -10.811 22.594 1.00 81.56 1382 ILE A CA 1
ATOM 11395 C C . ILE A 1 1382 ? -59.580 -12.019 21.829 1.00 81.56 1382 ILE A C 1
ATOM 11397 O O . ILE A 1 1382 ? -59.319 -13.067 22.413 1.00 81.56 1382 ILE A O 1
ATOM 11401 N N . ARG A 1 1383 ? -59.379 -11.874 20.515 1.00 83.56 1383 ARG A N 1
ATOM 11402 C CA . ARG A 1 1383 ? -58.768 -12.878 19.635 1.00 83.56 1383 ARG A CA 1
ATOM 11403 C C . ARG A 1 1383 ? -57.439 -12.348 19.109 1.00 83.56 1383 ARG A C 1
ATOM 11405 O O . ARG A 1 1383 ? -57.243 -11.141 19.026 1.00 83.56 1383 ARG A O 1
ATOM 11412 N N . ARG A 1 1384 ? -56.536 -13.259 18.757 1.00 83.31 1384 ARG A N 1
ATOM 11413 C CA . ARG A 1 1384 ? -55.265 -12.932 18.102 1.00 83.31 1384 ARG A CA 1
ATOM 11414 C C . ARG A 1 1384 ? -55.516 -12.235 16.762 1.00 83.31 1384 ARG A C 1
ATOM 11416 O O . ARG A 1 1384 ? -56.444 -12.628 16.056 1.00 83.31 1384 ARG A O 1
ATOM 11423 N N . THR A 1 1385 ? -54.683 -11.262 16.394 1.00 86.19 1385 THR A N 1
ATOM 11424 C CA . THR A 1 1385 ? -54.705 -10.725 15.021 1.00 86.19 1385 THR A CA 1
ATOM 11425 C C . THR A 1 1385 ? -54.242 -11.798 14.016 1.00 86.19 1385 THR A C 1
ATOM 11427 O O . THR A 1 1385 ? -53.611 -12.783 14.429 1.00 86.19 1385 THR A O 1
ATOM 11430 N N . PRO A 1 1386 ? -54.547 -11.654 12.711 1.00 85.44 1386 PRO A N 1
ATOM 11431 C CA . PRO A 1 1386 ? -54.090 -12.590 11.687 1.00 85.44 1386 PRO A CA 1
ATOM 11432 C C . PRO A 1 1386 ? -52.570 -12.806 11.709 1.00 85.44 1386 PRO A C 1
ATOM 11434 O O . PRO A 1 1386 ? -51.792 -11.915 12.052 1.00 85.44 1386 PRO A O 1
ATOM 11437 N N . SER A 1 1387 ? -52.150 -14.020 11.358 1.00 86.38 1387 SER A N 1
ATOM 11438 C CA . SER A 1 1387 ? -50.745 -14.367 11.133 1.00 86.38 1387 SER A CA 1
ATOM 11439 C C . SER A 1 1387 ? -50.325 -13.983 9.718 1.00 86.38 1387 SER A C 1
ATOM 11441 O O . SER A 1 1387 ? -50.936 -14.464 8.762 1.00 86.38 1387 SER A O 1
ATOM 11443 N N . ILE A 1 1388 ? -49.259 -13.202 9.600 1.00 87.00 1388 ILE A N 1
ATOM 11444 C CA . ILE A 1 1388 ? -48.668 -12.761 8.331 1.00 87.00 1388 ILE A CA 1
ATOM 11445 C C . ILE A 1 1388 ? -47.701 -13.852 7.853 1.00 87.00 1388 ILE A C 1
ATOM 11447 O O . ILE A 1 1388 ? -47.021 -14.454 8.678 1.00 87.00 1388 ILE A O 1
ATOM 11451 N N . THR A 1 1389 ? -47.636 -14.154 6.557 1.00 87.00 1389 THR A N 1
ATOM 11452 C CA . THR A 1 1389 ? -46.671 -15.134 6.016 1.00 87.00 1389 THR A CA 1
ATOM 11453 C C . THR A 1 1389 ? -45.764 -14.425 5.026 1.00 87.00 1389 THR A C 1
ATOM 11455 O O . THR A 1 1389 ? -46.282 -13.850 4.076 1.00 87.00 1389 THR A O 1
ATOM 11458 N N . THR A 1 1390 ? -44.453 -14.454 5.263 1.00 87.94 1390 THR A N 1
ATOM 11459 C CA . THR A 1 1390 ? -43.454 -13.863 4.360 1.00 87.94 1390 THR A CA 1
ATOM 11460 C C . THR A 1 1390 ? -42.822 -14.919 3.464 1.00 87.94 1390 THR A C 1
ATOM 11462 O O . THR A 1 1390 ? -42.778 -16.104 3.822 1.00 87.94 1390 THR A O 1
ATOM 11465 N N . LEU A 1 1391 ? -42.354 -14.493 2.293 1.00 83.25 1391 LEU A N 1
ATOM 11466 C CA . LEU A 1 1391 ? -41.682 -15.323 1.293 1.00 83.25 1391 LEU A CA 1
ATOM 11467 C C . LEU A 1 1391 ? -40.288 -15.750 1.765 1.00 83.25 1391 LEU A C 1
ATOM 11469 O O . LEU A 1 1391 ? -39.903 -16.903 1.555 1.00 83.25 1391 LEU A O 1
ATOM 11473 N N . LYS A 1 1392 ? -39.565 -14.866 2.460 1.00 84.12 1392 LYS A N 1
ATOM 11474 C CA . LYS A 1 1392 ? -38.270 -15.156 3.085 1.00 84.12 1392 LYS A CA 1
ATOM 11475 C C . LYS A 1 1392 ? -38.183 -14.648 4.529 1.00 84.12 1392 LYS A C 1
ATOM 11477 O O . LYS A 1 1392 ? -39.157 -14.183 5.122 1.00 84.12 1392 LYS A O 1
ATOM 11482 N N . THR A 1 1393 ? -37.009 -14.832 5.131 1.00 83.56 1393 THR A N 1
ATOM 11483 C CA . THR A 1 1393 ? -36.688 -14.421 6.503 1.00 83.56 1393 THR A CA 1
ATOM 11484 C C . THR A 1 1393 ? -35.346 -13.692 6.492 1.00 83.56 1393 THR A C 1
ATOM 11486 O O . THR A 1 1393 ? -34.347 -14.210 5.991 1.00 83.56 1393 THR A O 1
ATOM 11489 N N . THR A 1 1394 ? -35.327 -12.479 7.042 1.00 86.94 1394 THR A N 1
ATOM 11490 C CA . THR A 1 1394 ? -34.134 -11.621 7.168 1.00 86.94 1394 THR A CA 1
ATOM 11491 C C . THR A 1 1394 ? -34.032 -11.077 8.588 1.00 86.94 1394 THR A C 1
ATOM 11493 O O . THR A 1 1394 ? -35.012 -11.137 9.343 1.00 86.94 1394 THR A O 1
ATOM 11496 N N . LEU A 1 1395 ? -32.879 -10.512 8.959 1.00 86.56 1395 LEU A N 1
ATOM 11497 C CA . LEU A 1 1395 ? -32.728 -9.866 10.272 1.00 86.56 1395 LEU A CA 1
ATOM 11498 C C . LEU A 1 1395 ? -33.740 -8.721 10.474 1.00 86.56 1395 LEU A C 1
ATOM 11500 O O . LEU A 1 1395 ? -34.283 -8.564 11.568 1.00 86.56 1395 LEU A O 1
ATOM 11504 N N . GLY A 1 1396 ? -34.081 -7.990 9.406 1.00 88.06 1396 GLY A N 1
ATOM 11505 C CA . GLY A 1 1396 ? -35.138 -6.973 9.427 1.00 88.06 1396 GLY A CA 1
ATOM 11506 C C . GLY A 1 1396 ? -36.520 -7.536 9.786 1.00 88.06 1396 GLY A C 1
ATOM 11507 O O . GLY A 1 1396 ? -37.240 -6.923 10.570 1.00 88.06 1396 GLY A O 1
ATOM 11508 N N . HIS A 1 1397 ? -36.885 -8.727 9.291 1.00 90.00 1397 HIS A N 1
ATOM 11509 C CA . HIS A 1 1397 ? -38.171 -9.360 9.626 1.00 90.00 1397 HIS A CA 1
ATOM 11510 C C . HIS A 1 1397 ? -38.272 -9.741 11.109 1.00 90.00 1397 HIS A C 1
ATOM 11512 O O . HIS A 1 1397 ? -39.303 -9.488 11.736 1.00 90.00 1397 HIS A O 1
ATOM 11518 N N . LEU A 1 1398 ? -37.207 -10.327 11.677 1.00 88.81 1398 LEU A N 1
ATOM 11519 C CA . LEU A 1 1398 ? -37.128 -10.595 13.119 1.00 88.81 1398 LEU A CA 1
ATOM 11520 C C . LEU A 1 1398 ? -37.299 -9.299 13.911 1.00 88.81 1398 LEU A C 1
ATOM 11522 O O . LEU A 1 1398 ? -38.212 -9.192 14.730 1.00 88.81 1398 LEU A O 1
ATOM 11526 N N . ALA A 1 1399 ? -36.465 -8.301 13.609 1.00 90.69 1399 ALA A N 1
ATOM 11527 C CA . ALA A 1 1399 ? -36.448 -7.030 14.315 1.00 90.69 1399 ALA A CA 1
ATOM 11528 C C . ALA A 1 1399 ? -37.792 -6.296 14.229 1.00 90.69 1399 ALA A C 1
ATOM 11530 O O . ALA A 1 1399 ? -38.245 -5.753 15.228 1.00 90.69 1399 ALA A O 1
ATOM 11531 N N . ALA A 1 1400 ? -38.477 -6.320 13.082 1.00 90.75 1400 ALA A N 1
ATOM 11532 C CA . ALA A 1 1400 ? -39.809 -5.737 12.930 1.00 90.75 1400 ALA A CA 1
ATOM 11533 C C . ALA A 1 1400 ? -40.866 -6.428 13.815 1.00 90.75 1400 ALA A C 1
ATOM 11535 O O . ALA A 1 1400 ? -41.711 -5.753 14.406 1.00 90.75 1400 ALA A O 1
ATOM 11536 N N . VAL A 1 1401 ? -40.823 -7.759 13.949 1.00 90.75 1401 VAL A N 1
ATOM 11537 C CA . VAL A 1 1401 ? -41.759 -8.517 14.802 1.00 90.75 1401 VAL A CA 1
ATOM 11538 C C . VAL A 1 1401 ? -41.445 -8.344 16.290 1.00 90.75 1401 VAL A C 1
ATOM 11540 O O . VAL A 1 1401 ? -42.366 -8.172 17.093 1.00 90.75 1401 VAL A O 1
ATOM 11543 N N . GLU A 1 1402 ? -40.169 -8.330 16.665 1.00 92.25 1402 GLU A N 1
ATOM 11544 C CA . GLU A 1 1402 ? -39.724 -8.062 18.038 1.00 92.25 1402 GLU A CA 1
ATOM 11545 C C . GLU A 1 1402 ? -40.037 -6.621 18.458 1.00 92.25 1402 GLU A C 1
ATOM 11547 O O . GLU A 1 1402 ? -40.627 -6.404 19.521 1.00 92.25 1402 GLU A O 1
ATOM 11552 N N . ALA A 1 1403 ? -39.740 -5.646 17.592 1.00 91.69 1403 ALA A N 1
ATOM 11553 C CA . ALA A 1 1403 ? -40.070 -4.242 17.801 1.00 91.69 1403 ALA A CA 1
ATOM 11554 C C . ALA A 1 1403 ? -41.577 -4.048 17.958 1.00 91.69 1403 ALA A C 1
ATOM 11556 O O . ALA A 1 1403 ? -41.998 -3.375 18.896 1.00 91.69 1403 ALA A O 1
ATOM 11557 N N . ARG A 1 1404 ? -42.398 -4.689 17.113 1.00 93.06 1404 ARG A N 1
ATOM 11558 C CA . ARG A 1 1404 ? -43.866 -4.687 17.225 1.00 93.06 1404 ARG A CA 1
ATOM 11559 C C . ARG A 1 1404 ? -44.340 -5.195 18.576 1.00 93.06 1404 ARG A C 1
ATOM 11561 O O . ARG A 1 1404 ? -45.158 -4.534 19.213 1.00 93.06 1404 ARG A O 1
ATOM 11568 N N . ASP A 1 1405 ? -43.865 -6.362 19.001 1.00 91.50 1405 ASP A N 1
ATOM 11569 C CA . ASP A 1 1405 ? -44.333 -6.991 20.236 1.00 91.50 1405 ASP A CA 1
ATOM 11570 C C . ASP A 1 1405 ? -43.871 -6.190 21.467 1.00 91.50 1405 ASP A C 1
ATOM 11572 O O . ASP A 1 1405 ? -44.664 -5.957 22.384 1.00 91.50 1405 ASP A O 1
ATOM 11576 N N . ALA A 1 1406 ? -42.649 -5.649 21.452 1.00 92.94 1406 ALA A N 1
ATOM 11577 C CA . ALA A 1 1406 ? -42.161 -4.726 22.475 1.00 92.94 1406 ALA A CA 1
ATOM 11578 C C . ALA A 1 1406 ? -42.936 -3.395 22.500 1.00 92.94 1406 ALA A C 1
ATOM 11580 O O . ALA A 1 1406 ? -43.300 -2.912 23.574 1.00 92.94 1406 ALA A O 1
ATOM 11581 N N . VAL A 1 1407 ? -43.231 -2.806 21.339 1.00 91.25 1407 VAL A N 1
ATOM 11582 C CA . VAL A 1 1407 ? -44.014 -1.568 21.205 1.00 91.25 1407 VAL A CA 1
ATOM 11583 C C . VAL A 1 1407 ? -45.458 -1.762 21.661 1.00 91.25 1407 VAL A C 1
ATOM 11585 O O . VAL A 1 1407 ? -45.987 -0.913 22.378 1.00 91.25 1407 VAL A O 1
ATOM 11588 N N . TYR A 1 1408 ? -46.078 -2.892 21.325 1.00 90.94 1408 TYR A N 1
ATOM 11589 C CA . TYR A 1 1408 ? -47.394 -3.279 21.827 1.00 90.94 1408 TYR A CA 1
ATOM 11590 C C . TYR A 1 1408 ? -47.402 -3.358 23.360 1.00 90.94 1408 TYR A C 1
ATOM 11592 O O . TYR A 1 1408 ? -48.264 -2.752 23.998 1.00 90.94 1408 TYR A O 1
ATOM 11600 N N . LEU A 1 1409 ? -46.409 -4.013 23.974 1.00 91.25 1409 LEU A N 1
ATOM 11601 C CA . LEU A 1 1409 ? -46.279 -4.072 25.435 1.00 91.25 1409 LEU A CA 1
ATOM 11602 C C . LEU A 1 1409 ? -46.032 -2.689 26.067 1.00 91.25 1409 LEU A C 1
ATOM 11604 O O . LEU A 1 1409 ? -46.686 -2.356 27.060 1.00 91.25 1409 LEU A O 1
ATOM 11608 N N . LYS A 1 1410 ? -45.157 -1.859 25.477 1.00 90.62 1410 LYS A N 1
ATOM 11609 C CA . LYS A 1 1410 ? -44.926 -0.461 25.895 1.00 90.62 1410 LYS A CA 1
ATOM 11610 C C . LYS A 1 1410 ? -46.229 0.351 25.860 1.00 90.62 1410 LYS A C 1
ATOM 11612 O O . LYS A 1 1410 ? -46.561 1.011 26.844 1.00 90.62 1410 LYS A O 1
ATOM 11617 N N . TYR A 1 1411 ? -46.986 0.275 24.763 1.00 89.88 1411 TYR A N 1
ATOM 11618 C CA . TYR A 1 1411 ? -48.268 0.971 24.611 1.00 89.88 1411 TYR A CA 1
ATOM 11619 C C . TYR A 1 1411 ? -49.298 0.480 25.635 1.00 89.88 1411 TYR A C 1
ATOM 11621 O O . TYR A 1 1411 ? -49.961 1.299 26.265 1.00 89.88 1411 TYR A O 1
ATOM 11629 N N . LEU A 1 1412 ? -49.410 -0.835 25.864 1.00 89.19 1412 LEU A N 1
ATOM 11630 C CA . LEU A 1 1412 ? -50.332 -1.382 26.867 1.00 89.19 1412 LEU A CA 1
ATOM 11631 C C . LEU A 1 1412 ? -50.006 -0.922 28.293 1.00 89.19 1412 LEU A C 1
ATOM 11633 O O . LEU A 1 1412 ? -50.930 -0.650 29.058 1.00 89.19 1412 LEU A O 1
ATOM 11637 N N . ALA A 1 1413 ? -48.725 -0.799 28.649 1.00 89.88 1413 ALA A N 1
ATOM 11638 C CA . ALA A 1 1413 ? -48.316 -0.280 29.954 1.00 89.88 1413 ALA A CA 1
ATOM 11639 C C . ALA A 1 1413 ? -48.678 1.209 30.132 1.00 89.88 1413 ALA A C 1
ATOM 11641 O O . ALA A 1 1413 ? -49.114 1.617 31.210 1.00 89.88 1413 ALA A O 1
ATOM 11642 N N . LEU A 1 1414 ? -48.544 2.018 29.073 1.00 88.81 1414 LEU A N 1
ATOM 11643 C CA . LEU A 1 1414 ? -48.996 3.413 29.069 1.00 88.81 1414 LEU A CA 1
ATOM 11644 C C . LEU A 1 1414 ? -50.530 3.511 29.132 1.00 88.81 1414 LEU A C 1
ATOM 11646 O O . LEU A 1 1414 ? -51.066 4.284 29.923 1.00 88.81 1414 LEU A O 1
ATOM 11650 N N . PHE A 1 1415 ? -51.238 2.686 28.360 1.00 88.44 1415 PHE A N 1
ATOM 11651 C CA . PHE A 1 1415 ? -52.698 2.618 28.339 1.00 88.44 1415 PHE A CA 1
ATOM 11652 C C . PHE A 1 1415 ? -53.290 2.229 29.704 1.00 88.44 1415 PHE A C 1
ATOM 11654 O O . PHE A 1 1415 ? -54.192 2.905 30.194 1.00 88.44 1415 PHE A O 1
ATOM 11661 N N . ASP A 1 1416 ? -52.770 1.184 30.354 1.00 88.94 1416 ASP A N 1
ATOM 11662 C CA . ASP A 1 1416 ? -53.215 0.754 31.688 1.00 88.94 1416 ASP A CA 1
ATOM 11663 C C . ASP A 1 1416 ? -52.976 1.839 32.754 1.00 88.94 1416 ASP A C 1
ATOM 11665 O O . ASP A 1 1416 ? -53.832 2.083 33.609 1.00 88.94 1416 ASP A O 1
ATOM 11669 N N . LYS A 1 1417 ? -51.850 2.559 32.660 1.00 89.50 1417 LYS A N 1
ATOM 11670 C CA . LYS A 1 1417 ? -51.556 3.711 33.519 1.00 89.50 1417 LYS A CA 1
ATOM 11671 C C . LYS A 1 1417 ? -52.571 4.846 33.328 1.00 89.50 1417 LYS A C 1
ATOM 11673 O O . LYS A 1 1417 ? -53.060 5.376 34.326 1.00 89.50 1417 LYS A O 1
ATOM 11678 N N . GLU A 1 1418 ? -52.915 5.200 32.089 1.00 88.06 1418 GLU A N 1
ATOM 11679 C CA . GLU A 1 1418 ? -53.920 6.240 31.822 1.00 88.06 1418 GLU A CA 1
ATOM 11680 C C . GLU A 1 1418 ? -55.339 5.796 32.205 1.00 88.06 1418 GLU A C 1
ATOM 11682 O O . GLU A 1 1418 ? -56.075 6.569 32.816 1.00 88.06 1418 GLU A O 1
ATOM 11687 N N . MET A 1 1419 ? -55.713 4.534 31.976 1.00 87.75 1419 MET A N 1
ATOM 11688 C CA . MET A 1 1419 ? -56.992 3.987 32.452 1.00 87.75 1419 MET A CA 1
ATOM 11689 C C . MET A 1 1419 ? -57.126 4.071 33.979 1.00 87.75 1419 MET A C 1
ATOM 11691 O O . MET A 1 1419 ? -58.167 4.497 34.484 1.00 87.75 1419 MET A O 1
ATOM 11695 N N . LYS A 1 1420 ? -56.067 3.732 34.725 1.00 90.25 1420 LYS A N 1
ATOM 11696 C CA . LYS A 1 1420 ? -56.031 3.882 36.191 1.00 90.25 1420 LYS A CA 1
ATOM 11697 C C . LYS A 1 1420 ? -56.102 5.351 36.617 1.00 90.25 1420 LYS A C 1
ATOM 11699 O O . LYS A 1 1420 ? -56.878 5.681 37.509 1.00 90.25 1420 LYS A O 1
ATOM 11704 N N . SER A 1 1421 ? -55.374 6.237 35.932 1.00 88.75 1421 SER A N 1
ATOM 11705 C CA . SER A 1 1421 ? -55.421 7.696 36.136 1.00 88.75 1421 SER A CA 1
ATOM 11706 C C . SER A 1 1421 ? -56.845 8.259 35.976 1.00 88.75 1421 SER A C 1
ATOM 11708 O O . SER A 1 1421 ? -57.338 8.982 36.848 1.00 88.75 1421 SER A O 1
ATOM 11710 N N . ILE A 1 1422 ? -57.551 7.856 34.912 1.00 87.75 1422 ILE A N 1
ATOM 11711 C CA . ILE A 1 1422 ? -58.956 8.208 34.654 1.00 87.75 1422 ILE A CA 1
ATOM 11712 C C . ILE A 1 1422 ? -59.852 7.724 35.805 1.00 87.75 1422 ILE A C 1
ATOM 11714 O O . ILE A 1 1422 ? -60.610 8.517 36.373 1.00 87.75 1422 ILE A O 1
ATOM 11718 N N . GLN A 1 1423 ? -59.745 6.448 36.189 1.00 89.62 1423 GLN A N 1
ATOM 11719 C CA . GLN A 1 1423 ? -60.576 5.850 37.239 1.00 89.62 1423 GLN A CA 1
ATOM 11720 C C . GLN A 1 1423 ? -60.349 6.485 38.617 1.00 89.62 1423 GLN A C 1
ATOM 11722 O O . GLN A 1 1423 ? -61.319 6.812 39.307 1.00 89.62 1423 GLN A O 1
ATOM 11727 N N . ASP A 1 1424 ? -59.097 6.720 39.015 1.00 90.56 1424 ASP A N 1
ATOM 11728 C CA . ASP A 1 1424 ? -58.777 7.348 40.301 1.00 90.56 1424 ASP A CA 1
ATOM 11729 C C . ASP A 1 1424 ? -59.204 8.826 40.345 1.00 90.56 1424 ASP A C 1
ATOM 11731 O O . ASP A 1 1424 ? -59.701 9.296 41.380 1.00 90.56 1424 ASP A O 1
ATOM 11735 N N . ARG A 1 1425 ? -59.125 9.551 39.218 1.00 89.69 1425 ARG A N 1
ATOM 11736 C CA . ARG A 1 1425 ? -59.671 10.914 39.111 1.00 89.69 1425 ARG A CA 1
ATOM 11737 C C . ARG A 1 1425 ? -61.184 10.932 39.325 1.00 89.69 1425 ARG A C 1
ATOM 11739 O O . ARG A 1 1425 ? -61.668 11.691 40.166 1.00 89.69 1425 ARG A O 1
ATOM 11746 N N . PHE A 1 1426 ? -61.940 10.088 38.623 1.00 90.44 1426 PHE A N 1
ATOM 11747 C CA . PHE A 1 1426 ? -63.400 10.051 38.776 1.00 90.44 1426 PHE A CA 1
ATOM 11748 C C . PHE A 1 1426 ? -63.846 9.516 40.141 1.00 90.44 1426 PHE A C 1
ATOM 11750 O O . PHE A 1 1426 ? -64.782 10.057 40.735 1.00 90.44 1426 PHE A O 1
ATOM 11757 N N . ARG A 1 1427 ? -63.122 8.551 40.720 1.00 90.31 1427 ARG A N 1
ATOM 11758 C CA . ARG A 1 1427 ? -63.317 8.116 42.114 1.00 90.31 1427 ARG A CA 1
ATOM 11759 C C . ARG A 1 1427 ? -63.128 9.273 43.104 1.00 90.31 1427 ARG A C 1
ATOM 11761 O O . ARG A 1 1427 ? -63.906 9.389 44.052 1.00 90.31 1427 ARG A O 1
ATOM 11768 N N . THR A 1 1428 ? -62.145 10.143 42.875 1.00 89.75 1428 THR A N 1
ATOM 11769 C CA . THR A 1 1428 ? -61.907 11.342 43.699 1.00 89.75 1428 THR A CA 1
ATOM 11770 C C . THR A 1 1428 ? -63.058 12.346 43.564 1.00 89.75 1428 THR A C 1
ATOM 11772 O O . THR A 1 1428 ? -63.627 12.758 44.575 1.00 89.75 1428 THR A O 1
ATOM 11775 N N . LEU A 1 1429 ? -63.498 12.642 42.337 1.00 88.50 1429 LEU A N 1
ATOM 11776 C CA . LEU A 1 1429 ? -64.641 13.528 42.066 1.00 88.50 1429 LEU A CA 1
ATOM 11777 C C . LEU A 1 1429 ? -65.960 13.015 42.680 1.00 88.50 1429 LEU A C 1
ATOM 11779 O O . LEU A 1 1429 ? -66.739 13.800 43.227 1.00 88.50 1429 LEU A O 1
ATOM 11783 N N . LEU A 1 1430 ? -66.209 11.699 42.665 1.00 88.69 1430 LEU A N 1
ATOM 11784 C CA . LEU A 1 1430 ? -67.369 11.092 43.339 1.00 88.69 1430 LEU A CA 1
ATOM 11785 C C . LEU A 1 1430 ? -67.300 11.255 44.867 1.00 88.69 1430 LEU A C 1
ATOM 11787 O O . LEU A 1 1430 ? -68.316 11.546 45.508 1.00 88.69 1430 LEU A O 1
ATOM 11791 N N . LEU A 1 1431 ? -66.112 11.105 45.464 1.00 88.81 1431 LEU A N 1
ATOM 11792 C CA . LEU A 1 1431 ? -65.900 11.339 46.897 1.00 88.81 1431 LEU A CA 1
ATOM 11793 C C . LEU A 1 1431 ? -66.114 12.814 47.268 1.00 88.81 1431 LEU A C 1
ATOM 11795 O O . LEU A 1 1431 ? -66.708 13.096 48.310 1.00 88.81 1431 LEU A O 1
ATOM 11799 N N . GLU A 1 1432 ? -65.696 13.751 46.420 1.00 88.00 1432 GLU A N 1
ATOM 11800 C CA . GLU A 1 1432 ? -65.935 15.187 46.601 1.00 88.00 1432 GLU A CA 1
ATOM 11801 C C . GLU A 1 1432 ? -67.418 15.557 46.451 1.00 88.00 1432 GLU A C 1
ATOM 11803 O O . GLU A 1 1432 ? -67.961 16.229 47.332 1.00 88.00 1432 GLU A O 1
ATOM 11808 N N . SER A 1 1433 ? -68.110 15.037 45.426 1.00 86.25 1433 SER A N 1
ATOM 11809 C CA . SER A 1 1433 ? -69.573 15.162 45.265 1.00 86.25 1433 SER A CA 1
ATOM 11810 C C . SER A 1 1433 ? -70.308 14.677 46.521 1.00 86.25 1433 SER A C 1
ATOM 11812 O O . SER A 1 1433 ? -71.160 15.383 47.074 1.00 86.25 1433 SER A O 1
ATOM 11814 N N . ARG A 1 1434 ? -69.928 13.505 47.051 1.00 87.50 1434 ARG A N 1
ATOM 11815 C CA . ARG A 1 1434 ? -70.507 12.951 48.283 1.00 87.50 1434 ARG A CA 1
ATOM 11816 C C . ARG A 1 1434 ? -70.205 13.802 49.520 1.00 87.50 1434 ARG A C 1
ATOM 11818 O O . ARG A 1 1434 ? -71.122 14.083 50.292 1.00 87.50 1434 ARG A O 1
ATOM 11825 N N . ARG A 1 1435 ? -68.959 14.249 49.706 1.00 88.25 1435 ARG A N 1
ATOM 11826 C CA . ARG A 1 1435 ? -68.579 15.146 50.816 1.00 88.25 1435 ARG A CA 1
ATOM 11827 C C . ARG A 1 1435 ? -69.365 16.455 50.769 1.00 88.25 1435 ARG A C 1
ATOM 11829 O O . ARG A 1 1435 ? -69.842 16.907 51.810 1.00 88.25 1435 ARG A O 1
ATOM 11836 N N . TRP A 1 1436 ? -69.559 17.028 49.580 1.00 88.81 1436 TRP A N 1
ATOM 11837 C CA . TRP A 1 1436 ? -70.380 18.223 49.395 1.00 88.81 1436 TRP A CA 1
ATOM 11838 C C . TRP A 1 1436 ? -71.849 17.974 49.754 1.00 88.81 1436 TRP A C 1
ATOM 11840 O O . TRP A 1 1436 ? -72.414 18.743 50.526 1.00 88.81 1436 TRP A O 1
ATOM 11850 N N . LYS A 1 1437 ? -72.451 16.872 49.289 1.00 87.75 1437 LYS A N 1
ATOM 11851 C CA . LYS A 1 1437 ? -73.825 16.468 49.653 1.00 87.75 1437 LYS A CA 1
ATOM 11852 C C . LYS A 1 1437 ? -74.031 16.353 51.160 1.00 87.75 1437 LYS A C 1
ATOM 11854 O O . LYS A 1 1437 ? -75.028 16.843 51.690 1.00 87.75 1437 LYS A O 1
ATOM 11859 N N . GLU A 1 1438 ? -73.102 15.700 51.853 1.00 88.69 1438 GLU A N 1
ATOM 11860 C CA . GLU A 1 1438 ? -73.153 15.554 53.309 1.00 88.69 1438 GLU A CA 1
ATOM 11861 C C . GLU A 1 1438 ? -72.965 16.904 54.019 1.00 88.69 1438 GLU A C 1
ATOM 11863 O O . GLU A 1 1438 ? -73.718 17.215 54.941 1.00 88.69 1438 GLU A O 1
ATOM 11868 N N . SER A 1 1439 ? -72.022 17.733 53.559 1.00 86.75 1439 SER A N 1
ATOM 11869 C CA . SER A 1 1439 ? -71.803 19.093 54.070 1.00 86.75 1439 SER A CA 1
ATOM 11870 C C . SER A 1 1439 ? -73.042 19.979 53.892 1.00 86.75 1439 SER A C 1
ATOM 11872 O O . SER A 1 1439 ? -73.518 20.578 54.852 1.00 86.75 1439 SER A O 1
ATOM 11874 N N . TRP A 1 1440 ? -73.644 19.981 52.701 1.00 88.38 1440 TRP A N 1
ATOM 11875 C CA . TRP A 1 1440 ? -74.855 20.738 52.388 1.00 88.38 1440 TRP A CA 1
ATOM 11876 C C . TRP A 1 1440 ? -76.041 20.327 53.267 1.00 88.38 1440 TRP A C 1
ATOM 11878 O O . TRP A 1 1440 ? -76.710 21.183 53.845 1.00 88.38 1440 TRP A O 1
ATOM 11888 N N . LYS A 1 1441 ? -76.266 19.016 53.441 1.00 86.12 1441 LYS A N 1
ATOM 11889 C CA . LYS A 1 1441 ? -77.301 18.493 54.350 1.00 86.12 1441 LYS A CA 1
ATOM 11890 C C . LYS A 1 1441 ? -77.063 18.925 55.800 1.00 86.12 1441 LYS A C 1
ATOM 11892 O O . LYS A 1 1441 ? -78.012 19.354 56.455 1.00 86.12 1441 LYS A O 1
ATOM 11897 N N . ARG A 1 1442 ? -75.813 18.869 56.286 1.00 84.06 1442 ARG A N 1
ATOM 11898 C CA . ARG A 1 1442 ? -75.445 19.372 57.622 1.00 84.06 1442 ARG A CA 1
ATOM 11899 C C . ARG A 1 1442 ? -75.759 20.866 57.735 1.00 84.06 1442 ARG A C 1
ATOM 11901 O O . ARG A 1 1442 ? -76.513 21.234 58.628 1.00 84.06 1442 ARG A O 1
ATOM 11908 N N . SER A 1 1443 ? -75.303 21.696 56.796 1.00 84.19 1443 SER A N 1
ATOM 11909 C CA . SER A 1 1443 ? -75.540 23.149 56.793 1.00 84.19 1443 SER A CA 1
ATOM 11910 C C . SER A 1 1443 ? -77.024 23.527 56.750 1.00 84.19 1443 SER A C 1
ATOM 11912 O O . SER A 1 1443 ? -77.443 24.402 57.507 1.00 84.19 1443 SER A O 1
ATOM 11914 N N . LEU A 1 1444 ? -77.843 22.841 55.940 1.00 82.50 1444 LEU A N 1
ATOM 11915 C CA . LEU A 1 1444 ? -79.302 23.019 55.953 1.00 82.50 1444 LEU A CA 1
ATOM 11916 C C . LEU A 1 1444 ? -79.899 22.684 57.328 1.00 82.50 1444 LEU A C 1
ATOM 11918 O O . LEU A 1 1444 ? -80.703 23.462 57.840 1.00 82.50 1444 LEU A O 1
ATOM 11922 N N . SER A 1 1445 ? -79.487 21.569 57.944 1.00 79.19 1445 SER A N 1
ATOM 11923 C CA . SER A 1 1445 ? -79.979 21.188 59.276 1.00 79.19 1445 SER A CA 1
ATOM 11924 C C . SER A 1 1445 ? -79.562 22.192 60.356 1.00 79.19 1445 SER A C 1
ATOM 11926 O O . SER A 1 1445 ? -80.391 22.573 61.177 1.00 79.19 1445 SER A O 1
ATOM 11928 N N . THR A 1 1446 ? -78.328 22.707 60.305 1.00 80.75 1446 THR A N 1
ATOM 11929 C CA . THR A 1 1446 ? -77.834 23.747 61.218 1.00 80.75 1446 THR A CA 1
ATOM 11930 C C . THR A 1 1446 ? -78.650 25.031 61.080 1.00 80.75 1446 THR A C 1
ATOM 11932 O O . THR A 1 1446 ? -79.046 25.627 62.075 1.00 80.75 1446 THR A O 1
ATOM 11935 N N . ILE A 1 1447 ? -78.958 25.454 59.852 1.00 81.12 1447 ILE A N 1
ATOM 11936 C CA . ILE A 1 1447 ? -79.763 26.661 59.615 1.00 81.12 1447 ILE A CA 1
ATOM 11937 C C . ILE A 1 1447 ? -81.197 26.490 60.138 1.00 81.12 1447 ILE A C 1
ATOM 11939 O O . ILE A 1 1447 ? -81.738 27.422 60.731 1.00 81.12 1447 ILE A O 1
ATOM 11943 N N . GLN A 1 1448 ? -81.793 25.302 59.998 1.00 75.06 1448 GLN A N 1
ATOM 11944 C CA . GLN A 1 1448 ? -83.097 24.998 60.598 1.00 75.06 1448 GLN A CA 1
ATOM 11945 C C . GLN A 1 1448 ? -83.040 25.005 62.135 1.00 75.06 1448 GLN A C 1
ATOM 11947 O O . GLN A 1 1448 ? -83.936 25.559 62.775 1.00 75.06 1448 GLN A O 1
ATOM 11952 N N . THR A 1 1449 ? -81.988 24.452 62.750 1.00 74.25 1449 THR A N 1
ATOM 11953 C CA . THR A 1 1449 ? -81.878 24.406 64.219 1.00 74.25 1449 THR A CA 1
ATOM 11954 C C . THR A 1 1449 ? -81.664 25.773 64.868 1.00 74.25 1449 THR A C 1
ATOM 11956 O O . THR A 1 1449 ? -82.102 25.951 66.004 1.00 74.25 1449 THR A O 1
ATOM 11959 N N . LEU A 1 1450 ? -81.104 26.767 64.164 1.00 72.12 1450 LEU A N 1
ATOM 11960 C CA . LEU A 1 1450 ? -80.967 28.140 64.683 1.00 72.12 1450 LEU A CA 1
ATOM 11961 C C . LEU A 1 1450 ? -82.317 28.766 65.091 1.00 72.12 1450 LEU A C 1
ATOM 11963 O O . LEU A 1 1450 ? -82.402 29.430 66.126 1.00 72.12 1450 LEU A O 1
ATOM 11967 N N . TYR A 1 1451 ? -83.378 28.525 64.313 1.00 67.12 1451 TYR A N 1
ATOM 11968 C CA . TYR A 1 1451 ? -84.717 29.088 64.553 1.00 67.12 1451 TYR A CA 1
ATOM 11969 C C . TYR A 1 1451 ? -85.655 28.134 65.306 1.00 67.12 1451 TYR A C 1
ATOM 11971 O O . TYR A 1 1451 ? -86.728 28.544 65.743 1.00 67.12 1451 TYR A O 1
ATOM 11979 N N . LEU A 1 1452 ? -85.231 26.889 65.550 1.00 56.81 1452 LEU A N 1
ATOM 11980 C CA . LEU A 1 1452 ? -85.877 25.952 66.478 1.00 56.81 1452 LEU A CA 1
ATOM 11981 C C . LEU A 1 1452 ? -85.475 26.248 67.939 1.00 56.81 1452 LEU A C 1
ATOM 11983 O O . LEU A 1 1452 ? -85.101 25.359 68.706 1.00 56.81 1452 LEU A O 1
ATOM 11987 N N . THR A 1 1453 ? -85.545 27.517 68.346 1.00 45.78 1453 THR A N 1
ATOM 11988 C CA . THR A 1 1453 ? -85.100 27.983 69.665 1.00 45.78 1453 THR A CA 1
ATOM 11989 C C . THR A 1 1453 ? -86.246 28.100 70.686 1.00 45.78 1453 THR A C 1
ATOM 11991 O O . THR A 1 1453 ? -86.752 29.186 70.951 1.00 45.78 1453 THR A O 1
ATOM 11994 N N . ARG A 1 1454 ? -86.504 26.977 71.390 1.00 40.38 1454 ARG A N 1
ATOM 11995 C CA . ARG A 1 1454 ? -87.120 26.871 72.746 1.00 40.38 1454 ARG A CA 1
ATOM 11996 C C . ARG A 1 1454 ? -88.618 27.236 72.926 1.00 40.38 1454 ARG A C 1
ATOM 11998 O O . ARG A 1 1454 ? -89.202 27.901 72.081 1.00 40.38 1454 ARG A O 1
ATOM 12005 N N . PRO A 1 1455 ? -89.223 26.922 74.102 1.00 51.28 1455 PRO A N 1
ATOM 12006 C CA . PRO A 1 1455 ? -88.824 25.980 75.164 1.00 51.28 1455 PRO A CA 1
ATOM 12007 C C . PRO A 1 1455 ? -89.801 24.762 75.107 1.00 51.28 1455 PRO A C 1
ATOM 12009 O O . PRO A 1 1455 ? -89.893 24.249 73.993 1.00 51.28 1455 PRO A O 1
ATOM 12012 N N . PRO A 1 1456 ? -90.550 24.258 76.130 1.00 48.44 1456 PRO A N 1
ATOM 12013 C CA . PRO A 1 1456 ? -90.555 24.432 77.597 1.00 48.44 1456 PRO A CA 1
ATOM 12014 C C . PRO A 1 1456 ? -89.701 23.387 78.358 1.00 48.44 1456 PRO A C 1
ATOM 12016 O O . PRO A 1 1456 ? -89.235 22.403 77.796 1.00 48.44 1456 PRO A O 1
ATOM 12019 N N . LEU A 1 1457 ? -89.545 23.582 79.673 1.00 39.28 1457 LEU A N 1
ATOM 12020 C CA . LEU A 1 1457 ? -89.151 22.558 80.652 1.00 39.28 1457 LEU A CA 1
ATOM 12021 C C . LEU A 1 1457 ? -90.421 21.915 81.231 1.00 39.28 1457 LEU A C 1
ATOM 12023 O O . LEU A 1 1457 ? -91.176 22.610 81.911 1.00 39.28 1457 LEU A O 1
ATOM 12027 N N . TYR A 1 1458 ? -90.643 20.614 81.032 1.00 41.09 1458 TYR A N 1
ATOM 12028 C CA . TYR A 1 1458 ? -91.654 19.876 81.801 1.00 41.09 1458 TYR A CA 1
ATOM 12029 C C . TYR A 1 1458 ? -91.007 19.166 82.990 1.00 41.09 1458 TYR A C 1
ATOM 12031 O O . TYR A 1 1458 ? -90.497 18.056 82.879 1.00 41.09 1458 TYR A O 1
ATOM 12039 N N . PHE A 1 1459 ? -91.065 19.826 84.147 1.00 32.09 1459 PHE A N 1
ATOM 12040 C CA . PHE A 1 1459 ? -90.995 19.149 85.439 1.00 32.09 1459 PHE A CA 1
ATOM 12041 C C . PHE A 1 1459 ? -92.293 18.356 85.650 1.00 32.09 1459 PHE A C 1
ATOM 12043 O O . PHE A 1 1459 ? -93.342 18.966 85.883 1.00 32.09 1459 PHE A O 1
ATOM 12050 N N . LYS A 1 1460 ? -92.214 17.023 85.603 1.00 37.47 1460 LYS A N 1
ATOM 12051 C CA . LYS A 1 1460 ? -93.000 16.108 86.445 1.00 37.47 1460 LYS A CA 1
ATOM 12052 C C . LYS A 1 1460 ? -92.453 14.688 86.375 1.00 37.47 1460 LYS A C 1
ATOM 12054 O O . LYS A 1 1460 ? -92.306 14.194 85.241 1.00 37.47 1460 LYS A O 1
#

pLDDT: mean 70.21, std 22.5, range [22.02, 93.62]

Sequence (1460 aa):
MSPVGKMSQVQNGKVYQQIFHAQVQLVQSLAATRKRAAEHSETPKNVKTPMMKKVPLPEGETMTPRQRKWVHSLPNDGVTENPVLYREKEEARKEMERLTEDMIASQEVQGLMDIIAQFEKVSNLQEYEDHKKRKYLRALASFQEELEQIGVELEPLILEKGKLLLKKISKSDEDVDKLFKNVEIEPDLDSYTIETLLELWEKVAERFMQQKQEIKELDEELLALEFSRADKLKEVLKKYVGIIEKTAYILQPDVYRLIDKEAMAMNQALLGNRRAIAQLLVNLTEATLQQELDNRHRWQSLVDTWKALKKEGLIQRFTEFMASEEIQEPPEVKKELEEMQKNQEVLQKVRLDHLCTICNLLPPNYNKNQLTEWYNSLTSLNKQLDTYHMDSMSLVHFLYEKVWQQCLSRVQECKQQLLEWKAFSEAEAESLVNPTFFLMVGEFQSKVEKQLELLDSSFEILAKDTELKSSDLFRYFQEAVKLWEGHQSVLLTQELELEKRIEQHRQKHNQETQNQETSLDKLLDQLRQQSQEESLKIHMDKARTFLKNMKSRYECFHILLTKEVMEYPGLVLKELNCYSFTLSRHFFIREIFEQNLAGEVIFKFRQPESHERHFMRKIRKLKKKQRERMGAHKGEESVAPKKSAEDMKEEGSEGSEPSLTEGGPSQEAEEIQGLRETSSEASQDLENLRAPEEREEIGEEEEEEEEEREEEEAKEEREEEEEGEEEEEEEEETIREDEEDEDGMNEDELEYYQETYPMGQEEEVMEEISCEEMEFFTTASGNTYFAFLSVEDEQQIHSRPHSQHTVFFHDSFSNKYIEKVAVPDKLILKIKKRLFSEGGNFSPEEVETLCHRLEKEATRIEFVESLIMIHMEKMETEYLDQANDVINKFESKFHNLSSDLIFVEKIQRLMTNLQVNIKCQVAKSNSQAEGLNSSLEQLQQKIQTCQGHRGDKDNVTTDDLLAFVRSWKEKLSQRIKYLNCSLDVVSITQEVFTDTILTDAEMESEIQMSSEALEEEAKVGLVTPESFAQPTRMGRPMIEDPAVDVVRRILQISQAKSTCPCDKERSQTVLKRHRYRGDKTLKKALASSSVTSAGSMTRHSKYIRIDRKFQVLGEKPSSQVEDFKGIILNLLWESNEHLLVVVEDFYRKEKHPITRPECMYENFDQCADHIGRKILEYHHQADEYHNSCLLELRAQVRRFEELLPQVCWLVTENYKEQHWSKFHASMKEVQEQFEQQQKQLEKEKEENAQKLHPNLGHPTYSSQMESLRIREELRQQKVDQMIYMNQEKMEETAKKYARFFIANLASFTERFLIQLDEVITIDDIQVPRMEPPKQKVSILIRRKLAMLSLEEESEKPLIERGSRKWPGIKPNEITIQSKILIRRTPSITTLKTTLGHLAAVEARDAVYLKYLALFDKEMKSIQDRFRTLLLESRRWKESWKRSLSTIQTLYLTRPPLYFK

Foldseek 3Di:
DDDDDDDDDDDPPCVVVVVVVVVVVLVVLLVVVVVVVVVPPDDDDDDDDDDDDPDDDPPPDPDDPLVVCVVPDDVPPVPRDDPVVVVVVVVVVVVVVVQDPVNVVVVSVVPDDPDPDDDDDDPDVVVLLVVLVVLLVVLVVVLVVLLVVLVVVLVVVLVVLVVVLVVLVVVLVVVLVVLLCVQVVDPPLLVDAVVVLVVSLVVNVVSLVVSLVSLVVSLVVLVVSLVVSVVSNVVSLVVSLVSNVVSPNDDNVVSVVVSVVVVVVSVVVSVVSNVVSVVVSVVSVVVSVVVSVVVVVSSVVSLVVNVVVLLVVLLVVLVVVLPDCCLLPNPVLVVLVVVLLVVLLVLLVVLLVLLLCVLVCFPPVHAPVVLVVSLVVNVVSLVVNLVSVVVSLVVSVVVNVVSLVVLVVVLVVSLVVQVVSVSADNVRSCVSSVPRSVVSSVVSVVVVVVLSVLQNVLSVLLSVLSVVLSVVLSVLVSVVNVLNVVLVVVLVVLVVVLVVVLVVLVVVLVVVVVVLVVVLVVLVVQLVPDPDPVSNVVSVVVNVVSVVVNVVSVVVSVVVNVVSVVCSVVVNQVSQQVSQVVVCLSQLWQWGWHADPVRDTDTDGDDDDPVLVVLLVVVVVVVVVVCVVVVVVVVPDDDDDDDDDDDDDDDDDDDDDDPDDDPDDDDDDDDDDDDDDDDPPPDDDDDDDDDDDDDDDDDDDPPVVVVVVVVVVVVVVVVVVVVVVVVVVVVVVVVVVVVVVVVPDPDPPVPPVPPPDPPDDDPDDDPDPDLVQWDWDAEPVRDIITRSAQVVSVVVVPDDPPVPPPCSDPDPSSCVSSVSNRDDVVSSSVSSVSNPYDYDDDDCVVVVVVVVVVVVVVVVCVVVVVVVVVVVVVVVVVVVVVVVVVVVVVVVVVVLVVLLVVLLVVLVVLVVVLVVLLVVLVVVLVVLLVVLVVLLVVLVVLLVVLVVPDDDDPPDDLVNSVVSVVVNQVSLVVSCLQLVFFPDPLPPPVPFDDVCLPVDPPDPDDPDDDDDDDDDDDPDDDDDPCVPVDDDDPDDDPCPDPVVVVVVVVVPPDDDDDDDDDDDPDDDDDDDPDDDDDDDDDDDDDDDDDDDDDDDPPPPPDQPCPDPVLCLLPDQQPPPRNYSLNSSSNSLNVSLVVSLVSLSVSQVVDDDQRPDVPSDDRDSVVSSVVSSVVSVVSSVVSLVVSLVSLVSSLVSQVSVLVSLLSSLLSVLLVLLVVLVVVLVVVLVVLVVVLVVVVVVLVVLVVVLVVVQDLVCLAPVNVVVLVVSVVSVVVSLVVLVVSLVVSLVVSLVSLLVSLLVSLVSLQVSLLSQLQSVLSRDHSVSGHNRDDDDPPPDVVVLVVCVVVVHDSDPPDPDGPDDKAKDFAFAADDDPLCCVSVSDPHGDHTHIHGIDGSNNVSNNVSSNVSNVVSSVVSVVVNVVSVVVSVVSVVVSVVVVVVVVVSSVVSNVVNVDYDDDDDD

Organism: Rattus norvegicus (NCBI:txid10116)

InterPro domains:
  IPR027914 Domain of unknown function DUF4456 [PF14644] (1350-1553)
  IPR028089 Domain of unknown function DUF4455 [PF14643] (129-595)